Protein 8Q4H (pdb70)

Organism: Desulfitobacterium hafniense (NCBI:txid49338)

Sequence (1184 aa):
TSEFPYKVDAKYQRYNSLKNFFEKTFDPEANKTPIKFHYDDVSKITGKKDTGKDLPTLNAERLGIKGRPATHTETSILFHTQHLGAMLTQRHNETGWTGLDEALNAGAWAVEFDYSGFNATGGGPGSVIPLYPINPMTNEIANEPVMVPGLYNWDNIDVESVRQQGQQWKFESKEEASKIVKKATRLLGADLVGIAPYDERWTYSTWGRKIYKPCKMPNGRTKYLPWDLPKMLSGGGVEVFGHAKFEPDWEKYAGFKPKSVIVFVLEEDYEAIRTSPSVISSATVGKSYSNMAEVAYKIAVFLRKLGYYAAPCGNDTGISVPMAVQAGLGEAGRNGLLITQKFGPRHRIAKVYTDLELAPDKPRKFGVREFCRLCKKCADACPAQAISHEKDPKVLQPEDCEVAENPYTEKWHLDSNRCGSFWAYNGSPCSNCVAVCSWNKVETWNHDVARIATQIPLLQDAARKFDEWFGYNGPVNPDERLESGYVQNMVKDFWNNPESIKQTSEFPYKVDAKYQRYNSLKNFFEKTFDPEANKTPIKFHYDDVSKITGKKDTGKDLPTLNAERLGIKGRPATHTETSILFHTQHLGAMLTQRHNETGWTGLDEALNAGAWAVEFDYSGFNATGGGPGSVIPLYPINPMTNEIANEPVMVPGLYNWDNIDVESVRQQGQQWKFESKEEASKIVKKATRLLGADLVGIAPYDERWTYSTWGRKIYKPCKMPNGRTKYLPWDLPKMLSGGGVEVFGHAKFEPDWEKYAGFKPKSVIVFVLEEDYEAIRTSPSVISSATVGKSYSNMAEVAYKIAVFLRKLGYYAAPCGNDTGISVPMAVQAGLGEAGRNGLLITQKFGPRHRIAKVYTDLELAPDKPRKFGVREFCRLCKKCADACPAQAISHEKDPKVLQPEDCEVAENPYTEKWHLDSNRCGSFWAYNGSPCSNCVAVCSWNKVETWNHDVARIATQIPLLQDAARKFDEWFGYNGPVNPDERLESGYVQNMVKDFWNNPESIKQMNIYDVLIWMALGMTALLIQYGIWRYLKGKGKDTIPLQICGFLANFFFIFALAWGYSSFSEREYQAIGMGFIFFGGTALIPAIITYRLAMNIYDVLIWMALGMTALLIQYGIWRYLKGKGKDTIPLQICGFLANFFFIFALAWGYSSFSEREYQAIGMGFIFFGGTALIPAIITYRLA

B-factor: mean 35.45, std 14.35, range [0.5, 88.61]

Secondary structure (DSSP, 8-state):
--S-SS-B-TT--PPPGGGSTTTGGG-GGGGSSB---S-S--HHHHSS--SSTTHHHHHHHHHT--SSPPBHHHHHHHHHHHHHTSS--TTTTSTTSSHHHHHHHHHHTHHHHHHS-SGGG---SS-EEEE--EETTTTEE-SS-EEEE-TT----SSHHHHHHTT-----S-HHHHHHHHHHHHHHHT-SEEEEEE--GGGB-S-EEEE--EEEE-TTS-EEEESB-HHHHHHTS---B--EEEE---HHHHTSS---EEEEEEEE--HHHHTS-SSHHHHHHHHHHHHHHHHHHHHHHHHHHHTT--EEEESSSSB-HHHHHHHTTS-EE-TTSSEEBTTTBT-EEEEEEEE-S---------SSHHHHHHHH-HHHHT-TT--B---SS-EE--GGGS-TTS--SBEE--B-HHHHHHHHHHHSS---HHHHT-TT----SHHHHHHHHHTSSHHHHHHHHHHHHHTTTTS-SSTTHHHHTSHHHHHHHHHHH-SS----/--S-SS-B-TT--PPPGGGSTTTGGG-GGGGSSB---S-S--HHHHSS--SSTTHHHHHHHHHT--SSPPBHHHHHHHHHHHHHTSS--TTTTSTTSSHHHHHHHHHHTHHHHHHS-SGGG---SS-EEEE--EETTTTEE-SS-EEEE-TT----SSHHHHHHTT-----S-HHHHHHHHHHHHHHHT-SEEEEEE--GGGB-S-EEEE--EEEE-TTS-EEEESB-HHHHHHTS---B--EEEE---HHHHTSS---EEEEEEEE--HHHHSS-SSHHHHHHHHHHHHHHHHHHHHHHHHHHHTTS-EEEESSSSB-HHHHHHHTTS-EE-TTSSEEBTTTBT-EEEEEEEE-S--PPP----SSHHHHHHHH-HHHHT-TT--B---SS-EE--GGGS-TTS--SBEE--B-HHHHHHHHHHHSS---HHHHT-TT---SSHHHHHHHHHTTSHHHHHHHHHHHHHTTTTS-SSTTHHHHTSHHHHHHHHHHH-SS----/-TTHHHHHHHHHHHHHHHHHHHHHHHHHHHT---HHHHHHHHHHHHHHHHHHHHHHHHHHTT--HHHHHHHHHHHHHHHHHHHHHHHT-/-TTHHHHHHHHHHHHHHHHHHHHHHHHHHHT---HHHHHHHHHHHHHHHHHHHHHHHHHHTT--HHHHHHHHHHHHHHHHHHHHHHHT-

Structure (mmCIF, N/CA/C/O backbone):
data_8Q4H
#
_entry.id   8Q4H
#
loop_
_entity.id
_entity.type
_entity.pdbx_description
1 polymer 'Tetrachloroethene reductive dehalogenase'
2 polymer 'Probable tetrachloroethene reductive dehalogenase membrane anchor protein'
3 non-polymer (~{Z})-1,2-bis(chloranyl)ethene
4 non-polymer CO-METHYLCOBALAMIN
5 non-polymer 'IRON/SULFUR CLUSTER'
6 non-polymer MENAQUINONE-7
7 water water
#
loop_
_atom_site.group_PDB
_atom_site.id
_atom_site.type_symbol
_atom_site.label_atom_id
_atom_site.label_alt_id
_atom_site.label_comp_id
_atom_site.label_asym_id
_atom_site.label_entity_id
_atom_site.label_seq_id
_atom_site.pdbx_PDB_ins_code
_atom_site.Cartn_x
_atom_site.Cartn_y
_atom_site.Cartn_z
_atom_site.occupancy
_atom_site.B_iso_or_equiv
_atom_site.auth_seq_id
_atom_site.auth_comp_id
_atom_site.auth_asym_id
_atom_site.auth_atom_id
_atom_site.pdbx_PDB_model_num
ATOM 1 N N . THR A 1 1 ? 82.708 126.376 108.363 1.00 48.54 49 THR A N 1
ATOM 2 C CA . THR A 1 1 ? 81.675 127.356 108.672 1.00 48.54 49 THR A CA 1
ATOM 3 C C . THR A 1 1 ? 80.832 126.881 109.854 1.00 48.54 49 THR A C 1
ATOM 4 O O . THR A 1 1 ? 80.512 125.695 109.953 1.00 48.54 49 THR A O 1
ATOM 8 N N . SER A 1 2 ? 80.511 127.814 110.755 1.00 44.19 50 SER A N 1
ATOM 9 C CA . SER A 1 2 ? 79.669 127.574 111.925 1.00 44.19 50 SER A CA 1
ATOM 10 C C . SER A 1 2 ? 80.373 126.689 112.948 1.00 44.19 50 SER A C 1
ATOM 11 O O . SER A 1 2 ? 81.353 126.010 112.627 1.00 44.19 50 SER A O 1
ATOM 14 N N . GLU A 1 3 ? 79.888 126.707 114.192 1.00 38.49 51 GLU A N 1
ATOM 15 C CA . GLU A 1 3 ? 80.538 125.934 115.245 1.00 38.49 51 GLU A CA 1
ATOM 16 C C . GLU A 1 3 ? 80.228 124.447 115.119 1.00 38.49 51 GLU A C 1
ATOM 17 O O . GLU A 1 3 ? 81.114 123.606 115.314 1.00 38.49 51 GLU A O 1
ATOM 23 N N . PHE A 1 4 ? 78.936 124.132 114.887 1.00 31.04 52 PHE A N 1
ATOM 24 C CA . PHE A 1 4 ? 78.492 122.722 114.778 1.00 31.04 52 PHE A CA 1
ATOM 25 C C . PHE A 1 4 ? 77.692 122.512 113.499 1.00 31.04 52 PHE A C 1
ATOM 26 O O . PHE A 1 4 ? 76.796 123.314 113.243 1.00 31.04 52 PHE A O 1
ATOM 34 N N . PRO A 1 5 ? 77.966 121.484 112.666 1.00 30.86 53 PRO A N 1
ATOM 35 C CA . PRO A 1 5 ? 77.211 121.332 111.412 1.00 30.86 53 PRO A CA 1
ATOM 36 C C . PRO A 1 5 ? 75.779 120.875 111.616 1.00 30.86 53 PRO A C 1
ATOM 37 O O . PRO A 1 5 ? 74.871 121.391 110.951 1.00 30.86 53 PRO A O 1
ATOM 41 N N . TYR A 1 6 ? 75.567 119.892 112.491 1.00 30.53 54 TYR A N 1
ATOM 42 C CA . TYR A 1 6 ? 74.227 119.311 112.720 1.00 30.53 54 TYR A CA 1
ATOM 43 C C . TYR A 1 6 ? 73.388 120.216 113.605 1.00 30.53 54 TYR A C 1
ATOM 44 O O . TYR A 1 6 ? 73.971 121.058 114.273 1.00 30.53 54 TYR A O 1
ATOM 53 N N . LYS A 1 7 ? 72.080 120.026 113.647 1.00 35.15 55 LYS A N 1
ATOM 54 C CA . LYS A 1 7 ? 71.109 120.893 114.301 1.00 35.15 55 LYS A CA 1
ATOM 55 C C . LYS A 1 7 ? 70.932 120.454 115.747 1.00 35.15 55 LYS A C 1
ATOM 56 O O . LYS A 1 7 ? 70.545 119.311 116.010 1.00 35.15 55 LYS A O 1
ATOM 62 N N . VAL A 1 8 ? 71.208 121.365 116.677 1.00 34.37 56 VAL A N 1
ATOM 63 C CA . VAL A 1 8 ? 71.063 121.119 118.106 1.00 34.37 56 VAL A CA 1
ATOM 64 C C . VAL A 1 8 ? 69.890 121.942 118.616 1.00 34.37 56 VAL A C 1
ATOM 65 O O . VAL A 1 8 ? 69.824 123.154 118.377 1.00 34.37 56 VAL A O 1
ATOM 69 N N . ASP A 1 9 ? 68.969 121.286 119.314 1.00 38.21 57 ASP A N 1
ATOM 70 C CA . ASP A 1 9 ? 67.788 121.954 119.833 1.00 38.21 57 ASP A CA 1
ATOM 71 C C . ASP A 1 9 ? 68.170 122.911 120.963 1.00 38.21 57 ASP A C 1
ATOM 72 O O . ASP A 1 9 ? 69.264 122.847 121.531 1.00 38.21 57 ASP A O 1
ATOM 77 N N . ALA A 1 10 ? 67.245 123.815 121.285 1.00 37.75 58 ALA A N 1
ATOM 78 C CA . ALA A 1 10 ? 67.426 124.774 122.366 1.00 37.75 58 ALA A CA 1
ATOM 79 C C . ALA A 1 10 ? 67.125 124.173 123.734 1.00 37.75 58 ALA A C 1
ATOM 80 O O . ALA A 1 10 ? 67.304 124.851 124.753 1.00 37.75 58 ALA A O 1
ATOM 82 N N . LYS A 1 11 ? 66.671 122.923 123.777 1.00 36.38 59 LYS A N 1
ATOM 83 C CA . LYS A 1 11 ? 66.441 122.206 125.022 1.00 36.38 59 LYS A CA 1
ATOM 84 C C . LYS A 1 11 ? 67.582 121.264 125.371 1.00 36.38 59 LYS A C 1
ATOM 85 O O . LYS A 1 11 ? 67.443 120.461 126.300 1.00 36.38 59 LYS A O 1
ATOM 91 N N . TYR A 1 12 ? 68.697 121.336 124.648 1.00 34.23 60 TYR A N 1
ATOM 92 C CA . TYR A 1 12 ? 69.800 120.410 124.859 1.00 34.23 60 TYR A CA 1
ATOM 93 C C . TYR A 1 12 ? 70.389 120.570 126.254 1.00 34.23 60 TYR A C 1
ATOM 94 O O . TYR A 1 12 ? 70.531 121.684 126.766 1.00 34.23 60 TYR A O 1
ATOM 103 N N . GLN A 1 13 ? 70.726 119.441 126.873 1.00 35.36 61 GLN A N 1
ATOM 104 C CA . GLN A 1 13 ? 71.375 119.407 128.174 1.00 35.36 61 GLN A CA 1
ATOM 105 C C . GLN A 1 13 ? 72.568 118.463 128.124 1.00 35.36 61 GLN A C 1
ATOM 106 O O . GLN A 1 13 ? 72.585 117.500 127.353 1.00 35.36 61 GLN A O 1
ATOM 112 N N . ARG A 1 14 ? 73.568 118.752 128.953 1.00 28.42 62 ARG A N 1
ATOM 113 C CA . ARG A 1 14 ? 74.760 117.918 129.010 1.00 28.42 62 ARG A CA 1
ATOM 114 C C . ARG A 1 14 ? 74.422 116.537 129.559 1.00 28.42 62 ARG A C 1
ATOM 115 O O . ARG A 1 14 ? 73.611 116.395 130.477 1.00 28.42 62 ARG A O 1
ATOM 123 N N . TYR A 1 15 ? 75.051 115.511 128.998 1.00 31.50 63 TYR A N 1
ATOM 124 C CA . TYR A 1 15 ? 74.709 114.120 129.369 1.00 31.50 63 TYR A CA 1
ATOM 125 C C . TYR A 1 15 ? 75.402 113.690 130.642 1.00 31.50 63 TYR A C 1
ATOM 126 O O . TYR A 1 15 ? 76.569 113.987 130.845 1.00 31.50 63 TYR A O 1
ATOM 135 N N . ASN A 1 16 ? 74.677 112.964 131.458 1.00 31.67 64 ASN A N 1
ATOM 136 C CA . ASN A 1 16 ? 75.231 112.418 132.692 1.00 31.67 64 ASN A CA 1
ATOM 137 C C . ASN A 1 16 ? 75.971 111.126 132.368 1.00 31.67 64 ASN A C 1
ATOM 138 O O . ASN A 1 16 ? 75.368 110.162 131.887 1.00 31.67 64 ASN A O 1
ATOM 143 N N . SER A 1 17 ? 77.280 111.102 132.628 1.00 32.08 65 SER A N 1
ATOM 144 C CA . SER A 1 17 ? 78.093 109.946 132.262 1.00 32.08 65 SER A CA 1
ATOM 145 C C . SER A 1 17 ? 77.678 108.681 132.999 1.00 32.08 65 SER A C 1
ATOM 146 O O . SER A 1 17 ? 77.876 107.580 132.475 1.00 32.08 65 SER A O 1
ATOM 149 N N . LEU A 1 18 ? 77.102 108.808 134.192 1.00 33.33 66 LEU A N 1
ATOM 150 C CA . LEU A 1 18 ? 76.723 107.644 134.981 1.00 33.33 66 LEU A CA 1
ATOM 151 C C . LEU A 1 18 ? 75.478 106.945 134.455 1.00 33.33 66 LEU A C 1
ATOM 152 O O . LEU A 1 18 ? 75.112 105.891 134.985 1.00 33.33 66 LEU A O 1
ATOM 157 N N . LYS A 1 19 ? 74.816 107.504 133.444 1.00 33.73 67 LYS A N 1
ATOM 158 C CA . LYS A 1 19 ? 73.598 106.919 132.902 1.00 33.73 67 LYS A CA 1
ATOM 159 C C . LYS A 1 19 ? 73.848 105.921 131.780 1.00 33.73 67 LYS A C 1
ATOM 160 O O . LYS A 1 19 ? 72.939 105.153 131.447 1.00 33.73 67 LYS A O 1
ATOM 166 N N . ASN A 1 20 ? 75.090 105.823 131.303 1.00 32.52 68 ASN A N 1
ATOM 167 C CA . ASN A 1 20 ? 75.450 104.970 130.132 1.00 32.52 68 ASN A CA 1
ATOM 168 C C . ASN A 1 20 ? 75.392 103.482 130.472 1.00 32.52 68 ASN A C 1
ATOM 169 O O . ASN A 1 20 ? 75.171 103.177 131.610 1.00 32.52 68 ASN A O 1
ATOM 174 N N . PHE A 1 21 ? 75.531 102.596 129.496 1.00 31.82 69 PHE A N 1
ATOM 175 C CA . PHE A 1 21 ? 75.403 101.143 129.763 1.00 31.82 69 PHE A CA 1
ATOM 176 C C . PHE A 1 21 ? 76.531 100.667 130.667 1.00 31.82 69 PHE A C 1
ATOM 177 O O . PHE A 1 21 ? 76.295 99.802 131.512 1.00 31.82 69 PHE A O 1
ATOM 185 N N . PHE A 1 22 ? 77.736 101.191 130.477 1.00 31.36 70 PHE A N 1
ATOM 186 C CA . PHE A 1 22 ? 78.902 100.660 131.217 1.00 31.36 70 PHE A CA 1
ATOM 187 C C . PHE A 1 22 ? 79.002 101.333 132.573 1.00 31.36 70 PHE A C 1
ATOM 188 O O . PHE A 1 22 ? 79.521 100.703 133.487 1.00 31.36 70 PHE A O 1
ATOM 196 N N . GLU A 1 23 ? 78.555 102.580 132.679 1.00 34.16 71 GLU A N 1
ATOM 197 C CA . GLU A 1 23 ? 78.562 103.239 133.978 1.00 34.16 71 GLU A CA 1
ATOM 198 C C . GLU A 1 23 ? 77.351 102.868 134.824 1.00 34.16 71 GLU A C 1
ATOM 199 O O . GLU A 1 23 ? 77.475 102.720 136.044 1.00 34.16 71 GLU A O 1
ATOM 205 N N . LYS A 1 24 ? 76.178 102.713 134.205 1.00 35.07 72 LYS A N 1
ATOM 206 C CA . LYS A 1 24 ? 74.996 102.308 134.958 1.00 35.07 72 LYS A CA 1
ATOM 207 C C . LYS A 1 24 ? 75.040 100.838 135.345 1.00 35.07 72 LYS A C 1
ATOM 208 O O . LYS A 1 24 ? 74.173 100.385 136.099 1.00 35.07 72 LYS A O 1
ATOM 214 N N . THR A 1 25 ? 76.014 100.084 134.828 1.00 38.53 73 THR A N 1
ATOM 215 C CA . THR A 1 25 ? 76.261 98.739 135.339 1.00 38.53 73 THR A CA 1
ATOM 216 C C . THR A 1 25 ? 76.362 98.716 136.858 1.00 38.53 73 THR A C 1
ATOM 217 O O . THR A 1 25 ? 75.752 97.867 137.518 1.00 38.53 73 THR A O 1
ATOM 221 N N . PHE A 1 26 ? 77.122 99.645 137.430 1.00 39.47 74 PHE A N 1
ATOM 222 C CA . PHE A 1 26 ? 77.523 99.581 138.826 1.00 39.47 74 PHE A CA 1
ATOM 223 C C . PHE A 1 26 ? 76.653 100.433 139.740 1.00 39.47 74 PHE A C 1
ATOM 224 O O . PHE A 1 26 ? 77.004 100.626 140.907 1.00 39.47 74 PHE A O 1
ATOM 232 N N . ASP A 1 27 ? 75.540 100.949 139.237 1.00 43.50 75 ASP A N 1
ATOM 233 C CA . ASP A 1 27 ? 74.517 101.549 140.081 1.00 43.50 75 ASP A CA 1
ATOM 234 C C . ASP A 1 27 ? 73.668 100.421 140.657 1.00 43.50 75 ASP A C 1
ATOM 235 O O . ASP A 1 27 ? 73.102 99.626 139.896 1.00 43.50 75 ASP A O 1
ATOM 240 N N . PRO A 1 28 ? 73.567 100.304 141.983 1.00 46.94 76 PRO A N 1
ATOM 241 C CA . PRO A 1 28 ? 72.785 99.197 142.560 1.00 46.94 76 PRO A CA 1
ATOM 242 C C . PRO A 1 28 ? 71.316 99.210 142.172 1.00 46.94 76 PRO A C 1
ATOM 243 O O . PRO A 1 28 ? 70.660 98.164 142.253 1.00 46.94 76 PRO A O 1
ATOM 247 N N . GLU A 1 29 ? 70.774 100.358 141.758 1.00 47.72 77 GLU A N 1
ATOM 248 C CA . GLU A 1 29 ? 69.377 100.398 141.336 1.00 47.72 77 GLU A CA 1
ATOM 249 C C . GLU A 1 29 ? 69.162 99.666 140.018 1.00 47.72 77 GLU A C 1
ATOM 250 O O . GLU A 1 29 ? 68.042 99.234 139.727 1.00 47.72 77 GLU A O 1
ATOM 256 N N . ALA A 1 30 ? 70.213 99.516 139.212 1.00 46.67 78 ALA A N 1
ATOM 257 C CA . ALA A 1 30 ? 70.107 98.806 137.944 1.00 46.67 78 ALA A CA 1
ATOM 258 C C . ALA A 1 30 ? 69.982 97.299 138.114 1.00 46.67 78 ALA A C 1
ATOM 259 O O . ALA A 1 30 ? 69.707 96.604 137.130 1.00 46.67 78 ALA A O 1
ATOM 261 N N . ASN A 1 31 ? 70.180 96.779 139.324 1.00 46.86 79 ASN A N 1
ATOM 262 C CA . ASN A 1 31 ? 70.075 95.352 139.591 1.00 46.86 79 ASN A CA 1
ATOM 263 C C . ASN A 1 31 ? 68.684 94.936 140.054 1.00 46.86 79 ASN A C 1
ATOM 264 O O . ASN A 1 31 ? 68.472 93.756 140.348 1.00 46.86 79 ASN A O 1
ATOM 269 N N . LYS A 1 32 ? 67.736 95.869 140.126 1.00 49.02 80 LYS A N 1
ATOM 270 C CA . LYS A 1 32 ? 66.413 95.572 140.657 1.00 49.02 80 LYS A CA 1
ATOM 271 C C . LYS A 1 32 ? 65.391 95.224 139.583 1.00 49.02 80 LYS A C 1
ATOM 272 O O . LYS A 1 32 ? 64.407 94.540 139.885 1.00 49.02 80 LYS A O 1
ATOM 278 N N . THR A 1 33 ? 65.596 95.667 138.352 1.00 49.18 81 THR A N 1
ATOM 279 C CA . THR A 1 33 ? 64.637 95.514 137.271 1.00 49.18 81 THR A CA 1
ATOM 280 C C . THR A 1 33 ? 65.317 94.860 136.079 1.00 49.18 81 THR A C 1
ATOM 281 O O . THR A 1 33 ? 66.494 95.121 135.805 1.00 49.18 81 THR A O 1
ATOM 285 N N . PRO A 1 34 ? 64.609 93.987 135.359 1.00 45.11 82 PRO A N 1
ATOM 286 C CA . PRO A 1 34 ? 65.179 93.407 134.138 1.00 45.11 82 PRO A CA 1
ATOM 287 C C . PRO A 1 34 ? 65.495 94.476 133.103 1.00 45.11 82 PRO A C 1
ATOM 288 O O . PRO A 1 34 ? 64.869 95.537 133.061 1.00 45.11 82 PRO A O 1
ATOM 292 N N . ILE A 1 35 ? 66.496 94.181 132.269 1.00 41.25 83 ILE A N 1
ATOM 293 C CA . ILE A 1 35 ? 66.957 95.144 131.277 1.00 41.25 83 ILE A CA 1
ATOM 294 C C . ILE A 1 35 ? 65.818 95.504 130.331 1.00 41.25 83 ILE A C 1
ATOM 295 O O . ILE A 1 35 ? 64.931 94.688 130.047 1.00 41.25 83 ILE A O 1
ATOM 300 N N . LYS A 1 36 ? 65.828 96.746 129.855 1.00 41.93 84 LYS A N 1
ATOM 301 C CA . LYS A 1 36 ? 64.737 97.303 129.072 1.00 41.93 84 LYS A CA 1
ATOM 302 C C . LYS A 1 36 ? 65.192 97.610 127.651 1.00 41.93 84 LYS A C 1
ATOM 303 O O . LYS A 1 36 ? 66.319 98.059 127.423 1.00 41.93 84 LYS A O 1
ATOM 309 N N . PHE A 1 37 ? 64.299 97.361 126.697 1.00 41.25 85 PHE A N 1
ATOM 310 C CA . PHE A 1 37 ? 64.516 97.689 125.297 1.00 41.25 85 PHE A CA 1
ATOM 311 C C . PHE A 1 37 ? 63.484 98.717 124.851 1.00 41.25 85 PHE A C 1
ATOM 312 O O . PHE A 1 37 ? 62.342 98.721 125.317 1.00 41.25 85 PHE A O 1
ATOM 320 N N . HIS A 1 38 ? 63.903 99.602 123.945 1.00 46.30 86 HIS A N 1
ATOM 321 C CA . HIS A 1 38 ? 62.983 100.607 123.419 1.00 46.30 86 HIS A CA 1
ATOM 322 C C . HIS A 1 38 ? 61.852 99.954 122.634 1.00 46.30 86 HIS A C 1
ATOM 323 O O . HIS A 1 38 ? 60.685 100.343 122.765 1.00 46.30 86 HIS A O 1
ATOM 330 N N . TYR A 1 39 ? 62.179 98.960 121.813 1.00 50.25 87 TYR A N 1
ATOM 331 C CA . TYR A 1 39 ? 61.192 98.138 121.125 1.00 50.25 87 TYR A CA 1
ATOM 332 C C . TYR A 1 39 ? 61.367 96.697 121.584 1.00 50.25 87 TYR A C 1
ATOM 333 O O . TYR A 1 39 ? 62.463 96.138 121.474 1.00 50.25 87 TYR A O 1
ATOM 342 N N . ASP A 1 40 ? 60.290 96.102 122.103 1.00 55.16 88 ASP A N 1
ATOM 343 C CA . ASP A 1 40 ? 60.358 94.708 122.526 1.00 55.16 88 ASP A CA 1
ATOM 344 C C . ASP A 1 40 ? 60.624 93.780 121.349 1.00 55.16 88 ASP A C 1
ATOM 345 O O . ASP A 1 40 ? 61.437 92.855 121.459 1.00 55.16 88 ASP A O 1
ATOM 350 N N . ASP A 1 41 ? 59.953 94.007 120.222 1.00 56.42 89 ASP A N 1
ATOM 351 C CA . ASP A 1 41 ? 60.170 93.238 119.003 1.00 56.42 89 ASP A CA 1
ATOM 352 C C . ASP A 1 41 ? 60.398 94.209 117.857 1.00 56.42 89 ASP A C 1
ATOM 353 O O . ASP A 1 41 ? 59.607 95.138 117.663 1.00 56.42 89 ASP A O 1
ATOM 358 N N . VAL A 1 42 ? 61.475 93.999 117.103 1.00 58.29 90 VAL A N 1
ATOM 359 C CA . VAL A 1 42 ? 61.760 94.791 115.914 1.00 58.29 90 VAL A CA 1
ATOM 360 C C . VAL A 1 42 ? 61.515 93.995 114.641 1.00 58.29 90 VAL A C 1
ATOM 361 O O . VAL A 1 42 ? 61.993 94.382 113.570 1.00 58.29 90 VAL A O 1
ATOM 365 N N . SER A 1 43 ? 60.784 92.881 114.733 1.00 63.43 91 SER A N 1
ATOM 366 C CA . SER A 1 43 ? 60.518 92.070 113.551 1.00 63.43 91 SER A CA 1
ATOM 367 C C . SER A 1 43 ? 59.699 92.831 112.518 1.00 63.43 91 SER A C 1
ATOM 368 O O . SER A 1 43 ? 59.980 92.741 111.317 1.00 63.43 91 SER A O 1
ATOM 371 N N . LYS A 1 44 ? 58.684 93.579 112.958 1.00 67.40 92 LYS A N 1
ATOM 372 C CA . LYS A 1 44 ? 57.875 94.349 112.020 1.00 67.40 92 LYS A CA 1
ATOM 373 C C . LYS A 1 44 ? 58.684 95.446 111.338 1.00 67.40 92 LYS A C 1
ATOM 374 O O . LYS A 1 44 ? 58.543 95.655 110.128 1.00 67.40 92 LYS A O 1
ATOM 380 N N . ILE A 1 45 ? 59.528 96.152 112.091 1.00 64.31 93 ILE A N 1
ATOM 381 C CA . ILE A 1 45 ? 60.291 97.260 111.523 1.00 64.31 93 ILE A CA 1
ATOM 382 C C . ILE A 1 45 ? 61.271 96.765 110.466 1.00 64.31 93 ILE A C 1
ATOM 383 O O . ILE A 1 45 ? 61.373 97.346 109.380 1.00 64.31 93 ILE A O 1
ATOM 388 N N . THR A 1 46 ? 61.998 95.687 110.757 1.00 63.11 94 THR A N 1
ATOM 389 C CA . THR A 1 46 ? 62.994 95.164 109.832 1.00 63.11 94 THR A CA 1
ATOM 390 C C . THR A 1 46 ? 62.419 94.205 108.801 1.00 63.11 94 THR A C 1
ATOM 391 O O . THR A 1 46 ? 63.019 94.040 107.733 1.00 63.11 94 THR A O 1
ATOM 395 N N . GLY A 1 47 ? 61.282 93.575 109.088 1.00 65.17 95 GLY A N 1
ATOM 396 C CA . GLY A 1 47 ? 60.778 92.529 108.223 1.00 65.17 95 GLY A CA 1
ATOM 397 C C . GLY A 1 47 ? 61.472 91.199 108.385 1.00 65.17 95 GLY A C 1
ATOM 398 O O . GLY A 1 47 ? 61.176 90.265 107.634 1.00 65.17 95 GLY A O 1
ATOM 399 N N . LYS A 1 48 ? 62.387 91.085 109.344 1.00 64.43 96 LYS A N 1
ATOM 400 C CA . LYS A 1 48 ? 63.133 89.865 109.602 1.00 64.43 96 LYS A CA 1
ATOM 401 C C . LYS A 1 48 ? 62.952 89.460 111.059 1.00 64.43 96 LYS A C 1
ATOM 402 O O . LYS A 1 48 ? 62.545 90.264 111.901 1.00 64.43 96 LYS A O 1
ATOM 408 N N . LYS A 1 49 ? 63.261 88.198 111.347 1.00 61.40 97 LYS A N 1
ATOM 409 C CA . LYS A 1 49 ? 63.085 87.674 112.695 1.00 61.40 97 LYS A CA 1
ATOM 410 C C . LYS A 1 49 ? 63.998 88.397 113.678 1.00 61.40 97 LYS A C 1
ATOM 411 O O . LYS A 1 49 ? 65.175 88.637 113.393 1.00 61.40 97 LYS A O 1
ATOM 417 N N . ASP A 1 50 ? 63.446 88.749 114.837 1.00 55.15 98 ASP A N 1
ATOM 418 C CA . ASP A 1 50 ? 64.187 89.452 115.883 1.00 55.15 98 ASP A CA 1
ATOM 419 C C . ASP A 1 50 ? 64.964 88.425 116.695 1.00 55.15 98 ASP A C 1
ATOM 420 O O . ASP A 1 50 ? 64.381 87.616 117.419 1.00 55.15 98 ASP A O 1
ATOM 425 N N . THR A 1 51 ? 66.291 88.451 116.572 1.00 53.52 99 THR A N 1
ATOM 426 C CA . THR A 1 51 ? 67.135 87.538 117.330 1.00 53.52 99 THR A CA 1
ATOM 427 C C . THR A 1 51 ? 67.540 88.090 118.690 1.00 53.52 99 THR A C 1
ATOM 428 O O . THR A 1 51 ? 67.985 87.316 119.544 1.00 53.52 99 THR A O 1
ATOM 432 N N . GLY A 1 52 ? 67.388 89.392 118.916 1.00 47.19 100 GLY A N 1
ATOM 433 C CA . GLY A 1 52 ? 67.840 90.007 120.148 1.00 47.19 100 GLY A CA 1
ATOM 434 C C . GLY A 1 52 ? 66.797 90.062 121.244 1.00 47.19 100 GLY A C 1
ATOM 435 O O . GLY A 1 52 ? 67.096 90.475 122.368 1.00 47.19 100 GLY A O 1
ATOM 436 N N . LYS A 1 53 ? 65.565 89.654 120.933 1.00 48.45 101 LYS A N 1
ATOM 437 C CA . LYS A 1 53 ? 64.505 89.686 121.935 1.00 48.45 101 LYS A CA 1
ATOM 438 C C . LYS A 1 53 ? 64.722 88.641 123.022 1.00 48.45 101 LYS A C 1
ATOM 439 O O . LYS A 1 53 ? 64.229 88.806 124.144 1.00 48.45 101 LYS A O 1
ATOM 445 N N . ASP A 1 54 ? 65.443 87.566 122.713 1.00 47.71 102 ASP A N 1
ATOM 446 C CA . ASP A 1 54 ? 65.683 86.481 123.654 1.00 47.71 102 ASP A CA 1
ATOM 447 C C . ASP A 1 54 ? 67.006 86.614 124.396 1.00 47.71 102 ASP A C 1
ATOM 448 O O . ASP A 1 54 ? 67.332 85.744 125.208 1.00 47.71 102 ASP A O 1
ATOM 453 N N . LEU A 1 55 ? 67.773 87.671 124.132 1.00 41.50 103 LEU A N 1
ATOM 454 C CA . LEU A 1 55 ? 69.076 87.818 124.775 1.00 41.50 103 LEU A CA 1
ATOM 455 C C . LEU A 1 55 ? 69.007 87.914 126.297 1.00 41.50 103 LEU A C 1
ATOM 456 O O . LEU A 1 55 ? 69.839 87.269 126.958 1.00 41.50 103 LEU A O 1
ATOM 461 N N . PRO A 1 56 ? 68.106 88.695 126.912 1.00 43.16 104 PRO A N 1
ATOM 462 C CA . PRO A 1 56 ? 68.057 88.698 128.385 1.00 43.16 104 PRO A CA 1
ATOM 463 C C . PRO A 1 56 ? 67.804 87.327 128.990 1.00 43.16 104 PRO A C 1
ATOM 464 O O . PRO A 1 56 ? 68.447 86.964 129.983 1.00 43.16 104 PRO A O 1
ATOM 468 N N . THR A 1 57 ? 66.898 86.543 128.403 1.00 42.52 105 THR A N 1
ATOM 469 C CA . THR A 1 57 ? 66.604 85.223 128.948 1.00 42.52 105 THR A CA 1
ATOM 470 C C . THR A 1 57 ? 67.800 84.290 128.809 1.00 42.52 105 THR A C 1
ATOM 471 O O . THR A 1 57 ? 68.119 83.538 129.737 1.00 42.52 105 THR A O 1
ATOM 475 N N . LEU A 1 58 ? 68.480 84.332 127.660 1.00 40.75 106 LEU A N 1
ATOM 476 C CA . LEU A 1 58 ? 69.657 83.492 127.467 1.00 40.75 106 LEU A CA 1
ATOM 477 C C . LEU A 1 58 ? 70.776 83.880 128.426 1.00 40.75 106 LEU A C 1
ATOM 478 O O . LEU A 1 58 ? 71.465 83.012 128.971 1.00 40.75 106 LEU A O 1
ATOM 483 N N . ASN A 1 59 ? 70.972 85.182 128.642 1.00 39.56 107 ASN A N 1
ATOM 484 C CA . ASN A 1 59 ? 71.991 85.626 129.588 1.00 39.56 107 ASN A CA 1
ATOM 485 C C . ASN A 1 59 ? 71.654 85.187 131.008 1.00 39.56 107 ASN A C 1
ATOM 486 O O . ASN A 1 59 ? 72.539 84.764 131.763 1.00 39.56 107 ASN A O 1
ATOM 491 N N . ALA A 1 60 ? 70.378 85.280 131.389 1.00 41.67 108 ALA A N 1
ATOM 492 C CA . ALA A 1 60 ? 69.964 84.827 132.713 1.00 41.67 108 ALA A CA 1
ATOM 493 C C . ALA A 1 60 ? 70.180 83.327 132.871 1.00 41.67 108 ALA A C 1
ATOM 494 O O . ALA A 1 60 ? 70.582 82.855 133.940 1.00 41.67 108 ALA A O 1
ATOM 496 N N . GLU A 1 61 ? 69.904 82.557 131.815 1.00 41.86 109 GLU A N 1
ATOM 497 C CA . GLU A 1 61 ? 70.179 81.124 131.857 1.00 41.86 109 GLU A CA 1
ATOM 498 C C . GLU A 1 61 ? 71.672 80.852 131.995 1.00 41.86 109 GLU A C 1
ATOM 499 O O . GLU A 1 61 ? 72.080 79.945 132.730 1.00 41.86 109 GLU A O 1
ATOM 505 N N . ARG A 1 62 ? 72.502 81.622 131.288 1.00 38.08 110 ARG A N 1
ATOM 506 C CA . ARG A 1 62 ? 73.948 81.470 131.417 1.00 38.08 110 ARG A CA 1
ATOM 507 C C . ARG A 1 62 ? 74.420 81.780 132.829 1.00 38.08 110 ARG A C 1
ATOM 508 O O . ARG A 1 62 ? 75.358 81.143 133.320 1.00 38.08 110 ARG A O 1
ATOM 516 N N . LEU A 1 63 ? 73.793 82.747 133.492 1.00 40.53 111 LEU A N 1
ATOM 517 C CA . LEU A 1 63 ? 74.137 83.084 134.866 1.00 40.53 111 LEU A CA 1
ATOM 518 C C . LEU A 1 63 ? 73.593 82.082 135.876 1.00 40.53 111 LEU A C 1
ATOM 519 O O . LEU A 1 63 ? 73.954 82.158 137.055 1.00 40.53 111 LEU A O 1
ATOM 524 N N . GLY A 1 64 ? 72.747 81.148 135.448 1.00 44.81 112 GLY A N 1
ATOM 525 C CA . GLY A 1 64 ? 72.143 80.197 136.358 1.00 44.81 112 GLY A CA 1
ATOM 526 C C . GLY A 1 64 ? 70.830 80.633 136.967 1.00 44.81 112 GLY A C 1
ATOM 527 O O . GLY A 1 64 ? 70.399 80.038 137.961 1.00 44.81 112 GLY A O 1
ATOM 528 N N . ILE A 1 65 ? 70.179 81.647 136.407 1.00 46.13 113 ILE A N 1
ATOM 529 C CA . ILE A 1 65 ? 68.934 82.177 136.951 1.00 46.13 113 ILE A CA 1
ATOM 530 C C . ILE A 1 65 ? 67.778 81.671 136.099 1.00 46.13 113 ILE A C 1
ATOM 531 O O . ILE A 1 65 ? 67.812 81.771 134.868 1.00 46.13 113 ILE A O 1
ATOM 536 N N . LYS A 1 66 ? 66.753 81.131 136.752 1.00 52.85 114 LYS A N 1
ATOM 537 C CA . LYS A 1 66 ? 65.615 80.531 136.073 1.00 52.85 114 LYS A CA 1
ATOM 538 C C . LYS A 1 66 ? 64.345 81.325 136.348 1.00 52.85 114 LYS A C 1
ATOM 539 O O . LYS A 1 66 ? 64.037 81.644 137.501 1.00 52.85 114 LYS A O 1
ATOM 545 N N . GLY A 1 67 ? 63.612 81.641 135.281 1.00 50.98 115 GLY A N 1
ATOM 546 C CA . GLY A 1 67 ? 62.289 82.215 135.395 1.00 50.98 115 GLY A CA 1
ATOM 547 C C . GLY A 1 67 ? 62.190 83.716 135.237 1.00 50.98 115 GLY A C 1
ATOM 548 O O . GLY A 1 67 ? 61.078 84.252 135.321 1.00 50.98 115 GLY A O 1
ATOM 549 N N . ARG A 1 68 ? 63.297 84.415 135.011 1.00 47.31 116 ARG A N 1
ATOM 550 C CA . ARG A 1 68 ? 63.254 85.862 134.858 1.00 47.31 116 ARG A CA 1
ATOM 551 C C . ARG A 1 68 ? 64.375 86.286 133.922 1.00 47.31 116 ARG A C 1
ATOM 552 O O . ARG A 1 68 ? 65.403 85.606 133.832 1.00 47.31 116 ARG A O 1
ATOM 560 N N . PRO A 1 69 ? 64.203 87.395 133.205 1.00 46.00 117 PRO A N 1
ATOM 561 C CA . PRO A 1 69 ? 65.288 87.908 132.365 1.00 46.00 117 PRO A CA 1
ATOM 562 C C . PRO A 1 69 ? 66.430 88.454 133.207 1.00 46.00 117 PRO A C 1
ATOM 563 O O . PRO A 1 69 ? 66.260 88.853 134.361 1.00 46.00 117 PRO A O 1
ATOM 567 N N . ALA A 1 70 ? 67.615 88.465 132.607 1.00 41.19 118 ALA A N 1
ATOM 568 C CA . ALA A 1 70 ? 68.773 89.045 133.266 1.00 41.19 118 ALA A CA 1
ATOM 569 C C . ALA A 1 70 ? 68.612 90.555 133.393 1.00 41.19 118 ALA A C 1
ATOM 570 O O . ALA A 1 70 ? 68.035 91.216 132.526 1.00 41.19 118 ALA A O 1
ATOM 572 N N . THR A 1 71 ? 69.119 91.099 134.495 1.00 41.33 119 THR A N 1
ATOM 573 C CA . THR A 1 71 ? 69.059 92.535 134.706 1.00 41.33 119 THR A CA 1
ATOM 574 C C . THR A 1 71 ? 70.192 93.231 133.953 1.00 41.33 119 THR A C 1
ATOM 575 O O . THR A 1 71 ? 71.103 92.598 133.415 1.00 41.33 119 THR A O 1
ATOM 579 N N . HIS A 1 72 ? 70.116 94.562 133.914 1.00 38.83 120 HIS A N 1
ATOM 580 C CA . HIS A 1 72 ? 71.176 95.354 133.297 1.00 38.83 120 HIS A CA 1
ATOM 581 C C . HIS A 1 72 ? 72.508 95.111 133.994 1.00 38.83 120 HIS A C 1
ATOM 582 O O . HIS A 1 72 ? 73.529 94.848 133.344 1.00 38.83 120 HIS A O 1
ATOM 589 N N . THR A 1 73 ? 72.508 95.173 135.328 1.00 40.64 121 THR A N 1
ATOM 590 C CA . THR A 1 73 ? 73.724 94.900 136.085 1.00 40.64 121 THR A CA 1
ATOM 591 C C . THR A 1 73 ? 74.198 93.470 135.870 1.00 40.64 121 THR A C 1
ATOM 592 O O . THR A 1 73 ? 75.392 93.231 135.665 1.00 40.64 121 THR A O 1
ATOM 596 N N . GLU A 1 74 ? 73.277 92.506 135.904 1.00 40.63 122 GLU A N 1
ATOM 597 C CA . GLU A 1 74 ? 73.658 91.106 135.738 1.00 40.63 122 GLU A CA 1
ATOM 598 C C . GLU A 1 74 ? 74.212 90.843 134.342 1.00 40.63 122 GLU A C 1
ATOM 599 O O . GLU A 1 74 ? 75.219 90.145 134.185 1.00 40.63 122 GLU A O 1
ATOM 605 N N . THR A 1 75 ? 73.566 91.395 133.313 1.00 37.75 123 THR A N 1
ATOM 606 C CA . THR A 1 75 ? 74.053 91.226 131.946 1.00 37.75 123 THR A CA 1
ATOM 607 C C . THR A 1 75 ? 75.440 91.834 131.777 1.00 37.75 123 THR A C 1
ATOM 608 O O . THR A 1 75 ? 76.355 91.204 131.222 1.00 37.75 123 THR A O 1
ATOM 612 N N . SER A 1 76 ? 75.617 93.061 132.265 1.00 36.41 124 SER A N 1
ATOM 613 C CA . SER A 1 76 ? 76.908 93.722 132.137 1.00 36.41 124 SER A CA 1
ATOM 614 C C . SER A 1 76 ? 77.988 92.977 132.907 1.00 36.41 124 SER A C 1
ATOM 615 O O . SER A 1 76 ? 79.129 92.879 132.446 1.00 36.41 124 SER A O 1
ATOM 618 N N . ILE A 1 77 ? 77.652 92.447 134.085 1.00 35.83 125 ILE A N 1
ATOM 619 C CA . ILE A 1 77 ? 78.630 91.720 134.886 1.00 35.83 125 ILE A CA 1
ATOM 620 C C . ILE A 1 77 ? 78.975 90.385 134.237 1.00 35.83 125 ILE A C 1
ATOM 621 O O . ILE A 1 77 ? 80.116 89.922 134.317 1.00 35.83 125 ILE A O 1
ATOM 626 N N . LEU A 1 78 ? 78.005 89.746 133.581 1.00 33.63 126 LEU A N 1
ATOM 627 C CA . LEU A 1 78 ? 78.303 88.536 132.822 1.00 33.63 126 LEU A CA 1
ATOM 628 C C . LEU A 1 78 ? 79.293 88.831 131.702 1.00 33.63 126 LEU A C 1
ATOM 629 O O . LEU A 1 78 ? 80.267 88.091 131.500 1.00 33.63 126 LEU A O 1
ATOM 634 N N . PHE A 1 79 ? 79.113 89.871 130.898 1.00 30.83 127 PHE A N 1
ATOM 635 C CA . PHE A 1 79 ? 80.143 90.242 129.892 1.00 30.83 127 PHE A CA 1
ATOM 636 C C . PHE A 1 79 ? 81.450 90.553 130.608 1.00 30.83 127 PHE A C 1
ATOM 637 O O . PHE A 1 79 ? 82.481 90.142 130.127 1.00 30.83 127 PHE A O 1
ATOM 645 N N . HIS A 1 80 ? 81.407 91.323 131.692 1.00 32.71 128 HIS A N 1
ATOM 646 C CA . HIS A 1 80 ? 82.663 91.687 132.338 1.00 32.71 128 HIS A CA 1
ATOM 647 C C . HIS A 1 80 ? 83.436 90.451 132.773 1.00 32.71 128 HIS A C 1
ATOM 648 O O . HIS A 1 80 ? 84.662 90.398 132.641 1.00 32.71 128 HIS A O 1
ATOM 655 N N . THR A 1 81 ? 82.733 89.451 133.304 1.00 32.00 129 THR A N 1
ATOM 656 C CA . THR A 1 81 ? 83.393 88.234 133.760 1.00 32.00 129 THR A CA 1
ATOM 657 C C . THR A 1 81 ? 83.916 87.419 132.586 1.00 32.00 129 THR A C 1
ATOM 658 O O . THR A 1 81 ? 85.018 86.864 132.655 1.00 32.00 129 THR A O 1
ATOM 662 N N . GLN A 1 82 ? 83.144 87.330 131.499 1.00 30.95 130 GLN A N 1
ATOM 663 C CA . GLN A 1 82 ? 83.633 86.614 130.324 1.00 30.95 130 GLN A CA 1
ATOM 664 C C . GLN A 1 82 ? 84.840 87.312 129.709 1.00 30.95 130 GLN A C 1
ATOM 665 O O . GLN A 1 82 ? 85.782 86.651 129.259 1.00 30.95 130 GLN A O 1
ATOM 671 N N . HIS A 1 83 ? 84.829 88.646 129.676 1.00 26.68 131 HIS A N 1
ATOM 672 C CA . HIS A 1 83 ? 85.943 89.385 129.092 1.00 26.68 131 HIS A CA 1
ATOM 673 C C . HIS A 1 83 ? 87.181 89.322 129.979 1.00 26.68 131 HIS A C 1
ATOM 674 O O . HIS A 1 83 ? 88.308 89.230 129.480 1.00 26.68 131 HIS A O 1
ATOM 681 N N . LEU A 1 84 ? 86.990 89.375 131.299 1.00 31.20 132 LEU A N 1
ATOM 682 C CA . LEU A 1 84 ? 88.110 89.335 132.230 1.00 31.20 132 LEU A CA 1
ATOM 683 C C . LEU A 1 84 ? 88.836 87.997 132.205 1.00 31.20 132 LEU A C 1
ATOM 684 O O . LEU A 1 84 ? 90.017 87.940 132.563 1.00 31.20 132 LEU A O 1
ATOM 689 N N . GLY A 1 85 ? 88.167 86.929 131.783 1.00 31.04 133 GLY A N 1
ATOM 690 C CA . GLY A 1 85 ? 88.783 85.624 131.709 1.00 31.04 133 GLY A CA 1
ATOM 691 C C . GLY A 1 85 ? 88.470 84.691 132.854 1.00 31.04 133 GLY A C 1
ATOM 692 O O . GLY A 1 85 ? 89.051 83.601 132.917 1.00 31.04 133 GLY A O 1
ATOM 693 N N . ALA A 1 86 ? 87.575 85.076 133.760 1.00 32.89 134 ALA A N 1
ATOM 694 C CA . ALA A 1 86 ? 87.184 84.206 134.861 1.00 32.89 134 ALA A CA 1
ATOM 695 C C . ALA A 1 86 ? 86.155 83.163 134.451 1.00 32.89 134 ALA A C 1
ATOM 696 O O . ALA A 1 86 ? 85.854 82.269 135.249 1.00 32.89 134 ALA A O 1
ATOM 698 N N . MET A 1 87 ? 85.615 83.250 133.239 1.00 36.08 135 MET A N 1
ATOM 699 C CA . MET A 1 87 ? 84.639 82.290 132.744 1.00 36.08 135 MET A CA 1
ATOM 700 C C . MET A 1 87 ? 85.056 81.864 131.341 1.00 36.08 135 MET A C 1
ATOM 701 O O . MET A 1 87 ? 86.075 82.316 130.809 1.00 36.08 135 MET A O 1
ATOM 706 N N . LEU A 1 88 ? 84.256 80.992 130.734 1.00 34.70 136 LEU A N 1
ATOM 707 C CA . LEU A 1 88 ? 84.507 80.499 129.389 1.00 34.70 136 LEU A CA 1
ATOM 708 C C . LEU A 1 88 ? 83.383 80.947 128.471 1.00 34.70 136 LEU A C 1
ATOM 709 O O . LEU A 1 88 ? 82.212 80.937 128.859 1.00 34.70 136 LEU A O 1
ATOM 714 N N . THR A 1 89 ? 83.747 81.344 127.256 1.00 34.44 137 THR A N 1
ATOM 715 C CA . THR A 1 89 ? 82.755 81.771 126.284 1.00 34.44 137 THR A CA 1
ATOM 716 C C . THR A 1 89 ? 81.914 80.587 125.823 1.00 34.44 137 THR A C 1
ATOM 717 O O . THR A 1 89 ? 82.334 79.429 125.896 1.00 34.44 137 THR A O 1
ATOM 721 N N . GLN A 1 90 ? 80.706 80.892 125.346 1.00 36.12 138 GLN A N 1
ATOM 722 C CA . GLN A 1 90 ? 79.786 79.852 124.905 1.00 36.12 138 GLN A CA 1
ATOM 723 C C . GLN A 1 90 ? 80.299 79.092 123.691 1.00 36.12 138 GLN A C 1
ATOM 724 O O . GLN A 1 90 ? 79.853 77.967 123.447 1.00 36.12 138 GLN A O 1
ATOM 730 N N . ARG A 1 91 ? 81.221 79.677 122.929 1.00 32.73 139 ARG A N 1
ATOM 731 C CA . ARG A 1 91 ? 81.723 79.085 121.697 1.00 32.73 139 ARG A CA 1
ATOM 732 C C . ARG A 1 91 ? 83.205 78.736 121.792 1.00 32.73 139 ARG A C 1
ATOM 733 O O . ARG A 1 91 ? 83.914 78.752 120.785 1.00 32.73 139 ARG A O 1
ATOM 741 N N . HIS A 1 92 ? 83.683 78.401 122.994 1.00 33.21 140 HIS A N 1
ATOM 742 C CA . HIS A 1 92 ? 85.120 78.230 123.193 1.00 33.21 140 HIS A CA 1
ATOM 743 C C . HIS A 1 92 ? 85.668 77.061 122.382 1.00 33.21 140 HIS A C 1
ATOM 744 O O . HIS A 1 92 ? 86.846 77.059 122.007 1.00 33.21 140 HIS A O 1
ATOM 751 N N . ASN A 1 93 ? 84.839 76.057 122.101 1.00 33.37 141 ASN A N 1
ATOM 752 C CA . ASN A 1 93 ? 85.259 74.945 121.246 1.00 33.37 141 ASN A CA 1
ATOM 753 C C . ASN A 1 93 ? 84.880 75.217 119.788 1.00 33.37 141 ASN A C 1
ATOM 754 O O . ASN A 1 93 ? 84.305 74.382 119.092 1.00 33.37 141 ASN A O 1
ATOM 759 N N . GLU A 1 94 ? 85.236 76.415 119.330 1.00 32.25 142 GLU A N 1
ATOM 760 C CA . GLU A 1 94 ? 84.982 76.840 117.961 1.00 32.25 142 GLU A CA 1
ATOM 761 C C . GLU A 1 94 ? 86.117 77.746 117.514 1.00 32.25 142 GLU A C 1
ATOM 762 O O . GLU A 1 94 ? 86.685 78.490 118.317 1.00 32.25 142 GLU A O 1
ATOM 768 N N . THR A 1 95 ? 86.434 77.686 116.224 1.00 28.60 143 THR A N 1
ATOM 769 C CA . THR A 1 95 ? 87.485 78.535 115.683 1.00 28.60 143 THR A CA 1
ATOM 770 C C . THR A 1 95 ? 87.078 79.999 115.783 1.00 28.60 143 THR A C 1
ATOM 771 O O . THR A 1 95 ? 86.000 80.391 115.327 1.00 28.60 143 THR A O 1
ATOM 775 N N . GLY A 1 96 ? 87.950 80.807 116.379 1.00 25.26 144 GLY A N 1
ATOM 776 C CA . GLY A 1 96 ? 87.675 82.204 116.658 1.00 25.26 144 GLY A CA 1
ATOM 777 C C . GLY A 1 96 ? 87.382 82.502 118.112 1.00 25.26 144 GLY A C 1
ATOM 778 O O . GLY A 1 96 ? 87.408 83.674 118.510 1.00 25.26 144 GLY A O 1
ATOM 779 N N . TRP A 1 97 ? 87.102 81.480 118.924 1.00 26.98 145 TRP A N 1
ATOM 780 C CA . TRP A 1 97 ? 86.861 81.656 120.350 1.00 26.98 145 TRP A CA 1
ATOM 781 C C . TRP A 1 97 ? 87.701 80.711 121.202 1.00 26.98 145 TRP A C 1
ATOM 782 O O . TRP A 1 97 ? 87.435 80.581 122.402 1.00 26.98 145 TRP A O 1
ATOM 793 N N . THR A 1 98 ? 88.701 80.051 120.623 1.00 27.21 146 THR A N 1
ATOM 794 C CA . THR A 1 98 ? 89.478 79.055 121.346 1.00 27.21 146 THR A CA 1
ATOM 795 C C . THR A 1 98 ? 90.412 79.715 122.360 1.00 27.21 146 THR A C 1
ATOM 796 O O . THR A 1 98 ? 90.476 80.940 122.494 1.00 27.21 146 THR A O 1
ATOM 800 N N . GLY A 1 99 ? 91.148 78.868 123.083 1.00 26.39 147 GLY A N 1
ATOM 801 C CA . GLY A 1 99 ? 92.083 79.369 124.076 1.00 26.39 147 GLY A CA 1
ATOM 802 C C . GLY A 1 99 ? 93.202 80.192 123.471 1.00 26.39 147 GLY A C 1
ATOM 803 O O . GLY A 1 99 ? 93.714 81.119 124.099 1.00 26.39 147 GLY A O 1
ATOM 804 N N . LEU A 1 100 ? 93.608 79.853 122.247 1.00 24.63 148 LEU A N 1
ATOM 805 C CA . LEU A 1 100 ? 94.618 80.644 121.553 1.00 24.63 148 LEU A CA 1
ATOM 806 C C . LEU A 1 100 ? 94.110 82.048 121.248 1.00 24.63 148 LEU A C 1
ATOM 807 O O . LEU A 1 100 ? 94.801 83.044 121.503 1.00 24.63 148 LEU A O 1
ATOM 812 N N . ASP A 1 101 ? 92.899 82.144 120.699 1.00 25.35 149 ASP A N 1
ATOM 813 C CA . ASP A 1 101 ? 92.330 83.445 120.373 1.00 25.35 149 ASP A CA 1
ATOM 814 C C . ASP A 1 101 ? 92.023 84.241 121.635 1.00 25.35 149 ASP A C 1
ATOM 815 O O . ASP A 1 101 ? 92.201 85.464 121.663 1.00 25.35 149 ASP A O 1
ATOM 820 N N . GLU A 1 102 ? 91.572 83.563 122.693 1.00 23.91 150 GLU A N 1
ATOM 821 C CA . GLU A 1 102 ? 91.366 84.239 123.969 1.00 23.91 150 GLU A CA 1
ATOM 822 C C . GLU A 1 102 ? 92.680 84.752 124.543 1.00 23.91 150 GLU A C 1
ATOM 823 O O . GLU A 1 102 ? 92.722 85.837 125.131 1.00 23.91 150 GLU A O 1
ATOM 829 N N . ALA A 1 103 ? 93.759 83.981 124.397 1.00 21.71 151 ALA A N 1
ATOM 830 C CA . ALA A 1 103 ? 95.064 84.438 124.861 1.00 21.71 151 ALA A CA 1
ATOM 831 C C . ALA A 1 103 ? 95.525 85.661 124.083 1.00 21.71 151 ALA A C 1
ATOM 832 O O . ALA A 1 103 ? 96.077 86.603 124.663 1.00 21.71 151 ALA A O 1
ATOM 834 N N . LEU A 1 104 ? 95.308 85.665 122.766 1.00 19.38 152 LEU A N 1
ATOM 835 C CA . LEU A 1 104 ? 95.644 86.845 121.972 1.00 19.38 152 LEU A CA 1
ATOM 836 C C . LEU A 1 104 ? 94.828 88.057 122.409 1.00 19.38 152 LEU A C 1
ATOM 837 O O . LEU A 1 104 ? 95.366 89.166 122.536 1.00 19.38 152 LEU A O 1
ATOM 842 N N . ASN A 1 105 ? 93.531 87.861 122.653 1.00 19.62 153 ASN A N 1
ATOM 843 C CA . ASN A 1 105 ? 92.680 88.956 123.108 1.00 19.62 153 ASN A CA 1
ATOM 844 C C . ASN A 1 105 ? 93.142 89.491 124.458 1.00 19.62 153 ASN A C 1
ATOM 845 O O . ASN A 1 105 ? 93.180 90.707 124.677 1.00 19.62 153 ASN A O 1
ATOM 850 N N . ALA A 1 106 ? 93.489 88.593 125.382 1.00 18.87 154 ALA A N 1
ATOM 851 C CA . ALA A 1 106 ? 93.957 89.018 126.696 1.00 18.87 154 ALA A CA 1
ATOM 852 C C . ALA A 1 106 ? 95.278 89.768 126.597 1.00 18.87 154 ALA A C 1
ATOM 853 O O . ALA A 1 106 ? 95.487 90.767 127.294 1.00 18.87 154 ALA A O 1
ATOM 855 N N . GLY A 1 107 ? 96.187 89.293 125.745 1.00 18.02 155 GLY A N 1
ATOM 856 C CA . GLY A 1 107 ? 97.445 89.993 125.560 1.00 18.02 155 GLY A CA 1
ATOM 857 C C . GLY A 1 107 ? 97.261 91.379 124.974 1.00 18.02 155 GLY A C 1
ATOM 858 O O . GLY A 1 107 ? 97.936 92.328 125.377 1.00 18.02 155 GLY A O 1
ATOM 859 N N . ALA A 1 108 ? 96.346 91.514 124.011 1.00 17.80 156 ALA A N 1
ATOM 860 C CA . ALA A 1 108 ? 96.113 92.817 123.396 1.00 17.80 156 ALA A CA 1
ATOM 861 C C . ALA A 1 108 ? 95.497 93.810 124.375 1.00 17.80 156 ALA A C 1
ATOM 862 O O . ALA A 1 108 ? 95.786 95.009 124.302 1.00 17.80 156 ALA A O 1
ATOM 864 N N . TRP A 1 109 ? 94.633 93.409 125.282 1.00 19.14 157 TRP A N 1
ATOM 865 C CA . TRP A 1 109 ? 93.979 94.363 126.197 1.00 19.14 157 TRP A CA 1
ATOM 866 C C . TRP A 1 109 ? 94.792 94.499 127.473 1.00 19.14 157 TRP A C 1
ATOM 867 O O . TRP A 1 109 ? 94.209 94.949 128.425 1.00 19.14 157 TRP A O 1
ATOM 878 N N . ALA A 1 110 ? 96.066 94.104 127.511 1.00 19.40 158 ALA A N 1
ATOM 879 C CA . ALA A 1 110 ? 96.837 94.101 128.752 1.00 19.40 158 ALA A CA 1
ATOM 880 C C . ALA A 1 110 ? 97.084 95.511 129.275 1.00 19.40 158 ALA A C 1
ATOM 881 O O . ALA A 1 110 ? 96.878 95.785 130.463 1.00 19.40 158 ALA A O 1
ATOM 883 N N . VAL A 1 111 ? 97.544 96.416 128.409 1.00 20.34 159 VAL A N 1
ATOM 884 C CA . VAL A 1 111 ? 97.873 97.770 128.853 1.00 20.34 159 VAL A CA 1
ATOM 885 C C . VAL A 1 111 ? 96.616 98.497 129.313 1.00 20.34 159 VAL A C 1
ATOM 886 O O . VAL A 1 111 ? 96.622 99.211 130.323 1.00 20.34 159 VAL A O 1
ATOM 890 N N . GLU A 1 112 ? 95.516 98.322 128.578 1.00 21.88 160 GLU A N 1
ATOM 891 C CA . GLU A 1 112 ? 94.250 98.928 128.976 1.00 21.88 160 GLU A CA 1
ATOM 892 C C . GLU A 1 112 ? 93.777 98.390 130.320 1.00 21.88 160 GLU A C 1
ATOM 893 O O . GLU A 1 112 ? 93.279 99.148 131.161 1.00 21.88 160 GLU A O 1
ATOM 899 N N . PHE A 1 113 ? 93.918 97.083 130.540 1.00 21.36 161 PHE A N 1
ATOM 900 C CA . PHE A 1 113 ? 93.488 96.481 131.796 1.00 21.36 161 PHE A CA 1
ATOM 901 C C . PHE A 1 113 ? 94.333 96.928 132.982 1.00 21.36 161 PHE A C 1
ATOM 902 O O . PHE A 1 113 ? 93.781 97.243 134.042 1.00 21.36 161 PHE A O 1
ATOM 910 N N . ASP A 1 114 ? 95.656 96.966 132.832 1.00 22.49 162 ASP A N 1
ATOM 911 C CA . ASP A 1 114 ? 96.547 97.089 133.978 1.00 22.49 162 ASP A CA 1
ATOM 912 C C . ASP A 1 114 ? 97.175 98.467 134.138 1.00 22.49 162 ASP A C 1
ATOM 913 O O . ASP A 1 114 ? 97.778 98.730 135.183 1.00 22.49 162 ASP A O 1
ATOM 918 N N . TYR A 1 115 ? 97.059 99.350 133.147 1.00 22.35 163 TYR A N 1
ATOM 919 C CA . TYR A 1 115 ? 97.656 100.674 133.278 1.00 22.35 163 TYR A CA 1
ATOM 920 C C . TYR A 1 115 ? 96.741 101.821 132.883 1.00 22.35 163 TYR A C 1
ATOM 921 O O . TYR A 1 115 ? 97.099 102.973 133.142 1.00 22.35 163 TYR A O 1
ATOM 930 N N . SER A 1 116 ? 95.587 101.563 132.273 1.00 23.24 164 SER A N 1
ATOM 931 C CA . SER A 1 116 ? 94.603 102.601 132.013 1.00 23.24 164 SER A CA 1
ATOM 932 C C . SER A 1 116 ? 93.436 102.571 132.987 1.00 23.24 164 SER A C 1
ATOM 933 O O . SER A 1 116 ? 92.555 103.432 132.895 1.00 23.24 164 SER A O 1
ATOM 936 N N . GLY A 1 117 ? 93.410 101.619 133.915 1.00 24.82 165 GLY A N 1
ATOM 937 C CA . GLY A 1 117 ? 92.288 101.492 134.822 1.00 24.82 165 GLY A CA 1
ATOM 938 C C . GLY A 1 117 ? 91.057 100.903 134.178 1.00 24.82 165 GLY A C 1
ATOM 939 O O . GLY A 1 117 ? 89.948 101.096 134.685 1.00 24.82 165 GLY A O 1
ATOM 940 N N . PHE A 1 118 ? 91.230 100.181 133.070 1.00 24.25 166 PHE A N 1
ATOM 941 C CA . PHE A 1 118 ? 90.128 99.657 132.266 1.00 24.25 166 PHE A CA 1
ATOM 942 C C . PHE A 1 118 ? 89.184 100.798 131.873 1.00 24.25 166 PHE A C 1
ATOM 943 O O . PHE A 1 118 ? 87.984 100.781 132.149 1.00 24.25 166 PHE A O 1
ATOM 951 N N . ASN A 1 119 ? 89.765 101.802 131.211 1.00 24.45 167 ASN A N 1
ATOM 952 C CA . ASN A 1 119 ? 89.018 103.003 130.856 1.00 24.45 167 ASN A CA 1
ATOM 953 C C . ASN A 1 119 ? 88.025 102.754 129.731 1.00 24.45 167 ASN A C 1
ATOM 954 O O . ASN A 1 119 ? 87.307 103.680 129.339 1.00 24.45 167 ASN A O 1
ATOM 959 N N . ALA A 1 120 ? 87.912 101.550 129.226 1.00 23.53 168 ALA A N 1
ATOM 960 C CA . ALA A 1 120 ? 86.957 101.388 128.134 1.00 23.53 168 ALA A CA 1
ATOM 961 C C . ALA A 1 120 ? 85.561 101.579 128.711 1.00 23.53 168 ALA A C 1
ATOM 962 O O . ALA A 1 120 ? 84.728 102.155 128.011 1.00 23.53 168 ALA A O 1
ATOM 964 N N . THR A 1 121 ? 85.333 101.131 129.953 1.00 27.68 169 THR A N 1
ATOM 965 C CA . THR A 1 121 ? 84.029 101.309 130.571 1.00 27.68 169 THR A CA 1
ATOM 966 C C . THR A 1 121 ? 83.914 102.630 131.322 1.00 27.68 169 THR A C 1
ATOM 967 O O . THR A 1 121 ? 83.217 102.696 132.340 1.00 27.68 169 THR A O 1
ATOM 971 N N . GLY A 1 122 ? 84.583 103.674 130.848 1.00 28.37 170 GLY A N 1
ATOM 972 C CA . GLY A 1 122 ? 84.538 104.966 131.498 1.00 28.37 170 GLY A CA 1
ATOM 973 C C . GLY A 1 122 ? 85.557 105.094 132.610 1.00 28.37 170 GLY A C 1
ATOM 974 O O . GLY A 1 122 ? 86.424 104.241 132.821 1.00 28.37 170 GLY A O 1
ATOM 975 N N . GLY A 1 123 ? 85.441 106.190 133.337 1.00 30.47 171 GLY A N 1
ATOM 976 C CA . GLY A 1 123 ? 86.326 106.446 134.457 1.00 30.47 171 GLY A CA 1
ATOM 977 C C . GLY A 1 123 ? 86.153 107.856 134.975 1.00 30.47 171 GLY A C 1
ATOM 978 O O . GLY A 1 123 ? 85.460 108.687 134.393 1.00 30.47 171 GLY A O 1
ATOM 979 N N . GLY A 1 124 ? 86.804 108.113 136.105 1.00 31.70 172 GLY A N 1
ATOM 980 C CA . GLY A 1 124 ? 86.766 109.413 136.726 1.00 31.70 172 GLY A CA 1
ATOM 981 C C . GLY A 1 124 ? 87.801 110.347 136.138 1.00 31.70 172 GLY A C 1
ATOM 982 O O . GLY A 1 124 ? 88.457 110.036 135.141 1.00 31.70 172 GLY A O 1
ATOM 983 N N . PRO A 1 125 ? 87.960 111.521 136.743 1.00 31.14 173 PRO A N 1
ATOM 984 C CA . PRO A 1 125 ? 88.975 112.462 136.256 1.00 31.14 173 PRO A CA 1
ATOM 985 C C . PRO A 1 125 ? 90.365 112.084 136.746 1.00 31.14 173 PRO A C 1
ATOM 986 O O . PRO A 1 125 ? 90.727 112.339 137.897 1.00 31.14 173 PRO A O 1
ATOM 990 N N . GLY A 1 126 ? 91.157 111.487 135.855 1.00 28.37 174 GLY A N 1
ATOM 991 C CA . GLY A 1 126 ? 92.545 111.198 136.130 1.00 28.37 174 GLY A CA 1
ATOM 992 C C . GLY A 1 126 ? 92.946 109.739 136.026 1.00 28.37 174 GLY A C 1
ATOM 993 O O . GLY A 1 126 ? 94.134 109.462 135.828 1.00 28.37 174 GLY A O 1
ATOM 994 N N . SER A 1 127 ? 92.002 108.806 136.171 1.00 28.31 175 SER A N 1
ATOM 995 C CA . SER A 1 127 ? 92.264 107.370 136.066 1.00 28.31 175 SER A CA 1
ATOM 996 C C . SER A 1 127 ? 93.143 106.851 137.203 1.00 28.31 175 SER A C 1
ATOM 997 O O . SER A 1 127 ? 94.212 107.403 137.481 1.00 28.31 175 SER A O 1
ATOM 1000 N N . VAL A 1 128 ? 92.700 105.781 137.859 1.00 29.68 176 VAL A N 1
ATOM 1001 C CA . VAL A 1 128 ? 93.391 105.197 139.003 1.00 29.68 176 VAL A CA 1
ATOM 1002 C C . VAL A 1 128 ? 93.591 103.711 138.745 1.00 29.68 176 VAL A C 1
ATOM 1003 O O . VAL A 1 128 ? 92.654 103.011 138.347 1.00 29.68 176 VAL A O 1
ATOM 1007 N N . ILE A 1 129 ? 94.810 103.227 138.972 1.00 29.97 177 ILE A N 1
ATOM 1008 C CA . ILE A 1 129 ? 95.125 101.818 138.741 1.00 29.97 177 ILE A CA 1
ATOM 1009 C C . ILE A 1 129 ? 95.660 101.183 140.020 1.00 29.97 177 ILE A C 1
ATOM 1010 O O . ILE A 1 129 ? 96.462 101.800 140.734 1.00 29.97 177 ILE A O 1
ATOM 1015 N N . PRO A 1 130 ? 95.225 99.968 140.361 1.00 32.99 178 PRO A N 1
ATOM 1016 C CA . PRO A 1 130 ? 95.825 99.259 141.499 1.00 32.99 178 PRO A CA 1
ATOM 1017 C C . PRO A 1 130 ? 97.059 98.464 141.101 1.00 32.99 178 PRO A C 1
ATOM 1018 O O . PRO A 1 130 ? 96.989 97.599 140.223 1.00 32.99 178 PRO A O 1
ATOM 1022 N N . LEU A 1 131 ? 98.194 98.743 141.734 1.00 33.33 179 LEU A N 1
ATOM 1023 C CA . LEU A 1 131 ? 99.435 98.039 141.452 1.00 33.33 179 LEU A CA 1
ATOM 1024 C C . LEU A 1 131 ? 100.012 97.449 142.733 1.00 33.33 179 LEU A C 1
ATOM 1025 O O . LEU A 1 131 ? 99.979 98.074 143.795 1.00 33.33 179 LEU A O 1
ATOM 1030 N N . TYR A 1 132 ? 100.544 96.233 142.616 1.00 37.86 180 TYR A N 1
ATOM 1031 C CA . TYR A 1 132 ? 101.072 95.508 143.764 1.00 37.86 180 TYR A CA 1
ATOM 1032 C C . TYR A 1 132 ? 102.480 95.999 144.067 1.00 37.86 180 TYR A C 1
ATOM 1033 O O . TYR A 1 132 ? 103.337 95.968 143.174 1.00 37.86 180 TYR A O 1
ATOM 1042 N N . PRO A 1 133 ? 102.766 96.457 145.284 1.00 37.77 181 PRO A N 1
ATOM 1043 C CA . PRO A 1 133 ? 104.132 96.890 145.602 1.00 37.77 181 PRO A CA 1
ATOM 1044 C C . PRO A 1 133 ? 105.125 95.746 145.463 1.00 37.77 181 PRO A C 1
ATOM 1045 O O . PRO A 1 133 ? 104.824 94.593 145.776 1.00 37.77 181 PRO A O 1
ATOM 1049 N N . ILE A 1 134 ? 106.323 96.080 144.990 1.00 39.67 182 ILE A N 1
ATOM 1050 C CA . ILE A 1 134 ? 107.388 95.111 144.786 1.00 39.67 182 ILE A CA 1
ATOM 1051 C C . ILE A 1 134 ? 108.602 95.550 145.599 1.00 39.67 182 ILE A C 1
ATOM 1052 O O . ILE A 1 134 ? 108.798 96.732 145.881 1.00 39.67 182 ILE A O 1
ATOM 1057 N N . ASN A 1 135 ? 109.414 94.570 145.989 1.00 44.35 183 ASN A N 1
ATOM 1058 C CA . ASN A 1 135 ? 110.634 94.827 146.737 1.00 44.35 183 ASN A CA 1
ATOM 1059 C C . ASN A 1 135 ? 111.821 94.728 145.795 1.00 44.35 183 ASN A C 1
ATOM 1060 O O . ASN A 1 135 ? 112.137 93.624 145.327 1.00 44.35 183 ASN A O 1
ATOM 1065 N N . PRO A 1 136 ? 112.497 95.837 145.482 1.00 43.11 184 PRO A N 1
ATOM 1066 C CA . PRO A 1 136 ? 113.604 95.765 144.511 1.00 43.11 184 PRO A CA 1
ATOM 1067 C C . PRO A 1 136 ? 114.733 94.848 144.945 1.00 43.11 184 PRO A C 1
ATOM 1068 O O . PRO A 1 136 ? 115.432 94.287 144.093 1.00 43.11 184 PRO A O 1
ATOM 1072 N N . MET A 1 137 ? 114.934 94.684 146.254 1.00 46.99 185 MET A N 1
ATOM 1073 C CA . MET A 1 137 ? 116.056 93.887 146.737 1.00 46.99 185 MET A CA 1
ATOM 1074 C C . MET A 1 137 ? 115.861 92.404 146.447 1.00 46.99 185 MET A C 1
ATOM 1075 O O . MET A 1 137 ? 116.820 91.701 146.110 1.00 46.99 185 MET A O 1
ATOM 1080 N N . THR A 1 138 ? 114.631 91.907 146.575 1.00 47.21 186 THR A N 1
ATOM 1081 C CA . THR A 1 138 ? 114.357 90.482 146.451 1.00 47.21 186 THR A CA 1
ATOM 1082 C C . THR A 1 138 ? 113.365 90.140 145.348 1.00 47.21 186 THR A C 1
ATOM 1083 O O . THR A 1 138 ? 113.061 88.957 145.161 1.00 47.21 186 THR A O 1
ATOM 1087 N N . ASN A 1 139 ? 112.859 91.133 144.615 1.00 43.87 187 ASN A N 1
ATOM 1088 C CA . ASN A 1 139 ? 111.858 90.920 143.568 1.00 43.87 187 ASN A CA 1
ATOM 1089 C C . ASN A 1 139 ? 110.638 90.183 144.117 1.00 43.87 187 ASN A C 1
ATOM 1090 O O . ASN A 1 139 ? 110.082 89.284 143.482 1.00 43.87 187 ASN A O 1
ATOM 1095 N N . GLU A 1 140 ? 110.218 90.577 145.316 1.00 45.70 188 GLU A N 1
ATOM 1096 C CA . GLU A 1 140 ? 109.110 89.938 146.018 1.00 45.70 188 GLU A CA 1
ATOM 1097 C C . GLU A 1 140 ? 107.886 90.838 145.913 1.00 45.70 188 GLU A C 1
ATOM 1098 O O . GLU A 1 140 ? 107.850 91.918 146.512 1.00 45.70 188 GLU A O 1
ATOM 1104 N N . ILE A 1 141 ? 106.888 90.390 145.160 1.00 39.75 189 ILE A N 1
ATOM 1105 C CA . ILE A 1 141 ? 105.665 91.159 144.969 1.00 39.75 189 ILE A CA 1
ATOM 1106 C C . ILE A 1 141 ? 104.737 90.935 146.154 1.00 39.75 189 ILE A C 1
ATOM 1107 O O . ILE A 1 141 ? 104.495 89.796 146.571 1.00 39.75 189 ILE A O 1
ATOM 1112 N N . ALA A 1 142 ? 104.212 92.027 146.702 1.00 40.53 190 ALA A N 1
ATOM 1113 C CA . ALA A 1 142 ? 103.321 91.962 147.853 1.00 40.53 190 ALA A CA 1
ATOM 1114 C C . ALA A 1 142 ? 101.943 91.471 147.409 1.00 40.53 190 ALA A C 1
ATOM 1115 O O . ALA A 1 142 ? 101.713 91.159 146.238 1.00 40.53 190 ALA A O 1
ATOM 1117 N N . ASN A 1 143 ? 101.001 91.404 148.351 1.00 41.31 191 ASN A N 1
ATOM 1118 C CA . ASN A 1 143 ? 99.664 90.902 148.075 1.00 41.31 191 ASN A CA 1
ATOM 1119 C C . ASN A 1 143 ? 98.588 91.978 148.056 1.00 41.31 191 ASN A C 1
ATOM 1120 O O . ASN A 1 143 ? 97.549 91.771 147.420 1.00 41.31 191 ASN A O 1
ATOM 1125 N N . GLU A 1 144 ? 98.795 93.109 148.726 1.00 41.49 192 GLU A N 1
ATOM 1126 C CA . GLU A 1 144 ? 97.803 94.171 148.778 1.00 41.49 192 GLU A CA 1
ATOM 1127 C C . GLU A 1 144 ? 98.230 95.329 147.893 1.00 41.49 192 GLU A C 1
ATOM 1128 O O . GLU A 1 144 ? 99.261 95.959 148.164 1.00 41.49 192 GLU A O 1
ATOM 1134 N N . PRO A 1 145 ? 97.476 95.642 146.845 1.00 38.66 193 PRO A N 1
ATOM 1135 C CA . PRO A 1 145 ? 97.890 96.697 145.919 1.00 38.66 193 PRO A CA 1
ATOM 1136 C C . PRO A 1 145 ? 97.644 98.091 146.479 1.00 38.66 193 PRO A C 1
ATOM 1137 O O . PRO A 1 145 ? 96.942 98.285 147.472 1.00 38.66 193 PRO A O 1
ATOM 1141 N N . VAL A 1 146 ? 98.248 99.069 145.810 1.00 36.22 194 VAL A N 1
ATOM 1142 C CA . VAL A 1 146 ? 98.077 100.479 146.135 1.00 36.22 194 VAL A CA 1
ATOM 1143 C C . VAL A 1 146 ? 97.505 101.191 144.917 1.00 36.22 194 VAL A C 1
ATOM 1144 O O . VAL A 1 146 ? 97.654 100.735 143.778 1.00 36.22 194 VAL A O 1
ATOM 1148 N N . MET A 1 147 ? 96.843 102.319 145.163 1.00 37.78 195 MET A N 1
ATOM 1149 C CA . MET A 1 147 ? 96.198 103.074 144.096 1.00 37.78 195 MET A CA 1
ATOM 1150 C C . MET A 1 147 ? 97.139 104.164 143.597 1.00 37.78 195 MET A C 1
ATOM 1151 O O . MET A 1 147 ? 97.579 105.017 144.375 1.00 37.78 195 MET A O 1
ATOM 1156 N N . VAL A 1 148 ? 97.445 104.138 142.303 1.00 33.14 196 VAL A N 1
ATOM 1157 C CA . VAL A 1 148 ? 98.350 105.109 141.691 1.00 33.14 196 VAL A CA 1
ATOM 1158 C C . VAL A 1 148 ? 97.720 105.606 140.397 1.00 33.14 196 VAL A C 1
ATOM 1159 O O . VAL A 1 148 ? 96.874 104.923 139.800 1.00 33.14 196 VAL A O 1
ATOM 1163 N N . PRO A 1 149 ? 98.096 106.806 139.946 1.00 30.54 197 PRO A N 1
ATOM 1164 C CA . PRO A 1 149 ? 97.531 107.329 138.696 1.00 30.54 197 PRO A CA 1
ATOM 1165 C C . PRO A 1 149 ? 97.894 106.464 137.498 1.00 30.54 197 PRO A C 1
ATOM 1166 O O . PRO A 1 149 ? 98.976 105.878 137.427 1.00 30.54 197 PRO A O 1
ATOM 1170 N N . GLY A 1 150 ? 96.969 106.398 136.545 1.00 24.65 198 GLY A N 1
ATOM 1171 C CA . GLY A 1 150 ? 97.140 105.625 135.336 1.00 24.65 198 GLY A CA 1
ATOM 1172 C C . GLY A 1 150 ? 97.712 106.443 134.198 1.00 24.65 198 GLY A C 1
ATOM 1173 O O . GLY A 1 150 ? 98.352 107.482 134.396 1.00 24.65 198 GLY A O 1
ATOM 1174 N N . LEU A 1 151 ? 97.478 105.960 132.976 1.00 20.10 199 LEU A N 1
ATOM 1175 C CA . LEU A 1 151 ? 97.990 106.637 131.790 1.00 20.10 199 LEU A CA 1
ATOM 1176 C C . LEU A 1 151 ? 97.227 107.914 131.470 1.00 20.10 199 LEU A C 1
ATOM 1177 O O . LEU A 1 151 ? 97.683 108.701 130.635 1.00 20.10 199 LEU A O 1
ATOM 1182 N N . TYR A 1 152 ? 96.080 108.138 132.112 1.00 21.05 200 TYR A N 1
ATOM 1183 C CA . TYR A 1 152 ? 95.256 109.317 131.879 1.00 21.05 200 TYR A CA 1
ATOM 1184 C C . TYR A 1 152 ? 95.287 110.288 133.053 1.00 21.05 200 TYR A C 1
ATOM 1185 O O . TYR A 1 152 ? 94.270 110.917 133.361 1.00 21.05 200 TYR A O 1
ATOM 1194 N N . ASN A 1 153 ? 96.429 110.418 133.721 1.00 24.06 201 ASN A N 1
ATOM 1195 C CA . ASN A 1 153 ? 96.506 111.267 134.901 1.00 24.06 201 ASN A CA 1
ATOM 1196 C C . ASN A 1 153 ? 96.391 112.742 134.530 1.00 24.06 201 ASN A C 1
ATOM 1197 O O . ASN A 1 153 ? 96.849 113.181 133.472 1.00 24.06 201 ASN A O 1
ATOM 1202 N N . TRP A 1 154 ? 95.762 113.508 135.423 1.00 26.12 202 TRP A N 1
ATOM 1203 C CA . TRP A 1 154 ? 95.593 114.947 135.266 1.00 26.12 202 TRP A CA 1
ATOM 1204 C C . TRP A 1 154 ? 96.558 115.737 136.141 1.00 26.12 202 TRP A C 1
ATOM 1205 O O . TRP A 1 154 ? 96.190 116.786 136.680 1.00 26.12 202 TRP A O 1
ATOM 1216 N N . ASP A 1 155 ? 97.786 115.252 136.298 1.00 30.87 203 ASP A N 1
ATOM 1217 C CA . ASP A 1 155 ? 98.752 115.888 137.188 1.00 30.87 203 ASP A CA 1
ATOM 1218 C C . ASP A 1 155 ? 99.395 117.073 136.477 1.00 30.87 203 ASP A C 1
ATOM 1219 O O . ASP A 1 155 ? 100.192 116.894 135.551 1.00 30.87 203 ASP A O 1
ATOM 1224 N N . ASN A 1 156 ? 99.055 118.287 136.913 1.00 28.87 204 ASN A N 1
ATOM 1225 C CA . ASN A 1 156 ? 99.564 119.515 136.314 1.00 28.87 204 ASN A CA 1
ATOM 1226 C C . ASN A 1 156 ? 100.382 120.342 137.301 1.00 28.87 204 ASN A C 1
ATOM 1227 O O . ASN A 1 156 ? 100.210 121.562 137.374 1.00 28.87 204 ASN A O 1
ATOM 1232 N N . ILE A 1 157 ? 101.268 119.699 138.064 1.00 34.33 205 ILE A N 1
ATOM 1233 C CA . ILE A 1 157 ? 101.968 120.388 139.144 1.00 34.33 205 ILE A CA 1
ATOM 1234 C C . ILE A 1 157 ? 103.086 121.281 138.614 1.00 34.33 205 ILE A C 1
ATOM 1235 O O . ILE A 1 157 ? 103.388 122.324 139.208 1.00 34.33 205 ILE A O 1
ATOM 1240 N N . ASP A 1 158 ? 103.716 120.903 137.501 1.00 35.12 206 ASP A N 1
ATOM 1241 C CA . ASP A 1 158 ? 104.893 121.609 137.009 1.00 35.12 206 ASP A CA 1
ATOM 1242 C C . ASP A 1 158 ? 104.574 122.734 136.031 1.00 35.12 206 ASP A C 1
ATOM 1243 O O . ASP A 1 158 ? 105.493 123.461 135.632 1.00 35.12 206 ASP A O 1
ATOM 1248 N N . VAL A 1 159 ? 103.313 122.893 135.628 1.00 32.23 207 VAL A N 1
ATOM 1249 C CA . VAL A 1 159 ? 102.968 123.927 134.656 1.00 32.23 207 VAL A CA 1
ATOM 1250 C C . VAL A 1 159 ? 103.245 125.312 135.229 1.00 32.23 207 VAL A C 1
ATOM 1251 O O . VAL A 1 159 ? 103.813 126.180 134.554 1.00 32.23 207 VAL A O 1
ATOM 1255 N N . GLU A 1 160 ? 102.852 125.537 136.485 1.00 37.51 208 GLU A N 1
ATOM 1256 C CA . GLU A 1 160 ? 103.106 126.824 137.124 1.00 37.51 208 GLU A CA 1
ATOM 1257 C C . GLU A 1 160 ? 104.599 127.096 137.245 1.00 37.51 208 GLU A C 1
ATOM 1258 O O . GLU A 1 160 ? 105.043 128.235 137.061 1.00 37.51 208 GLU A O 1
ATOM 1264 N N . SER A 1 161 ? 105.388 126.068 137.565 1.00 36.60 209 SER A N 1
ATOM 1265 C CA . SER A 1 161 ? 106.834 126.243 137.636 1.00 36.60 209 SER A CA 1
ATOM 1266 C C . SER A 1 161 ? 107.410 126.635 136.282 1.00 36.60 209 SER A C 1
ATOM 1267 O O . SER A 1 161 ? 108.256 127.533 136.193 1.00 36.60 209 SER A O 1
ATOM 1270 N N . VAL A 1 162 ? 106.952 125.979 135.214 1.00 34.41 210 VAL A N 1
ATOM 1271 C CA . VAL A 1 162 ? 107.443 126.308 133.876 1.00 34.41 210 VAL A CA 1
ATOM 1272 C C . VAL A 1 162 ? 107.092 127.747 133.523 1.00 34.41 210 VAL A C 1
ATOM 1273 O O . VAL A 1 162 ? 107.911 128.487 132.965 1.00 34.41 210 VAL A O 1
ATOM 1277 N N . ARG A 1 163 ? 105.865 128.167 133.842 1.00 34.15 211 ARG A N 1
ATOM 1278 C CA . ARG A 1 163 ? 105.462 129.540 133.552 1.00 34.15 211 ARG A CA 1
ATOM 1279 C C . ARG A 1 163 ? 106.272 130.547 134.362 1.00 34.15 211 ARG A C 1
ATOM 1280 O O . ARG A 1 163 ? 106.652 131.603 133.843 1.00 34.15 211 ARG A O 1
ATOM 1288 N N . GLN A 1 164 ? 106.544 130.245 135.634 1.00 37.67 212 GLN A N 1
ATOM 1289 C CA . GLN A 1 164 ? 107.234 131.209 136.486 1.00 37.67 212 GLN A CA 1
ATOM 1290 C C . GLN A 1 164 ? 108.722 131.283 136.161 1.00 37.67 212 GLN A C 1
ATOM 1291 O O . GLN A 1 164 ? 109.363 132.310 136.411 1.00 37.67 212 GLN A O 1
ATOM 1297 N N . GLN A 1 165 ? 109.293 130.212 135.605 1.00 40.22 213 GLN A N 1
ATOM 1298 C CA . GLN A 1 165 ? 110.700 130.262 135.222 1.00 40.22 213 GLN A CA 1
ATOM 1299 C C . GLN A 1 165 ? 110.928 130.975 133.896 1.00 40.22 213 GLN A C 1
ATOM 1300 O O . GLN A 1 165 ? 112.086 131.168 133.511 1.00 40.22 213 GLN A O 1
ATOM 1306 N N . GLY A 1 166 ? 109.867 131.361 133.190 1.00 38.43 214 GLY A N 1
ATOM 1307 C CA . GLY A 1 166 ? 109.987 132.070 131.936 1.00 38.43 214 GLY A CA 1
ATOM 1308 C C . GLY A 1 166 ? 110.202 131.191 130.723 1.00 38.43 214 GLY A C 1
ATOM 1309 O O . GLY A 1 166 ? 110.378 131.722 129.620 1.00 38.43 214 GLY A O 1
ATOM 1310 N N . GLN A 1 167 ? 110.191 129.871 130.891 1.00 35.85 215 GLN A N 1
ATOM 1311 C CA . GLN A 1 167 ? 110.446 128.949 129.793 1.00 35.85 215 GLN A CA 1
ATOM 1312 C C . GLN A 1 167 ? 109.186 128.558 129.033 1.00 35.85 215 GLN A C 1
ATOM 1313 O O . GLN A 1 167 ? 109.261 127.691 128.155 1.00 35.85 215 GLN A O 1
ATOM 1319 N N . GLN A 1 168 ? 108.040 129.156 129.352 1.00 32.46 216 GLN A N 1
ATOM 1320 C CA . GLN A 1 168 ? 106.814 128.876 128.615 1.00 32.46 216 GLN A CA 1
ATOM 1321 C C . GLN A 1 168 ? 106.976 129.264 127.151 1.00 32.46 216 GLN A C 1
ATOM 1322 O O . GLN A 1 168 ? 107.455 130.356 126.834 1.00 32.46 216 GLN A O 1
ATOM 1328 N N . TRP A 1 169 ? 106.570 128.367 126.258 1.00 29.08 217 TRP A N 1
ATOM 1329 C CA . TRP A 1 169 ? 106.740 128.605 124.832 1.00 29.08 217 TRP A CA 1
ATOM 1330 C C . TRP A 1 169 ? 105.649 129.537 124.320 1.00 29.08 217 TRP A C 1
ATOM 1331 O O . TRP A 1 169 ? 104.461 129.321 124.576 1.00 29.08 217 TRP A O 1
ATOM 1342 N N . LYS A 1 170 ? 106.055 130.571 123.589 1.00 32.41 218 LYS A N 1
ATOM 1343 C CA . LYS A 1 170 ? 105.139 131.574 123.059 1.00 32.41 218 LYS A CA 1
ATOM 1344 C C . LYS A 1 170 ? 105.026 131.381 121.552 1.00 32.41 218 LYS A C 1
ATOM 1345 O O . LYS A 1 170 ? 106.038 131.378 120.843 1.00 32.41 218 LYS A O 1
ATOM 1351 N N . PHE A 1 171 ? 103.799 131.213 121.070 1.00 30.63 219 PHE A N 1
ATOM 1352 C CA . PHE A 1 171 ? 103.549 131.120 119.641 1.00 30.63 219 PHE A CA 1
ATOM 1353 C C . PHE A 1 171 ? 103.211 132.493 119.074 1.00 30.63 219 PHE A C 1
ATOM 1354 O O . PHE A 1 171 ? 102.565 133.317 119.728 1.00 30.63 219 PHE A O 1
ATOM 1362 N N . GLU A 1 172 ? 103.661 132.739 117.841 1.00 37.69 220 GLU A N 1
ATOM 1363 C CA . GLU A 1 172 ? 103.394 134.031 117.216 1.00 37.69 220 GLU A CA 1
ATOM 1364 C C . GLU A 1 172 ? 101.932 134.174 116.814 1.00 37.69 220 GLU A C 1
ATOM 1365 O O . GLU A 1 172 ? 101.426 135.297 116.720 1.00 37.69 220 GLU A O 1
ATOM 1371 N N . SER A 1 173 ? 101.243 133.062 116.572 1.00 34.38 221 SER A N 1
ATOM 1372 C CA . SER A 1 173 ? 99.850 133.102 116.151 1.00 34.38 221 SER A CA 1
ATOM 1373 C C . SER A 1 173 ? 99.191 131.779 116.509 1.00 34.38 221 SER A C 1
ATOM 1374 O O . SER A 1 173 ? 99.859 130.798 116.845 1.00 34.38 221 SER A O 1
ATOM 1377 N N . LYS A 1 174 ? 97.859 131.771 116.440 1.00 31.04 222 LYS A N 1
ATOM 1378 C CA . LYS A 1 174 ? 97.109 130.553 116.728 1.00 31.04 222 LYS A CA 1
ATOM 1379 C C . LYS A 1 174 ? 97.274 129.523 115.618 1.00 31.04 222 LYS A C 1
ATOM 1380 O O . LYS A 1 174 ? 97.241 128.314 115.875 1.00 31.04 222 LYS A O 1
ATOM 1386 N N . GLU A 1 175 ? 97.434 129.982 114.375 1.00 31.56 223 GLU A N 1
ATOM 1387 C CA . GLU A 1 175 ? 97.585 129.057 113.255 1.00 31.56 223 GLU A CA 1
ATOM 1388 C C . GLU A 1 175 ? 98.865 128.240 113.385 1.00 31.56 223 GLU A C 1
ATOM 1389 O O . GLU A 1 175 ? 98.864 127.022 113.166 1.00 31.56 223 GLU A O 1
ATOM 1395 N N . GLU A 1 176 ? 99.969 128.895 113.749 1.00 31.36 224 GLU A N 1
ATOM 1396 C CA . GLU A 1 176 ? 101.209 128.164 113.975 1.00 31.36 224 GLU A CA 1
ATOM 1397 C C . GLU A 1 176 ? 101.070 127.211 115.152 1.00 31.36 224 GLU A C 1
ATOM 1398 O O . GLU A 1 176 ? 101.604 126.098 115.122 1.00 31.36 224 GLU A O 1
ATOM 1404 N N . ALA A 1 177 ? 100.361 127.633 116.200 1.00 26.76 225 ALA A N 1
ATOM 1405 C CA . ALA A 1 177 ? 100.152 126.761 117.351 1.00 26.76 225 ALA A CA 1
ATOM 1406 C C . ALA A 1 177 ? 99.408 125.496 116.944 1.00 26.76 225 ALA A C 1
ATOM 1407 O O . ALA A 1 177 ? 99.788 124.385 117.334 1.00 26.76 225 ALA A O 1
ATOM 1409 N N . SER A 1 178 ? 98.355 125.646 116.140 1.00 24.02 226 SER A N 1
ATOM 1410 C CA . SER A 1 178 ? 97.614 124.484 115.664 1.00 24.02 226 SER A CA 1
ATOM 1411 C C . SER A 1 178 ? 98.480 123.597 114.781 1.00 24.02 226 SER A C 1
ATOM 1412 O O . SER A 1 178 ? 98.435 122.366 114.892 1.00 24.02 226 SER A O 1
ATOM 1415 N N . LYS A 1 179 ? 99.273 124.202 113.894 1.00 23.58 227 LYS A N 1
ATOM 1416 C CA . LYS A 1 179 ? 100.136 123.418 113.014 1.00 23.58 227 LYS A CA 1
ATOM 1417 C C . LYS A 1 179 ? 101.129 122.585 113.818 1.00 23.58 227 LYS A C 1
ATOM 1418 O O . LYS A 1 179 ? 101.300 121.384 113.569 1.00 23.58 227 LYS A O 1
ATOM 1424 N N . ILE A 1 180 ? 101.785 123.210 114.798 1.00 23.14 228 ILE A N 1
ATOM 1425 C CA . ILE A 1 180 ? 102.765 122.499 115.612 1.00 23.14 228 ILE A CA 1
ATOM 1426 C C . ILE A 1 180 ? 102.099 121.414 116.446 1.00 23.14 228 ILE A C 1
ATOM 1427 O O . ILE A 1 180 ? 102.628 120.302 116.569 1.00 23.14 228 ILE A O 1
ATOM 1432 N N . VAL A 1 181 ? 100.945 121.714 117.046 1.00 20.51 229 VAL A N 1
ATOM 1433 C CA . VAL A 1 181 ? 100.259 120.707 117.844 1.00 20.51 229 VAL A CA 1
ATOM 1434 C C . VAL A 1 181 ? 99.846 119.512 116.999 1.00 20.51 229 VAL A C 1
ATOM 1435 O O . VAL A 1 181 ? 100.028 118.367 117.426 1.00 20.51 229 VAL A O 1
ATOM 1439 N N . LYS A 1 182 ? 99.307 119.741 115.802 1.00 19.31 230 LYS A N 1
ATOM 1440 C CA . LYS A 1 182 ? 98.948 118.641 114.919 1.00 19.31 230 LYS A CA 1
ATOM 1441 C C . LYS A 1 182 ? 100.154 117.822 114.475 1.00 19.31 230 LYS A C 1
ATOM 1442 O O . LYS A 1 182 ? 100.081 116.587 114.469 1.00 19.31 230 LYS A O 1
ATOM 1448 N N . LYS A 1 183 ? 101.266 118.473 114.120 1.00 21.02 231 LYS A N 1
ATOM 1449 C CA . LYS A 1 183 ? 102.463 117.724 113.742 1.00 21.02 231 LYS A CA 1
ATOM 1450 C C . LYS A 1 183 ? 102.985 116.883 114.901 1.00 21.02 231 LYS A C 1
ATOM 1451 O O . LYS A 1 183 ? 103.346 115.712 114.716 1.00 21.02 231 LYS A O 1
ATOM 1457 N N . ALA A 1 184 ? 103.029 117.459 116.105 1.00 19.00 232 ALA A N 1
ATOM 1458 C CA . ALA A 1 184 ? 103.491 116.712 117.268 1.00 19.00 232 ALA A CA 1
ATOM 1459 C C . ALA A 1 184 ? 102.575 115.533 117.565 1.00 19.00 232 ALA A C 1
ATOM 1460 O O . ALA A 1 184 ? 103.047 114.431 117.871 1.00 19.00 232 ALA A O 1
ATOM 1462 N N . THR A 1 185 ? 101.261 115.744 117.475 1.00 17.87 233 THR A N 1
ATOM 1463 C CA . THR A 1 185 ? 100.318 114.663 117.728 1.00 17.87 233 THR A CA 1
ATOM 1464 C C . THR A 1 185 ? 100.481 113.540 116.713 1.00 17.87 233 THR A C 1
ATOM 1465 O O . THR A 1 185 ? 100.431 112.359 117.073 1.00 17.87 233 THR A O 1
ATOM 1469 N N . ARG A 1 186 ? 100.681 113.885 115.438 1.00 19.27 234 ARG A N 1
ATOM 1470 C CA . ARG A 1 186 ? 100.895 112.849 114.432 1.00 19.27 234 ARG A CA 1
ATOM 1471 C C . ARG A 1 186 ? 102.189 112.087 114.684 1.00 19.27 234 ARG A C 1
ATOM 1472 O O . ARG A 1 186 ? 102.241 110.867 114.491 1.00 19.27 234 ARG A O 1
ATOM 1480 N N . LEU A 1 187 ? 103.250 112.782 115.102 1.00 19.41 235 LEU A N 1
ATOM 1481 C CA . LEU A 1 187 ? 104.496 112.078 115.399 1.00 19.41 235 LEU A CA 1
ATOM 1482 C C . LEU A 1 187 ? 104.338 111.141 116.591 1.00 19.41 235 LEU A C 1
ATOM 1483 O O . LEU A 1 187 ? 104.859 110.020 116.574 1.00 19.41 235 LEU A O 1
ATOM 1488 N N . LEU A 1 188 ? 103.629 111.577 117.635 1.00 17.63 236 LEU A N 1
ATOM 1489 C CA . LEU A 1 188 ? 103.557 110.786 118.860 1.00 17.63 236 LEU A CA 1
ATOM 1490 C C . LEU A 1 188 ? 102.755 109.500 118.694 1.00 17.63 236 LEU A C 1
ATOM 1491 O O . LEU A 1 188 ? 102.809 108.641 119.580 1.00 17.63 236 LEU A O 1
ATOM 1496 N N . GLY A 1 189 ? 102.017 109.343 117.599 1.00 17.07 237 GLY A N 1
ATOM 1497 C CA . GLY A 1 189 ? 101.374 108.070 117.333 1.00 17.07 237 GLY A CA 1
ATOM 1498 C C . GLY A 1 189 ? 99.977 108.141 116.753 1.00 17.07 237 GLY A C 1
ATOM 1499 O O . GLY A 1 189 ? 99.421 107.115 116.351 1.00 17.07 237 GLY A O 1
ATOM 1500 N N . ALA A 1 190 ? 99.395 109.335 116.705 1.00 18.14 238 ALA A N 1
ATOM 1501 C CA . ALA A 1 190 ? 98.040 109.481 116.194 1.00 18.14 238 ALA A CA 1
ATOM 1502 C C . ALA A 1 190 ? 98.002 109.269 114.686 1.00 18.14 238 ALA A C 1
ATOM 1503 O O . ALA A 1 190 ? 98.983 109.515 113.981 1.00 18.14 238 ALA A O 1
ATOM 1505 N N . ASP A 1 191 ? 96.854 108.799 114.192 1.00 19.32 239 ASP A N 1
ATOM 1506 C CA . ASP A 1 191 ? 96.685 108.614 112.756 1.00 19.32 239 ASP A CA 1
ATOM 1507 C C . ASP A 1 191 ? 96.065 109.845 112.105 1.00 19.32 239 ASP A C 1
ATOM 1508 O O . ASP A 1 191 ? 96.490 110.258 111.020 1.00 19.32 239 ASP A O 1
ATOM 1513 N N . LEU A 1 192 ? 95.063 110.438 112.748 1.00 18.20 240 LEU A N 1
ATOM 1514 C CA . LEU A 1 192 ? 94.505 111.720 112.347 1.00 18.20 240 LEU A CA 1
ATOM 1515 C C . LEU A 1 192 ? 94.385 112.599 113.581 1.00 18.20 240 LEU A C 1
ATOM 1516 O O . LEU A 1 192 ? 94.224 112.101 114.696 1.00 18.20 240 LEU A O 1
ATOM 1521 N N . VAL A 1 193 ? 94.471 113.910 113.379 1.00 18.09 241 VAL A N 1
ATOM 1522 C CA . VAL A 1 193 ? 94.404 114.866 114.479 1.00 18.09 241 VAL A CA 1
ATOM 1523 C C . VAL A 1 193 ? 93.627 116.094 114.027 1.00 18.09 241 VAL A C 1
ATOM 1524 O O . VAL A 1 193 ? 93.799 116.570 112.900 1.00 18.09 241 VAL A O 1
ATOM 1528 N N . GLY A 1 194 ? 92.754 116.590 114.903 1.00 18.55 242 GLY A N 1
ATOM 1529 C CA . GLY A 1 194 ? 92.044 117.822 114.655 1.00 18.55 242 GLY A CA 1
ATOM 1530 C C . GLY A 1 194 ? 91.866 118.584 115.953 1.00 18.55 242 GLY A C 1
ATOM 1531 O O . GLY A 1 194 ? 91.890 118.014 117.043 1.00 18.55 242 GLY A O 1
ATOM 1532 N N . ILE A 1 195 ? 91.684 119.893 115.819 1.00 20.57 243 ILE A N 1
ATOM 1533 C CA . ILE A 1 195 ? 91.579 120.792 116.960 1.00 20.57 243 ILE A CA 1
ATOM 1534 C C . ILE A 1 195 ? 90.213 121.459 116.932 1.00 20.57 243 ILE A C 1
ATOM 1535 O O . ILE A 1 195 ? 89.811 122.020 115.907 1.00 20.57 243 ILE A O 1
ATOM 1540 N N . ALA A 1 196 ? 89.507 121.399 118.058 1.00 22.12 244 ALA A N 1
ATOM 1541 C CA . ALA A 1 196 ? 88.183 121.973 118.197 1.00 22.12 244 ALA A CA 1
ATOM 1542 C C . ALA A 1 196 ? 88.141 122.921 119.389 1.00 22.12 244 ALA A C 1
ATOM 1543 O O . ALA A 1 196 ? 88.866 122.722 120.368 1.00 22.12 244 ALA A O 1
ATOM 1545 N N . PRO A 1 197 ? 87.317 123.964 119.335 1.00 23.51 245 PRO A N 1
ATOM 1546 C CA . PRO A 1 197 ? 87.163 124.830 120.505 1.00 23.51 245 PRO A CA 1
ATOM 1547 C C . PRO A 1 197 ? 86.435 124.102 121.620 1.00 23.51 245 PRO A C 1
ATOM 1548 O O . PRO A 1 197 ? 85.639 123.191 121.383 1.00 23.51 245 PRO A O 1
ATOM 1552 N N . TYR A 1 198 ? 86.721 124.510 122.853 1.00 26.09 246 TYR A N 1
ATOM 1553 C CA . TYR A 1 198 ? 86.064 123.901 124.000 1.00 26.09 246 TYR A CA 1
ATOM 1554 C C . TYR A 1 198 ? 84.571 124.188 123.947 1.00 26.09 246 TYR A C 1
ATOM 1555 O O . TYR A 1 198 ? 84.145 125.338 124.101 1.00 26.09 246 TYR A O 1
ATOM 1564 N N . ASP A 1 199 ? 83.779 123.143 123.726 1.00 27.05 247 ASP A N 1
ATOM 1565 C CA . ASP A 1 199 ? 82.326 123.241 123.663 1.00 27.05 247 ASP A CA 1
ATOM 1566 C C . ASP A 1 199 ? 81.769 122.491 124.864 1.00 27.05 247 ASP A C 1
ATOM 1567 O O . ASP A 1 199 ? 81.905 121.267 124.952 1.00 27.05 247 ASP A O 1
ATOM 1572 N N . GLU A 1 200 ? 81.149 123.225 125.791 1.00 30.15 248 GLU A N 1
ATOM 1573 C CA . GLU A 1 200 ? 80.638 122.610 127.010 1.00 30.15 248 GLU A CA 1
ATOM 1574 C C . GLU A 1 200 ? 79.472 121.670 126.743 1.00 30.15 248 GLU A C 1
ATOM 1575 O O . GLU A 1 200 ? 79.109 120.889 127.627 1.00 30.15 248 GLU A O 1
ATOM 1581 N N . ARG A 1 201 ? 78.876 121.732 125.551 1.00 28.08 249 ARG A N 1
ATOM 1582 C CA . ARG A 1 201 ? 77.767 120.842 125.230 1.00 28.08 249 ARG A CA 1
ATOM 1583 C C . ARG A 1 201 ? 78.201 119.384 125.212 1.00 28.08 249 ARG A C 1
ATOM 1584 O O . ARG A 1 201 ? 77.399 118.493 125.516 1.00 28.08 249 ARG A O 1
ATOM 1592 N N . TRP A 1 202 ? 79.491 119.169 124.929 1.00 24.81 250 TRP A N 1
ATOM 1593 C CA . TRP A 1 202 ? 80.011 117.791 124.735 1.00 24.81 250 TRP A CA 1
ATOM 1594 C C . TRP A 1 202 ? 80.768 117.312 125.960 1.00 24.81 250 TRP A C 1
ATOM 1595 O O . TRP A 1 202 ? 81.455 116.315 125.858 1.00 24.81 250 TRP A O 1
ATOM 1606 N N . THR A 1 203 ? 80.661 118.025 127.066 1.00 26.79 251 THR A N 1
ATOM 1607 C CA . THR A 1 203 ? 81.240 117.596 128.331 1.00 26.79 251 THR A CA 1
ATOM 1608 C C . THR A 1 203 ? 80.147 117.028 129.224 1.00 26.79 251 THR A C 1
ATOM 1609 O O . THR A 1 203 ? 79.036 117.561 129.279 1.00 26.79 251 THR A O 1
ATOM 1613 N N . TYR A 1 204 ? 80.456 115.966 129.933 1.00 26.42 252 TYR A N 1
ATOM 1614 C CA . TYR A 1 204 ? 79.411 115.306 130.730 1.00 26.42 252 TYR A CA 1
ATOM 1615 C C . TYR A 1 204 ? 79.083 116.198 131.907 1.00 26.42 252 TYR A C 1
ATOM 1616 O O . TYR A 1 204 ? 79.947 116.906 132.389 1.00 26.42 252 TYR A O 1
ATOM 1625 N N . SER A 1 205 ? 77.861 116.126 132.365 1.00 29.00 253 SER A N 1
ATOM 1626 C CA . SER A 1 205 ? 77.372 116.960 133.454 1.00 29.00 253 SER A CA 1
ATOM 1627 C C . SER A 1 205 ? 77.733 116.411 134.827 1.00 29.00 253 SER A C 1
ATOM 1628 O O . SER A 1 205 ? 77.466 117.077 135.833 1.00 29.00 253 SER A O 1
ATOM 1631 N N . THR A 1 206 ? 78.315 115.217 134.894 1.00 32.27 254 THR A N 1
ATOM 1632 C CA . THR A 1 206 ? 78.715 114.618 136.160 1.00 32.27 254 THR A CA 1
ATOM 1633 C C . THR A 1 206 ? 79.811 113.596 135.906 1.00 32.27 254 THR A C 1
ATOM 1634 O O . THR A 1 206 ? 79.652 112.711 135.061 1.00 32.27 254 THR A O 1
ATOM 1638 N N . TRP A 1 207 ? 80.915 113.722 136.634 1.00 31.19 255 TRP A N 1
ATOM 1639 C CA . TRP A 1 207 ? 82.018 112.777 136.560 1.00 31.19 255 TRP A CA 1
ATOM 1640 C C . TRP A 1 207 ? 81.942 111.819 137.739 1.00 31.19 255 TRP A C 1
ATOM 1641 O O . TRP A 1 207 ? 81.651 112.229 138.866 1.00 31.19 255 TRP A O 1
ATOM 1652 N N . GLY A 1 208 ? 82.199 110.547 137.480 1.00 32.00 256 GLY A N 1
ATOM 1653 C CA . GLY A 1 208 ? 82.044 109.527 138.499 1.00 32.00 256 GLY A CA 1
ATOM 1654 C C . GLY A 1 208 ? 83.127 108.476 138.408 1.00 32.00 256 GLY A C 1
ATOM 1655 O O . GLY A 1 208 ? 83.705 108.233 137.347 1.00 32.00 256 GLY A O 1
ATOM 1656 N N . ARG A 1 209 ? 83.396 107.850 139.550 1.00 33.73 257 ARG A N 1
ATOM 1657 C CA . ARG A 1 209 ? 84.365 106.770 139.663 1.00 33.73 257 ARG A CA 1
ATOM 1658 C C . ARG A 1 209 ? 83.711 105.602 140.386 1.00 33.73 257 ARG A C 1
ATOM 1659 O O . ARG A 1 209 ? 83.060 105.795 141.418 1.00 33.73 257 ARG A O 1
ATOM 1667 N N . LYS A 1 210 ? 83.876 104.399 139.842 1.00 36.23 258 LYS A N 1
ATOM 1668 C CA . LYS A 1 210 ? 83.286 103.218 140.458 1.00 36.23 258 LYS A CA 1
ATOM 1669 C C . LYS A 1 210 ? 83.952 102.921 141.795 1.00 36.23 258 LYS A C 1
ATOM 1670 O O . LYS A 1 210 ? 85.137 103.200 141.996 1.00 36.23 258 LYS A O 1
ATOM 1676 N N . ILE A 1 211 ? 83.179 102.353 142.714 1.00 38.63 259 ILE A N 1
ATOM 1677 C CA . ILE A 1 211 ? 83.677 101.995 144.036 1.00 38.63 259 ILE A CA 1
ATOM 1678 C C . ILE A 1 211 ? 84.170 100.555 143.987 1.00 38.63 259 ILE A C 1
ATOM 1679 O O . ILE A 1 211 ? 83.416 99.642 143.635 1.00 38.63 259 ILE A O 1
ATOM 1684 N N . TYR A 1 212 ? 85.437 100.353 144.335 1.00 41.38 260 TYR A N 1
ATOM 1685 C CA . TYR A 1 212 ? 86.066 99.041 144.314 1.00 41.38 260 TYR A CA 1
ATOM 1686 C C . TYR A 1 212 ? 86.230 98.522 145.735 1.00 41.38 260 TYR A C 1
ATOM 1687 O O . TYR A 1 212 ? 86.628 99.267 146.636 1.00 41.38 260 TYR A O 1
ATOM 1696 N N . LYS A 1 213 ? 85.916 97.243 145.933 1.00 46.74 261 LYS A N 1
ATOM 1697 C CA . LYS A 1 213 ? 86.114 96.604 147.220 1.00 46.74 261 LYS A CA 1
ATOM 1698 C C . LYS A 1 213 ? 87.038 95.401 147.079 1.00 46.74 261 LYS A C 1
ATOM 1699 O O . LYS A 1 213 ? 86.940 94.654 146.099 1.00 46.74 261 LYS A O 1
ATOM 1705 N N . PRO A 1 214 ? 87.944 95.192 148.031 1.00 48.64 262 PRO A N 1
ATOM 1706 C CA . PRO A 1 214 ? 88.920 94.103 147.899 1.00 48.64 262 PRO A CA 1
ATOM 1707 C C . PRO A 1 214 ? 88.264 92.733 148.007 1.00 48.64 262 PRO A C 1
ATOM 1708 O O . PRO A 1 214 ? 87.399 92.502 148.853 1.00 48.64 262 PRO A O 1
ATOM 1712 N N . CYS A 1 215 ? 88.692 91.821 147.137 1.00 50.44 263 CYS A N 1
ATOM 1713 C CA . CYS A 1 215 ? 88.266 90.428 147.167 1.00 50.44 263 CYS A CA 1
ATOM 1714 C C . CYS A 1 215 ? 89.485 89.548 146.942 1.00 50.44 263 CYS A C 1
ATOM 1715 O O . CYS A 1 215 ? 90.341 89.873 146.115 1.00 50.44 263 CYS A O 1
ATOM 1718 N N . LYS A 1 216 ? 89.562 88.441 147.676 1.00 51.39 264 LYS A N 1
ATOM 1719 C CA . LYS A 1 216 ? 90.752 87.599 147.660 1.00 51.39 264 LYS A CA 1
ATOM 1720 C C . LYS A 1 216 ? 90.638 86.546 146.564 1.00 51.39 264 LYS A C 1
ATOM 1721 O O . LYS A 1 216 ? 89.627 85.842 146.470 1.00 51.39 264 LYS A O 1
ATOM 1727 N N . MET A 1 217 ? 91.673 86.441 145.743 1.00 49.92 265 MET A N 1
ATOM 1728 C CA . MET A 1 217 ? 91.737 85.477 144.654 1.00 49.92 265 MET A CA 1
ATOM 1729 C C . MET A 1 217 ? 92.484 84.230 145.102 1.00 49.92 265 MET A C 1
ATOM 1730 O O . MET A 1 217 ? 93.264 84.264 146.056 1.00 49.92 265 MET A O 1
ATOM 1735 N N . PRO A 1 218 ? 92.264 83.088 144.437 1.00 48.23 266 PRO A N 1
ATOM 1736 C CA . PRO A 1 218 ? 92.887 81.845 144.923 1.00 48.23 266 PRO A CA 1
ATOM 1737 C C . PRO A 1 218 ? 94.394 81.794 144.739 1.00 48.23 266 PRO A C 1
ATOM 1738 O O . PRO A 1 218 ? 95.049 80.945 145.357 1.00 48.23 266 PRO A O 1
ATOM 1742 N N . ASN A 1 219 ? 94.971 82.668 143.911 1.00 46.07 267 ASN A N 1
ATOM 1743 C CA . ASN A 1 219 ? 96.425 82.708 143.797 1.00 46.07 267 ASN A CA 1
ATOM 1744 C C . ASN A 1 219 ? 97.078 83.287 145.045 1.00 46.07 267 ASN A C 1
ATOM 1745 O O . ASN A 1 219 ? 98.306 83.229 145.173 1.00 46.07 267 ASN A O 1
ATOM 1750 N N . GLY A 1 220 ? 96.291 83.846 145.958 1.00 43.74 268 GLY A N 1
ATOM 1751 C CA . GLY A 1 220 ? 96.810 84.442 147.167 1.00 43.74 268 GLY A CA 1
ATOM 1752 C C . GLY A 1 220 ? 96.925 85.947 147.144 1.00 43.74 268 GLY A C 1
ATOM 1753 O O . GLY A 1 220 ? 97.368 86.530 148.139 1.00 43.74 268 GLY A O 1
ATOM 1754 N N . ARG A 1 221 ? 96.537 86.593 146.050 1.00 41.49 269 ARG A N 1
ATOM 1755 C CA . ARG A 1 221 ? 96.627 88.037 145.908 1.00 41.49 269 ARG A CA 1
ATOM 1756 C C . ARG A 1 221 ? 95.237 88.652 145.962 1.00 41.49 269 ARG A C 1
ATOM 1757 O O . ARG A 1 221 ? 94.292 88.128 145.365 1.00 41.49 269 ARG A O 1
ATOM 1765 N N . THR A 1 222 ? 95.118 89.763 146.681 1.00 44.56 270 THR A N 1
ATOM 1766 C CA . THR A 1 222 ? 93.861 90.491 146.749 1.00 44.56 270 THR A CA 1
ATOM 1767 C C . THR A 1 222 ? 93.732 91.410 145.542 1.00 44.56 270 THR A C 1
ATOM 1768 O O . THR A 1 222 ? 94.644 92.186 145.241 1.00 44.56 270 THR A O 1
ATOM 1772 N N . LYS A 1 223 ? 92.601 91.319 144.849 1.00 48.14 271 LYS A N 1
ATOM 1773 C CA . LYS A 1 223 ? 92.343 92.121 143.664 1.00 48.14 271 LYS A CA 1
ATOM 1774 C C . LYS A 1 223 ? 91.123 93.001 143.893 1.00 48.14 271 LYS A C 1
ATOM 1775 O O . LYS A 1 223 ? 90.119 92.563 144.461 1.00 48.14 271 LYS A O 1
ATOM 1781 N N . TYR A 1 224 ? 91.220 94.249 143.445 1.00 47.15 272 TYR A N 1
ATOM 1782 C CA . TYR A 1 224 ? 90.147 95.223 143.588 1.00 47.15 272 TYR A CA 1
ATOM 1783 C C . TYR A 1 224 ? 89.239 95.143 142.368 1.00 47.15 272 TYR A C 1
ATOM 1784 O O . TYR A 1 224 ? 89.696 95.335 141.236 1.00 47.15 272 TYR A O 1
ATOM 1793 N N . LEU A 1 225 ? 87.963 94.858 142.600 1.00 43.97 273 LEU A N 1
ATOM 1794 C CA . LEU A 1 225 ? 86.962 94.776 141.550 1.00 43.97 273 LEU A CA 1
ATOM 1795 C C . LEU A 1 225 ? 85.718 95.546 141.962 1.00 43.97 273 LEU A C 1
ATOM 1796 O O . LEU A 1 225 ? 85.416 95.653 143.154 1.00 43.97 273 LEU A O 1
ATOM 1801 N N . PRO A 1 226 ? 84.978 96.094 140.999 1.00 41.25 274 PRO A N 1
ATOM 1802 C CA . PRO A 1 226 ? 83.730 96.797 141.319 1.00 41.25 274 PRO A CA 1
ATOM 1803 C C . PRO A 1 226 ? 82.552 95.889 141.635 1.00 41.25 274 PRO A C 1
ATOM 1804 O O . PRO A 1 226 ? 81.482 96.400 141.985 1.00 41.25 274 PRO A O 1
ATOM 1808 N N . TRP A 1 227 ? 82.714 94.571 141.525 1.00 41.55 275 TRP A N 1
ATOM 1809 C CA . TRP A 1 227 ? 81.662 93.624 141.859 1.00 41.55 275 TRP A CA 1
ATOM 1810 C C . TRP A 1 227 ? 82.280 92.447 142.600 1.00 41.55 275 TRP A C 1
ATOM 1811 O O . TRP A 1 227 ? 83.497 92.246 142.587 1.00 41.55 275 TRP A O 1
ATOM 1822 N N . ASP A 1 228 ? 81.427 91.666 143.258 1.00 45.28 276 ASP A N 1
ATOM 1823 C CA . ASP A 1 228 ? 81.864 90.547 144.092 1.00 45.28 276 ASP A CA 1
ATOM 1824 C C . ASP A 1 228 ? 82.034 89.319 143.203 1.00 45.28 276 ASP A C 1
ATOM 1825 O O . ASP A 1 228 ? 81.099 88.547 142.991 1.00 45.28 276 ASP A O 1
ATOM 1830 N N . LEU A 1 229 ? 83.245 89.146 142.673 1.00 45.96 277 LEU A N 1
ATOM 1831 C CA . LEU A 1 229 ? 83.540 87.969 141.859 1.00 45.96 277 LEU A CA 1
ATOM 1832 C C . LEU A 1 229 ? 83.463 86.663 142.642 1.00 45.96 277 LEU A C 1
ATOM 1833 O O . LEU A 1 229 ? 82.863 85.701 142.129 1.00 45.96 277 LEU A O 1
ATOM 1838 N N . PRO A 1 230 ? 84.056 86.531 143.839 1.00 47.15 278 PRO A N 1
ATOM 1839 C CA . PRO A 1 230 ? 83.916 85.256 144.567 1.00 47.15 278 PRO A CA 1
ATOM 1840 C C . PRO A 1 230 ? 82.476 84.884 144.876 1.00 47.15 278 PRO A C 1
ATOM 1841 O O . PRO A 1 230 ? 82.129 83.698 144.833 1.00 47.15 278 PRO A O 1
ATOM 1845 N N . LYS A 1 231 ? 81.625 85.862 145.196 1.00 45.61 279 LYS A N 1
ATOM 1846 C CA . LYS A 1 231 ? 80.218 85.554 145.432 1.00 45.61 279 LYS A CA 1
ATOM 1847 C C . LYS A 1 231 ? 79.524 85.139 144.141 1.00 45.61 279 LYS A C 1
ATOM 1848 O O . LYS A 1 231 ? 78.698 84.219 144.138 1.00 45.61 279 LYS A O 1
ATOM 1854 N N . MET A 1 232 ? 79.850 85.808 143.033 1.00 44.93 280 MET A N 1
ATOM 1855 C CA . MET A 1 232 ? 79.247 85.465 141.749 1.00 44.93 280 MET A CA 1
ATOM 1856 C C . MET A 1 232 ? 79.616 84.049 141.325 1.00 44.93 280 MET A C 1
ATOM 1857 O O . MET A 1 232 ? 78.771 83.305 140.814 1.00 44.93 280 MET A O 1
ATOM 1862 N N . LEU A 1 233 ? 80.878 83.662 141.525 1.00 46.51 281 LEU A N 1
ATOM 1863 C CA . LEU A 1 233 ? 81.310 82.322 141.141 1.00 46.51 281 LEU A CA 1
ATOM 1864 C C . LEU A 1 233 ? 80.651 81.258 142.011 1.00 46.51 281 LEU A C 1
ATOM 1865 O O . LEU A 1 233 ? 80.350 80.157 141.536 1.00 46.51 281 LEU A O 1
ATOM 1870 N N . SER A 1 234 ? 80.419 81.567 143.285 1.00 47.47 282 SER A N 1
ATOM 1871 C CA . SER A 1 234 ? 79.781 80.629 144.200 1.00 47.47 282 SER A CA 1
ATOM 1872 C C . SER A 1 234 ? 78.282 80.494 143.966 1.00 47.47 282 SER A C 1
ATOM 1873 O O . SER A 1 234 ? 77.653 79.627 144.581 1.00 47.47 282 SER A O 1
ATOM 1876 N N . GLY A 1 235 ? 77.698 81.321 143.104 1.00 47.18 283 GLY A N 1
ATOM 1877 C CA . GLY A 1 235 ? 76.280 81.255 142.822 1.00 47.18 283 GLY A CA 1
ATOM 1878 C C . GLY A 1 235 ? 75.399 82.097 143.714 1.00 47.18 283 GLY A C 1
ATOM 1879 O O . GLY A 1 235 ? 74.172 81.949 143.661 1.00 47.18 283 GLY A O 1
ATOM 1880 N N . GLY A 1 236 ? 75.976 82.976 144.527 1.00 47.25 284 GLY A N 1
ATOM 1881 C CA . GLY A 1 236 ? 75.222 83.832 145.415 1.00 47.25 284 GLY A CA 1
ATOM 1882 C C . GLY A 1 236 ? 74.657 85.081 144.778 1.00 47.25 284 GLY A C 1
ATOM 1883 O O . GLY A 1 236 ? 74.009 85.874 145.470 1.00 47.25 284 GLY A O 1
ATOM 1884 N N . GLY A 1 237 ? 74.879 85.286 143.483 1.00 47.86 285 GLY A N 1
ATOM 1885 C CA . GLY A 1 237 ? 74.355 86.450 142.800 1.00 47.86 285 GLY A CA 1
ATOM 1886 C C . GLY A 1 237 ? 75.416 87.485 142.488 1.00 47.86 285 GLY A C 1
ATOM 1887 O O . GLY A 1 237 ? 76.600 87.347 142.806 1.00 47.86 285 GLY A O 1
ATOM 1888 N N . VAL A 1 238 ? 74.964 88.557 141.847 1.00 45.80 286 VAL A N 1
ATOM 1889 C CA . VAL A 1 238 ? 75.827 89.654 141.423 1.00 45.80 286 VAL A CA 1
ATOM 1890 C C . VAL A 1 238 ? 75.548 90.853 142.318 1.00 45.80 286 VAL A C 1
ATOM 1891 O O . VAL A 1 238 ? 74.389 91.240 142.507 1.00 45.80 286 VAL A O 1
ATOM 1895 N N . GLU A 1 239 ? 76.607 91.441 142.872 1.00 46.83 287 GLU A N 1
ATOM 1896 C CA . GLU A 1 239 ? 76.491 92.589 143.761 1.00 46.83 287 GLU A CA 1
ATOM 1897 C C . GLU A 1 239 ? 77.434 93.689 143.297 1.00 46.83 287 GLU A C 1
ATOM 1898 O O . GLU A 1 239 ? 78.588 93.417 142.956 1.00 46.83 287 GLU A O 1
ATOM 1904 N N . VAL A 1 240 ? 76.941 94.927 143.289 1.00 43.01 288 VAL A N 1
ATOM 1905 C CA . VAL A 1 240 ? 77.741 96.095 142.951 1.00 43.01 288 VAL A CA 1
ATOM 1906 C C . VAL A 1 240 ? 77.732 97.047 144.143 1.00 43.01 288 VAL A C 1
ATOM 1907 O O . VAL A 1 240 ? 77.002 96.856 145.115 1.00 43.01 288 VAL A O 1
ATOM 1911 N N . PHE A 1 241 ? 78.562 98.088 144.056 1.00 41.85 289 PHE A N 1
ATOM 1912 C CA . PHE A 1 241 ? 78.856 98.926 145.207 1.00 41.85 289 PHE A CA 1
ATOM 1913 C C . PHE A 1 241 ? 78.589 100.411 145.001 1.00 41.85 289 PHE A C 1
ATOM 1914 O O . PHE A 1 241 ? 78.670 101.170 145.973 1.00 41.85 289 PHE A O 1
ATOM 1922 N N . GLY A 1 242 ? 78.273 100.850 143.790 1.00 38.64 290 GLY A N 1
ATOM 1923 C CA . GLY A 1 242 ? 77.936 102.242 143.566 1.00 38.64 290 GLY A CA 1
ATOM 1924 C C . GLY A 1 242 ? 79.032 103.022 142.865 1.00 38.64 290 GLY A C 1
ATOM 1925 O O . GLY A 1 242 ? 79.958 102.470 142.265 1.00 38.64 290 GLY A O 1
ATOM 1926 N N . HIS A 1 243 ? 78.910 104.346 142.949 1.00 37.17 291 HIS A N 1
ATOM 1927 C CA . HIS A 1 243 ? 79.823 105.268 142.289 1.00 37.17 291 HIS A CA 1
ATOM 1928 C C . HIS A 1 243 ? 80.240 106.373 143.248 1.00 37.17 291 HIS A C 1
ATOM 1929 O O . HIS A 1 243 ? 79.501 106.715 144.175 1.00 37.17 291 HIS A O 1
ATOM 1936 N N . ALA A 1 244 ? 81.429 106.924 143.018 1.00 37.37 292 ALA A N 1
ATOM 1937 C CA . ALA A 1 244 ? 81.833 108.164 143.666 1.00 37.37 292 ALA A CA 1
ATOM 1938 C C . ALA A 1 244 ? 81.670 109.313 142.680 1.00 37.37 292 ALA A C 1
ATOM 1939 O O . ALA A 1 244 ? 82.359 109.366 141.658 1.00 37.37 292 ALA A O 1
ATOM 1941 N N . LYS A 1 245 ? 80.765 110.236 142.990 1.00 36.46 293 LYS A N 1
ATOM 1942 C CA . LYS A 1 245 ? 80.321 111.246 142.041 1.00 36.46 293 LYS A CA 1
ATOM 1943 C C . LYS A 1 245 ? 81.079 112.550 142.248 1.00 36.46 293 LYS A C 1
ATOM 1944 O O . LYS A 1 245 ? 81.274 112.994 143.384 1.00 36.46 293 LYS A O 1
ATOM 1950 N N . PHE A 1 246 ? 81.502 113.158 141.141 1.00 35.01 294 PHE A N 1
ATOM 1951 C CA . PHE A 1 246 ? 82.219 114.423 141.156 1.00 35.01 294 PHE A CA 1
ATOM 1952 C C . PHE A 1 246 ? 81.518 115.413 140.239 1.00 35.01 294 PHE A C 1
ATOM 1953 O O . PHE A 1 246 ? 81.043 115.054 139.159 1.00 35.01 294 PHE A O 1
ATOM 1961 N N . GLU A 1 247 ? 81.451 116.661 140.682 1.00 35.87 295 GLU A N 1
ATOM 1962 C CA . GLU A 1 247 ? 80.913 117.689 139.805 1.00 35.87 295 GLU A CA 1
ATOM 1963 C C . GLU A 1 247 ? 81.942 118.049 138.733 1.00 35.87 295 GLU A C 1
ATOM 1964 O O . GLU A 1 247 ? 83.147 118.007 138.990 1.00 35.87 295 GLU A O 1
ATOM 1970 N N . PRO A 1 248 ? 81.500 118.389 137.523 1.00 33.55 296 PRO A N 1
ATOM 1971 C CA . PRO A 1 248 ? 82.458 118.678 136.450 1.00 33.55 296 PRO A CA 1
ATOM 1972 C C . PRO A 1 248 ? 83.079 120.056 136.586 1.00 33.55 296 PRO A C 1
ATOM 1973 O O . PRO A 1 248 ? 82.875 120.923 135.731 1.00 33.55 296 PRO A O 1
ATOM 1977 N N . ASP A 1 249 ? 83.842 120.268 137.654 1.00 35.44 297 ASP A N 1
ATOM 1978 C CA . ASP A 1 249 ? 84.498 121.545 137.918 1.00 35.44 297 ASP A CA 1
ATOM 1979 C C . ASP A 1 249 ? 85.938 121.421 137.432 1.00 35.44 297 ASP A C 1
ATOM 1980 O O . ASP A 1 249 ? 86.756 120.735 138.051 1.00 35.44 297 ASP A O 1
ATOM 1985 N N . TRP A 1 250 ? 86.237 122.083 136.314 1.00 32.30 298 TRP A N 1
ATOM 1986 C CA . TRP A 1 250 ? 87.552 121.950 135.697 1.00 32.30 298 TRP A CA 1
ATOM 1987 C C . TRP A 1 250 ? 88.653 122.495 136.598 1.00 32.30 298 TRP A C 1
ATOM 1988 O O . TRP A 1 250 ? 89.734 121.904 136.695 1.00 32.30 298 TRP A O 1
ATOM 1999 N N . GLU A 1 251 ? 88.402 123.627 137.260 1.00 35.16 299 GLU A N 1
ATOM 2000 C CA . GLU A 1 251 ? 89.439 124.246 138.081 1.00 35.16 299 GLU A CA 1
ATOM 2001 C C . GLU A 1 251 ? 89.779 123.391 139.295 1.00 35.16 299 GLU A C 1
ATOM 2002 O O . GLU A 1 251 ? 90.939 123.345 139.722 1.00 35.16 299 GLU A O 1
ATOM 2008 N N . LYS A 1 252 ? 88.786 122.714 139.872 1.00 35.13 300 LYS A N 1
ATOM 2009 C CA . LYS A 1 252 ? 89.036 121.921 141.072 1.00 35.13 300 LYS A CA 1
ATOM 2010 C C . LYS A 1 252 ? 89.864 120.681 140.759 1.00 35.13 300 LYS A C 1
ATOM 2011 O O . LYS A 1 252 ? 90.826 120.369 141.471 1.00 35.13 300 LYS A O 1
ATOM 2017 N N . TYR A 1 253 ? 89.508 119.961 139.697 1.00 33.85 301 TYR A N 1
ATOM 2018 C CA . TYR A 1 253 ? 90.104 118.657 139.436 1.00 33.85 301 TYR A CA 1
ATOM 2019 C C . TYR A 1 253 ? 91.221 118.700 138.405 1.00 33.85 301 TYR A C 1
ATOM 2020 O O . TYR A 1 253 ? 92.139 117.875 138.470 1.00 33.85 301 TYR A O 1
ATOM 2029 N N . ALA A 1 254 ? 91.170 119.631 137.456 1.00 31.68 302 ALA A N 1
ATOM 2030 C CA . ALA A 1 254 ? 92.242 119.781 136.482 1.00 31.68 302 ALA A CA 1
ATOM 2031 C C . ALA A 1 254 ? 93.148 120.968 136.767 1.00 31.68 302 ALA A C 1
ATOM 2032 O O . ALA A 1 254 ? 94.347 120.900 136.478 1.00 31.68 302 ALA A O 1
ATOM 2034 N N . GLY A 1 255 ? 92.610 122.048 137.332 1.00 31.10 303 GLY A N 1
ATOM 2035 C CA . GLY A 1 255 ? 93.384 123.228 137.650 1.00 31.10 303 GLY A CA 1
ATOM 2036 C C . GLY A 1 255 ? 93.216 124.382 136.686 1.00 31.10 303 GLY A C 1
ATOM 2037 O O . GLY A 1 255 ? 93.690 125.485 136.983 1.00 31.10 303 GLY A O 1
ATOM 2038 N N . PHE A 1 256 ? 92.560 124.168 135.550 1.00 28.14 304 PHE A N 1
ATOM 2039 C CA . PHE A 1 256 ? 92.402 125.193 134.531 1.00 28.14 304 PHE A CA 1
ATOM 2040 C C . PHE A 1 256 ? 91.027 125.075 133.893 1.00 28.14 304 PHE A C 1
ATOM 2041 O O . PHE A 1 256 ? 90.387 124.023 133.941 1.00 28.14 304 PHE A O 1
ATOM 2049 N N . LYS A 1 257 ? 90.580 126.175 133.285 1.00 30.96 305 LYS A N 1
ATOM 2050 C CA . LYS A 1 257 ? 89.390 126.145 132.448 1.00 30.96 305 LYS A CA 1
ATOM 2051 C C . LYS A 1 257 ? 89.806 125.931 131.001 1.00 30.96 305 LYS A C 1
ATOM 2052 O O . LYS A 1 257 ? 90.673 126.663 130.498 1.00 30.96 305 LYS A O 1
ATOM 2058 N N . PRO A 1 258 ? 89.282 124.914 130.321 1.00 27.29 306 PRO A N 1
ATOM 2059 C CA . PRO A 1 258 ? 89.737 124.636 128.956 1.00 27.29 306 PRO A CA 1
ATOM 2060 C C . PRO A 1 258 ? 89.304 125.717 127.978 1.00 27.29 306 PRO A C 1
ATOM 2061 O O . PRO A 1 258 ? 88.288 126.389 128.164 1.00 27.29 306 PRO A O 1
ATOM 2065 N N . LYS A 1 259 ? 90.105 125.882 126.926 1.00 26.42 307 LYS A N 1
ATOM 2066 C CA . LYS A 1 259 ? 89.751 126.751 125.808 1.00 26.42 307 LYS A CA 1
ATOM 2067 C C . LYS A 1 259 ? 89.965 126.117 124.444 1.00 26.42 307 LYS A C 1
ATOM 2068 O O . LYS A 1 259 ? 89.529 126.700 123.445 1.00 26.42 307 LYS A O 1
ATOM 2074 N N . SER A 1 260 ? 90.619 124.961 124.353 1.00 23.27 308 SER A N 1
ATOM 2075 C CA . SER A 1 260 ? 90.751 124.220 123.109 1.00 23.27 308 SER A CA 1
ATOM 2076 C C . SER A 1 260 ? 90.892 122.742 123.438 1.00 23.27 308 SER A C 1
ATOM 2077 O O . SER A 1 260 ? 91.287 122.369 124.545 1.00 23.27 308 SER A O 1
ATOM 2080 N N . VAL A 1 261 ? 90.559 121.898 122.466 1.00 20.18 309 VAL A N 1
ATOM 2081 C CA . VAL A 1 261 ? 90.601 120.449 122.634 1.00 20.18 309 VAL A CA 1
ATOM 2082 C C . VAL A 1 261 ? 91.382 119.849 121.472 1.00 20.18 309 VAL A C 1
ATOM 2083 O O . VAL A 1 261 ? 91.186 120.243 120.316 1.00 20.18 309 VAL A O 1
ATOM 2087 N N . ILE A 1 262 ? 92.264 118.903 121.780 1.00 17.95 310 ILE A N 1
ATOM 2088 C CA . ILE A 1 262 ? 92.977 118.141 120.759 1.00 17.95 310 ILE A CA 1
ATOM 2089 C C . ILE A 1 262 ? 92.310 116.774 120.642 1.00 17.95 310 ILE A C 1
ATOM 2090 O O . ILE A 1 262 ? 92.266 116.010 121.608 1.00 17.95 310 ILE A O 1
ATOM 2095 N N . VAL A 1 263 ? 91.795 116.462 119.457 1.00 17.33 311 VAL A N 1
ATOM 2096 C CA . VAL A 1 263 ? 91.113 115.200 119.196 1.00 17.33 311 VAL A CA 1
ATOM 2097 C C . VAL A 1 263 ? 91.918 114.421 118.167 1.00 17.33 311 VAL A C 1
ATOM 2098 O O . VAL A 1 263 ? 92.290 114.962 117.119 1.00 17.33 311 VAL A O 1
ATOM 2102 N N . PHE A 1 264 ? 92.191 113.152 118.462 1.00 15.72 312 PHE A N 1
ATOM 2103 C CA . PHE A 1 264 ? 92.963 112.304 117.566 1.00 15.72 312 PHE A CA 1
ATOM 2104 C C . PHE A 1 264 ? 92.363 110.906 117.545 1.00 15.72 312 PHE A C 1
ATOM 2105 O O . PHE A 1 264 ? 91.665 110.494 118.473 1.00 15.72 312 PHE A O 1
ATOM 2113 N N . VAL A 1 265 ? 92.638 110.178 116.463 1.00 16.68 313 VAL A N 1
ATOM 2114 C CA . VAL A 1 265 ? 92.092 108.843 116.262 1.00 16.68 313 VAL A CA 1
ATOM 2115 C C . VAL A 1 265 ? 93.225 107.885 115.923 1.00 16.68 313 VAL A C 1
ATOM 2116 O O . VAL A 1 265 ? 94.282 108.289 115.428 1.00 16.68 313 VAL A O 1
ATOM 2120 N N . LEU A 1 266 ? 92.997 106.602 116.197 1.00 17.63 314 LEU A N 1
ATOM 2121 C CA . LEU A 1 266 ? 93.950 105.543 115.890 1.00 17.63 314 LEU A CA 1
ATOM 2122 C C . LEU A 1 266 ? 93.232 104.412 115.169 1.00 17.63 314 LEU A C 1
ATOM 2123 O O . LEU A 1 266 ? 92.209 103.917 115.650 1.00 17.63 314 LEU A O 1
ATOM 2128 N N . GLU A 1 267 ? 93.781 103.996 114.031 1.00 20.52 315 GLU A N 1
ATOM 2129 C CA . GLU A 1 267 ? 93.161 102.999 113.172 1.00 20.52 315 GLU A CA 1
ATOM 2130 C C . GLU A 1 267 ? 93.245 101.604 113.789 1.00 20.52 315 GLU A C 1
ATOM 2131 O O . GLU A 1 267 ? 94.104 101.312 114.625 1.00 20.52 315 GLU A O 1
ATOM 2137 N N . GLU A 1 268 ? 92.334 100.737 113.356 1.00 20.10 316 GLU A N 1
ATOM 2138 C CA . GLU A 1 268 ? 92.285 99.342 113.767 1.00 20.10 316 GLU A CA 1
ATOM 2139 C C . GLU A 1 268 ? 92.629 98.445 112.584 1.00 20.10 316 GLU A C 1
ATOM 2140 O O . GLU A 1 268 ? 92.530 98.844 111.421 1.00 20.10 316 GLU A O 1
ATOM 2146 N N . ASP A 1 269 ? 93.036 97.217 112.896 1.00 23.36 317 ASP A N 1
ATOM 2147 C CA . ASP A 1 269 ? 93.468 96.283 111.865 1.00 23.36 317 ASP A CA 1
ATOM 2148 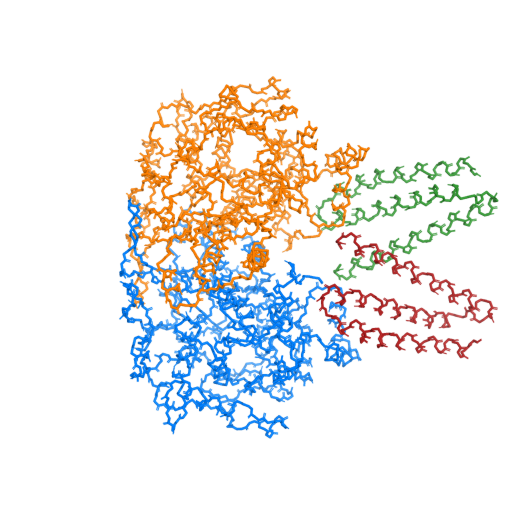C C . ASP A 1 269 ? 92.306 95.889 110.963 1.00 23.36 317 ASP A C 1
ATOM 2149 O O . ASP A 1 269 ? 91.198 95.617 111.431 1.00 23.36 317 ASP A O 1
ATOM 2154 N N . TYR A 1 270 ? 92.570 95.856 109.657 1.00 23.84 318 TYR A N 1
ATOM 2155 C CA . TYR A 1 270 ? 91.543 95.491 108.687 1.00 23.84 318 TYR A CA 1
ATOM 2156 C C . TYR A 1 270 ? 91.257 93.994 108.711 1.00 23.84 318 TYR A C 1
ATOM 2157 O O . TYR A 1 270 ? 90.097 93.575 108.649 1.00 23.84 318 TYR A O 1
ATOM 2166 N N . GLU A 1 271 ? 92.306 93.174 108.798 1.00 26.51 319 GLU A N 1
ATOM 2167 C CA . GLU A 1 271 ? 92.137 91.727 108.744 1.00 26.51 319 GLU A CA 1
ATOM 2168 C C . GLU A 1 271 ? 91.476 91.170 109.997 1.00 26.51 319 GLU A C 1
ATOM 2169 O O . GLU A 1 271 ? 90.841 90.112 109.928 1.00 26.51 319 GLU A O 1
ATOM 2175 N N . ALA A 1 272 ? 91.608 91.850 111.134 1.00 22.96 320 ALA A N 1
ATOM 2176 C CA . ALA A 1 272 ? 90.993 91.405 112.377 1.00 22.96 320 ALA A CA 1
ATOM 2177 C C . ALA A 1 272 ? 89.549 91.857 112.527 1.00 22.96 320 ALA A C 1
ATOM 2178 O O . ALA A 1 272 ? 88.729 91.102 113.058 1.00 22.96 320 ALA A O 1
ATOM 2180 N N . ILE A 1 273 ? 89.218 93.070 112.077 1.00 22.15 321 ILE A N 1
ATOM 2181 C CA . ILE A 1 273 ? 87.835 93.527 112.095 1.00 22.15 321 ILE A CA 1
ATOM 2182 C C . ILE A 1 273 ? 86.970 92.715 111.139 1.00 22.15 321 ILE A C 1
ATOM 2183 O O . ILE A 1 273 ? 85.767 92.556 111.377 1.00 22.15 321 ILE A O 1
ATOM 2188 N N . ARG A 1 274 ? 87.559 92.170 110.071 1.00 25.08 322 ARG A N 1
ATOM 2189 C CA . ARG A 1 274 ? 86.798 91.337 109.145 1.00 25.08 322 ARG A CA 1
ATOM 2190 C C . ARG A 1 274 ? 86.193 90.133 109.855 1.00 25.08 322 ARG A C 1
ATOM 2191 O O . ARG A 1 274 ? 85.083 89.701 109.525 1.00 25.08 322 ARG A O 1
ATOM 2199 N N . THR A 1 275 ? 86.912 89.571 110.823 1.00 24.12 323 THR A N 1
ATOM 2200 C CA . THR A 1 275 ? 86.394 88.498 111.665 1.00 24.12 323 THR A CA 1
ATOM 2201 C C . THR A 1 275 ? 85.686 89.135 112.852 1.00 24.12 323 THR A C 1
ATOM 2202 O O . THR A 1 275 ? 86.077 88.918 114.002 1.00 24.12 323 THR A O 1
ATOM 2206 N N . SER A 1 276 ? 84.642 89.911 112.578 1.00 24.99 324 SER A N 1
ATOM 2207 C CA . SER A 1 276 ? 84.106 90.826 113.579 1.00 24.99 324 SER A CA 1
ATOM 2208 C C . SER A 1 276 ? 83.512 90.145 114.813 1.00 24.99 324 SER A C 1
ATOM 2209 O O . SER A 1 276 ? 83.859 90.544 115.931 1.00 24.99 324 SER A O 1
ATOM 2212 N N . PRO A 1 277 ? 82.632 89.143 114.695 1.00 24.12 325 PRO A N 1
ATOM 2213 C CA . PRO A 1 277 ? 82.049 88.560 115.915 1.00 24.12 325 PRO A CA 1
ATOM 2214 C C . PRO A 1 277 ? 83.074 87.903 116.824 1.00 24.12 325 PRO A C 1
ATOM 2215 O O . PRO A 1 277 ? 82.901 87.942 118.048 1.00 24.12 325 PRO A O 1
ATOM 2219 N N . SER A 1 278 ? 84.136 87.323 116.270 1.00 23.39 326 SER A N 1
ATOM 2220 C CA . SER A 1 278 ? 85.107 86.577 117.051 1.00 23.39 326 SER A CA 1
ATOM 2221 C C . SER A 1 278 ? 85.949 87.516 117.909 1.00 23.39 326 SER A C 1
ATOM 2222 O O . SER A 1 278 ? 85.858 88.743 117.815 1.00 23.39 326 SER A O 1
ATOM 2225 N N . VAL A 1 279 ? 86.784 86.919 118.763 1.00 23.12 327 VAL A N 1
ATOM 2226 C CA . VAL A 1 279 ? 87.600 87.702 119.682 1.00 23.12 327 VAL A CA 1
ATOM 2227 C C . VAL A 1 279 ? 88.870 88.234 119.040 1.00 23.12 327 VAL A C 1
ATOM 2228 O O . VAL A 1 279 ? 89.663 88.891 119.718 1.00 23.12 327 VAL A O 1
ATOM 2232 N N . ILE A 1 280 ? 89.090 87.969 117.752 1.00 22.21 328 ILE A N 1
ATOM 2233 C CA . ILE A 1 280 ? 90.184 88.631 117.049 1.00 22.21 328 ILE A CA 1
ATOM 2234 C C . ILE A 1 280 ? 89.870 90.112 116.850 1.00 22.21 328 ILE A C 1
ATOM 2235 O O . ILE A 1 280 ? 90.743 90.977 117.035 1.00 22.21 328 ILE A O 1
ATOM 2240 N N . SER A 1 281 ? 88.628 90.429 116.477 1.00 20.77 329 SER A N 1
ATOM 2241 C CA . SER A 1 281 ? 88.207 91.822 116.419 1.00 20.77 329 SER A CA 1
ATOM 2242 C C . SER A 1 281 ? 88.188 92.447 117.808 1.00 20.77 329 SER A C 1
ATOM 2243 O O . SER A 1 281 ? 88.304 93.669 117.946 1.00 20.77 329 SER A O 1
ATOM 2246 N N . SER A 1 282 ? 88.017 91.630 118.848 1.00 19.11 330 SER A N 1
ATOM 2247 C CA . SER A 1 282 ? 88.147 92.137 120.210 1.00 19.11 330 SER A CA 1
ATOM 2248 C C . SER A 1 282 ? 89.601 92.453 120.538 1.00 19.11 330 SER A C 1
ATOM 2249 O O . SER A 1 282 ? 89.893 93.433 121.233 1.00 19.11 330 SER A O 1
ATOM 2252 N N . ALA A 1 283 ? 90.525 91.621 120.056 1.00 18.54 331 ALA A N 1
ATOM 2253 C CA . ALA A 1 283 ? 91.944 91.877 120.265 1.00 18.54 331 ALA A CA 1
ATOM 2254 C C . ALA A 1 283 ? 92.378 93.165 119.582 1.00 18.54 331 ALA A C 1
ATOM 2255 O O . ALA A 1 283 ? 93.143 93.954 120.151 1.00 18.54 331 ALA A O 1
ATOM 2257 N N . THR A 1 284 ? 91.905 93.393 118.355 1.00 18.77 332 THR A N 1
ATOM 2258 C CA . THR A 1 284 ? 92.301 94.614 117.656 1.00 18.77 332 THR A CA 1
ATOM 2259 C C . THR A 1 284 ? 91.673 95.855 118.287 1.00 18.77 332 THR A C 1
ATOM 2260 O O . THR A 1 284 ? 92.156 96.970 118.066 1.00 18.77 332 THR A O 1
ATOM 2264 N N . VAL A 1 285 ? 90.601 95.704 119.067 1.00 16.83 333 VAL A N 1
ATOM 2265 C CA . VAL A 1 285 ? 89.928 96.816 119.792 1.00 16.83 333 VAL A CA 1
ATOM 2266 C C . VAL A 1 285 ? 90.640 97.037 121.122 1.00 16.83 333 VAL A C 1
ATOM 2267 O O . VAL A 1 285 ? 90.630 98.169 121.565 1.00 16.83 333 VAL A O 1
ATOM 2271 N N . GLY A 1 286 ? 91.172 95.999 121.778 1.00 17.57 334 GLY A N 1
ATOM 2272 C CA . GLY A 1 286 ? 91.981 96.163 122.974 1.00 17.57 334 GLY A CA 1
ATOM 2273 C C . GLY A 1 286 ? 93.325 96.794 122.679 1.00 17.57 334 GLY A C 1
ATOM 2274 O O . GLY A 1 286 ? 93.811 97.637 123.441 1.00 17.57 334 GLY A O 1
ATOM 2275 N N . LYS A 1 287 ? 93.942 96.403 121.563 1.00 16.74 335 LYS A N 1
ATOM 2276 C CA . LYS A 1 287 ? 95.189 97.037 121.155 1.00 16.74 335 LYS A CA 1
ATOM 2277 C C . LYS A 1 287 ? 94.978 98.519 120.881 1.00 16.74 335 LYS A C 1
ATOM 2278 O O . LYS A 1 287 ? 95.850 99.345 121.168 1.00 16.74 335 LYS A O 1
ATOM 2284 N N . SER A 1 288 ? 93.819 98.878 120.325 1.00 16.25 336 SER A N 1
ATOM 2285 C CA . SER A 1 288 ? 93.543 100.282 120.041 1.00 16.25 336 SER A CA 1
ATOM 2286 C C . SER A 1 288 ? 93.357 101.096 121.315 1.00 16.25 336 SER A C 1
ATOM 2287 O O . SER A 1 288 ? 93.851 102.226 121.400 1.00 16.25 336 SER A O 1
ATOM 2290 N N . TYR A 1 289 ? 92.756 100.506 122.326 1.00 17.84 337 TYR A N 1
ATOM 2291 C CA . TYR A 1 289 ? 92.572 101.168 123.633 1.00 17.84 337 TYR A CA 1
ATOM 2292 C C . TYR A 1 289 ? 93.925 101.293 124.321 1.00 17.84 337 TYR A C 1
ATOM 2293 O O . TYR A 1 289 ? 94.123 102.267 125.022 1.00 17.84 337 TYR A O 1
ATOM 2302 N N . SER A 1 290 ? 94.810 100.319 124.173 1.00 17.05 338 SER A N 1
ATOM 2303 C CA . SER A 1 290 ? 96.170 100.438 124.687 1.00 17.05 338 SER A CA 1
ATOM 2304 C C . SER A 1 290 ? 96.918 101.562 123.984 1.00 17.05 338 SER A C 1
ATOM 2305 O O . SER A 1 290 ? 97.538 102.413 124.636 1.00 17.05 338 SER A O 1
ATOM 2308 N N . ASN A 1 291 ? 96.827 101.607 122.654 1.00 16.22 339 ASN A N 1
ATOM 2309 C CA . ASN A 1 291 ? 97.563 102.597 121.878 1.00 16.22 339 ASN A CA 1
ATOM 2310 C C . ASN A 1 291 ? 97.094 104.014 122.181 1.00 16.22 339 ASN A C 1
ATOM 2311 O O . ASN A 1 291 ? 97.916 104.925 122.321 1.00 16.22 339 ASN A O 1
ATOM 2316 N N . MET A 1 292 ? 95.788 104.189 122.355 1.00 16.31 340 MET A N 1
ATOM 2317 C CA . MET A 1 292 ? 95.186 105.525 122.565 1.00 16.31 340 MET A CA 1
ATOM 2318 C C . MET A 1 292 ? 95.512 106.010 123.952 1.00 16.31 340 MET A C 1
ATOM 2319 O O . MET A 1 292 ? 95.666 107.197 124.104 1.00 16.31 340 MET A O 1
ATOM 2324 N N . ALA A 1 293 ? 95.628 105.106 124.903 1.00 15.94 341 ALA A N 1
ATOM 2325 C CA . ALA A 1 293 ? 96.074 105.443 126.251 1.00 15.94 341 ALA A CA 1
ATOM 2326 C C . ALA A 1 293 ? 97.545 105.833 126.261 1.00 15.94 341 ALA A C 1
ATOM 2327 O O . ALA A 1 293 ? 97.945 106.757 126.977 1.00 15.94 341 ALA A O 1
ATOM 2329 N N . GLU A 1 294 ? 98.369 105.133 125.478 1.00 16.60 342 GLU A N 1
ATOM 2330 C CA . GLU A 1 294 ? 99.789 105.471 125.425 1.00 16.60 342 GLU A CA 1
ATOM 2331 C C . GLU A 1 294 ? 100.026 106.814 124.737 1.00 16.60 342 GLU A C 1
ATOM 2332 O O . GLU A 1 294 ? 100.892 107.587 125.161 1.00 16.60 342 GLU A O 1
ATOM 2338 N N . VAL A 1 295 ? 99.280 107.104 123.672 1.00 16.09 343 VAL A N 1
ATOM 2339 C CA . VAL A 1 295 ? 99.492 108.337 122.911 1.00 16.09 343 VAL A CA 1
ATOM 2340 C C . VAL A 1 295 ? 99.019 109.557 123.697 1.00 16.09 343 VAL A C 1
ATOM 2341 O O . VAL A 1 295 ? 99.647 110.624 123.657 1.00 16.09 343 VAL A O 1
ATOM 2345 N N . ALA A 1 296 ? 97.893 109.428 124.402 1.00 16.35 344 ALA A N 1
ATOM 2346 C CA . ALA A 1 296 ? 97.328 110.552 125.139 1.00 16.35 344 ALA A CA 1
ATOM 2347 C C . ALA A 1 296 ? 98.288 111.043 126.214 1.00 16.35 344 ALA A C 1
ATOM 2348 O O . ALA A 1 296 ? 98.426 112.252 126.426 1.00 16.35 344 ALA A O 1
ATOM 2350 N N . TYR A 1 297 ? 98.951 110.110 126.898 1.00 17.27 345 TYR A N 1
ATOM 2351 C CA . TYR A 1 297 ? 99.911 110.482 127.932 1.00 17.27 345 TYR A CA 1
ATOM 2352 C C . TYR A 1 297 ? 101.076 111.268 127.342 1.00 17.27 345 TYR A C 1
ATOM 2353 O O . TYR A 1 297 ? 101.521 112.268 127.918 1.00 17.27 345 TYR A O 1
ATOM 2362 N N . LYS A 1 298 ? 101.580 110.830 126.186 1.00 16.70 346 LYS A N 1
ATOM 2363 C CA . LYS A 1 298 ? 102.672 111.546 125.532 1.00 16.70 346 LYS A CA 1
ATOM 2364 C C . LYS A 1 298 ? 102.246 112.951 125.126 1.00 16.70 346 LYS A C 1
ATOM 2365 O O . LYS A 1 298 ? 103.003 113.914 125.302 1.00 16.70 346 LYS A O 1
ATOM 2371 N N . ILE A 1 299 ? 101.037 113.088 124.578 1.00 16.72 347 ILE A N 1
ATOM 2372 C CA . ILE A 1 299 ? 100.551 114.408 124.177 1.00 16.72 347 ILE A CA 1
ATOM 2373 C C . ILE A 1 299 ? 100.413 115.316 125.394 1.00 16.72 347 ILE A C 1
ATOM 2374 O O . ILE A 1 299 ? 100.770 116.501 125.355 1.00 16.72 347 ILE A O 1
ATOM 2379 N N . ALA A 1 300 ? 99.883 114.773 126.493 1.00 17.98 348 ALA A N 1
ATOM 2380 C CA . ALA A 1 300 ? 99.724 115.560 127.711 1.00 17.98 348 ALA A CA 1
ATOM 2381 C C . ALA A 1 300 ? 101.072 116.018 128.251 1.00 17.98 348 ALA A C 1
ATOM 2382 O O . ALA A 1 300 ? 101.223 117.167 128.682 1.00 17.98 348 ALA A O 1
ATOM 2384 N N . VAL A 1 301 ? 102.066 115.128 128.240 1.00 17.95 349 VAL A N 1
ATOM 2385 C CA . VAL A 1 301 ? 103.393 115.497 128.729 1.00 17.95 349 VAL A CA 1
ATOM 2386 C C . VAL A 1 301 ? 104.013 116.566 127.837 1.00 17.95 349 VAL A C 1
ATOM 2387 O O . VAL A 1 301 ? 104.653 117.505 128.323 1.00 17.95 349 VAL A O 1
ATOM 2391 N N . PHE A 1 302 ? 103.832 116.443 126.520 1.00 18.44 350 PHE A N 1
ATOM 2392 C CA . PHE A 1 302 ? 104.320 117.459 125.590 1.00 18.44 350 PHE A CA 1
ATOM 2393 C C . PHE A 1 302 ? 103.703 118.823 125.886 1.00 18.44 350 PHE A C 1
ATOM 2394 O O . PHE A 1 302 ? 104.407 119.840 125.969 1.00 18.44 350 PHE A O 1
ATOM 2402 N N . LEU A 1 303 ? 102.382 118.856 126.073 1.00 20.17 351 LEU A N 1
ATOM 2403 C CA . LEU A 1 303 ? 101.710 120.116 126.377 1.00 20.17 351 LEU A CA 1
ATOM 2404 C C . LEU A 1 303 ? 102.185 120.698 127.702 1.00 20.17 351 LEU A C 1
ATOM 2405 O O . LEU A 1 303 ? 102.398 121.911 127.811 1.00 20.17 351 LEU A O 1
ATOM 2410 N N . ARG A 1 304 ? 102.349 119.853 128.722 1.00 21.59 352 ARG A N 1
ATOM 2411 C CA . ARG A 1 304 ? 102.765 120.350 130.030 1.00 21.59 352 ARG A CA 1
ATOM 2412 C C . ARG A 1 304 ? 104.202 120.856 130.003 1.00 21.59 352 ARG A C 1
ATOM 2413 O O . ARG A 1 304 ? 104.542 121.811 130.710 1.00 21.59 352 ARG A O 1
ATOM 2421 N N . LYS A 1 305 ? 105.065 120.225 129.204 1.00 21.22 353 LYS A N 1
ATOM 2422 C CA . LYS A 1 305 ? 106.426 120.722 129.050 1.00 21.22 353 LYS A CA 1
ATOM 2423 C C . LYS A 1 305 ? 106.488 122.001 128.229 1.00 21.22 353 LYS A C 1
ATOM 2424 O O . LYS A 1 305 ? 107.425 122.785 128.411 1.00 21.22 353 LYS A O 1
ATOM 2430 N N . LEU A 1 306 ? 105.523 122.235 127.338 1.00 23.26 354 LEU A N 1
ATOM 2431 C CA . LEU A 1 306 ? 105.412 123.533 126.685 1.00 23.26 354 LEU A CA 1
ATOM 2432 C C . LEU A 1 306 ? 105.020 124.649 127.644 1.00 23.26 354 LEU A C 1
ATOM 2433 O O . LEU A 1 306 ? 105.135 125.824 127.280 1.00 23.26 354 LEU A O 1
ATOM 2438 N N . GLY A 1 307 ? 104.566 124.317 128.846 1.00 26.59 355 GLY A N 1
ATOM 2439 C CA . GLY A 1 307 ? 104.118 125.306 129.800 1.00 26.59 355 GLY A CA 1
ATOM 2440 C C . GLY A 1 307 ? 102.627 125.552 129.836 1.00 26.59 355 GLY A C 1
ATOM 2441 O O . GLY A 1 307 ? 102.198 126.529 130.460 1.00 26.59 355 GLY A O 1
ATOM 2442 N N . TYR A 1 308 ? 101.826 124.706 129.194 1.00 26.81 356 TYR A N 1
ATOM 2443 C CA . TYR A 1 308 ? 100.381 124.865 129.146 1.00 26.81 356 TYR A CA 1
ATOM 2444 C C . TYR A 1 308 ? 99.709 123.671 129.807 1.00 26.81 356 TYR A C 1
ATOM 2445 O O . TYR A 1 308 ? 100.235 122.555 129.779 1.00 26.81 356 TYR A O 1
ATOM 2454 N N . TYR A 1 309 ? 98.546 123.915 130.406 1.00 26.74 357 TYR A N 1
ATOM 2455 C CA . TYR A 1 309 ? 97.809 122.858 131.082 1.00 26.74 357 TYR A CA 1
ATOM 2456 C C . TYR A 1 309 ? 97.283 121.836 130.082 1.00 26.74 357 TYR A C 1
ATOM 2457 O O . TYR A 1 309 ? 97.034 122.154 128.916 1.00 26.74 357 TYR A O 1
ATOM 2466 N N . ALA A 1 310 ? 97.116 120.599 130.545 1.00 24.05 358 ALA A N 1
ATOM 2467 C CA . ALA A 1 310 ? 96.635 119.519 129.697 1.00 24.05 358 ALA A CA 1
ATOM 2468 C C . ALA A 1 310 ? 95.883 118.504 130.544 1.00 24.05 358 ALA A C 1
ATOM 2469 O O . ALA A 1 310 ? 96.224 118.282 131.708 1.00 24.05 358 ALA A O 1
ATOM 2471 N N . ALA A 1 311 ? 94.857 117.897 129.954 1.00 21.28 359 ALA A N 1
ATOM 2472 C CA . ALA A 1 311 ? 94.077 116.853 130.608 1.00 21.28 359 ALA A CA 1
ATOM 2473 C C . ALA A 1 311 ? 93.805 115.729 129.619 1.00 21.28 359 ALA A C 1
ATOM 2474 O O . ALA A 1 311 ? 92.850 115.829 128.829 1.00 21.28 359 ALA A O 1
ATOM 2476 N N . PRO A 1 312 ? 94.592 114.652 129.614 1.00 21.84 360 PRO A N 1
ATOM 2477 C CA . PRO A 1 312 ? 94.339 113.553 128.673 1.00 21.84 360 PRO A CA 1
ATOM 2478 C C . PRO A 1 312 ? 93.096 112.773 129.076 1.00 21.84 360 PRO A C 1
ATOM 2479 O O . PRO A 1 312 ? 92.859 112.524 130.260 1.00 21.84 360 PRO A O 1
ATOM 2483 N N . CYS A 1 313 ? 92.299 112.388 128.083 1.00 22.51 361 CYS A N 1
ATOM 2484 C CA . CYS A 1 313 ? 91.023 111.737 128.328 1.00 22.51 361 CYS A CA 1
ATOM 2485 C C . CYS A 1 313 ? 90.830 110.578 127.363 1.00 22.51 361 CYS A C 1
ATOM 2486 O O . CYS A 1 313 ? 91.310 110.603 126.227 1.00 22.51 361 CYS A O 1
ATOM 2489 N N . GLY A 1 314 ? 90.066 109.552 127.699 1.00 22.97 362 GLY A N 1
ATOM 2490 C CA . GLY A 1 314 ? 89.854 108.491 126.702 1.00 22.97 362 GLY A CA 1
ATOM 2491 C C . GLY A 1 314 ? 88.400 108.286 126.441 1.00 22.97 362 GLY A C 1
ATOM 2492 O O . GLY A 1 314 ? 87.917 108.859 125.485 1.00 22.97 362 GLY A O 1
ATOM 2493 N N . ASN A 1 315 ? 87.717 107.513 127.268 1.00 22.98 363 ASN A N 1
ATOM 2494 C CA . ASN A 1 315 ? 86.255 107.302 127.145 1.00 22.98 363 ASN A CA 1
ATOM 2495 C C . ASN A 1 315 ? 85.592 107.829 128.413 1.00 22.98 363 ASN A C 1
ATOM 2496 O O . ASN A 1 315 ? 84.595 107.240 128.795 1.00 22.98 363 ASN A O 1
ATOM 2501 N N . ASP A 1 316 ? 86.058 108.932 129.007 1.00 26.06 364 ASP A N 1
ATOM 2502 C CA . ASP A 1 316 ? 85.609 109.290 130.377 1.00 26.06 364 ASP A CA 1
ATOM 2503 C C . ASP A 1 316 ? 85.046 110.675 130.672 1.00 26.06 364 ASP A C 1
ATOM 2504 O O . ASP A 1 316 ? 84.225 110.761 131.599 1.00 26.06 364 ASP A O 1
ATOM 2509 N N . THR A 1 317 ? 85.512 111.719 130.035 1.00 25.52 365 THR A N 1
ATOM 2510 C CA . THR A 1 317 ? 85.181 113.106 130.343 1.00 25.52 365 THR A CA 1
ATOM 2511 C C . THR A 1 317 ? 84.183 113.740 129.386 1.00 25.52 365 THR A C 1
ATOM 2512 O O . THR A 1 317 ? 83.275 114.438 129.840 1.00 25.52 365 THR A O 1
ATOM 2516 N N . GLY A 1 318 ? 84.340 113.601 128.079 1.00 24.51 366 GLY A N 1
ATOM 2517 C CA . GLY A 1 318 ? 83.323 114.196 127.204 1.00 24.51 366 GLY A CA 1
ATOM 2518 C C . GLY A 1 318 ? 82.792 113.210 126.202 1.00 24.51 366 GLY A C 1
ATOM 2519 O O . GLY A 1 318 ? 83.151 112.055 126.290 1.00 24.51 366 GLY A O 1
ATOM 2520 N N . ILE A 1 319 ? 81.921 113.640 125.306 1.00 20.64 367 ILE A N 1
ATOM 2521 C CA . ILE A 1 319 ? 81.459 112.745 124.212 1.00 20.64 367 ILE A CA 1
ATOM 2522 C C . ILE A 1 319 ? 82.387 112.983 123.021 1.00 20.64 367 ILE A C 1
ATOM 2523 O O . ILE A 1 319 ? 82.404 114.090 122.522 1.00 20.64 367 ILE A O 1
ATOM 2528 N N . SER A 1 320 ? 83.166 111.983 122.628 1.00 18.93 368 SER A N 1
ATOM 2529 C CA . SER A 1 320 ? 84.185 112.050 121.559 1.00 18.93 368 SER A CA 1
ATOM 2530 C C . SER A 1 320 ? 83.638 112.205 120.143 1.00 18.93 368 SER A C 1
ATOM 2531 O O . SER A 1 320 ? 84.283 112.890 119.375 1.00 18.93 368 SER A O 1
ATOM 2534 N N . VAL A 1 321 ? 82.558 111.519 119.777 1.00 19.66 369 VAL A N 1
ATOM 2535 C CA . VAL A 1 321 ? 81.996 111.582 118.390 1.00 19.66 369 VAL A CA 1
ATOM 2536 C C . VAL A 1 321 ? 81.520 112.996 118.043 1.00 19.66 369 VAL A C 1
ATOM 2537 O O . VAL A 1 321 ? 81.896 113.451 116.972 1.00 19.66 369 VAL A O 1
ATOM 2541 N N . PRO A 1 322 ? 80.775 113.759 118.868 1.00 19.98 370 PRO A N 1
ATOM 2542 C CA . PRO A 1 322 ? 80.413 115.099 118.469 1.00 19.98 370 PRO A CA 1
ATOM 2543 C C . PRO A 1 322 ? 81.629 116.028 118.414 1.00 19.98 370 PRO A C 1
ATOM 2544 O O . PRO A 1 322 ? 81.609 116.882 117.576 1.00 19.98 370 PRO A O 1
ATOM 2548 N N . MET A 1 323 ? 82.623 115.877 119.287 1.00 20.74 371 MET A N 1
ATOM 2549 C CA . MET A 1 323 ? 83.846 116.666 119.375 1.00 20.74 371 MET A CA 1
ATOM 2550 C C . MET A 1 323 ? 84.744 116.430 118.169 1.00 20.74 371 MET A C 1
ATOM 2551 O O . MET A 1 323 ? 85.324 117.376 117.626 1.00 20.74 371 MET A O 1
ATOM 2556 N N . ALA A 1 324 ? 84.871 115.175 117.737 1.00 20.43 372 ALA A N 1
ATOM 2557 C CA . ALA A 1 324 ? 85.660 114.877 116.548 1.00 20.43 372 ALA A CA 1
ATOM 2558 C C . ALA A 1 324 ? 85.007 115.454 115.302 1.00 20.43 372 ALA A C 1
ATOM 2559 O O . ALA A 1 324 ? 85.697 115.848 114.355 1.00 20.43 372 ALA A O 1
ATOM 2561 N N . VAL A 1 325 ? 83.674 115.498 115.277 1.00 21.84 373 VAL A N 1
ATOM 2562 C CA . VAL A 1 325 ? 82.976 116.162 114.178 1.00 21.84 373 VAL A CA 1
ATOM 2563 C C . VAL A 1 325 ? 83.308 117.650 114.166 1.00 21.84 373 VAL A C 1
ATOM 2564 O O . VAL A 1 325 ? 83.553 118.242 113.109 1.00 21.84 373 VAL A O 1
ATOM 2568 N N . GLN A 1 326 ? 83.326 118.275 115.347 1.00 24.55 374 GLN A N 1
ATOM 2569 C CA . GLN A 1 326 ? 83.667 119.692 115.438 1.00 24.55 374 GLN A CA 1
ATOM 2570 C C . GLN A 1 326 ? 85.097 119.964 114.991 1.00 24.55 374 GLN A C 1
ATOM 2571 O O . GLN A 1 326 ? 85.395 121.059 114.502 1.00 24.55 374 GLN A O 1
ATOM 2577 N N . ALA A 1 327 ? 85.991 118.996 115.159 1.00 21.65 375 ALA A N 1
ATOM 2578 C CA . ALA A 1 327 ? 87.384 119.148 114.765 1.00 21.65 375 ALA A CA 1
ATOM 2579 C C . ALA A 1 327 ? 87.615 118.840 113.293 1.00 21.65 375 ALA A C 1
ATOM 2580 O O . ALA A 1 327 ? 88.757 118.921 112.831 1.00 21.65 375 ALA A O 1
ATOM 2582 N N . GLY A 1 328 ? 86.569 118.485 112.553 1.00 22.59 376 GLY A N 1
ATOM 2583 C CA . GLY A 1 328 ? 86.707 118.219 111.137 1.00 22.59 376 GLY A CA 1
ATOM 2584 C C . GLY A 1 328 ? 87.334 116.892 110.792 1.00 22.59 376 GLY A C 1
ATOM 2585 O O . GLY A 1 328 ? 88.002 116.788 109.760 1.00 22.59 376 GLY A O 1
ATOM 2586 N N . LEU A 1 329 ? 87.144 115.870 111.624 1.00 19.29 377 LEU A N 1
ATOM 2587 C CA . LEU A 1 329 ? 87.736 114.564 111.370 1.00 19.29 377 LEU A CA 1
ATOM 2588 C C . LEU A 1 329 ? 86.832 113.639 110.569 1.00 19.29 377 LEU A C 1
ATOM 2589 O O . LEU A 1 329 ? 87.318 112.644 110.023 1.00 19.29 377 LEU A O 1
ATOM 2594 N N . GLY A 1 330 ? 85.544 113.938 110.479 1.00 22.22 378 GLY A N 1
ATOM 2595 C CA . GLY A 1 330 ? 84.640 113.080 109.743 1.00 22.22 378 GLY A CA 1
ATOM 2596 C C . GLY A 1 330 ? 83.202 113.466 110.000 1.00 22.22 378 GLY A C 1
ATOM 2597 O O . GLY A 1 330 ? 82.897 114.573 110.453 1.00 22.22 378 GLY A O 1
ATOM 2598 N N . GLU A 1 331 ? 82.318 112.523 109.691 1.00 24.22 379 GLU A N 1
ATOM 2599 C CA . GLU A 1 331 ? 80.886 112.692 109.863 1.00 24.22 379 GLU A CA 1
ATOM 2600 C C . GLU A 1 331 ? 80.311 111.527 110.657 1.00 24.22 379 GLU A C 1
ATOM 2601 O O . GLU A 1 331 ? 80.820 110.405 110.601 1.00 24.22 379 GLU A O 1
ATOM 2607 N N . ALA A 1 332 ? 79.226 111.792 111.370 1.00 24.63 380 ALA A N 1
ATOM 2608 C CA . ALA A 1 332 ? 78.549 110.754 112.160 1.00 24.63 380 ALA A CA 1
ATOM 2609 C C . ALA A 1 332 ? 77.642 109.938 111.248 1.00 24.63 380 ALA A C 1
ATOM 2610 O O . ALA A 1 332 ? 76.786 110.527 110.605 1.00 24.63 380 ALA A O 1
ATOM 2612 N N . GLY A 1 333 ? 77.832 108.628 111.211 1.00 23.69 381 GLY A N 1
ATOM 2613 C CA . GLY A 1 333 ? 77.091 107.747 110.340 1.00 23.69 381 GLY A CA 1
ATOM 2614 C C . GLY A 1 333 ? 75.778 107.282 110.954 1.00 23.69 381 GLY A C 1
ATOM 2615 O O . GLY A 1 333 ? 75.308 107.790 111.968 1.00 23.69 381 GLY A O 1
ATOM 2616 N N . ARG A 1 334 ? 75.180 106.287 110.295 1.00 26.93 382 ARG A N 1
ATOM 2617 C CA . ARG A 1 334 ? 73.927 105.722 110.784 1.00 26.93 382 ARG A CA 1
ATOM 2618 C C . ARG A 1 334 ? 74.122 104.989 112.102 1.00 26.93 382 ARG A C 1
ATOM 2619 O O . ARG A 1 334 ? 73.252 105.045 112.979 1.00 26.93 382 ARG A O 1
ATOM 2627 N N . ASN A 1 335 ? 75.325 104.472 112.309 1.00 22.90 383 ASN A N 1
ATOM 2628 C CA . ASN A 1 335 ? 75.677 103.689 113.512 1.00 22.90 383 ASN A CA 1
ATOM 2629 C C . ASN A 1 335 ? 75.976 104.591 114.700 1.00 22.90 383 ASN A C 1
ATOM 2630 O O . ASN A 1 335 ? 76.054 104.060 115.794 1.00 22.90 383 ASN A O 1
ATOM 2635 N N . GLY A 1 336 ? 76.067 105.899 114.503 1.00 19.95 384 GLY A N 1
ATOM 2636 C CA . GLY A 1 336 ? 76.438 106.843 115.566 1.00 19.95 384 GLY A CA 1
ATOM 2637 C C . GLY A 1 336 ? 77.931 106.969 115.732 1.00 19.95 384 GLY A C 1
ATOM 2638 O O . GLY A 1 336 ? 78.364 107.500 116.739 1.00 19.95 384 GLY A O 1
ATOM 2639 N N . LEU A 1 337 ? 78.696 106.528 114.763 1.00 18.38 385 LEU A N 1
ATOM 2640 C CA . LEU A 1 337 ? 80.146 106.501 114.949 1.00 18.38 385 LEU A CA 1
ATOM 2641 C C . LEU A 1 337 ? 80.760 107.480 113.969 1.00 18.38 385 LEU A C 1
ATOM 2642 O O . LEU A 1 337 ? 80.104 107.770 112.997 1.00 18.38 385 LEU A O 1
ATOM 2647 N N . LEU A 1 338 ? 81.946 108.000 114.262 1.00 18.89 386 LEU A N 1
ATOM 2648 C CA . LEU A 1 338 ? 82.622 108.949 113.359 1.00 18.89 386 LEU A CA 1
ATOM 2649 C C . LEU A 1 338 ? 83.102 108.168 112.168 1.00 18.89 386 LEU A C 1
ATOM 2650 O O . LEU A 1 338 ? 83.715 107.152 112.349 1.00 18.89 386 LEU A O 1
ATOM 2655 N N . ILE A 1 339 ? 82.784 108.645 110.998 1.00 20.73 387 ILE A N 1
ATOM 2656 C CA . ILE A 1 339 ? 83.162 108.013 109.735 1.00 20.73 387 ILE A CA 1
ATOM 2657 C C . ILE A 1 339 ? 84.247 108.891 109.119 1.00 20.73 387 ILE A C 1
ATOM 2658 O O . ILE A 1 339 ? 83.957 109.876 108.434 1.00 20.73 387 ILE A O 1
ATOM 2663 N N . THR A 1 340 ? 85.505 108.545 109.369 1.00 20.41 388 THR A N 1
ATOM 2664 C CA . THR A 1 340 ? 86.605 109.245 108.730 1.00 20.41 388 THR A CA 1
ATOM 2665 C C . THR A 1 340 ? 86.694 108.855 107.259 1.00 20.41 388 THR A C 1
ATOM 2666 O O . THR A 1 340 ? 86.201 107.808 106.832 1.00 20.41 388 THR A O 1
ATOM 2670 N N . GLN A 1 341 ? 87.324 109.725 106.472 1.00 23.19 389 GLN A N 1
ATOM 2671 C CA . GLN A 1 341 ? 87.454 109.460 105.044 1.00 23.19 389 GLN A CA 1
ATOM 2672 C C . GLN A 1 341 ? 88.431 108.321 104.780 1.00 23.19 389 GLN A C 1
ATOM 2673 O O . GLN A 1 341 ? 88.157 107.431 103.967 1.00 23.19 389 GLN A O 1
ATOM 2679 N N . LYS A 1 342 ? 89.579 108.329 105.461 1.00 22.89 390 LYS A N 1
ATOM 2680 C CA . LYS A 1 342 ? 90.607 107.326 105.200 1.00 22.89 390 LYS A CA 1
ATOM 2681 C C . LYS A 1 342 ? 90.218 105.959 105.754 1.00 22.89 390 LYS A C 1
ATOM 2682 O O . LYS A 1 342 ? 90.332 104.943 105.061 1.00 22.89 390 LYS A O 1
ATOM 2688 N N . PHE A 1 343 ? 89.755 105.913 107.002 1.00 20.26 391 PHE A N 1
ATOM 2689 C CA . PHE A 1 343 ? 89.551 104.657 107.709 1.00 20.26 391 PHE A CA 1
ATOM 2690 C C . PHE A 1 343 ? 88.095 104.227 107.787 1.00 20.26 391 PHE A C 1
ATOM 2691 O O . PHE A 1 343 ? 87.828 103.059 108.083 1.00 20.26 391 PHE A O 1
ATOM 2699 N N . GLY A 1 344 ? 87.150 105.124 107.533 1.00 19.80 392 GLY A N 1
ATOM 2700 C CA . GLY A 1 344 ? 85.769 104.854 107.842 1.00 19.80 392 GLY A CA 1
ATOM 2701 C C . GLY A 1 344 ? 85.577 104.792 109.341 1.00 19.80 392 GLY A C 1
ATOM 2702 O O . GLY A 1 344 ? 86.125 105.606 110.089 1.00 19.80 392 GLY A O 1
ATOM 2703 N N . PRO A 1 345 ? 84.782 103.823 109.849 1.00 18.69 393 PRO A N 1
ATOM 2704 C CA . PRO A 1 345 ? 84.619 103.689 111.268 1.00 18.69 393 PRO A CA 1
ATOM 2705 C C . PRO A 1 345 ? 85.705 102.866 111.963 1.00 18.69 393 PRO A C 1
ATOM 2706 O O . PRO A 1 345 ? 85.571 102.698 113.132 1.00 18.69 393 PRO A O 1
ATOM 2710 N N . ARG A 1 346 ? 86.742 102.399 111.252 1.00 19.17 394 ARG A N 1
ATOM 2711 C CA . ARG A 1 346 ? 87.849 101.662 111.866 1.00 19.17 394 ARG A CA 1
ATOM 2712 C C . ARG A 1 346 ? 88.812 102.639 112.530 1.00 19.17 394 ARG A C 1
ATOM 2713 O O . ARG A 1 346 ? 89.891 102.946 112.017 1.00 19.17 394 ARG A O 1
ATOM 2721 N N . HIS A 1 347 ? 88.467 102.905 113.777 1.00 17.15 395 HIS A N 1
ATOM 2722 C CA . HIS A 1 347 ? 89.288 103.830 114.551 1.00 17.15 395 HIS A CA 1
ATOM 2723 C C . HIS A 1 347 ? 88.744 103.887 115.957 1.00 17.15 395 HIS A C 1
ATOM 2724 O O . HIS A 1 347 ? 87.710 103.295 116.192 1.00 17.15 395 HIS A O 1
ATOM 2731 N N . ARG A 1 348 ? 89.475 104.517 116.854 1.00 15.41 396 ARG A N 1
ATOM 2732 C CA . ARG A 1 348 ? 89.018 104.760 118.219 1.00 15.41 396 ARG A CA 1
ATOM 2733 C C . ARG A 1 348 ? 89.383 106.217 118.437 1.00 15.41 396 ARG A C 1
ATOM 2734 O O . ARG A 1 348 ? 90.414 106.603 117.931 1.00 15.41 396 ARG A O 1
ATOM 2742 N N . ILE A 1 349 ? 88.574 106.980 119.162 1.00 14.76 397 ILE A N 1
ATOM 2743 C CA . ILE A 1 349 ? 88.803 108.433 119.366 1.00 14.76 397 ILE A CA 1
ATOM 2744 C C . ILE A 1 349 ? 89.265 108.725 120.791 1.00 14.76 397 ILE A C 1
ATOM 2745 O O . ILE A 1 349 ? 88.678 108.191 121.713 1.00 14.76 397 ILE A O 1
ATOM 2750 N N . ALA A 1 350 ? 90.311 109.518 120.960 1.00 16.24 398 ALA A N 1
ATOM 2751 C CA . ALA A 1 350 ? 90.765 110.009 122.251 1.00 16.24 398 ALA A CA 1
ATOM 2752 C C . ALA A 1 350 ? 90.896 111.524 122.174 1.00 16.24 398 ALA A C 1
ATOM 2753 O O . ALA A 1 350 ? 91.035 112.102 121.095 1.00 16.24 398 ALA A O 1
ATOM 2755 N N . LYS A 1 351 ? 90.826 112.159 123.324 1.00 18.45 399 LYS A N 1
ATOM 2756 C CA . LYS A 1 351 ? 90.837 113.624 123.349 1.00 18.45 399 LYS A CA 1
ATOM 2757 C C . LYS A 1 351 ? 91.791 114.110 124.415 1.00 18.45 399 LYS A C 1
ATOM 2758 O O . LYS A 1 351 ? 92.082 113.349 125.299 1.00 18.45 399 LYS A O 1
ATOM 2764 N N . VAL A 1 352 ? 92.291 115.314 124.286 1.00 18.88 400 VAL A N 1
ATOM 2765 C CA . VAL A 1 352 ? 93.127 115.993 125.271 1.00 18.88 400 VAL A CA 1
ATOM 2766 C C . VAL A 1 352 ? 92.653 117.437 125.373 1.00 18.88 400 VAL A C 1
ATOM 2767 O O . VAL A 1 352 ? 92.655 118.168 124.374 1.00 18.88 400 VAL A O 1
ATOM 2771 N N . TYR A 1 353 ? 92.255 117.848 126.573 1.00 22.26 401 TYR A N 1
ATOM 2772 C CA . TYR A 1 353 ? 91.845 119.222 126.827 1.00 22.26 401 TYR A CA 1
ATOM 2773 C C . TYR A 1 353 ? 93.052 120.059 127.224 1.00 22.26 401 TYR A C 1
ATOM 2774 O O . TYR A 1 353 ? 93.966 119.571 127.893 1.00 22.26 401 TYR A O 1
ATOM 2783 N N . THR A 1 354 ? 93.050 121.325 126.812 1.00 24.50 402 THR A N 1
ATOM 2784 C CA . THR A 1 354 ? 94.150 122.222 127.134 1.00 24.50 402 THR A CA 1
ATOM 2785 C C . THR A 1 354 ? 93.645 123.657 127.158 1.00 24.50 402 THR A C 1
ATOM 2786 O O . THR A 1 354 ? 92.606 123.980 126.580 1.00 24.50 402 THR A O 1
ATOM 2790 N N . ASP A 1 355 ? 94.394 124.515 127.846 1.00 26.43 403 ASP A N 1
ATOM 2791 C CA . ASP A 1 355 ? 94.084 125.937 127.910 1.00 26.43 403 ASP A CA 1
ATOM 2792 C C . ASP A 1 355 ? 94.813 126.752 126.850 1.00 26.43 403 ASP A C 1
ATOM 2793 O O . ASP A 1 355 ? 94.580 127.960 126.749 1.00 26.43 403 ASP A O 1
ATOM 2798 N N . LEU A 1 356 ? 95.691 126.126 126.072 1.00 26.96 404 LEU A N 1
ATOM 2799 C CA . LEU A 1 356 ? 96.394 126.827 125.007 1.00 26.96 404 LEU A CA 1
ATOM 2800 C C . LEU A 1 356 ? 95.403 127.240 123.927 1.00 26.96 404 LEU A C 1
ATOM 2801 O O . LEU A 1 356 ? 94.545 126.447 123.526 1.00 26.96 404 LEU A O 1
ATOM 2806 N N . GLU A 1 357 ? 95.516 128.482 123.462 1.00 29.06 405 GLU A N 1
ATOM 2807 C CA . GLU A 1 357 ? 94.626 128.978 122.422 1.00 29.06 405 GLU A CA 1
ATOM 2808 C C . GLU A 1 357 ? 95.122 128.515 121.059 1.00 29.06 405 GLU A C 1
ATOM 2809 O O . GLU A 1 357 ? 96.180 128.949 120.594 1.00 29.06 405 GLU A O 1
ATOM 2815 N N . LEU A 1 358 ? 94.356 127.637 120.421 1.00 24.87 406 LEU A N 1
ATOM 2816 C CA . LEU A 1 358 ? 94.703 127.066 119.129 1.00 24.87 406 LEU A CA 1
ATOM 2817 C C . LEU A 1 358 ? 93.664 127.483 118.101 1.00 24.87 406 LEU A C 1
ATOM 2818 O O . LEU A 1 358 ? 92.503 127.722 118.443 1.00 24.87 406 LEU A O 1
ATOM 2823 N N . ALA A 1 359 ? 94.081 127.575 116.848 1.00 26.44 407 ALA A N 1
ATOM 2824 C CA . ALA A 1 359 ? 93.137 127.864 115.777 1.00 26.44 407 ALA A CA 1
ATOM 2825 C C . ALA A 1 359 ? 92.268 126.639 115.533 1.00 26.44 407 ALA A C 1
ATOM 2826 O O . ALA A 1 359 ? 92.797 125.576 115.184 1.00 26.44 407 ALA A O 1
ATOM 2828 N N . PRO A 1 360 ? 90.954 126.729 115.701 1.00 24.38 408 PRO A N 1
ATOM 2829 C CA . PRO A 1 360 ? 90.100 125.554 115.522 1.00 24.38 408 PRO A CA 1
ATOM 2830 C C . PRO A 1 360 ? 89.913 125.199 114.055 1.00 24.38 408 PRO A C 1
ATOM 2831 O O . PRO A 1 360 ? 90.004 126.041 113.160 1.00 24.38 408 PRO A O 1
ATOM 2835 N N . ASP A 1 361 ? 89.643 123.920 113.824 1.00 23.20 409 ASP A N 1
ATOM 2836 C CA . ASP A 1 361 ? 89.338 123.431 112.491 1.00 23.20 409 ASP A CA 1
ATOM 2837 C C . ASP A 1 361 ? 87.845 123.568 112.207 1.00 23.20 409 ASP A C 1
ATOM 2838 O O . ASP A 1 361 ? 87.052 123.956 113.067 1.00 23.20 409 ASP A O 1
ATOM 2843 N N . LYS A 1 362 ? 87.464 123.237 110.978 1.00 26.49 410 LYS A N 1
ATOM 2844 C CA . LYS A 1 362 ? 86.080 123.366 110.567 1.00 26.49 410 LYS A CA 1
ATOM 2845 C C . LYS A 1 362 ? 85.500 122.000 110.224 1.00 26.49 410 LYS A C 1
ATOM 2846 O O . LYS A 1 362 ? 86.227 121.106 109.781 1.00 26.49 410 LYS A O 1
ATOM 2852 N N . PRO A 1 363 ? 84.199 121.804 110.434 1.00 25.63 411 PRO A N 1
ATOM 2853 C CA . PRO A 1 363 ? 83.581 120.525 110.069 1.00 25.63 411 PRO A CA 1
ATOM 2854 C C . PRO A 1 363 ? 83.671 120.271 108.572 1.00 25.63 411 PRO A C 1
ATOM 2855 O O . PRO A 1 363 ? 83.618 121.197 107.760 1.00 25.63 411 PRO A O 1
ATOM 2859 N N . ARG A 1 364 ? 83.806 118.999 108.213 1.00 26.81 412 ARG A N 1
ATOM 2860 C CA . ARG A 1 364 ? 83.962 118.578 106.831 1.00 26.81 412 ARG A CA 1
ATOM 2861 C C . ARG A 1 364 ? 82.755 117.762 106.389 1.00 26.81 412 ARG A C 1
ATOM 2862 O O . ARG A 1 364 ? 82.142 117.038 107.177 1.00 26.81 412 ARG A O 1
ATOM 2870 N N . LYS A 1 365 ? 82.415 117.896 105.109 1.00 26.76 413 LYS A N 1
ATOM 2871 C CA . LYS A 1 365 ? 81.328 117.135 104.503 1.00 26.76 413 LYS A CA 1
ATOM 2872 C C . LYS A 1 365 ? 81.862 116.456 103.255 1.00 26.76 413 LYS A C 1
ATOM 2873 O O . LYS A 1 365 ? 82.349 117.130 102.344 1.00 26.76 413 LYS A O 1
ATOM 2879 N N . PHE A 1 366 ? 81.781 115.125 103.214 1.00 23.78 414 PHE A N 1
ATOM 2880 C CA . PHE A 1 366 ? 82.198 114.364 102.042 1.00 23.78 414 PHE A CA 1
ATOM 2881 C C . PHE A 1 366 ? 81.266 113.196 101.728 1.00 23.78 414 PHE A C 1
ATOM 2882 O O . PHE A 1 366 ? 81.707 112.186 101.175 1.00 23.78 414 PHE A O 1
ATOM 2890 N N . GLY A 1 367 ? 79.981 113.320 102.061 1.00 25.43 415 GLY A N 1
ATOM 2891 C CA . GLY A 1 367 ? 78.959 112.436 101.541 1.00 25.43 415 GLY A CA 1
ATOM 2892 C C . GLY A 1 367 ? 78.575 111.251 102.400 1.00 25.43 415 GLY A C 1
ATOM 2893 O O . GLY A 1 367 ? 77.907 110.342 101.894 1.00 25.43 415 GLY A O 1
ATOM 2894 N N . VAL A 1 368 ? 78.968 111.222 103.674 1.00 26.32 416 VAL A N 1
ATOM 2895 C CA . VAL A 1 368 ? 78.621 110.085 104.522 1.00 26.32 416 VAL A CA 1
ATOM 2896 C C . VAL A 1 368 ? 77.122 110.036 104.786 1.00 26.32 416 VAL A C 1
ATOM 2897 O O . VAL A 1 368 ? 76.489 108.983 104.639 1.00 26.32 416 VAL A O 1
ATOM 2901 N N . ARG A 1 369 ? 76.570 111.187 105.192 1.00 29.78 417 ARG A N 1
ATOM 2902 C CA . ARG A 1 369 ? 75.162 111.213 105.657 1.00 29.78 417 ARG A CA 1
ATOM 2903 C C . ARG A 1 369 ? 74.164 110.992 104.534 1.00 29.78 417 ARG A C 1
ATOM 2904 O O . ARG A 1 369 ? 73.069 110.509 104.818 1.00 29.78 417 ARG A O 1
ATOM 2912 N N . GLU A 1 370 ? 74.515 111.335 103.311 1.00 30.71 418 GLU A N 1
ATOM 2913 C CA . GLU A 1 370 ? 73.635 111.046 102.187 1.00 30.71 418 GLU A CA 1
ATOM 2914 C C . GLU A 1 370 ? 73.735 109.599 101.735 1.00 30.71 418 GLU A C 1
ATOM 2915 O O . GLU A 1 370 ? 72.744 109.035 101.262 1.00 30.71 418 GLU A O 1
ATOM 2921 N N . PHE A 1 371 ? 74.917 108.997 101.870 1.00 29.06 419 PHE A N 1
ATOM 2922 C CA . PHE A 1 371 ? 75.075 107.565 101.641 1.00 29.06 419 PHE A CA 1
ATOM 2923 C C . PHE A 1 371 ? 74.284 106.758 102.663 1.00 29.06 419 PHE A C 1
ATOM 2924 O O . PHE A 1 371 ? 73.655 105.746 102.322 1.00 29.06 419 PHE A O 1
ATOM 2932 N N . CYS A 1 372 ? 74.314 107.193 103.926 1.00 28.00 420 CYS A N 1
ATOM 2933 C CA . CYS A 1 372 ? 73.668 106.467 105.010 1.00 28.00 420 CYS A CA 1
ATOM 2934 C C . CYS A 1 372 ? 72.151 106.494 104.905 1.00 28.00 420 CYS A C 1
ATOM 2935 O O . CYS A 1 372 ? 71.494 105.575 105.403 1.00 28.00 420 CYS A O 1
ATOM 2938 N N . ARG A 1 373 ? 71.582 107.526 104.278 1.00 31.90 421 ARG A N 1
ATOM 2939 C CA . ARG A 1 373 ? 70.132 107.587 104.127 1.00 31.90 421 ARG A CA 1
ATOM 2940 C C . ARG A 1 373 ? 69.612 106.468 103.236 1.00 31.90 421 ARG A C 1
ATOM 2941 O O . ARG A 1 373 ? 68.427 106.127 103.300 1.00 31.90 421 ARG A O 1
ATOM 2949 N N . LEU A 1 374 ? 70.477 105.886 102.406 1.00 30.75 422 LEU A N 1
ATOM 2950 C CA . LEU A 1 374 ? 70.066 104.868 101.454 1.00 30.75 422 LEU A CA 1
ATOM 2951 C C . LEU A 1 374 ? 70.659 103.492 101.708 1.00 30.75 422 LEU A C 1
ATOM 2952 O O . LEU A 1 374 ? 70.008 102.498 101.371 1.00 30.75 422 LEU A O 1
ATOM 2957 N N . CYS A 1 375 ? 71.861 103.395 102.282 1.00 30.86 423 CYS A N 1
ATOM 2958 C CA . CYS A 1 375 ? 72.508 102.089 102.382 1.00 30.86 423 CYS A CA 1
ATOM 2959 C C . CYS A 1 375 ? 71.795 101.190 103.387 1.00 30.86 423 CYS A C 1
ATOM 2960 O O . CYS A 1 375 ? 71.352 100.088 103.042 1.00 30.86 423 CYS A O 1
ATOM 2963 N N . LYS A 1 376 ? 71.666 101.650 104.635 1.00 29.62 424 LYS A N 1
ATOM 2964 C CA . LYS A 1 376 ? 71.100 100.853 105.721 1.00 29.62 424 LYS A CA 1
ATOM 2965 C C . LYS A 1 376 ? 71.764 99.485 105.812 1.00 29.62 424 LYS A C 1
ATOM 2966 O O . LYS A 1 376 ? 71.079 98.463 105.912 1.00 29.62 424 LYS A O 1
ATOM 2972 N N . LYS A 1 377 ? 73.094 99.456 105.778 1.00 26.81 425 LYS A N 1
ATOM 2973 C CA . LYS A 1 377 ? 73.857 98.214 105.772 1.00 26.81 425 LYS A CA 1
ATOM 2974 C C . LYS A 1 377 ? 74.284 97.782 107.169 1.00 26.81 425 LYS A C 1
ATOM 2975 O O . LYS A 1 377 ? 74.296 96.587 107.473 1.00 26.81 425 LYS A O 1
ATOM 2981 N N . CYS A 1 378 ? 74.643 98.739 108.027 1.00 26.42 426 CYS A N 1
ATOM 2982 C CA . CYS A 1 378 ? 75.020 98.405 109.396 1.00 26.42 426 CYS A CA 1
ATOM 2983 C C . CYS A 1 378 ? 73.820 97.920 110.198 1.00 26.42 426 CYS A C 1
ATOM 2984 O O . CYS A 1 378 ? 73.960 97.079 111.092 1.00 26.42 426 CYS A O 1
ATOM 2987 N N . ALA A 1 379 ? 72.631 98.448 109.898 1.00 29.12 427 ALA A N 1
ATOM 2988 C CA . ALA A 1 379 ? 71.424 98.003 110.588 1.00 29.12 427 ALA A CA 1
ATOM 2989 C C . ALA A 1 379 ? 71.128 96.536 110.303 1.00 29.12 427 ALA A C 1
ATOM 2990 O O . ALA A 1 379 ? 70.720 95.793 111.203 1.00 29.12 427 ALA A O 1
ATOM 2992 N N . ASP A 1 380 ? 71.319 96.103 109.054 1.00 31.74 428 ASP A N 1
ATOM 2993 C CA . ASP A 1 380 ? 71.053 94.714 108.695 1.00 31.74 428 ASP A CA 1
ATOM 2994 C C . ASP A 1 380 ? 72.018 93.755 109.377 1.00 31.74 428 ASP A C 1
ATOM 2995 O O . ASP A 1 380 ? 71.651 92.611 109.667 1.00 31.74 428 ASP A O 1
ATOM 3000 N N . ALA A 1 381 ? 73.247 94.196 109.636 1.00 27.89 429 ALA A N 1
ATOM 3001 C CA . ALA A 1 381 ? 74.290 93.325 110.155 1.00 27.89 429 ALA A CA 1
ATOM 3002 C C . ALA A 1 381 ? 74.369 93.301 111.673 1.00 27.89 429 ALA A C 1
ATOM 3003 O O . ALA A 1 381 ? 75.275 92.660 112.214 1.00 27.89 429 ALA A O 1
ATOM 3005 N N . CYS A 1 382 ? 73.472 93.981 112.368 1.00 30.27 430 CYS A N 1
ATOM 3006 C CA . CYS A 1 382 ? 73.520 93.981 113.824 1.00 30.27 430 CYS A CA 1
ATOM 3007 C C . CYS A 1 382 ? 72.899 92.697 114.356 1.00 30.27 430 CYS A C 1
ATOM 3008 O O . CYS A 1 382 ? 71.704 92.463 114.141 1.00 30.27 430 CYS A O 1
ATOM 3011 N N . PRO A 1 383 ? 73.659 91.841 115.042 1.00 29.61 431 PRO A N 1
ATOM 3012 C CA . PRO A 1 383 ? 73.058 90.625 115.608 1.00 29.61 431 PRO A CA 1
ATOM 3013 C C . PRO A 1 383 ? 72.051 90.906 116.705 1.00 29.61 431 PRO A C 1
ATOM 3014 O O . PRO A 1 383 ? 71.224 90.039 117.013 1.00 29.61 431 PRO A O 1
ATOM 3018 N N . ALA A 1 384 ? 72.100 92.090 117.314 1.00 32.06 432 ALA A N 1
ATOM 3019 C CA . ALA A 1 384 ? 71.130 92.493 118.320 1.00 32.06 432 ALA A CA 1
ATOM 3020 C C . ALA A 1 384 ? 70.062 93.427 117.772 1.00 32.06 432 ALA A C 1
ATOM 3021 O O . ALA A 1 384 ? 69.143 93.791 118.512 1.00 32.06 432 ALA A O 1
ATOM 3023 N N . GLN A 1 385 ? 70.155 93.817 116.499 1.00 33.75 433 GLN A N 1
ATOM 3024 C CA . GLN A 1 385 ? 69.180 94.702 115.859 1.00 33.75 433 GLN A CA 1
ATOM 3025 C C . GLN A 1 385 ? 69.019 96.016 116.617 1.00 33.75 433 GLN A C 1
ATOM 3026 O O . GLN A 1 385 ? 67.902 96.496 116.822 1.00 33.75 433 GLN A O 1
ATOM 3032 N N . ALA A 1 386 ? 70.140 96.602 117.043 1.00 32.76 434 ALA A N 1
ATOM 3033 C CA . ALA A 1 386 ? 70.088 97.829 117.830 1.00 32.76 434 ALA A CA 1
ATOM 3034 C C . ALA A 1 386 ? 69.967 99.064 116.945 1.00 32.76 434 ALA A C 1
ATOM 3035 O O . ALA A 1 386 ? 69.283 100.028 117.308 1.00 32.76 434 ALA A O 1
ATOM 3037 N N . ILE A 1 387 ? 70.624 99.057 115.783 1.00 30.01 435 ILE A N 1
ATOM 3038 C CA . ILE A 1 387 ? 70.694 100.260 114.959 1.00 30.01 435 ILE A CA 1
ATOM 3039 C C . ILE A 1 387 ? 69.348 100.519 114.282 1.00 30.01 435 ILE A C 1
ATOM 3040 O O . ILE A 1 387 ? 68.620 99.599 113.893 1.00 30.01 435 ILE A O 1
ATOM 3045 N N . SER A 1 388 ? 69.016 101.803 114.150 1.00 30.79 436 SER A N 1
ATOM 3046 C CA . SER A 1 388 ? 67.734 102.220 113.597 1.00 30.79 436 SER A CA 1
ATOM 3047 C C . SER A 1 388 ? 67.652 101.941 112.102 1.00 30.79 436 SER A C 1
ATOM 3048 O O . SER A 1 388 ? 68.652 102.015 111.382 1.00 30.79 436 SER A O 1
ATOM 3051 N N . HIS A 1 389 ? 66.444 101.623 111.638 1.00 34.67 437 HIS A N 1
ATOM 3052 C CA . HIS A 1 389 ? 66.177 101.361 110.231 1.00 34.67 437 HIS A CA 1
ATOM 3053 C C . HIS A 1 389 ? 65.508 102.535 109.526 1.00 34.67 437 HIS A C 1
ATOM 3054 O O . HIS A 1 389 ? 65.111 102.400 108.365 1.00 34.67 437 HIS A O 1
ATOM 3061 N N . GLU A 1 390 ? 65.370 103.674 110.197 1.00 35.29 438 GLU A N 1
ATOM 3062 C CA . GLU A 1 390 ? 64.731 104.836 109.596 1.00 35.29 438 GLU A CA 1
ATOM 3063 C C . GLU A 1 390 ? 65.600 105.413 108.487 1.00 35.29 438 GLU A C 1
ATOM 3064 O O . GLU A 1 390 ? 66.831 105.386 108.561 1.00 35.29 438 GLU A O 1
ATOM 3070 N N . LYS A 1 391 ? 64.944 105.938 107.450 1.00 33.22 439 LYS A N 1
ATOM 3071 C CA . LYS A 1 391 ? 65.672 106.456 106.297 1.00 33.22 439 LYS A CA 1
ATOM 3072 C C . LYS A 1 391 ? 66.431 107.733 106.636 1.00 33.22 439 LYS A C 1
ATOM 3073 O O . LYS A 1 391 ? 67.613 107.865 106.296 1.00 33.22 439 LYS A O 1
ATOM 3079 N N . ASP A 1 392 ? 65.778 108.681 107.309 1.00 35.63 440 ASP A N 1
ATOM 3080 C CA . ASP A 1 392 ? 66.379 109.988 107.518 1.00 35.63 440 ASP A CA 1
ATOM 3081 C C . ASP A 1 392 ? 66.747 110.207 108.982 1.00 35.63 440 ASP A C 1
ATOM 3082 O O . ASP A 1 392 ? 66.064 109.710 109.884 1.00 35.63 440 ASP A O 1
ATOM 3087 N N . PRO A 1 393 ? 67.823 110.942 109.251 1.00 34.69 441 PRO A N 1
ATOM 3088 C CA . PRO A 1 393 ? 68.084 111.384 110.622 1.00 34.69 441 PRO A CA 1
ATOM 3089 C C . PRO A 1 393 ? 67.063 112.423 111.059 1.00 34.69 441 PRO A C 1
ATOM 3090 O O . PRO A 1 393 ? 66.466 113.126 110.241 1.00 34.69 441 PRO A O 1
ATOM 3094 N N . LYS A 1 394 ? 66.865 112.510 112.371 1.00 36.86 442 LYS A N 1
ATOM 3095 C CA . LYS A 1 394 ? 65.847 113.388 112.925 1.00 36.86 442 LYS A CA 1
ATOM 3096 C C . LYS A 1 394 ? 66.347 113.966 114.238 1.00 36.86 442 LYS A C 1
ATOM 3097 O O . LYS A 1 394 ? 67.262 113.428 114.867 1.00 36.86 442 LYS A O 1
ATOM 3103 N N . VAL A 1 395 ? 65.735 115.074 114.644 1.00 39.50 443 VAL A N 1
ATOM 3104 C CA . VAL A 1 395 ? 66.012 115.671 115.946 1.00 39.50 443 VAL A CA 1
ATOM 3105 C C . VAL A 1 395 ? 65.373 114.777 117.003 1.00 39.50 443 VAL A C 1
ATOM 3106 O O . VAL A 1 395 ? 64.150 114.757 117.156 1.00 39.50 443 VAL A O 1
ATOM 3110 N N . LEU A 1 396 ? 66.201 114.033 117.728 1.00 41.58 444 LEU A N 1
ATOM 3111 C CA . LEU A 1 396 ? 65.714 113.039 118.668 1.00 41.58 444 LEU A CA 1
ATOM 3112 C C . LEU A 1 396 ? 64.969 113.701 119.824 1.00 41.58 444 LEU A C 1
ATOM 3113 O O . LEU A 1 396 ? 65.351 114.761 120.323 1.00 41.58 444 LEU A O 1
ATOM 3118 N N . GLN A 1 397 ? 63.889 113.054 120.243 1.00 46.49 445 GLN A N 1
ATOM 3119 C CA . GLN A 1 397 ? 63.024 113.559 121.301 1.00 46.49 445 GLN A CA 1
ATOM 3120 C C . GLN A 1 397 ? 63.094 112.620 122.499 1.00 46.49 445 GLN A C 1
ATOM 3121 O O . GLN A 1 397 ? 63.613 111.503 122.374 1.00 46.49 445 GLN A O 1
ATOM 3127 N N . PRO A 1 398 ? 62.608 113.031 123.673 1.00 47.76 446 PRO A N 1
ATOM 3128 C CA . PRO A 1 398 ? 62.569 112.093 124.807 1.00 47.76 446 PRO A CA 1
ATOM 3129 C C . PRO A 1 398 ? 61.777 110.832 124.517 1.00 47.76 446 PRO A C 1
ATOM 3130 O O . PRO A 1 398 ? 62.079 109.776 125.086 1.00 47.76 446 PRO A O 1
ATOM 3134 N N . GLU A 1 399 ? 60.769 110.909 123.647 1.00 50.95 447 GLU A N 1
ATOM 3135 C CA . GLU A 1 399 ? 60.007 109.718 123.288 1.00 50.95 447 GLU A CA 1
ATOM 3136 C C . GLU A 1 399 ? 60.808 108.806 122.367 1.00 50.95 447 GLU A C 1
ATOM 3137 O O . GLU A 1 399 ? 60.538 107.601 122.290 1.00 50.95 447 GLU A O 1
ATOM 3143 N N . ASP A 1 400 ? 61.791 109.359 121.658 1.00 47.39 448 ASP A N 1
ATOM 3144 C CA . ASP A 1 400 ? 62.592 108.609 120.700 1.00 47.39 448 ASP A CA 1
ATOM 3145 C C . ASP A 1 400 ? 63.862 108.034 121.310 1.00 47.39 448 ASP A C 1
ATOM 3146 O O . ASP A 1 400 ? 64.674 107.451 120.586 1.00 47.39 448 ASP A O 1
ATOM 3151 N N . CYS A 1 401 ? 64.058 108.188 122.617 1.00 46.09 449 CYS A N 1
ATOM 3152 C CA . CYS A 1 401 ? 65.277 107.724 123.262 1.00 46.09 449 CYS A CA 1
ATOM 3153 C C . CYS A 1 401 ? 64.947 107.178 124.641 1.00 46.09 449 CYS A C 1
ATOM 3154 O O . CYS A 1 401 ? 63.918 107.524 125.225 1.00 46.09 449 CYS A O 1
ATOM 3157 N N . GLU A 1 402 ? 65.829 106.323 125.150 1.00 43.65 450 GLU A N 1
ATOM 3158 C CA . GLU A 1 402 ? 65.732 105.858 126.522 1.00 43.65 450 GLU A CA 1
ATOM 3159 C C . GLU A 1 402 ? 66.502 106.804 127.441 1.00 43.65 450 GLU A C 1
ATOM 3160 O O . GLU A 1 402 ? 66.946 107.883 127.040 1.00 43.65 450 GLU A O 1
ATOM 3166 N N . VAL A 1 403 ? 66.661 106.394 128.701 1.00 40.37 451 VAL A N 1
ATOM 3167 C CA . VAL A 1 403 ? 67.403 107.198 129.663 1.00 40.37 451 VAL A CA 1
ATOM 3168 C C . VAL A 1 403 ? 68.877 107.287 129.290 1.00 40.37 451 VAL A C 1
ATOM 3169 O O . VAL A 1 403 ? 69.527 108.301 129.563 1.00 40.37 451 VAL A O 1
ATOM 3173 N N . ALA A 1 404 ? 69.380 106.293 128.566 1.00 38.41 452 ALA A N 1
ATOM 3174 C CA . ALA A 1 404 ? 70.821 106.189 128.255 1.00 38.41 452 ALA A CA 1
ATOM 3175 C C . ALA A 1 404 ? 71.220 106.927 126.982 1.00 38.41 452 ALA A C 1
ATOM 3176 O O . ALA A 1 404 ? 72.406 106.852 126.638 1.00 38.41 452 ALA A O 1
ATOM 3178 N N . GLU A 1 405 ? 70.286 107.619 126.325 1.00 39.81 453 GLU A N 1
ATOM 3179 C CA . GLU A 1 405 ? 70.596 108.394 125.101 1.00 39.81 453 GLU A CA 1
ATOM 3180 C C . GLU A 1 405 ? 70.352 109.890 125.297 1.00 39.81 453 GLU A C 1
ATOM 3181 O O . GLU A 1 405 ? 69.355 110.233 125.940 1.00 39.81 453 GLU A O 1
ATOM 3187 N N . ASN A 1 406 ? 71.250 110.740 124.779 1.00 37.84 454 ASN A N 1
ATOM 3188 C CA . ASN A 1 406 ? 71.112 112.219 124.860 1.00 37.84 454 ASN A CA 1
ATOM 3189 C C . ASN A 1 406 ? 70.228 112.727 123.710 1.00 37.84 454 ASN A C 1
ATOM 3190 O O . ASN A 1 406 ? 70.741 112.805 122.588 1.00 37.84 454 ASN A O 1
ATOM 3195 N N . PRO A 1 407 ? 68.954 113.123 123.933 1.00 37.67 455 PRO A N 1
ATOM 3196 C CA . PRO A 1 407 ? 68.071 113.580 122.859 1.00 37.67 455 PRO A CA 1
ATOM 3197 C C . PRO A 1 407 ? 68.453 114.970 122.363 1.00 37.67 455 PRO A C 1
ATOM 3198 O O . PRO A 1 407 ? 69.491 115.528 122.721 1.00 37.67 455 PRO A O 1
ATOM 3202 N N . TYR A 1 408 ? 67.593 115.500 121.489 1.00 37.42 456 TYR A N 1
ATOM 3203 C CA . TYR A 1 408 ? 67.651 116.875 120.997 1.00 37.42 456 TYR A CA 1
ATOM 3204 C C . TYR A 1 408 ? 68.809 117.105 120.034 1.00 37.42 456 TYR A C 1
ATOM 3205 O O . TYR A 1 408 ? 69.234 118.246 119.833 1.00 37.42 456 TYR A O 1
ATOM 3214 N N . THR A 1 409 ? 69.316 116.074 119.384 1.00 36.93 457 THR A N 1
ATOM 3215 C CA . THR A 1 409 ? 70.345 116.300 118.333 1.00 36.93 457 THR A CA 1
ATOM 3216 C C . THR A 1 409 ? 69.886 115.580 117.059 1.00 36.93 457 THR A C 1
ATOM 3217 O O . THR A 1 409 ? 69.237 114.536 117.191 1.00 36.93 457 THR A O 1
ATOM 3221 N N . GLU A 1 410 ? 70.211 116.109 115.882 1.00 35.94 458 GLU A N 1
ATOM 3222 C CA . GLU A 1 410 ? 69.731 115.516 114.624 1.00 35.94 458 GLU A CA 1
ATOM 3223 C C . GLU A 1 410 ? 70.567 114.280 114.343 1.00 35.94 458 GLU A C 1
ATOM 3224 O O . GLU A 1 410 ? 71.725 114.445 113.951 1.00 35.94 458 GLU A O 1
ATOM 3230 N N . LYS A 1 411 ? 69.978 113.095 114.529 1.00 33.20 459 LYS A N 1
ATOM 3231 C CA . LYS A 1 411 ? 70.712 111.822 114.322 1.00 33.20 459 LYS A CA 1
ATOM 3232 C C . LYS A 1 411 ? 69.809 110.598 114.326 1.00 33.20 459 LYS A C 1
ATOM 3233 O O . LYS A 1 411 ? 68.617 110.738 114.546 1.00 33.20 459 LYS A O 1
ATOM 3239 N N . TRP A 1 412 ? 70.388 109.437 114.064 1.00 32.20 460 TRP A N 1
ATOM 3240 C CA . TRP A 1 412 ? 69.681 108.143 114.134 1.00 32.20 460 TRP A CA 1
ATOM 3241 C C . TRP A 1 412 ? 69.864 107.592 115.545 1.00 32.20 460 TRP A C 1
ATOM 3242 O O . TRP A 1 412 ? 70.967 107.744 116.052 1.00 32.20 460 TRP A O 1
ATOM 3253 N N . HIS A 1 413 ? 68.874 106.939 116.123 1.00 37.52 461 HIS A N 1
ATOM 3254 C CA . HIS A 1 413 ? 68.801 106.384 117.468 1.00 37.52 461 HIS A CA 1
ATOM 3255 C C . HIS A 1 413 ? 69.360 104.967 117.486 1.00 37.52 461 HIS A C 1
ATOM 3256 O O . HIS A 1 413 ? 69.068 104.164 116.595 1.00 37.52 461 HIS A O 1
ATOM 3263 N N . LEU A 1 414 ? 70.225 104.708 118.476 1.00 33.20 462 LEU A N 1
ATOM 3264 C CA . LEU A 1 414 ? 70.762 103.337 118.670 1.00 33.20 462 LEU A CA 1
ATOM 3265 C C . LEU A 1 414 ? 70.329 102.810 120.032 1.00 33.20 462 LEU A C 1
ATOM 3266 O O . LEU A 1 414 ? 70.330 103.579 120.976 1.00 33.20 462 LEU A O 1
ATOM 3271 N N . ASP A 1 415 ? 69.953 101.547 120.118 1.00 35.48 463 ASP A N 1
ATOM 3272 C CA . ASP A 1 415 ? 69.625 100.926 121.393 1.00 35.48 463 ASP A CA 1
ATOM 3273 C C . ASP A 1 415 ? 70.885 100.365 122.038 1.00 35.48 463 ASP A C 1
ATOM 3274 O O . ASP A 1 415 ? 71.535 99.475 121.484 1.00 35.48 463 ASP A O 1
ATOM 3279 N N . SER A 1 416 ? 71.219 100.856 123.220 1.00 34.39 464 SER A N 1
ATOM 3280 C CA . SER A 1 416 ? 72.472 100.454 123.890 1.00 34.39 464 SER A CA 1
ATOM 3281 C C . SER A 1 416 ? 72.273 99.164 124.682 1.00 34.39 464 SER A C 1
ATOM 3282 O O . SER A 1 416 ? 73.257 98.448 124.879 1.00 34.39 464 SER A O 1
ATOM 3285 N N . ASN A 1 417 ? 71.048 98.894 125.139 1.00 35.52 465 ASN A N 1
ATOM 3286 C CA . ASN A 1 417 ? 70.827 97.699 125.947 1.00 35.52 465 ASN A CA 1
ATOM 3287 C C . ASN A 1 417 ? 70.898 96.434 125.101 1.00 35.52 465 ASN A C 1
ATOM 3288 O O . ASN A 1 417 ? 71.243 95.361 125.609 1.00 35.52 465 ASN A O 1
ATOM 3293 N N . ARG A 1 418 ? 70.560 96.533 123.815 1.00 34.43 466 ARG A N 1
ATOM 3294 C CA . ARG A 1 418 ? 70.709 95.386 122.925 1.00 34.43 466 ARG A CA 1
ATOM 3295 C C . ARG A 1 418 ? 72.177 95.112 122.622 1.00 34.43 466 ARG A C 1
ATOM 3296 O O . ARG A 1 418 ? 72.610 93.952 122.597 1.00 34.43 466 ARG A O 1
ATOM 3304 N N . CYS A 1 419 ? 72.969 96.157 122.405 1.00 27.26 467 CYS A N 1
ATOM 3305 C CA . CYS A 1 419 ? 74.402 95.996 122.089 1.00 27.26 467 CYS A CA 1
ATOM 3306 C C . CYS A 1 419 ? 75.159 95.483 123.306 1.00 27.26 467 CYS A C 1
ATOM 3307 O O . CYS A 1 419 ? 76.239 94.988 123.111 1.00 27.26 467 CYS A O 1
ATOM 3310 N N . GLY A 1 420 ? 74.654 95.637 124.518 1.00 28.17 468 GLY A N 1
ATOM 3311 C CA . GLY A 1 420 ? 75.326 95.065 125.666 1.00 28.17 468 GLY A CA 1
ATOM 3312 C C . GLY A 1 420 ? 74.842 93.658 125.936 1.00 28.17 468 GLY A C 1
ATOM 3313 O O . GLY A 1 420 ? 75.598 92.803 126.409 1.00 28.17 468 GLY A O 1
ATOM 3314 N N . SER A 1 421 ? 73.571 93.406 125.623 1.00 30.39 469 SER A N 1
ATOM 3315 C CA . SER A 1 421 ? 73.037 92.055 125.728 1.00 30.39 469 SER A CA 1
ATOM 3316 C C . SER A 1 421 ? 73.755 91.102 124.782 1.00 30.39 469 SER A C 1
ATOM 3317 O O . SER A 1 421 ? 74.095 89.977 125.169 1.00 30.39 469 SER A O 1
ATOM 3320 N N . PHE A 1 422 ? 74.017 91.533 123.545 1.00 28.81 470 PHE A N 1
ATOM 3321 C CA . PHE A 1 422 ? 74.752 90.658 122.639 1.00 28.81 470 PHE A CA 1
ATOM 3322 C C . PHE A 1 422 ? 76.209 90.516 123.059 1.00 28.81 470 PHE A C 1
ATOM 3323 O O . PHE A 1 422 ? 76.829 89.480 122.804 1.00 28.81 470 PHE A O 1
ATOM 3331 N N . TRP A 1 423 ? 76.835 91.519 123.660 1.00 25.63 471 TRP A N 1
ATOM 3332 C CA . TRP A 1 423 ? 78.225 91.328 124.135 1.00 25.63 471 TRP A CA 1
ATOM 3333 C C . TRP A 1 423 ? 78.228 90.358 125.302 1.00 25.63 471 TRP A C 1
ATOM 3334 O O . TRP A 1 423 ? 79.199 89.645 125.439 1.00 25.63 471 TRP A O 1
ATOM 3345 N N . ALA A 1 424 ? 77.224 90.392 126.177 1.00 29.38 472 ALA A N 1
ATOM 3346 C CA . ALA A 1 424 ? 77.161 89.376 127.221 1.00 29.38 472 ALA A CA 1
ATOM 3347 C C . ALA A 1 424 ? 76.962 87.987 126.629 1.00 29.38 472 ALA A C 1
ATOM 3348 O O . ALA A 1 424 ? 77.559 87.012 127.099 1.00 29.38 472 ALA A O 1
ATOM 3350 N N . TYR A 1 425 ? 76.113 87.874 125.604 1.00 29.91 473 TYR A N 1
ATOM 3351 C CA . TYR A 1 425 ? 75.902 86.578 124.963 1.00 29.91 473 TYR A CA 1
ATOM 3352 C C . TYR A 1 425 ? 77.173 86.077 124.286 1.00 29.91 473 TYR A C 1
ATOM 3353 O O . TYR A 1 425 ? 77.506 84.890 124.377 1.00 29.91 473 TYR A O 1
ATOM 3362 N N . ASN A 1 426 ? 77.893 86.969 123.605 1.00 25.57 474 ASN A N 1
ATOM 3363 C CA . ASN A 1 426 ? 79.072 86.574 122.843 1.00 25.57 474 ASN A CA 1
ATOM 3364 C C . ASN A 1 426 ? 80.309 86.461 123.724 1.00 25.57 474 ASN A C 1
ATOM 3365 O O . ASN A 1 426 ? 81.175 85.618 123.467 1.00 25.57 474 ASN A O 1
ATOM 3370 N N . GLY A 1 427 ? 80.409 87.286 124.763 1.00 26.88 475 GLY A N 1
ATOM 3371 C CA . GLY A 1 427 ? 81.588 87.317 125.600 1.00 26.88 475 GLY A CA 1
ATOM 3372 C C . GLY A 1 427 ? 82.694 88.226 125.114 1.00 26.88 475 GLY A C 1
ATOM 3373 O O . GLY A 1 427 ? 83.791 88.197 125.685 1.00 26.88 475 GLY A O 1
ATOM 3374 N N . SER A 1 428 ? 82.447 89.024 124.080 1.00 25.20 476 SER A N 1
ATOM 3375 C CA . SER A 1 428 ? 83.442 89.934 123.534 1.00 25.20 476 SER A CA 1
ATOM 3376 C C . SER A 1 428 ? 82.717 91.019 122.750 1.00 25.20 476 SER A C 1
ATOM 3377 O O . SER A 1 428 ? 81.557 90.836 122.366 1.00 25.20 476 SER A O 1
ATOM 3380 N N . PRO A 1 429 ? 83.303 92.225 122.669 1.00 23.43 477 PRO A N 1
ATOM 3381 C CA . PRO A 1 429 ? 82.750 93.276 121.823 1.00 23.43 477 PRO A CA 1
ATOM 3382 C C . PRO A 1 429 ? 82.376 92.753 120.421 1.00 23.43 477 PRO A C 1
ATOM 3383 O O . PRO A 1 429 ? 83.030 91.848 119.987 1.00 23.43 477 PRO A O 1
ATOM 3387 N N . CYS A 1 430 ? 81.421 93.348 119.697 1.00 25.21 478 CYS A N 1
ATOM 3388 C CA . CYS A 1 430 ? 81.015 92.733 118.413 1.00 25.21 478 CYS A CA 1
ATOM 3389 C C . CYS A 1 430 ? 81.464 93.437 117.132 1.00 25.21 478 CYS A C 1
ATOM 3390 O O . CYS A 1 430 ? 81.552 92.730 116.132 1.00 25.21 478 CYS A O 1
ATOM 3393 N N . SER A 1 431 ? 81.714 94.734 117.102 1.00 23.30 479 SER A N 1
ATOM 3394 C CA . SER A 1 431 ? 82.232 95.365 115.856 1.00 23.30 479 SER A CA 1
ATOM 3395 C C . SER A 1 431 ? 81.532 94.972 114.553 1.00 23.30 479 SER A C 1
ATOM 3396 O O . SER A 1 431 ? 82.132 95.267 113.541 1.00 23.30 479 SER A O 1
ATOM 3399 N N . ASN A 1 432 ? 80.346 94.343 114.525 1.00 23.21 480 ASN A N 1
ATOM 3400 C CA . ASN A 1 432 ? 79.765 94.028 113.222 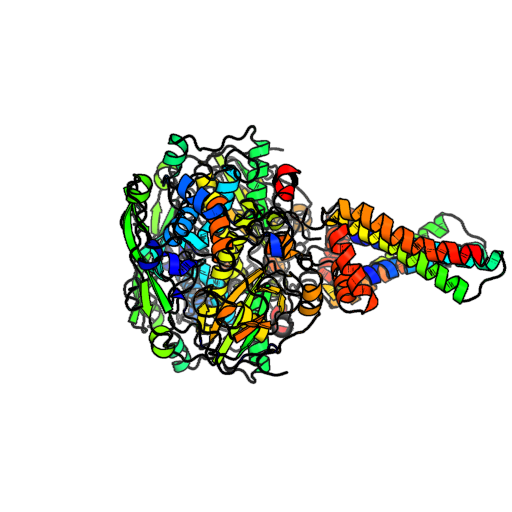1.00 23.21 480 ASN A CA 1
ATOM 3401 C C . ASN A 1 432 ? 79.394 95.293 112.460 1.00 23.21 480 ASN A C 1
ATOM 3402 O O . ASN A 1 432 ? 79.560 95.362 111.238 1.00 23.21 480 ASN A O 1
ATOM 3407 N N . CYS A 1 433 ? 78.860 96.316 113.123 1.00 22.41 481 CYS A N 1
ATOM 3408 C CA . CYS A 1 433 ? 78.457 97.616 112.515 1.00 22.41 481 CYS A CA 1
ATOM 3409 C C . CYS A 1 433 ? 79.648 98.382 111.949 1.00 22.41 481 CYS A C 1
ATOM 3410 O O . CYS A 1 433 ? 79.418 99.292 111.142 1.00 22.41 481 CYS A O 1
ATOM 3413 N N . VAL A 1 434 ? 80.855 98.079 112.414 1.00 21.27 482 VAL A N 1
ATOM 3414 C CA . VAL A 1 434 ? 82.082 98.745 111.932 1.00 21.27 482 VAL A CA 1
ATOM 3415 C C . VAL A 1 434 ? 82.574 97.892 110.787 1.00 21.27 482 VAL A C 1
ATOM 3416 O O . VAL A 1 434 ? 82.973 98.470 109.792 1.00 21.27 482 VAL A O 1
ATOM 3420 N N . ALA A 1 435 ? 82.488 96.569 110.903 1.00 21.28 483 ALA A N 1
ATOM 3421 C CA . ALA A 1 435 ? 83.075 95.721 109.870 1.00 21.28 483 ALA A CA 1
ATOM 3422 C C . ALA A 1 435 ? 82.358 95.852 108.534 1.00 21.28 483 ALA A C 1
ATOM 3423 O O . ALA A 1 435 ? 83.010 95.919 107.488 1.00 21.28 483 ALA A O 1
ATOM 3425 N N . VAL A 1 436 ? 81.024 95.892 108.542 1.00 22.89 484 VAL A N 1
ATOM 3426 C CA . VAL A 1 436 ? 80.256 95.857 107.302 1.00 22.89 484 VAL A CA 1
ATOM 3427 C C . VAL A 1 436 ? 80.054 97.231 106.685 1.00 22.89 484 VAL A C 1
ATOM 3428 O O . VAL A 1 436 ? 79.430 97.327 105.617 1.00 22.89 484 VAL A O 1
ATOM 3432 N N . CYS A 1 437 ? 80.547 98.293 107.315 1.00 22.73 485 CYS A N 1
ATOM 3433 C CA . CYS A 1 437 ? 80.340 99.630 106.778 1.00 22.73 485 CYS A CA 1
ATOM 3434 C C . CYS A 1 437 ? 81.011 99.769 105.418 1.00 22.73 485 CYS A C 1
ATOM 3435 O O . CYS A 1 437 ? 82.124 99.282 105.201 1.00 22.73 485 CYS A O 1
ATOM 3438 N N . SER A 1 438 ? 80.318 100.432 104.492 1.00 23.94 486 SER A N 1
ATOM 3439 C CA . SER A 1 438 ? 80.853 100.638 103.154 1.00 23.94 486 SER A CA 1
ATOM 3440 C C . SER A 1 438 ? 82.108 101.495 103.150 1.00 23.94 486 SER A C 1
ATOM 3441 O O . SER A 1 438 ? 82.939 101.342 102.249 1.00 23.94 486 SER A O 1
ATOM 3444 N N . TRP A 1 439 ? 82.265 102.386 104.126 1.00 22.06 487 TRP A N 1
ATOM 3445 C CA . TRP A 1 439 ? 83.453 103.215 104.241 1.00 22.06 487 TRP A CA 1
ATOM 3446 C C . TRP A 1 439 ? 84.600 102.502 104.940 1.00 22.06 487 TRP A C 1
ATOM 3447 O O . TRP A 1 439 ? 85.708 103.046 104.989 1.00 22.06 487 TRP A O 1
ATOM 3458 N N . ASN A 1 440 ? 84.362 101.303 105.473 1.00 21.79 488 ASN A N 1
ATOM 3459 C CA . ASN A 1 440 ? 85.408 100.490 106.089 1.00 21.79 488 ASN A CA 1
ATOM 3460 C C . ASN A 1 440 ? 86.232 99.856 104.971 1.00 21.79 488 ASN A C 1
ATOM 3461 O O . ASN A 1 440 ? 86.045 98.700 104.585 1.00 21.79 488 ASN A O 1
ATOM 3466 N N . LYS A 1 441 ? 87.159 100.645 104.437 1.00 23.82 489 LYS A N 1
ATOM 3467 C CA . LYS A 1 441 ? 88.025 100.212 103.353 1.00 23.82 489 LYS A CA 1
ATOM 3468 C C . LYS A 1 441 ? 89.454 100.641 103.644 1.00 23.82 489 LYS A C 1
ATOM 3469 O O . LYS A 1 441 ? 89.701 101.590 104.392 1.00 23.82 489 LYS A O 1
ATOM 3475 N N . VAL A 1 442 ? 90.397 99.920 103.049 1.00 26.78 490 VAL A N 1
ATOM 3476 C CA . VAL A 1 442 ? 91.805 100.283 103.138 1.00 26.78 490 VAL A CA 1
ATOM 3477 C C . VAL A 1 442 ? 92.080 101.403 102.145 1.00 26.78 490 VAL A C 1
ATOM 3478 O O . VAL A 1 442 ? 91.389 101.530 101.129 1.00 26.78 490 VAL A O 1
ATOM 3482 N N . GLU A 1 443 ? 93.071 102.236 102.446 1.00 32.02 491 GLU A N 1
ATOM 3483 C CA . GLU A 1 443 ? 93.378 103.364 101.575 1.00 32.02 491 GLU A CA 1
ATOM 3484 C C . GLU A 1 443 ? 94.268 102.920 100.414 1.00 32.02 491 GLU A C 1
ATOM 3485 O O . GLU A 1 443 ? 95.456 102.630 100.593 1.00 32.02 491 GLU A O 1
ATOM 3491 N N . THR A 1 444 ? 93.676 102.834 99.226 1.00 32.03 492 THR A N 1
ATOM 3492 C CA . THR A 1 444 ? 94.387 102.509 97.993 1.00 32.03 492 THR A CA 1
ATOM 3493 C C . THR A 1 444 ? 93.832 103.401 96.888 1.00 32.03 492 THR A C 1
ATOM 3494 O O . THR A 1 444 ? 93.067 104.335 97.149 1.00 32.03 492 THR A O 1
ATOM 3498 N N . TRP A 1 445 ? 94.218 103.114 95.643 1.00 33.46 493 TRP A N 1
ATOM 3499 C CA . TRP A 1 445 ? 93.754 103.929 94.524 1.00 33.46 493 TRP A CA 1
ATOM 3500 C C . TRP A 1 445 ? 92.285 103.671 94.214 1.00 33.46 493 TRP A C 1
ATOM 3501 O O . TRP A 1 445 ? 91.512 104.616 94.010 1.00 33.46 493 TRP A O 1
ATOM 3512 N N . ASN A 1 446 ? 91.879 102.400 94.180 1.00 32.00 494 ASN A N 1
ATOM 3513 C CA . ASN A 1 446 ? 90.516 102.067 93.785 1.00 32.00 494 ASN A CA 1
ATOM 3514 C C . ASN A 1 446 ? 89.503 102.560 94.809 1.00 32.00 494 ASN A C 1
ATOM 3515 O O . ASN A 1 446 ? 88.413 103.020 94.448 1.00 32.00 494 ASN A O 1
ATOM 3520 N N . HIS A 1 447 ? 89.852 102.495 96.091 1.00 28.58 495 HIS A N 1
ATOM 3521 C CA . HIS A 1 447 ? 88.941 102.970 97.123 1.00 28.58 495 HIS A CA 1
ATOM 3522 C C . HIS A 1 447 ? 88.828 104.490 97.117 1.00 28.58 495 HIS A C 1
ATOM 3523 O O . HIS A 1 447 ? 87.750 105.029 97.377 1.00 28.58 495 HIS A O 1
ATOM 3530 N N . ASP A 1 448 ? 89.914 105.200 96.803 1.00 31.51 496 ASP A N 1
ATOM 3531 C CA . ASP A 1 448 ? 89.809 106.645 96.611 1.00 31.51 496 ASP A CA 1
ATOM 3532 C C . ASP A 1 448 ? 88.948 106.991 95.401 1.00 31.51 496 ASP A C 1
ATOM 3533 O O . ASP A 1 448 ? 88.150 107.936 95.458 1.00 31.51 496 ASP A O 1
ATOM 3538 N N . VAL A 1 449 ? 89.095 106.244 94.304 1.00 30.69 497 VAL A N 1
ATOM 3539 C CA . VAL A 1 449 ? 88.242 106.465 93.140 1.00 30.69 497 VAL A CA 1
ATOM 3540 C C . VAL A 1 449 ? 86.779 106.243 93.503 1.00 30.69 497 VAL A C 1
ATOM 3541 O O . VAL A 1 449 ? 85.898 107.004 93.085 1.00 30.69 497 VAL A O 1
ATOM 3545 N N . ALA A 1 450 ? 86.498 105.201 94.287 1.00 27.96 498 ALA A N 1
ATOM 3546 C CA . ALA A 1 450 ? 85.127 104.946 94.717 1.00 27.96 498 ALA A CA 1
ATOM 3547 C C . ALA A 1 450 ? 84.613 106.047 95.639 1.00 27.96 498 ALA A C 1
ATOM 3548 O O . ALA A 1 450 ? 83.449 106.447 95.541 1.00 27.96 498 ALA A O 1
ATOM 3550 N N . ARG A 1 451 ? 85.462 106.544 96.543 1.00 28.21 499 ARG A N 1
ATOM 3551 C CA . ARG A 1 451 ? 85.077 107.663 97.396 1.00 28.21 499 ARG A CA 1
ATOM 3552 C C . ARG A 1 451 ? 84.732 108.900 96.584 1.00 28.21 499 ARG A C 1
ATOM 3553 O O . ARG A 1 451 ? 83.816 109.640 96.959 1.00 28.21 499 ARG A O 1
ATOM 3561 N N . ILE A 1 452 ? 85.456 109.150 95.492 1.00 29.49 500 ILE A N 1
ATOM 3562 C CA . ILE A 1 452 ? 85.068 110.223 94.578 1.00 29.49 500 ILE A CA 1
ATOM 3563 C C . ILE A 1 452 ? 83.688 109.945 93.994 1.00 29.49 500 ILE A C 1
ATOM 3564 O O . ILE A 1 452 ? 82.880 110.860 93.797 1.00 29.49 500 ILE A O 1
ATOM 3569 N N . ALA A 1 453 ? 83.392 108.673 93.719 1.00 30.63 501 ALA A N 1
ATOM 3570 C CA . ALA A 1 453 ? 82.128 108.303 93.095 1.00 30.63 501 ALA A CA 1
ATOM 3571 C C . ALA A 1 453 ? 80.950 108.314 94.061 1.00 30.63 501 ALA A C 1
ATOM 3572 O O . ALA A 1 453 ? 79.806 108.203 93.608 1.00 30.63 501 ALA A O 1
ATOM 3574 N N . THR A 1 454 ? 81.189 108.437 95.368 1.00 31.46 502 THR A N 1
ATOM 3575 C CA . THR A 1 454 ? 80.086 108.508 96.322 1.00 31.46 502 THR A CA 1
ATOM 3576 C C . THR A 1 454 ? 79.433 109.881 96.362 1.00 31.46 502 THR A C 1
ATOM 3577 O O . THR A 1 454 ? 78.469 110.068 97.112 1.00 31.46 502 THR A O 1
ATOM 3581 N N . GLN A 1 455 ? 79.939 110.841 95.593 1.00 35.41 503 GLN A N 1
ATOM 3582 C CA . GLN A 1 455 ? 79.375 112.180 95.551 1.00 35.41 503 GLN A CA 1
ATOM 3583 C C . GLN A 1 455 ? 79.055 112.667 94.145 1.00 35.41 503 GLN A C 1
ATOM 3584 O O . GLN A 1 455 ? 78.497 113.761 94.007 1.00 35.41 503 GLN A O 1
ATOM 3590 N N . ILE A 1 456 ? 79.389 111.906 93.110 1.00 34.97 504 ILE A N 1
ATOM 3591 C CA . ILE A 1 456 ? 78.887 112.189 91.760 1.00 34.97 504 ILE A CA 1
ATOM 3592 C C . ILE A 1 456 ? 77.468 111.649 91.638 1.00 34.97 504 ILE A C 1
ATOM 3593 O O . ILE A 1 456 ? 77.235 110.467 91.947 1.00 34.97 504 ILE A O 1
ATOM 3598 N N . PRO A 1 457 ? 76.492 112.460 91.191 1.00 37.39 505 PRO A N 1
ATOM 3599 C CA . PRO A 1 457 ? 75.075 112.072 91.295 1.00 37.39 505 PRO A CA 1
ATOM 3600 C C . PRO A 1 457 ? 74.720 110.690 90.761 1.00 37.39 505 PRO A C 1
ATOM 3601 O O . PRO A 1 457 ? 74.084 109.901 91.467 1.00 37.39 505 PRO A O 1
ATOM 3605 N N . LEU A 1 458 ? 75.111 110.382 89.524 1.00 37.75 506 LEU A N 1
ATOM 3606 C CA . LEU A 1 458 ? 74.723 109.102 88.938 1.00 37.75 506 LEU A CA 1
ATOM 3607 C C . LEU A 1 458 ? 75.543 107.951 89.509 1.00 37.75 506 LEU A C 1
ATOM 3608 O O . LEU A 1 458 ? 75.051 106.820 89.603 1.00 37.75 506 LEU A O 1
ATOM 3613 N N . LEU A 1 459 ? 76.793 108.213 89.893 1.00 35.64 507 LEU A N 1
ATOM 3614 C CA . LEU A 1 459 ? 77.677 107.135 90.319 1.00 35.64 507 LEU A CA 1
ATOM 3615 C C . LEU A 1 459 ? 77.458 106.729 91.771 1.00 35.64 507 LEU A C 1
ATOM 3616 O O . LEU A 1 459 ? 77.996 105.702 92.198 1.00 35.64 507 LEU A O 1
ATOM 3621 N N . GLN A 1 460 ? 76.684 107.503 92.537 1.00 36.83 508 GLN A N 1
ATOM 3622 C CA . GLN A 1 460 ? 76.477 107.188 93.950 1.00 36.83 508 GLN A CA 1
ATOM 3623 C C . GLN A 1 460 ? 75.811 105.829 94.123 1.00 36.83 508 GLN A C 1
ATOM 3624 O O . GLN A 1 460 ? 76.296 104.972 94.877 1.00 36.83 508 GLN A O 1
ATOM 3630 N N . ASP A 1 461 ? 74.686 105.620 93.438 1.00 39.29 509 ASP A N 1
ATOM 3631 C CA . ASP A 1 461 ? 73.950 104.370 93.581 1.00 39.29 509 ASP A CA 1
ATOM 3632 C C . ASP A 1 461 ? 74.762 103.197 93.054 1.00 39.29 509 ASP A C 1
ATOM 3633 O O . ASP A 1 461 ? 74.743 102.106 93.637 1.00 39.29 509 ASP A O 1
ATOM 3638 N N . ALA A 1 462 ? 75.479 103.401 91.947 1.00 34.83 510 ALA A N 1
ATOM 3639 C CA . ALA A 1 462 ? 76.322 102.342 91.407 1.00 34.83 510 ALA A CA 1
ATOM 3640 C C . ALA A 1 462 ? 77.395 101.939 92.408 1.00 34.83 510 ALA A C 1
ATOM 3641 O O . ALA A 1 462 ? 77.625 100.748 92.639 1.00 34.83 510 ALA A O 1
ATOM 3643 N N . ALA A 1 463 ? 78.051 102.923 93.030 1.00 32.71 511 ALA A N 1
ATOM 3644 C CA . ALA A 1 463 ? 79.079 102.617 94.018 1.00 32.71 511 ALA A CA 1
ATOM 3645 C C . ALA A 1 463 ? 78.493 101.887 95.219 1.00 32.71 511 ALA A C 1
ATOM 3646 O O . ALA A 1 463 ? 79.086 100.923 95.716 1.00 32.71 511 ALA A O 1
ATOM 3648 N N . ARG A 1 464 ? 77.326 102.324 95.695 1.00 35.08 512 ARG A N 1
ATOM 3649 C CA . ARG A 1 464 ? 76.705 101.673 96.847 1.00 35.08 512 ARG A CA 1
ATOM 3650 C C . ARG A 1 464 ? 76.362 100.218 96.543 1.00 35.08 512 ARG A C 1
ATOM 3651 O O . ARG A 1 464 ? 76.715 99.300 97.301 1.00 35.08 512 ARG A O 1
ATOM 3659 N N . LYS A 1 465 ? 75.672 99.987 95.424 1.00 34.09 513 LYS A N 1
ATOM 3660 C CA . LYS A 1 465 ? 75.268 98.630 95.082 1.00 34.09 513 LYS A CA 1
ATOM 3661 C C . LYS A 1 465 ? 76.476 97.751 94.790 1.00 34.09 513 LYS A C 1
ATOM 3662 O O . LYS A 1 465 ? 76.475 96.561 95.120 1.00 34.09 513 LYS A O 1
ATOM 3668 N N . PHE A 1 466 ? 77.524 98.316 94.186 1.00 33.03 514 PHE A N 1
ATOM 3669 C CA . PHE A 1 466 ? 78.719 97.529 93.910 1.00 33.03 514 PHE A CA 1
ATOM 3670 C C . PHE A 1 466 ? 79.456 97.179 95.195 1.00 33.03 514 PHE A C 1
ATOM 3671 O O . PHE A 1 466 ? 80.046 96.100 95.302 1.00 33.03 514 PHE A O 1
ATOM 3679 N N . ASP A 1 467 ? 79.449 98.083 96.176 1.00 31.23 515 ASP A N 1
ATOM 3680 C CA . ASP A 1 467 ? 80.010 97.751 97.481 1.00 31.23 515 ASP A CA 1
ATOM 3681 C C . ASP A 1 467 ? 79.247 96.600 98.117 1.00 31.23 515 ASP A C 1
ATOM 3682 O O . ASP A 1 467 ? 79.843 95.686 98.698 1.00 31.23 515 ASP A O 1
ATOM 3687 N N . GLU A 1 468 ? 77.918 96.633 98.019 1.00 35.11 516 GLU A N 1
ATOM 3688 C CA . GLU A 1 468 ? 77.117 95.547 98.579 1.00 35.11 516 GLU A CA 1
ATOM 3689 C C . GLU A 1 468 ? 77.371 94.232 97.844 1.00 35.11 516 GLU A C 1
ATOM 3690 O O . GLU A 1 468 ? 77.412 93.161 98.460 1.00 35.11 516 GLU A O 1
ATOM 3696 N N . TRP A 1 469 ? 77.545 94.296 96.522 1.00 34.09 517 TRP A N 1
ATOM 3697 C CA . TRP A 1 469 ? 77.601 93.079 95.716 1.00 34.09 517 TRP A CA 1
ATOM 3698 C C . TRP A 1 469 ? 78.989 92.450 95.726 1.00 34.09 517 TRP A C 1
ATOM 3699 O O . TRP A 1 469 ? 79.121 91.223 95.642 1.00 34.09 517 TRP A O 1
ATOM 3710 N N . PHE A 1 470 ? 80.039 93.271 95.811 1.00 32.87 518 PHE A N 1
ATOM 3711 C CA . PHE A 1 470 ? 81.400 92.766 95.640 1.00 32.87 518 PHE A CA 1
ATOM 3712 C C . PHE A 1 470 ? 81.842 91.911 96.823 1.00 32.87 518 PHE A C 1
ATOM 3713 O O . PHE A 1 470 ? 82.879 91.244 96.754 1.00 32.87 518 PHE A O 1
ATOM 3721 N N . GLY A 1 471 ? 81.090 91.930 97.921 1.00 31.34 519 GLY A N 1
ATOM 3722 C CA . GLY A 1 471 ? 81.337 91.038 99.037 1.00 31.34 519 GLY A CA 1
ATOM 3723 C C . GLY A 1 471 ? 82.393 91.513 100.008 1.00 31.34 519 GLY A C 1
ATOM 3724 O O . GLY A 1 471 ? 82.958 90.685 100.734 1.00 31.34 519 GLY A O 1
ATOM 3725 N N . TYR A 1 472 ? 82.694 92.809 100.030 1.00 28.94 520 TYR A N 1
ATOM 3726 C CA . TYR A 1 472 ? 83.690 93.358 100.940 1.00 28.94 520 TYR A CA 1
ATOM 3727 C C . TYR A 1 472 ? 83.329 93.094 102.396 1.00 28.94 520 TYR A C 1
ATOM 3728 O O . TYR A 1 472 ? 82.179 93.292 102.803 1.00 28.94 520 TYR A O 1
ATOM 3737 N N . ASN A 1 473 ? 84.310 92.632 103.175 1.00 26.69 521 ASN A N 1
ATOM 3738 C CA . ASN A 1 473 ? 84.184 92.409 104.612 1.00 26.69 521 ASN A CA 1
ATOM 3739 C C . ASN A 1 473 ? 83.188 91.306 104.951 1.00 26.69 521 ASN A C 1
ATOM 3740 O O . ASN A 1 473 ? 82.720 91.218 106.090 1.00 26.69 521 ASN A O 1
ATOM 3745 N N . GLY A 1 474 ? 82.866 90.456 103.981 1.00 27.88 522 GLY A N 1
ATOM 3746 C CA . GLY A 1 474 ? 82.063 89.284 104.232 1.00 27.88 522 GLY A CA 1
ATOM 3747 C C . GLY A 1 474 ? 80.568 89.524 104.210 1.00 27.88 522 GLY A C 1
ATOM 3748 O O . GLY A 1 474 ? 80.089 90.616 103.892 1.00 27.88 522 GLY A O 1
ATOM 3749 N N . PRO A 1 475 ? 79.802 88.486 104.547 1.00 29.42 523 PRO A N 1
ATOM 3750 C CA . PRO A 1 475 ? 78.339 88.582 104.468 1.00 29.42 523 PRO A CA 1
ATOM 3751 C C . PRO A 1 475 ? 77.781 89.628 105.421 1.00 29.42 523 PRO A C 1
ATOM 3752 O O . PRO A 1 475 ? 78.317 89.861 106.506 1.00 29.42 523 PRO A O 1
ATOM 3756 N N . VAL A 1 476 ? 76.691 90.267 104.995 1.00 29.20 524 VAL A N 1
ATOM 3757 C CA . VAL A 1 476 ? 76.028 91.252 105.844 1.00 29.20 524 VAL A CA 1
ATOM 3758 C C . VAL A 1 476 ? 75.243 90.563 106.953 1.00 29.20 524 VAL A C 1
ATOM 3759 O O . VAL A 1 476 ? 75.261 91.005 108.107 1.00 29.20 524 VAL A O 1
ATOM 3763 N N . ASN A 1 477 ? 74.555 89.472 106.630 1.00 31.88 525 ASN A N 1
ATOM 3764 C CA . ASN A 1 477 ? 73.663 88.832 107.584 1.00 31.88 525 ASN A CA 1
ATOM 3765 C C . ASN A 1 477 ? 74.444 88.364 108.811 1.00 31.88 525 ASN A C 1
ATOM 3766 O O . ASN A 1 477 ? 75.487 87.713 108.663 1.00 31.88 525 ASN A O 1
ATOM 3771 N N . PRO A 1 478 ? 73.983 88.676 110.026 1.00 32.06 526 PRO A N 1
ATOM 3772 C CA . PRO A 1 478 ? 74.744 88.260 111.218 1.00 32.06 526 PRO A CA 1
ATOM 3773 C C . PRO A 1 478 ? 74.802 86.753 111.396 1.00 32.06 526 PRO A C 1
ATOM 3774 O O . PRO A 1 478 ? 75.877 86.204 111.674 1.00 32.06 526 PRO A O 1
ATOM 3778 N N . ASP A 1 479 ? 73.668 86.065 111.251 1.00 35.09 527 ASP A N 1
ATOM 3779 C CA . ASP A 1 479 ? 73.664 84.611 111.372 1.00 35.09 527 ASP A CA 1
ATOM 3780 C C . ASP A 1 479 ? 74.479 83.967 110.257 1.00 35.09 527 ASP A C 1
ATOM 3781 O O . ASP A 1 479 ? 75.329 83.108 110.515 1.00 35.09 527 ASP A O 1
ATOM 3786 N N . GLU A 1 480 ? 74.249 84.391 109.012 1.00 34.01 528 GLU A N 1
ATOM 3787 C CA . GLU A 1 480 ? 74.962 83.815 107.874 1.00 34.01 528 GLU A CA 1
ATOM 3788 C C . GLU A 1 480 ? 76.468 83.993 108.016 1.00 34.01 528 GLU A C 1
ATOM 3789 O O . GLU A 1 480 ? 77.251 83.184 107.511 1.00 34.01 528 GLU A O 1
ATOM 3795 N N . ARG A 1 481 ? 76.890 85.045 108.712 1.00 28.52 529 ARG A N 1
ATOM 3796 C CA . ARG A 1 481 ? 78.306 85.344 108.874 1.00 28.52 529 ARG A CA 1
ATOM 3797 C C . ARG A 1 481 ? 79.030 84.212 109.594 1.00 28.52 529 ARG A C 1
ATOM 3798 O O . ARG A 1 481 ? 80.246 84.057 109.449 1.00 28.52 529 ARG A O 1
ATOM 3806 N N . LEU A 1 482 ? 78.294 83.405 110.360 1.00 32.13 530 LEU A N 1
ATOM 3807 C CA . LEU A 1 482 ? 78.885 82.321 111.138 1.00 32.13 530 LEU A CA 1
ATOM 3808 C C . LEU A 1 482 ? 78.722 80.951 110.486 1.00 32.13 530 LEU A C 1
ATOM 3809 O O . LEU A 1 482 ? 79.721 80.277 110.223 1.00 32.13 530 LEU A O 1
ATOM 3814 N N . GLU A 1 483 ? 77.488 80.517 110.216 1.00 35.39 531 GLU A N 1
ATOM 3815 C CA . GLU A 1 483 ? 77.290 79.165 109.704 1.00 35.39 531 GLU A CA 1
ATOM 3816 C C . GLU A 1 483 ? 77.646 79.015 108.231 1.00 35.39 531 GLU A C 1
ATOM 3817 O O . GLU A 1 483 ? 77.727 77.880 107.750 1.00 35.39 531 GLU A O 1
ATOM 3823 N N . SER A 1 484 ? 77.850 80.112 107.501 1.00 34.30 532 SER A N 1
ATOM 3824 C CA . SER A 1 484 ? 78.400 79.988 106.155 1.00 34.30 532 SER A CA 1
ATOM 3825 C C . SER A 1 484 ? 79.878 79.631 106.194 1.00 34.30 532 SER A C 1
ATOM 3826 O O . SER A 1 484 ? 80.438 79.203 105.179 1.00 34.30 532 SER A O 1
ATOM 3829 N N . GLY A 1 485 ? 80.521 79.803 107.346 1.00 31.48 533 GLY A N 1
ATOM 3830 C CA . GLY A 1 485 ? 81.926 79.506 107.504 1.00 31.48 533 GLY A CA 1
ATOM 3831 C C . GLY A 1 485 ? 82.859 80.660 107.223 1.00 31.48 533 GLY A C 1
ATOM 3832 O O . GLY A 1 485 ? 84.079 80.464 107.258 1.00 31.48 533 GLY A O 1
ATOM 3833 N N . TYR A 1 486 ? 82.331 81.852 106.938 1.00 30.61 534 TYR A N 1
ATOM 3834 C CA . TYR A 1 486 ? 83.195 82.978 106.603 1.00 30.61 534 TYR A CA 1
ATOM 3835 C C . TYR A 1 486 ? 84.090 83.363 107.773 1.00 30.61 534 TYR A C 1
ATOM 3836 O O . TYR A 1 486 ? 85.289 83.598 107.597 1.00 30.61 534 TYR A O 1
ATOM 3845 N N . VAL A 1 487 ? 83.523 83.445 108.979 1.00 30.94 535 VAL A N 1
ATOM 3846 C CA . VAL A 1 487 ? 84.319 83.842 110.138 1.00 30.94 535 VAL A CA 1
ATOM 3847 C C . VAL A 1 487 ? 85.393 82.802 110.429 1.00 30.94 535 VAL A C 1
ATOM 3848 O O . VAL A 1 487 ? 86.555 83.143 110.678 1.00 30.94 535 VAL A O 1
ATOM 3852 N N . GLN A 1 488 ? 85.026 81.520 110.391 1.00 30.33 536 GLN A N 1
ATOM 3853 C CA . GLN A 1 488 ? 85.987 80.454 110.660 1.00 30.33 536 GLN A CA 1
ATOM 3854 C C . GLN A 1 488 ? 87.127 80.463 109.646 1.00 30.33 536 GLN A C 1
ATOM 3855 O O . GLN A 1 488 ? 88.308 80.403 110.015 1.00 30.33 536 GLN A O 1
ATOM 3861 N N . ASN A 1 489 ? 86.788 80.538 108.357 1.00 29.45 537 ASN A N 1
ATOM 3862 C CA . ASN A 1 489 ? 87.814 80.540 107.320 1.00 29.45 537 ASN A CA 1
ATOM 3863 C C . ASN A 1 489 ? 88.684 81.786 107.406 1.00 29.45 537 ASN A C 1
ATOM 3864 O O . ASN A 1 489 ? 89.896 81.717 107.183 1.00 29.45 537 ASN A O 1
ATOM 3869 N N . MET A 1 490 ? 88.084 82.935 107.720 1.00 28.61 538 MET A N 1
ATOM 3870 C CA . MET A 1 490 ? 88.865 84.159 107.848 1.00 28.61 538 MET A CA 1
ATOM 3871 C C . MET A 1 490 ? 89.826 84.084 109.027 1.00 28.61 538 MET A C 1
ATOM 3872 O O . MET A 1 490 ? 90.965 84.549 108.931 1.00 28.61 538 MET A O 1
ATOM 3877 N N . VAL A 1 491 ? 89.394 83.497 110.145 1.00 27.01 539 VAL A N 1
ATOM 3878 C CA . VAL A 1 491 ? 90.295 83.325 111.283 1.00 27.01 539 VAL A CA 1
ATOM 3879 C C . VAL A 1 491 ? 91.431 82.370 110.930 1.00 27.01 539 VAL A C 1
ATOM 3880 O O . VAL A 1 491 ? 92.596 82.608 111.281 1.00 27.01 539 VAL A O 1
ATOM 3884 N N . LYS A 1 492 ? 91.114 81.273 110.235 1.00 27.52 540 LYS A N 1
ATOM 3885 C CA . LYS A 1 492 ? 92.161 80.336 109.836 1.00 27.52 540 LYS A CA 1
ATOM 3886 C C . LYS A 1 492 ? 93.165 80.992 108.895 1.00 27.52 540 LYS A C 1
ATOM 3887 O O . LYS A 1 492 ? 94.378 80.804 109.042 1.00 27.52 540 LYS A O 1
ATOM 3893 N N . ASP A 1 493 ? 92.681 81.769 107.924 1.00 27.27 541 ASP A N 1
ATOM 3894 C CA . ASP A 1 493 ? 93.585 82.481 107.026 1.00 27.27 541 ASP A CA 1
ATOM 3895 C C . ASP A 1 493 ? 94.410 83.514 107.781 1.00 27.27 541 ASP A C 1
ATOM 3896 O O . ASP A 1 493 ? 95.597 83.697 107.495 1.00 27.27 541 ASP A O 1
ATOM 3901 N N . PHE A 1 494 ? 93.797 84.198 108.749 1.00 25.13 542 PHE A N 1
ATOM 3902 C CA . PHE A 1 494 ? 94.528 85.159 109.565 1.00 25.13 542 PHE A CA 1
ATOM 3903 C C . PHE A 1 494 ? 95.678 84.487 110.301 1.00 25.13 542 PHE A C 1
ATOM 3904 O O . PHE A 1 494 ? 96.785 85.031 110.368 1.00 25.13 542 PHE A O 1
ATOM 3912 N N . TRP A 1 495 ? 95.434 83.302 110.859 1.00 24.54 543 TRP A N 1
ATOM 3913 C CA . TRP A 1 495 ? 96.494 82.598 111.574 1.00 24.54 543 TRP A CA 1
ATOM 3914 C C . TRP A 1 495 ? 97.543 82.049 110.610 1.00 24.54 543 TRP A C 1
ATOM 3915 O O . TRP A 1 495 ? 98.726 81.949 110.951 1.00 24.54 543 TRP A O 1
ATOM 3926 N N . ASN A 1 496 ? 97.129 81.689 109.395 1.00 25.87 544 ASN A N 1
ATOM 3927 C CA . ASN A 1 496 ? 98.032 81.088 108.420 1.00 25.87 544 ASN A CA 1
ATOM 3928 C C . ASN A 1 496 ? 98.595 82.084 107.410 1.00 25.87 544 ASN A C 1
ATOM 3929 O O . ASN A 1 496 ? 99.326 81.673 106.504 1.00 25.87 544 ASN A O 1
ATOM 3934 N N . ASN A 1 497 ? 98.277 83.370 107.535 1.00 29.28 545 ASN A N 1
ATOM 3935 C CA . ASN A 1 497 ? 98.882 84.392 106.685 1.00 29.28 545 ASN A CA 1
ATOM 3936 C C . ASN A 1 497 ? 99.957 85.129 107.467 1.00 29.28 545 ASN A C 1
ATOM 3937 O O . ASN A 1 497 ? 99.640 85.791 108.467 1.00 29.28 545 ASN A O 1
ATOM 3942 N N . PRO A 1 498 ? 101.227 85.046 107.065 1.00 28.84 546 PRO A N 1
ATOM 3943 C CA . PRO A 1 498 ? 102.289 85.712 107.835 1.00 28.84 546 PRO A CA 1
ATOM 3944 C C . PRO A 1 498 ? 102.130 87.218 107.936 1.00 28.84 546 PRO A C 1
ATOM 3945 O O . PRO A 1 498 ? 102.550 87.800 108.944 1.00 28.84 546 PRO A O 1
ATOM 3949 N N . GLU A 1 499 ? 101.542 87.869 106.936 1.00 34.62 547 GLU A N 1
ATOM 3950 C CA . GLU A 1 499 ? 101.448 89.320 106.902 1.00 34.62 547 GLU A CA 1
ATOM 3951 C C . GLU A 1 499 ? 99.989 89.749 106.854 1.00 34.62 547 GLU A C 1
ATOM 3952 O O . GLU A 1 499 ? 99.119 89.024 106.365 1.00 34.62 547 GLU A O 1
ATOM 3958 N N . SER A 1 500 ? 99.734 90.947 107.371 1.00 34.78 548 SER A N 1
ATOM 3959 C CA . SER A 1 500 ? 98.391 91.495 107.442 1.00 34.78 548 SER A CA 1
ATOM 3960 C C . SER A 1 500 ? 98.015 92.182 106.131 1.00 34.78 548 SER A C 1
ATOM 3961 O O . SER A 1 500 ? 98.770 92.186 105.155 1.00 34.78 548 SER A O 1
ATOM 3964 N N . ILE A 1 501 ? 96.823 92.771 106.118 1.00 33.88 549 ILE A N 1
ATOM 3965 C CA . ILE A 1 501 ? 96.298 93.449 104.938 1.00 33.88 549 ILE A CA 1
ATOM 3966 C C . ILE A 1 501 ? 96.579 94.939 105.083 1.00 33.88 549 ILE A C 1
ATOM 3967 O O . ILE A 1 501 ? 96.033 95.601 105.969 1.00 33.88 549 ILE A O 1
ATOM 3972 N N . LYS A 1 502 ? 97.431 95.471 104.208 1.00 36.93 550 LYS A N 1
ATOM 3973 C CA . LYS A 1 502 ? 97.730 96.894 104.182 1.00 36.93 550 LYS A CA 1
ATOM 3974 C C . LYS A 1 502 ? 97.561 97.511 102.801 1.00 36.93 550 LYS A C 1
ATOM 3975 O O . LYS A 1 502 ? 97.535 98.742 102.688 1.00 36.93 550 LYS A O 1
ATOM 3981 N N . GLN A 1 503 ? 97.448 96.699 101.755 1.00 42.56 551 GLN A N 1
ATOM 3982 C CA . GLN A 1 503 ? 97.185 97.200 100.413 1.00 42.56 551 GLN A CA 1
ATOM 3983 C C . GLN A 1 503 ? 96.283 96.235 99.658 1.00 42.56 551 GLN A C 1
ATOM 3984 O O . GLN A 1 503 ? 96.284 95.035 99.929 1.00 42.56 551 GLN A O 1
ATOM 3990 N N . THR B 1 1 ? 121.132 77.544 108.528 1.00 51.27 49 THR B N 1
ATOM 3991 C CA . THR B 1 1 ? 122.239 76.622 108.750 1.00 51.27 49 THR B CA 1
ATOM 3992 C C . THR B 1 1 ? 123.109 77.105 109.907 1.00 51.27 49 THR B C 1
ATOM 3993 O O . THR B 1 1 ? 123.411 78.296 110.006 1.00 51.27 49 THR B O 1
ATOM 3997 N N . SER B 1 2 ? 123.477 76.171 110.789 1.00 47.18 50 SER B N 1
ATOM 3998 C CA . SER B 1 2 ? 124.343 76.420 111.940 1.00 47.18 50 SER B CA 1
ATOM 3999 C C . SER B 1 2 ? 123.647 77.286 112.984 1.00 47.18 50 SER B C 1
ATOM 4000 O O . SER B 1 2 ? 122.651 77.954 112.688 1.00 47.18 50 SER B O 1
ATOM 4003 N N . GLU B 1 3 ? 124.156 77.266 114.218 1.00 40.30 51 GLU B N 1
ATOM 4004 C CA . GLU B 1 3 ? 123.518 78.027 115.286 1.00 40.30 51 GLU B CA 1
ATOM 4005 C C . GLU B 1 3 ? 123.810 79.519 115.162 1.00 40.30 51 GLU B C 1
ATOM 4006 O O . GLU B 1 3 ? 122.918 80.350 115.367 1.00 40.30 51 GLU B O 1
ATOM 4012 N N . PHE B 1 4 ? 125.094 79.847 114.915 1.00 32.09 52 PHE B N 1
ATOM 4013 C CA . PHE B 1 4 ? 125.518 81.263 114.801 1.00 32.09 52 PHE B CA 1
ATOM 4014 C C . PHE B 1 4 ? 126.320 81.475 113.524 1.00 32.09 52 PHE B C 1
ATOM 4015 O O . PHE B 1 4 ? 127.212 80.670 113.263 1.00 32.09 52 PHE B O 1
ATOM 4023 N N . PRO B 1 5 ? 126.048 82.507 112.697 1.00 31.81 53 PRO B N 1
ATOM 4024 C CA . PRO B 1 5 ? 126.800 82.662 111.442 1.00 31.81 53 PRO B CA 1
ATOM 4025 C C . PRO B 1 5 ? 128.236 83.111 111.645 1.00 31.81 53 PRO B C 1
ATOM 4026 O O . PRO B 1 5 ? 129.137 82.602 110.966 1.00 31.81 53 PRO B O 1
ATOM 4030 N N . TYR B 1 6 ? 128.456 84.090 112.522 1.00 31.18 54 TYR B N 1
ATOM 4031 C CA . TYR B 1 6 ? 129.800 84.667 112.742 1.00 31.18 54 TYR B CA 1
ATOM 4032 C C . TYR B 1 6 ? 130.645 83.765 113.626 1.00 31.18 54 TYR B C 1
ATOM 4033 O O . TYR B 1 6 ? 130.065 82.939 114.314 1.00 31.18 54 TYR B O 1
ATOM 4042 N N . LYS B 1 7 ? 131.956 83.942 113.641 1.00 36.19 55 LYS B N 1
ATOM 4043 C CA . LYS B 1 7 ? 132.934 83.082 114.297 1.00 36.19 55 LYS B CA 1
ATOM 4044 C C . LYS B 1 7 ? 133.102 83.522 115.744 1.00 36.19 55 LYS B C 1
ATOM 4045 O O . LYS B 1 7 ? 133.502 84.661 116.008 1.00 36.19 55 LYS B O 1
ATOM 4051 N N . VAL B 1 8 ? 132.805 82.618 116.673 1.00 35.24 56 VAL B N 1
ATOM 4052 C CA . VAL B 1 8 ? 132.933 82.868 118.103 1.00 35.24 56 VAL B CA 1
ATOM 4053 C C . VAL B 1 8 ? 134.099 82.045 118.628 1.00 35.24 56 VAL B C 1
ATOM 4054 O O . VAL B 1 8 ? 134.157 80.828 118.411 1.00 35.24 56 VAL B O 1
ATOM 4058 N N . ASP B 1 9 ? 135.026 82.707 119.315 1.00 39.18 57 ASP B N 1
ATOM 4059 C CA . ASP B 1 9 ? 136.208 82.042 119.835 1.00 39.18 57 ASP B CA 1
ATOM 4060 C C . ASP B 1 9 ? 135.830 81.090 120.970 1.00 39.18 57 ASP B C 1
ATOM 4061 O O . ASP B 1 9 ? 134.738 81.157 121.542 1.00 39.18 57 ASP B O 1
ATOM 4066 N N . ALA B 1 10 ? 136.755 80.185 121.291 1.00 39.10 58 ALA B N 1
ATOM 4067 C CA . ALA B 1 10 ? 136.577 79.228 122.374 1.00 39.10 58 ALA B CA 1
ATOM 4068 C C . ALA B 1 10 ? 136.882 79.829 123.741 1.00 39.10 58 ALA B C 1
ATOM 4069 O O . ALA B 1 10 ? 136.707 79.152 124.760 1.00 39.10 58 ALA B O 1
ATOM 4071 N N . LYS B 1 11 ? 137.338 81.080 123.781 1.00 37.06 59 LYS B N 1
ATOM 4072 C CA . LYS B 1 11 ? 137.571 81.797 125.025 1.00 37.06 59 LYS B CA 1
ATOM 4073 C C . LYS B 1 11 ? 136.429 82.739 125.375 1.00 37.06 59 LYS B C 1
ATOM 4074 O O . LYS B 1 11 ? 136.568 83.540 126.305 1.00 37.06 59 LYS B O 1
ATOM 4080 N N . TYR B 1 12 ? 135.315 82.668 124.652 1.00 34.69 60 TYR B N 1
ATOM 4081 C CA . TYR B 1 12 ? 134.210 83.592 124.864 1.00 34.69 60 TYR B CA 1
ATOM 4082 C C . TYR B 1 12 ? 133.618 83.424 126.258 1.00 34.69 60 TYR B C 1
ATOM 4083 O O . TYR B 1 12 ? 133.475 82.308 126.762 1.00 34.69 60 TYR B O 1
ATOM 4092 N N . GLN B 1 13 ? 133.280 84.550 126.882 1.00 35.91 61 GLN B N 1
ATOM 4093 C CA . GLN B 1 13 ? 132.622 84.575 128.178 1.00 35.91 61 GLN B CA 1
ATOM 4094 C C . GLN B 1 13 ? 131.434 85.526 128.129 1.00 35.91 61 GLN B C 1
ATOM 4095 O O . GLN B 1 13 ? 131.424 86.493 127.363 1.00 35.91 61 GLN B O 1
ATOM 4101 N N . ARG B 1 14 ? 130.430 85.239 128.955 1.00 28.02 62 ARG B N 1
ATOM 4102 C CA . ARG B 1 14 ? 129.241 86.076 129.011 1.00 28.02 62 ARG B CA 1
ATOM 4103 C C . ARG B 1 14 ? 129.582 87.457 129.560 1.00 28.02 62 ARG B C 1
ATOM 4104 O O . ARG B 1 14 ? 130.394 87.597 130.478 1.00 28.02 62 ARG B O 1
ATOM 4112 N N . TYR B 1 15 ? 128.953 88.484 129.000 1.00 31.12 63 TYR B N 1
ATOM 4113 C CA . TYR B 1 15 ? 129.297 89.875 129.370 1.00 31.12 63 TYR B CA 1
ATOM 4114 C C . TYR B 1 15 ? 128.601 90.308 130.642 1.00 31.12 63 TYR B C 1
ATOM 4115 O O . TYR B 1 15 ? 127.427 90.030 130.832 1.00 31.12 63 TYR B O 1
ATOM 4124 N N . ASN B 1 16 ? 129.333 91.012 131.471 1.00 31.21 64 ASN B N 1
ATOM 4125 C CA . ASN B 1 16 ? 128.773 91.563 132.700 1.00 31.21 64 ASN B CA 1
ATOM 4126 C C . ASN B 1 16 ? 128.029 92.850 132.366 1.00 31.21 64 ASN B C 1
ATOM 4127 O O . ASN B 1 16 ? 128.626 93.806 131.863 1.00 31.21 64 ASN B O 1
ATOM 4132 N N . SER B 1 17 ? 126.732 92.929 132.663 1.00 31.89 65 SER B N 1
ATOM 4133 C CA . SER B 1 17 ? 125.945 94.120 132.238 1.00 31.89 65 SER B CA 1
ATOM 4134 C C . SER B 1 17 ? 126.392 95.369 132.994 1.00 31.89 65 SER B C 1
ATOM 4135 O O . SER B 1 17 ? 126.230 96.480 132.488 1.00 31.89 65 SER B O 1
ATOM 4138 N N . LEU B 1 18 ? 126.908 95.183 134.192 1.00 32.68 66 LEU B N 1
ATOM 4139 C CA . LEU B 1 18 ? 127.281 96.350 134.978 1.00 32.68 66 LEU B CA 1
ATOM 4140 C C . LEU B 1 18 ? 128.527 97.051 134.454 1.00 32.68 66 LEU B C 1
ATOM 4141 O O . LEU B 1 18 ? 128.891 98.105 134.985 1.00 32.68 66 LEU B O 1
ATOM 4146 N N . LYS B 1 19 ? 129.192 96.493 133.444 1.00 33.37 67 LYS B N 1
ATOM 4147 C CA . LYS B 1 19 ? 130.413 97.077 132.909 1.00 33.37 67 LYS B CA 1
ATOM 4148 C C . LYS B 1 19 ? 130.170 98.080 131.789 1.00 33.37 67 LYS B C 1
ATOM 4149 O O . LYS B 1 19 ? 131.085 98.840 131.456 1.00 33.37 67 LYS B O 1
ATOM 4155 N N . ASN B 1 20 ? 128.930 98.178 131.306 1.00 32.51 68 ASN B N 1
ATOM 4156 C CA . ASN B 1 20 ? 128.571 99.031 130.136 1.00 32.51 68 ASN B CA 1
ATOM 4157 C C . ASN B 1 20 ? 128.634 100.519 130.470 1.00 32.51 68 ASN B C 1
ATOM 4158 O O . ASN B 1 20 ? 128.860 100.829 131.606 1.00 32.51 68 ASN B O 1
ATOM 4163 N N . PHE B 1 21 ? 128.496 101.401 129.490 1.00 31.77 69 PHE B N 1
ATOM 4164 C CA . PHE B 1 21 ? 128.632 102.853 129.753 1.00 31.77 69 PHE B CA 1
ATOM 4165 C C . PHE B 1 21 ? 127.503 103.328 130.650 1.00 31.77 69 PHE B C 1
ATOM 4166 O O . PHE B 1 21 ? 127.726 104.196 131.497 1.00 31.77 69 PHE B O 1
ATOM 4174 N N . PHE B 1 22 ? 126.305 102.798 130.444 1.00 31.01 70 PHE B N 1
ATOM 4175 C CA . PHE B 1 22 ? 125.132 103.329 131.168 1.00 31.01 70 PHE B CA 1
ATOM 4176 C C . PHE B 1 22 ? 125.006 102.667 132.529 1.00 31.01 70 PHE B C 1
ATOM 4177 O O . PHE B 1 22 ? 124.347 103.265 133.372 1.00 31.01 70 PHE B O 1
ATOM 4185 N N . GLU B 1 23 ? 125.586 101.485 132.735 1.00 33.93 71 GLU B N 1
ATOM 4186 C CA . GLU B 1 23 ? 125.434 100.914 134.081 1.00 33.93 71 GLU B CA 1
ATOM 4187 C C . GLU B 1 23 ? 126.689 101.229 134.856 1.00 33.93 71 GLU B C 1
ATOM 4188 O O . GLU B 1 23 ? 126.582 101.435 136.046 1.00 33.93 71 GLU B O 1
ATOM 4194 N N . LYS B 1 24 ? 127.830 101.289 134.195 1.00 35.22 72 LYS B N 1
ATOM 4195 C CA . LYS B 1 24 ? 129.005 101.691 134.960 1.00 35.22 72 LYS B CA 1
ATOM 4196 C C . LYS B 1 24 ? 128.966 103.163 135.336 1.00 35.22 72 LYS B C 1
ATOM 4197 O O . LYS B 1 24 ? 129.841 103.623 136.076 1.00 35.22 72 LYS B O 1
ATOM 4203 N N . THR B 1 25 ? 127.989 103.913 134.821 1.00 38.73 73 THR B N 1
ATOM 4204 C CA . THR B 1 25 ? 127.743 105.262 135.323 1.00 38.73 73 THR B CA 1
ATOM 4205 C C . THR B 1 25 ? 127.665 105.299 136.844 1.00 38.73 73 THR B C 1
ATOM 4206 O O . THR B 1 25 ? 128.298 106.144 137.487 1.00 38.73 73 THR B O 1
ATOM 4210 N N . PHE B 1 26 ? 126.900 104.387 137.435 1.00 39.93 74 PHE B N 1
ATOM 4211 C CA . PHE B 1 26 ? 126.523 104.469 138.838 1.00 39.93 74 PHE B CA 1
ATOM 4212 C C . PHE B 1 26 ? 127.370 103.583 139.741 1.00 39.93 74 PHE B C 1
ATOM 4213 O O . PHE B 1 26 ? 127.009 103.378 140.904 1.00 39.93 74 PHE B O 1
ATOM 4221 N N . ASP B 1 27 ? 128.477 103.055 139.236 1.00 43.35 75 ASP B N 1
ATOM 4222 C CA . ASP B 1 27 ? 129.494 102.442 140.076 1.00 43.35 75 ASP B CA 1
ATOM 4223 C C . ASP B 1 27 ? 130.349 103.565 140.654 1.00 43.35 75 ASP B C 1
ATOM 4224 O O . ASP B 1 27 ? 130.927 104.353 139.895 1.00 43.35 75 ASP B O 1
ATOM 4229 N N . PRO B 1 28 ? 130.444 103.683 141.981 1.00 46.32 76 PRO B N 1
ATOM 4230 C CA . PRO B 1 28 ? 131.221 104.793 142.560 1.00 46.32 76 PRO B CA 1
ATOM 4231 C C . PRO B 1 28 ? 132.693 104.782 142.182 1.00 46.32 76 PRO B C 1
ATOM 4232 O O . PRO B 1 28 ? 133.349 105.826 142.274 1.00 46.32 76 PRO B O 1
ATOM 4236 N N . GLU B 1 29 ? 133.238 103.636 141.767 1.00 47.04 77 GLU B N 1
ATOM 4237 C CA . GLU B 1 29 ? 134.636 103.600 141.350 1.00 47.04 77 GLU B CA 1
ATOM 4238 C C . GLU B 1 29 ? 134.849 104.316 140.022 1.00 47.04 77 GLU B C 1
ATOM 4239 O O . GLU B 1 29 ? 135.967 104.751 139.727 1.00 47.04 77 GLU B O 1
ATOM 4245 N N . ALA B 1 30 ? 133.798 104.449 139.212 1.00 46.60 78 ALA B N 1
ATOM 4246 C CA . ALA B 1 30 ? 133.913 105.139 137.933 1.00 46.60 78 ALA B CA 1
ATOM 4247 C C . ALA B 1 30 ? 134.026 106.649 138.082 1.00 46.60 78 ALA B C 1
ATOM 4248 O O . ALA B 1 30 ? 134.316 107.329 137.092 1.00 46.60 78 ALA B O 1
ATOM 4250 N N . ASN B 1 31 ? 133.798 107.188 139.278 1.00 46.77 79 ASN B N 1
ATOM 4251 C CA . ASN B 1 31 ? 133.878 108.621 139.520 1.00 46.77 79 ASN B CA 1
ATOM 4252 C C . ASN B 1 31 ? 135.274 109.056 139.952 1.00 46.77 79 ASN B C 1
ATOM 4253 O O . ASN B 1 31 ? 135.526 110.257 140.084 1.00 46.77 79 ASN B O 1
ATOM 4258 N N . LYS B 1 32 ? 136.193 108.114 140.156 1.00 47.99 80 LYS B N 1
ATOM 4259 C CA . LYS B 1 32 ? 137.511 108.432 140.689 1.00 47.99 80 LYS B CA 1
ATOM 4260 C C . LYS B 1 32 ? 138.535 108.774 139.616 1.00 47.99 80 LYS B C 1
ATOM 4261 O O . LYS B 1 32 ? 139.523 109.452 139.919 1.00 47.99 80 LYS B O 1
ATOM 4267 N N . THR B 1 33 ? 138.330 108.332 138.384 1.00 48.96 81 THR B N 1
ATOM 4268 C CA . THR B 1 33 ? 139.296 108.477 137.308 1.00 48.96 81 THR B CA 1
ATOM 4269 C C . THR B 1 33 ? 138.629 109.134 136.110 1.00 48.96 81 THR B C 1
ATOM 4270 O O . THR B 1 33 ? 137.454 108.878 135.826 1.00 48.96 81 THR B O 1
ATOM 4274 N N . PRO B 1 34 ? 139.348 110.003 135.395 1.00 45.54 82 PRO B N 1
ATOM 4275 C CA . PRO B 1 34 ? 138.791 110.586 134.170 1.00 45.54 82 PRO B CA 1
ATOM 4276 C C . PRO B 1 34 ? 138.477 109.520 133.132 1.00 45.54 82 PRO B C 1
ATOM 4277 O O . PRO B 1 34 ? 139.102 108.459 133.089 1.00 45.54 82 PRO B O 1
ATOM 4281 N N . ILE B 1 35 ? 137.481 109.818 132.293 1.00 41.61 83 ILE B N 1
ATOM 4282 C CA . ILE B 1 35 ? 137.031 108.861 131.290 1.00 41.61 83 ILE B CA 1
ATOM 4283 C C . ILE B 1 35 ? 138.178 108.516 130.349 1.00 41.61 83 ILE B C 1
ATOM 4284 O O . ILE B 1 35 ? 139.060 109.342 130.075 1.00 41.61 83 ILE B O 1
ATOM 4289 N N . LYS B 1 36 ? 138.183 107.277 129.868 1.00 42.61 84 LYS B N 1
ATOM 4290 C CA . LYS B 1 36 ? 139.285 106.738 129.089 1.00 42.61 84 LYS B CA 1
ATOM 4291 C C . LYS B 1 36 ? 138.835 106.412 127.670 1.00 42.61 84 LYS B C 1
ATOM 4292 O O . LYS B 1 36 ? 137.703 105.974 127.443 1.00 42.61 84 LYS B O 1
ATOM 4298 N N . PHE B 1 37 ? 139.737 106.632 126.717 1.00 41.71 85 PHE B N 1
ATOM 4299 C CA . PHE B 1 37 ? 139.514 106.305 125.318 1.00 41.71 85 PHE B CA 1
ATOM 4300 C C . PHE B 1 37 ? 140.543 105.276 124.866 1.00 41.71 85 PHE B C 1
ATOM 4301 O O . PHE B 1 37 ? 141.686 105.266 125.331 1.00 41.71 85 PHE B O 1
ATOM 4309 N N . HIS B 1 38 ? 140.120 104.397 123.955 1.00 46.32 86 HIS B N 1
ATOM 4310 C CA . HIS B 1 38 ? 141.037 103.395 123.419 1.00 46.32 86 HIS B CA 1
ATOM 4311 C C . HIS B 1 38 ? 142.164 104.053 122.632 1.00 46.32 86 HIS B C 1
ATOM 4312 O O . HIS B 1 38 ? 143.331 103.663 122.753 1.00 46.32 86 HIS B O 1
ATOM 4319 N N . TYR B 1 39 ? 141.832 105.051 121.818 1.00 50.07 87 TYR B N 1
ATOM 4320 C CA . TYR B 1 39 ? 142.815 105.878 121.129 1.00 50.07 87 TYR B CA 1
ATOM 4321 C C . TYR B 1 39 ? 142.632 107.318 121.588 1.00 50.07 87 TYR B C 1
ATOM 4322 O O . TYR B 1 39 ? 141.532 107.870 121.478 1.00 50.07 87 TYR B O 1
ATOM 4331 N N . ASP B 1 40 ? 143.703 107.920 122.107 1.00 53.69 88 ASP B N 1
ATOM 4332 C CA . ASP B 1 40 ? 143.623 109.311 122.539 1.00 53.69 88 ASP B CA 1
ATOM 4333 C C . ASP B 1 40 ? 143.349 110.237 121.361 1.00 53.69 88 ASP B C 1
ATOM 4334 O O . ASP B 1 40 ? 142.512 111.142 121.454 1.00 53.69 88 ASP B O 1
ATOM 4339 N N . ASP B 1 41 ? 144.042 110.023 120.244 1.00 54.86 89 ASP B N 1
ATOM 4340 C CA . ASP B 1 41 ? 143.823 110.778 119.016 1.00 54.86 89 ASP B CA 1
ATOM 4341 C C . ASP B 1 41 ? 143.586 109.793 117.883 1.00 54.86 89 ASP B C 1
ATOM 4342 O O . ASP B 1 41 ? 144.366 108.853 117.704 1.00 54.86 89 ASP B O 1
ATOM 4347 N N . VAL B 1 42 ? 142.514 110.006 117.123 1.00 57.05 90 VAL B N 1
ATOM 4348 C CA . VAL B 1 42 ? 142.233 109.213 115.933 1.00 57.05 90 VAL B CA 1
ATOM 4349 C C . VAL B 1 42 ? 142.485 110.008 114.661 1.00 57.05 90 VAL B C 1
ATOM 4350 O O . VAL B 1 42 ? 142.014 109.620 113.587 1.00 57.05 90 VAL B O 1
ATOM 4354 N N . SER B 1 43 ? 143.214 111.123 114.756 1.00 61.77 91 SER B N 1
ATOM 4355 C CA . SER B 1 43 ? 143.482 111.936 113.576 1.00 61.77 91 SER B CA 1
ATOM 4356 C C . SER B 1 43 ? 144.307 111.180 112.545 1.00 61.77 91 SER B C 1
ATOM 4357 O O . SER B 1 43 ? 144.029 111.270 111.344 1.00 61.77 91 SER B O 1
ATOM 4360 N N . LYS B 1 44 ? 145.323 110.435 112.987 1.00 66.57 92 LYS B N 1
ATOM 4361 C CA . LYS B 1 44 ? 146.138 109.670 112.049 1.00 66.57 92 LYS B CA 1
ATOM 4362 C C . LYS B 1 44 ? 145.336 108.571 111.363 1.00 66.57 92 LYS B C 1
ATOM 4363 O O . LYS B 1 44 ? 145.481 108.364 110.153 1.00 66.57 92 LYS B O 1
ATOM 4369 N N . ILE B 1 45 ? 144.491 107.860 112.112 1.00 62.67 93 ILE B N 1
ATOM 4370 C CA . ILE B 1 45 ? 143.733 106.752 111.540 1.00 62.67 93 ILE B CA 1
ATOM 4371 C C . ILE B 1 45 ? 142.756 107.246 110.481 1.00 62.67 93 ILE B C 1
ATOM 4372 O O . ILE B 1 45 ? 142.659 106.667 109.393 1.00 62.67 93 ILE B O 1
ATOM 4377 N N . THR B 1 46 ? 142.024 108.321 110.771 1.00 61.47 94 THR B N 1
ATOM 4378 C CA . THR B 1 46 ? 141.029 108.844 109.845 1.00 61.47 94 THR B CA 1
ATOM 4379 C C . THR B 1 46 ? 141.604 109.806 108.817 1.00 61.47 94 THR B C 1
ATOM 4380 O O . THR B 1 46 ? 141.005 109.973 107.749 1.00 61.47 94 THR B O 1
ATOM 4384 N N . GLY B 1 47 ? 142.739 110.438 109.108 1.00 63.28 95 GLY B N 1
ATOM 4385 C CA . GLY B 1 47 ? 143.244 111.484 108.245 1.00 63.28 95 GLY B CA 1
ATOM 4386 C C . GLY B 1 47 ? 142.549 112.814 108.405 1.00 63.28 95 GLY B C 1
ATOM 4387 O O . GLY B 1 47 ? 142.845 113.748 107.654 1.00 63.28 95 GLY B O 1
ATOM 4388 N N . LYS B 1 48 ? 141.632 112.928 109.363 1.00 62.31 96 LYS B N 1
ATOM 4389 C CA . LYS B 1 48 ? 140.886 114.147 109.621 1.00 62.31 96 LYS B CA 1
ATOM 4390 C C . LYS B 1 48 ? 141.065 114.552 111.077 1.00 62.31 96 LYS B C 1
ATOM 4391 O O . LYS B 1 48 ? 141.470 113.747 111.920 1.00 62.31 96 LYS B O 1
ATOM 4397 N N . LYS B 1 49 ? 140.760 115.815 111.365 1.00 60.13 97 LYS B N 1
ATOM 4398 C CA . LYS B 1 49 ? 140.934 116.338 112.714 1.00 60.13 97 LYS B CA 1
ATOM 4399 C C . LYS B 1 49 ? 140.018 115.616 113.694 1.00 60.13 97 LYS B C 1
ATOM 4400 O O . LYS B 1 49 ? 138.841 115.378 113.407 1.00 60.13 97 LYS B O 1
ATOM 4406 N N . ASP B 1 50 ? 140.567 115.262 114.854 1.00 54.31 98 ASP B N 1
ATOM 4407 C CA . ASP B 1 50 ? 139.823 114.557 115.896 1.00 54.31 98 ASP B CA 1
ATOM 4408 C C . ASP B 1 50 ? 139.044 115.581 116.710 1.00 54.31 98 ASP B C 1
ATOM 4409 O O . ASP B 1 50 ? 139.627 116.401 117.422 1.00 54.31 98 ASP B O 1
ATOM 4414 N N . THR B 1 51 ? 137.717 115.539 116.604 1.00 52.72 99 THR B N 1
ATOM 4415 C CA . THR B 1 51 ? 136.871 116.451 117.361 1.00 52.72 99 THR B CA 1
ATOM 4416 C C . THR B 1 51 ? 136.461 115.898 118.719 1.00 52.72 99 THR B C 1
ATOM 4417 O O . THR B 1 51 ? 136.019 116.672 119.575 1.00 52.72 99 THR B O 1
ATOM 4421 N N . GLY B 1 52 ? 136.604 114.594 118.940 1.00 46.63 100 GLY B N 1
ATOM 4422 C CA . GLY B 1 52 ? 136.148 113.979 120.170 1.00 46.63 100 GLY B CA 1
ATOM 4423 C C . GLY B 1 52 ? 137.189 113.920 121.269 1.00 46.63 100 GLY B C 1
ATOM 4424 O O . GLY B 1 52 ? 136.884 113.515 122.394 1.00 46.63 100 GLY B O 1
ATOM 4425 N N . LYS B 1 53 ? 138.425 114.315 120.957 1.00 47.84 101 LYS B N 1
ATOM 4426 C CA . LYS B 1 53 ? 139.481 114.281 121.962 1.00 47.84 101 LYS B CA 1
ATOM 4427 C C . LYS B 1 53 ? 139.277 115.343 123.035 1.00 47.84 101 LYS B C 1
ATOM 4428 O O . LYS B 1 53 ? 139.778 115.194 124.155 1.00 47.84 101 LYS B O 1
ATOM 4434 N N . ASP B 1 54 ? 138.558 116.417 122.716 1.00 47.45 102 ASP B N 1
ATOM 4435 C CA . ASP B 1 54 ? 138.317 117.509 123.647 1.00 47.45 102 ASP B CA 1
ATOM 4436 C C . ASP B 1 54 ? 136.996 117.379 124.392 1.00 47.45 102 ASP B C 1
ATOM 4437 O O . ASP B 1 54 ? 136.678 118.246 125.213 1.00 47.45 102 ASP B O 1
ATOM 4442 N N . LEU B 1 55 ? 136.221 116.330 124.124 1.00 41.01 103 LEU B N 1
ATOM 4443 C CA . LEU B 1 55 ? 134.916 116.189 124.765 1.00 41.01 103 LEU B CA 1
ATOM 4444 C C . LEU B 1 55 ? 134.982 116.086 126.287 1.00 41.01 103 LEU B C 1
ATOM 4445 O O . LEU B 1 55 ? 134.155 116.736 126.950 1.00 41.01 103 LEU B O 1
ATOM 4450 N N . PRO B 1 56 ? 135.876 115.295 126.900 1.00 42.74 104 PRO B N 1
ATOM 4451 C CA . PRO B 1 56 ? 135.920 115.282 128.373 1.00 42.74 104 PRO B CA 1
ATOM 4452 C C . PRO B 1 56 ? 136.179 116.647 128.986 1.00 42.74 104 PRO B C 1
ATOM 4453 O O . PRO B 1 56 ? 135.537 117.009 129.981 1.00 42.74 104 PRO B O 1
ATOM 4457 N N . THR B 1 57 ? 137.090 117.429 128.405 1.00 42.22 105 THR B N 1
ATOM 4458 C CA . THR B 1 57 ? 137.400 118.741 128.963 1.00 42.22 105 THR B CA 1
ATOM 4459 C C . THR B 1 57 ? 136.219 119.693 128.824 1.00 42.22 105 THR B C 1
ATOM 4460 O O . THR B 1 57 ? 135.908 120.448 129.754 1.00 42.22 105 THR B O 1
ATOM 4464 N N . LEU B 1 58 ? 135.542 119.665 127.673 1.00 40.54 106 LEU B N 1
ATOM 4465 C CA . LEU B 1 58 ? 134.371 120.516 127.482 1.00 40.54 106 LEU B CA 1
ATOM 4466 C C . LEU B 1 58 ? 133.246 120.129 128.434 1.00 40.54 106 LEU B C 1
ATOM 4467 O O . LEU B 1 58 ? 132.559 120.998 128.981 1.00 40.54 106 LEU B O 1
ATOM 4472 N N . ASN B 1 59 ? 133.039 118.827 128.639 1.00 39.22 107 ASN B N 1
ATOM 4473 C CA . ASN B 1 59 ? 132.022 118.382 129.586 1.00 39.22 107 ASN B CA 1
ATOM 4474 C C . ASN B 1 59 ? 132.363 118.819 131.005 1.00 39.22 107 ASN B C 1
ATOM 4475 O O . ASN B 1 59 ? 131.479 119.231 131.768 1.00 39.22 107 ASN B O 1
ATOM 4480 N N . ALA B 1 60 ? 133.642 118.734 131.379 1.00 41.40 108 ALA B N 1
ATOM 4481 C CA . ALA B 1 60 ? 134.063 119.187 132.700 1.00 41.40 108 ALA B CA 1
ATOM 4482 C C . ALA B 1 60 ? 133.836 120.685 132.864 1.00 41.40 108 ALA B C 1
ATOM 4483 O O . ALA B 1 60 ? 133.435 121.149 133.937 1.00 41.40 108 ALA B O 1
ATOM 4485 N N . GLU B 1 61 ? 134.102 121.461 131.811 1.00 41.53 109 GLU B N 1
ATOM 4486 C CA . GLU B 1 61 ? 133.802 122.890 131.860 1.00 41.53 109 GLU B CA 1
ATOM 4487 C C . GLU B 1 61 ? 132.306 123.136 132.009 1.00 41.53 109 GLU B C 1
ATOM 4488 O O . GLU B 1 61 ? 131.888 124.031 132.753 1.00 41.53 109 GLU B O 1
ATOM 4494 N N . ARG B 1 62 ? 131.485 122.358 131.300 1.00 37.72 110 ARG B N 1
ATOM 4495 C CA . ARG B 1 62 ? 130.037 122.498 131.427 1.00 37.72 110 ARG B CA 1
ATOM 4496 C C . ARG B 1 62 ? 129.568 122.190 132.841 1.00 37.72 110 ARG B C 1
ATOM 4497 O O . ARG B 1 62 ? 128.636 122.833 133.337 1.00 37.72 110 ARG B O 1
ATOM 4505 N N . LEU B 1 63 ? 130.192 121.219 133.500 1.00 40.23 111 LEU B N 1
ATOM 4506 C CA . LEU B 1 63 ? 129.852 120.882 134.875 1.00 40.23 111 LEU B CA 1
ATOM 4507 C C . LEU B 1 63 ? 130.397 121.884 135.885 1.00 40.23 111 LEU B C 1
ATOM 4508 O O . LEU B 1 63 ? 130.039 121.808 137.064 1.00 40.23 111 LEU B O 1
ATOM 4513 N N . GLY B 1 64 ? 131.242 122.819 135.455 1.00 43.97 112 GLY B N 1
ATOM 4514 C CA . GLY B 1 64 ? 131.847 123.770 136.363 1.00 43.97 112 GLY B CA 1
ATOM 4515 C C . GLY B 1 64 ? 133.165 123.338 136.965 1.00 43.97 112 GLY B C 1
ATOM 4516 O O . GLY B 1 64 ? 133.594 123.927 137.963 1.00 43.97 112 GLY B O 1
ATOM 4517 N N . ILE B 1 65 ? 133.820 122.332 136.395 1.00 45.33 113 ILE B N 1
ATOM 4518 C CA . ILE B 1 65 ? 135.066 121.802 136.936 1.00 45.33 113 ILE B CA 1
ATOM 4519 C C . ILE B 1 65 ? 136.223 122.315 136.089 1.00 45.33 113 ILE B C 1
ATOM 4520 O O . ILE B 1 65 ? 136.195 122.215 134.858 1.00 45.33 113 ILE B O 1
ATOM 4525 N N . LYS B 1 66 ? 137.241 122.863 136.746 1.00 51.87 114 LYS B N 1
ATOM 4526 C CA . LYS B 1 66 ? 138.384 123.460 136.072 1.00 51.87 114 LYS B CA 1
ATOM 4527 C C . LYS B 1 66 ? 139.649 122.657 136.348 1.00 51.87 114 LYS B C 1
ATOM 4528 O O . LYS B 1 66 ? 139.941 122.313 137.497 1.00 51.87 114 LYS B O 1
ATOM 4534 N N . GLY B 1 67 ? 140.397 122.364 135.285 1.00 51.01 115 GLY B N 1
ATOM 4535 C CA . GLY B 1 67 ? 141.718 121.786 135.405 1.00 51.01 115 GLY B CA 1
ATOM 4536 C C . GLY B 1 67 ? 141.812 120.283 135.257 1.00 51.01 115 GLY B C 1
ATOM 4537 O O . GLY B 1 67 ? 142.921 119.744 135.348 1.00 51.01 115 GLY B O 1
ATOM 4538 N N . ARG B 1 68 ? 140.702 119.586 135.032 1.00 47.54 116 ARG B N 1
ATOM 4539 C CA . ARG B 1 68 ? 140.742 118.139 134.879 1.00 47.54 116 ARG B CA 1
ATOM 4540 C C . ARG B 1 68 ? 139.622 117.720 133.939 1.00 47.54 116 ARG B C 1
ATOM 4541 O O . ARG B 1 68 ? 138.596 118.403 133.848 1.00 47.54 116 ARG B O 1
ATOM 4549 N N . PRO B 1 69 ? 139.793 116.613 133.221 1.00 46.04 117 PRO B N 1
ATOM 4550 C CA . PRO B 1 69 ? 138.706 116.102 132.381 1.00 46.04 117 PRO B CA 1
ATOM 4551 C C . PRO B 1 69 ? 137.566 115.554 133.223 1.00 46.04 117 PRO B C 1
ATOM 4552 O O . PRO B 1 69 ? 137.739 115.153 134.376 1.00 46.04 117 PRO B O 1
ATOM 4556 N N . ALA B 1 70 ? 136.379 115.545 132.625 1.00 41.45 118 ALA B N 1
ATOM 4557 C CA . ALA B 1 70 ? 135.225 114.956 133.283 1.00 41.45 118 ALA B CA 1
ATOM 4558 C C . ALA B 1 70 ? 135.393 113.447 133.398 1.00 41.45 118 ALA B C 1
ATOM 4559 O O . ALA B 1 70 ? 135.967 112.794 132.523 1.00 41.45 118 ALA B O 1
ATOM 4561 N N . THR B 1 71 ? 134.895 112.892 134.499 1.00 41.67 119 THR B N 1
ATOM 4562 C CA . THR B 1 71 ? 134.962 111.454 134.697 1.00 41.67 119 THR B CA 1
ATOM 4563 C C . THR B 1 71 ? 133.828 110.761 133.944 1.00 41.67 119 THR B C 1
ATOM 4564 O O . THR B 1 71 ? 132.917 111.396 133.407 1.00 41.67 119 THR B O 1
ATOM 4568 N N . HIS B 1 72 ? 133.903 109.430 133.903 1.00 38.78 120 HIS B N 1
ATOM 4569 C CA . HIS B 1 72 ? 132.843 108.641 133.283 1.00 38.78 120 HIS B CA 1
ATOM 4570 C C . HIS B 1 72 ? 131.510 108.881 133.981 1.00 38.78 120 HIS B C 1
ATOM 4571 O O . HIS B 1 72 ? 130.490 109.147 133.331 1.00 38.78 120 HIS B O 1
ATOM 4578 N N . THR B 1 73 ? 131.509 108.811 135.314 1.00 40.41 121 THR B N 1
ATOM 4579 C CA . THR B 1 73 ? 130.292 109.077 136.072 1.00 40.41 121 THR B CA 1
ATOM 4580 C C . THR B 1 73 ? 129.817 110.508 135.865 1.00 40.41 121 THR B C 1
ATOM 4581 O O . THR B 1 73 ? 128.622 110.748 135.666 1.00 40.41 121 THR B O 1
ATOM 4585 N N . GLU B 1 74 ? 130.739 111.472 135.898 1.00 40.54 122 GLU B N 1
ATOM 4586 C CA . GLU B 1 74 ? 130.358 112.872 135.740 1.00 40.54 122 GLU B CA 1
ATOM 4587 C C . GLU B 1 74 ? 129.799 113.141 134.347 1.00 40.54 122 GLU B C 1
ATOM 4588 O O . GLU B 1 74 ? 128.795 113.843 134.196 1.00 40.54 122 GLU B O 1
ATOM 4594 N N . THR B 1 75 ? 130.438 112.585 133.315 1.00 37.62 123 THR B N 1
ATOM 4595 C CA . THR B 1 75 ? 129.949 112.761 131.950 1.00 37.62 123 THR B CA 1
ATOM 4596 C C . THR B 1 75 ? 128.563 112.152 131.780 1.00 37.62 123 THR B C 1
ATOM 4597 O O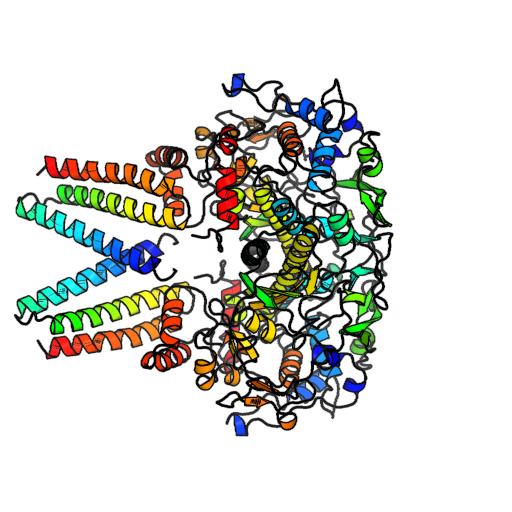 . THR B 1 75 ? 127.649 112.780 131.222 1.00 37.62 123 THR B O 1
ATOM 4601 N N . SER B 1 76 ? 128.385 110.926 132.272 1.00 36.30 124 SER B N 1
ATOM 4602 C CA . SER B 1 76 ? 127.092 110.268 132.143 1.00 36.30 124 SER B CA 1
ATOM 4603 C C . SER B 1 76 ? 126.015 111.013 132.918 1.00 36.30 124 SER B C 1
ATOM 4604 O O . SER B 1 76 ? 124.873 111.110 132.461 1.00 36.30 124 SER B O 1
ATOM 4607 N N . ILE B 1 77 ? 126.358 111.547 134.092 1.00 35.79 125 ILE B N 1
ATOM 4608 C CA . ILE B 1 77 ? 125.382 112.274 134.896 1.00 35.79 125 ILE B CA 1
ATOM 4609 C C . ILE B 1 77 ? 125.034 113.608 134.246 1.00 35.79 125 ILE B C 1
ATOM 4610 O O . ILE B 1 77 ? 123.891 114.068 134.324 1.00 35.79 125 ILE B O 1
ATOM 4615 N N . LEU B 1 78 ? 126.005 114.251 133.594 1.00 33.53 126 LEU B N 1
ATOM 4616 C CA . LEU B 1 78 ? 125.706 115.462 132.835 1.00 33.53 126 LEU B CA 1
ATOM 4617 C C . LEU B 1 78 ? 124.716 115.167 131.716 1.00 33.53 126 LEU B C 1
ATOM 4618 O O . LEU B 1 78 ? 123.743 115.908 131.514 1.00 33.53 126 LEU B O 1
ATOM 4623 N N . PHE B 1 79 ? 124.942 114.072 130.985 1.00 30.77 127 PHE B N 1
ATOM 4624 C CA . PHE B 1 79 ? 123.983 113.676 129.956 1.00 30.77 127 PHE B CA 1
ATOM 4625 C C . PHE B 1 79 ? 122.617 113.379 130.564 1.00 30.77 127 PHE B C 1
ATOM 4626 O O . PHE B 1 79 ? 121.581 113.766 130.013 1.00 30.77 127 PHE B O 1
ATOM 4634 N N . HIS B 1 80 ? 122.601 112.674 131.697 1.00 32.75 128 HIS B N 1
ATOM 4635 C CA . HIS B 1 80 ? 121.344 112.310 132.340 1.00 32.75 128 HIS B CA 1
ATOM 4636 C C . HIS B 1 80 ? 120.571 113.546 132.776 1.00 32.75 128 HIS B C 1
ATOM 4637 O O . HIS B 1 80 ? 119.345 113.599 132.644 1.00 32.75 128 HIS B O 1
ATOM 4644 N N . THR B 1 81 ? 121.274 114.545 133.309 1.00 31.99 129 THR B N 1
ATOM 4645 C CA . THR B 1 81 ? 120.614 115.762 133.765 1.00 31.99 129 THR B CA 1
ATOM 4646 C C . THR B 1 81 ? 120.092 116.577 132.591 1.00 31.99 129 THR B C 1
ATOM 4647 O O . THR B 1 81 ? 118.990 117.133 132.660 1.00 31.99 129 THR B O 1
ATOM 4651 N N . GLN B 1 82 ? 120.865 116.666 131.504 1.00 30.93 130 GLN B N 1
ATOM 4652 C CA . GLN B 1 82 ? 120.377 117.383 130.329 1.00 30.93 130 GLN B CA 1
ATOM 4653 C C . GLN B 1 82 ? 119.169 116.687 129.713 1.00 30.93 130 GLN B C 1
ATOM 4654 O O . GLN B 1 82 ? 118.227 117.349 129.263 1.00 30.93 130 GLN B O 1
ATOM 4660 N N . HIS B 1 83 ? 119.180 115.352 129.677 1.00 26.83 131 HIS B N 1
ATOM 4661 C CA . HIS B 1 83 ? 118.064 114.615 129.093 1.00 26.83 131 HIS B CA 1
ATOM 4662 C C . HIS B 1 83 ? 116.827 114.679 129.981 1.00 26.83 131 HIS B C 1
ATOM 4663 O O . HIS B 1 83 ? 115.700 114.776 129.483 1.00 26.83 131 HIS B O 1
ATOM 4670 N N . LEU B 1 84 ? 117.018 114.623 131.300 1.00 31.62 132 LEU B N 1
ATOM 4671 C CA . LEU B 1 84 ? 115.899 114.661 132.232 1.00 31.62 132 LEU B CA 1
ATOM 4672 C C . LEU B 1 84 ? 115.171 115.998 132.208 1.00 31.62 132 LEU B C 1
ATOM 4673 O O . LEU B 1 84 ? 113.990 116.053 132.568 1.00 31.62 132 LEU B O 1
ATOM 4678 N N . GLY B 1 85 ? 115.839 117.066 131.786 1.00 31.00 133 GLY B N 1
ATOM 4679 C CA . GLY B 1 85 ? 115.221 118.371 131.712 1.00 31.00 133 GLY B CA 1
ATOM 4680 C C . GLY B 1 85 ? 115.535 119.304 132.857 1.00 31.00 133 GLY B C 1
ATOM 4681 O O . GLY B 1 85 ? 114.953 120.393 132.921 1.00 31.00 133 GLY B O 1
ATOM 4682 N N . ALA B 1 86 ? 116.431 118.920 133.762 1.00 32.12 134 ALA B N 1
ATOM 4683 C CA . ALA B 1 86 ? 116.822 119.789 134.862 1.00 32.12 134 ALA B CA 1
ATOM 4684 C C . ALA B 1 86 ? 117.850 120.834 134.452 1.00 32.12 134 ALA B C 1
ATOM 4685 O O . ALA B 1 86 ? 118.149 121.729 135.249 1.00 32.12 134 ALA B O 1
ATOM 4687 N N . MET B 1 87 ? 118.391 120.745 133.240 1.00 35.66 135 MET B N 1
ATOM 4688 C CA . MET B 1 87 ? 119.367 121.706 132.746 1.00 35.66 135 MET B CA 1
ATOM 4689 C C . MET B 1 87 ? 118.951 122.128 131.341 1.00 35.66 135 MET B C 1
ATOM 4690 O O . MET B 1 87 ? 117.943 121.663 130.802 1.00 35.66 135 MET B O 1
ATOM 4695 N N . LEU B 1 88 ? 119.741 123.014 130.740 1.00 34.62 136 LEU B N 1
ATOM 4696 C CA . LEU B 1 88 ? 119.490 123.505 129.394 1.00 34.62 136 LEU B CA 1
ATOM 4697 C C . LEU B 1 88 ? 120.611 123.052 128.475 1.00 34.62 136 LEU B C 1
ATOM 4698 O O . LEU B 1 88 ? 121.783 123.060 128.861 1.00 34.62 136 LEU B O 1
ATOM 4703 N N . THR B 1 89 ? 120.244 122.653 127.262 1.00 33.96 137 THR B N 1
ATOM 4704 C CA . THR B 1 89 ? 121.234 122.227 126.286 1.00 33.96 137 THR B CA 1
ATOM 4705 C C . THR B 1 89 ? 122.074 123.412 125.826 1.00 33.96 137 THR B C 1
ATOM 4706 O O . THR B 1 89 ? 121.649 124.569 125.890 1.00 33.96 137 THR B O 1
ATOM 4710 N N . GLN B 1 90 ? 123.287 123.109 125.360 1.00 35.70 138 GLN B N 1
ATOM 4711 C CA . GLN B 1 90 ? 124.208 124.150 124.922 1.00 35.70 138 GLN B CA 1
ATOM 4712 C C . GLN B 1 90 ? 123.696 124.911 123.708 1.00 35.70 138 GLN B C 1
ATOM 4713 O O . GLN B 1 90 ? 124.141 126.038 123.466 1.00 35.70 138 GLN B O 1
ATOM 4719 N N . ARG B 1 91 ? 122.777 124.325 122.942 1.00 32.43 139 ARG B N 1
ATOM 4720 C CA . ARG B 1 91 ? 122.279 124.919 121.710 1.00 32.43 139 ARG B CA 1
ATOM 4721 C C . ARG B 1 91 ? 120.795 125.265 121.800 1.00 32.43 139 ARG B C 1
ATOM 4722 O O . ARG B 1 91 ? 120.089 125.247 120.791 1.00 32.43 139 ARG B O 1
ATOM 4730 N N . HIS B 1 92 ? 120.313 125.599 123.000 1.00 33.00 140 HIS B N 1
ATOM 4731 C CA . HIS B 1 92 ? 118.876 125.770 123.196 1.00 33.00 140 HIS B CA 1
ATOM 4732 C C . HIS B 1 92 ? 118.330 126.940 122.384 1.00 33.00 140 HIS B C 1
ATOM 4733 O O . HIS B 1 92 ? 117.152 126.942 122.007 1.00 33.00 140 HIS B O 1
ATOM 4740 N N . ASN B 1 93 ? 119.160 127.943 122.105 1.00 33.01 141 ASN B N 1
ATOM 4741 C CA . ASN B 1 93 ? 118.741 129.057 121.252 1.00 33.01 141 ASN B CA 1
ATOM 4742 C C . ASN B 1 93 ? 119.117 128.787 119.794 1.00 33.01 141 ASN B C 1
ATOM 4743 O O . ASN B 1 93 ? 119.691 129.623 119.097 1.00 33.01 141 ASN B O 1
ATOM 4748 N N . GLU B 1 94 ? 118.757 127.590 119.334 1.00 31.75 142 GLU B N 1
ATOM 4749 C CA . GLU B 1 94 ? 119.013 127.164 117.966 1.00 31.75 142 GLU B CA 1
ATOM 4750 C C . GLU B 1 94 ? 117.881 126.254 117.520 1.00 31.75 142 GLU B C 1
ATOM 4751 O O . GLU B 1 94 ? 117.315 125.509 118.323 1.00 31.75 142 GLU B O 1
ATOM 4757 N N . THR B 1 95 ? 117.564 126.311 116.230 1.00 28.46 143 THR B N 1
ATOM 4758 C CA . THR B 1 95 ? 116.515 125.459 115.689 1.00 28.46 143 THR B CA 1
ATOM 4759 C C . THR B 1 95 ? 116.924 123.996 115.795 1.00 28.46 143 THR B C 1
ATOM 4760 O O . THR B 1 95 ? 118.009 123.607 115.354 1.00 28.46 143 THR B O 1
ATOM 4764 N N . GLY B 1 96 ? 116.045 123.185 116.376 1.00 25.25 144 GLY B N 1
ATOM 4765 C CA . GLY B 1 96 ? 116.319 121.789 116.659 1.00 25.25 144 GLY B CA 1
ATOM 4766 C C . GLY B 1 96 ? 116.613 121.495 118.114 1.00 25.25 144 GLY B C 1
ATOM 4767 O O . GLY B 1 96 ? 116.585 120.325 118.515 1.00 25.25 144 GLY B O 1
ATOM 4768 N N . TRP B 1 97 ? 116.895 122.519 118.923 1.00 26.72 145 TRP B N 1
ATOM 4769 C CA . TRP B 1 97 ? 117.136 122.346 120.349 1.00 26.72 145 TRP B CA 1
ATOM 4770 C C . TRP B 1 97 ? 116.297 123.292 121.200 1.00 26.72 145 TRP B C 1
ATOM 4771 O O . TRP B 1 97 ? 116.563 123.422 122.400 1.00 26.72 145 TRP B O 1
ATOM 4782 N N . THR B 1 98 ? 115.296 123.951 120.620 1.00 27.27 146 THR B N 1
ATOM 4783 C CA . THR B 1 98 ? 114.519 124.947 121.343 1.00 27.27 146 THR B CA 1
ATOM 4784 C C . THR B 1 98 ? 113.585 124.287 122.358 1.00 27.27 146 THR B C 1
ATOM 4785 O O . THR B 1 98 ? 113.520 123.062 122.490 1.00 27.27 146 THR B O 1
ATOM 4789 N N . GLY B 1 99 ? 112.852 125.133 123.083 1.00 26.60 147 GLY B N 1
ATOM 4790 C CA . GLY B 1 99 ? 111.916 124.632 124.076 1.00 26.60 147 GLY B CA 1
ATOM 4791 C C . GLY B 1 99 ? 110.797 123.812 123.469 1.00 26.60 147 GLY B C 1
ATOM 4792 O O . GLY B 1 99 ? 110.281 122.887 124.097 1.00 26.60 147 GLY B O 1
ATOM 4793 N N . LEU B 1 100 ? 110.395 124.150 122.243 1.00 24.62 148 LEU B N 1
ATOM 4794 C CA . LEU B 1 100 ? 109.386 123.360 121.547 1.00 24.62 148 LEU B CA 1
ATOM 4795 C C . LEU B 1 100 ? 109.893 121.956 121.244 1.00 24.62 148 LEU B C 1
ATOM 4796 O O . LEU B 1 100 ? 109.201 120.960 121.503 1.00 24.62 148 LEU B O 1
ATOM 4801 N N . ASP B 1 101 ? 111.103 121.858 120.695 1.00 25.57 149 ASP B N 1
ATOM 4802 C CA . ASP B 1 101 ? 111.671 120.556 120.372 1.00 25.57 149 ASP B CA 1
ATOM 4803 C C . ASP B 1 101 ? 111.977 119.762 121.635 1.00 25.57 149 ASP B C 1
ATOM 4804 O O . ASP B 1 101 ? 111.800 118.538 121.665 1.00 25.57 149 ASP B O 1
ATOM 4809 N N . GLU B 1 102 ? 112.426 120.442 122.692 1.00 23.73 150 GLU B N 1
ATOM 4810 C CA . GLU B 1 102 ? 112.633 119.768 123.969 1.00 23.73 150 GLU B CA 1
ATOM 4811 C C . GLU B 1 102 ? 111.319 119.256 124.545 1.00 23.73 150 GLU B C 1
ATOM 4812 O O . GLU B 1 102 ? 111.278 118.172 125.135 1.00 23.73 150 GLU B O 1
ATOM 4818 N N . ALA B 1 103 ? 110.240 120.026 124.397 1.00 21.75 151 ALA B N 1
ATOM 4819 C CA . ALA B 1 103 ? 108.935 119.567 124.859 1.00 21.75 151 ALA B CA 1
ATOM 4820 C C . ALA B 1 103 ? 108.478 118.341 124.083 1.00 21.75 151 ALA B C 1
ATOM 4821 O O . ALA B 1 103 ? 107.929 117.398 124.664 1.00 21.75 151 ALA B O 1
ATOM 4823 N N . LEU B 1 104 ? 108.697 118.335 122.766 1.00 19.66 152 LEU B N 1
ATOM 4824 C CA . LEU B 1 104 ? 108.363 117.154 121.973 1.00 19.66 152 LEU B CA 1
ATOM 4825 C C . LEU B 1 104 ? 109.177 115.943 122.414 1.00 19.66 152 LEU B C 1
ATOM 4826 O O . LEU B 1 104 ? 108.638 114.835 122.544 1.00 19.66 152 LEU B O 1
ATOM 4831 N N . ASN B 1 105 ? 110.475 116.137 122.656 1.00 19.56 153 ASN B N 1
ATOM 4832 C CA . ASN B 1 105 ? 111.325 115.041 123.113 1.00 19.56 153 ASN B CA 1
ATOM 4833 C C . ASN B 1 105 ? 110.868 114.512 124.467 1.00 19.56 153 ASN B C 1
ATOM 4834 O O . ASN B 1 105 ? 110.834 113.298 124.692 1.00 19.56 153 ASN B O 1
ATOM 4839 N N . ALA B 1 106 ? 110.522 115.414 125.387 1.00 19.03 154 ALA B N 1
ATOM 4840 C CA . ALA B 1 106 ? 110.058 114.995 126.704 1.00 19.03 154 ALA B CA 1
ATOM 4841 C C . ALA B 1 106 ? 108.739 114.242 126.611 1.00 19.03 154 ALA B C 1
ATOM 4842 O O . ALA B 1 106 ? 108.530 113.251 127.319 1.00 19.03 154 ALA B O 1
ATOM 4844 N N . GLY B 1 107 ? 107.831 114.706 125.752 1.00 17.89 155 GLY B N 1
ATOM 4845 C CA . GLY B 1 107 ? 106.573 114.003 125.575 1.00 17.89 155 GLY B CA 1
ATOM 4846 C C . GLY B 1 107 ? 106.755 112.618 124.987 1.00 17.89 155 GLY B C 1
ATOM 4847 O O . GLY B 1 107 ? 106.083 111.668 125.393 1.00 17.89 155 GLY B O 1
ATOM 4848 N N . ALA B 1 108 ? 107.666 112.483 124.020 1.00 17.78 156 ALA B N 1
ATOM 4849 C CA . ALA B 1 108 ? 107.889 111.182 123.396 1.00 17.78 156 ALA B CA 1
ATOM 4850 C C . ALA B 1 108 ? 108.504 110.180 124.366 1.00 17.78 156 ALA B C 1
ATOM 4851 O O . ALA B 1 108 ? 108.201 108.984 124.292 1.00 17.78 156 ALA B O 1
ATOM 4853 N N . TRP B 1 109 ? 109.354 110.641 125.278 1.00 19.05 157 TRP B N 1
ATOM 4854 C CA . TRP B 1 109 ? 110.044 109.785 126.234 1.00 19.05 157 TRP B CA 1
ATOM 4855 C C . TRP B 1 109 ? 109.223 109.507 127.485 1.00 19.05 157 TRP B C 1
ATOM 4856 O O . TRP B 1 109 ? 109.754 108.936 128.441 1.00 19.05 157 TRP B O 1
ATOM 4867 N N . ALA B 1 110 ? 107.947 109.897 127.504 1.00 19.39 158 ALA B N 1
ATOM 4868 C CA . ALA B 1 110 ? 107.180 109.906 128.747 1.00 19.39 158 ALA B CA 1
ATOM 4869 C C . ALA B 1 110 ? 106.924 108.497 129.271 1.00 19.39 158 ALA B C 1
ATOM 4870 O O . ALA B 1 110 ? 107.125 108.223 130.460 1.00 19.39 158 ALA B O 1
ATOM 4872 N N . VAL B 1 111 ? 106.459 107.595 128.405 1.00 20.29 159 VAL B N 1
ATOM 4873 C CA . VAL B 1 111 ? 106.125 106.242 128.849 1.00 20.29 159 VAL B CA 1
ATOM 4874 C C . VAL B 1 111 ? 107.381 105.508 129.301 1.00 20.29 159 VAL B C 1
ATOM 4875 O O . VAL B 1 111 ? 107.376 104.790 130.308 1.00 20.29 159 VAL B O 1
ATOM 4879 N N . GLU B 1 112 ? 108.479 105.679 128.561 1.00 21.86 160 GLU B N 1
ATOM 4880 C CA . GLU B 1 112 ? 109.747 105.081 128.963 1.00 21.86 160 GLU B CA 1
ATOM 4881 C C . GLU B 1 112 ? 110.220 105.639 130.299 1.00 21.86 160 GLU B C 1
ATOM 4882 O O . GLU B 1 112 ? 110.735 104.897 131.143 1.00 21.86 160 GLU B O 1
ATOM 4888 N N . PHE B 1 113 ? 110.055 106.945 130.509 1.00 21.20 161 PHE B N 1
ATOM 4889 C CA . PHE B 1 113 ? 110.479 107.565 131.759 1.00 21.20 161 PHE B CA 1
ATOM 4890 C C . PHE B 1 113 ? 109.664 107.090 132.955 1.00 21.20 161 PHE B C 1
ATOM 4891 O O . PHE B 1 113 ? 110.237 106.781 134.004 1.00 21.20 161 PHE B O 1
ATOM 4899 N N . ASP B 1 114 ? 108.339 107.024 132.823 1.00 22.55 162 ASP B N 1
ATOM 4900 C CA . ASP B 1 114 ? 107.464 106.893 133.981 1.00 22.55 162 ASP B CA 1
ATOM 4901 C C . ASP B 1 114 ? 106.840 105.513 134.146 1.00 22.55 162 ASP B C 1
ATOM 4902 O O . ASP B 1 114 ? 106.262 105.243 135.203 1.00 22.55 162 ASP B O 1
ATOM 4907 N N . TYR B 1 115 ? 106.932 104.637 133.147 1.00 22.17 163 TYR B N 1
ATOM 4908 C CA . TYR B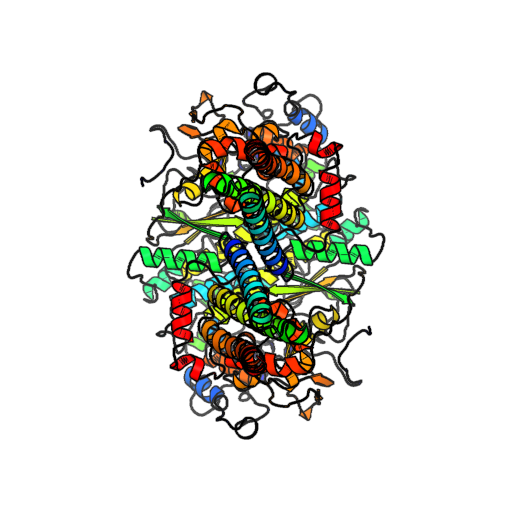 1 115 ? 106.328 103.316 133.277 1.00 22.17 163 TYR B CA 1
ATOM 4909 C C . TYR B 1 115 ? 107.235 102.165 132.877 1.00 22.17 163 TYR B C 1
ATOM 4910 O O . TYR B 1 115 ? 106.865 101.013 133.121 1.00 22.17 163 TYR B O 1
ATOM 4919 N N . SER B 1 116 ? 108.395 102.419 132.279 1.00 23.09 164 SER B N 1
ATOM 4920 C CA . SER B 1 116 ? 109.373 101.375 132.028 1.00 23.09 164 SER B CA 1
ATOM 4921 C C . SER B 1 116 ? 110.533 101.406 133.009 1.00 23.09 164 SER B C 1
ATOM 4922 O O . SER B 1 116 ? 111.411 100.541 132.931 1.00 23.09 164 SER B O 1
ATOM 4925 N N . GLY B 1 117 ? 110.554 102.365 133.930 1.00 24.61 165 GLY B N 1
ATOM 4926 C CA . GLY B 1 117 ? 111.675 102.501 134.836 1.00 24.61 165 GLY B CA 1
ATOM 4927 C C . GLY B 1 117 ? 112.902 103.084 134.183 1.00 24.61 165 GLY B C 1
ATOM 4928 O O . GLY B 1 117 ? 114.012 102.907 134.696 1.00 24.61 165 GLY B O 1
ATOM 4929 N N . PHE B 1 118 ? 112.727 103.782 133.061 1.00 24.27 166 PHE B N 1
ATOM 4930 C CA . PHE B 1 118 ? 113.829 104.336 132.278 1.00 24.27 166 PHE B CA 1
ATOM 4931 C C . PHE B 1 118 ? 114.818 103.224 131.911 1.00 24.27 166 PHE B C 1
ATOM 4932 O O . PHE B 1 118 ? 115.999 103.243 132.255 1.00 24.27 166 PHE B O 1
ATOM 4940 N N . ASN B 1 119 ? 114.279 102.222 131.211 1.00 24.42 167 ASN B N 1
ATOM 4941 C CA . ASN B 1 119 ? 115.034 101.023 130.867 1.00 24.42 167 ASN B CA 1
ATOM 4942 C C . ASN B 1 119 ? 116.045 101.268 129.756 1.00 24.42 167 ASN B C 1
ATOM 4943 O O . ASN B 1 119 ? 116.795 100.351 129.404 1.00 24.42 167 ASN B O 1
ATOM 4948 N N . ALA B 1 120 ? 116.106 102.455 129.197 1.00 23.41 168 ALA B N 1
ATOM 4949 C CA . ALA B 1 120 ? 117.056 102.633 128.101 1.00 23.41 168 ALA B CA 1
ATOM 4950 C C . ALA B 1 120 ? 118.456 102.358 128.637 1.00 23.41 168 ALA B C 1
ATOM 4951 O O . ALA B 1 120 ? 119.228 101.722 127.917 1.00 23.41 168 ALA B O 1
ATOM 4953 N N . THR B 1 121 ? 118.762 102.810 129.860 1.00 27.63 169 THR B N 1
ATOM 4954 C CA . THR B 1 121 ? 120.074 102.566 130.439 1.00 27.63 169 THR B CA 1
ATOM 4955 C C . THR B 1 121 ? 120.132 101.267 131.234 1.00 27.63 169 THR B C 1
ATOM 4956 O O . THR B 1 121 ? 120.863 101.192 132.227 1.00 27.63 169 THR B O 1
ATOM 4960 N N . GLY B 1 122 ? 119.327 100.291 130.853 1.00 27.86 170 GLY B N 1
ATOM 4961 C CA . GLY B 1 122 ? 119.381 98.968 131.496 1.00 27.86 170 GLY B CA 1
ATOM 4962 C C . GLY B 1 122 ? 118.396 98.793 132.618 1.00 27.86 170 GLY B C 1
ATOM 4963 O O . GLY B 1 122 ? 117.725 99.750 132.988 1.00 27.86 170 GLY B O 1
ATOM 4964 N N . GLY B 1 123 ? 118.337 97.590 133.157 1.00 30.63 171 GLY B N 1
ATOM 4965 C CA . GLY B 1 123 ? 117.455 97.362 134.301 1.00 30.63 171 GLY B CA 1
ATOM 4966 C C . GLY B 1 123 ? 117.668 96.018 134.934 1.00 30.63 171 GLY B C 1
ATOM 4967 O O . GLY B 1 123 ? 118.327 95.174 134.335 1.00 30.63 171 GLY B O 1
ATOM 4968 N N . GLY B 1 124 ? 117.203 95.864 136.157 1.00 32.62 172 GLY B N 1
ATOM 4969 C CA . GLY B 1 124 ? 117.231 94.560 136.768 1.00 32.62 172 GLY B CA 1
ATOM 4970 C C . GLY B 1 124 ? 116.179 93.645 136.183 1.00 32.62 172 GLY B C 1
ATOM 4971 O O . GLY B 1 124 ? 115.511 93.973 135.199 1.00 32.62 172 GLY B O 1
ATOM 4972 N N . PRO B 1 125 ? 116.021 92.466 136.775 1.00 32.17 173 PRO B N 1
ATOM 4973 C CA . PRO B 1 125 ? 115.010 91.529 136.275 1.00 32.17 173 PRO B CA 1
ATOM 4974 C C . PRO B 1 125 ? 113.616 91.905 136.757 1.00 32.17 173 PRO B C 1
ATOM 4975 O O . PRO B 1 125 ? 113.250 91.656 137.908 1.00 32.17 173 PRO B O 1
ATOM 4979 N N . GLY B 1 126 ? 112.827 92.495 135.859 1.00 28.41 174 GLY B N 1
ATOM 4980 C CA . GLY B 1 126 ? 111.437 92.782 136.122 1.00 28.41 174 GLY B CA 1
ATOM 4981 C C . GLY B 1 126 ? 111.038 94.241 136.023 1.00 28.41 174 GLY B C 1
ATOM 4982 O O . GLY B 1 126 ? 109.850 94.522 135.831 1.00 28.41 174 GLY B O 1
ATOM 4983 N N . SER B 1 127 ? 111.986 95.171 136.163 1.00 28.48 175 SER B N 1
ATOM 4984 C CA . SER B 1 127 ? 111.730 96.608 136.057 1.00 28.48 175 SER B CA 1
ATOM 4985 C C . SER B 1 127 ? 110.855 97.129 137.195 1.00 28.48 175 SER B C 1
ATOM 4986 O O . SER B 1 127 ? 109.787 96.579 137.478 1.00 28.48 175 SER B O 1
ATOM 4989 N N . VAL B 1 128 ? 111.303 98.198 137.850 1.00 29.88 176 VAL B N 1
ATOM 4990 C CA . VAL B 1 128 ? 110.617 98.783 138.996 1.00 29.88 176 VAL B CA 1
ATOM 4991 C C . VAL B 1 128 ? 110.417 100.270 138.738 1.00 29.88 176 VAL B C 1
ATOM 4992 O O . VAL B 1 128 ? 111.351 100.967 138.328 1.00 29.88 176 VAL B O 1
ATOM 4996 N N . ILE B 1 129 ? 109.202 100.756 138.979 1.00 29.89 177 ILE B N 1
ATOM 4997 C CA . ILE B 1 129 ? 108.886 102.165 138.748 1.00 29.89 177 ILE B CA 1
ATOM 4998 C C . ILE B 1 129 ? 108.352 102.797 140.029 1.00 29.89 177 ILE B C 1
ATOM 4999 O O . ILE B 1 129 ? 107.572 102.166 140.756 1.00 29.89 177 ILE B O 1
ATOM 5004 N N . PRO B 1 130 ? 108.762 104.023 140.359 1.00 32.87 178 PRO B N 1
ATOM 5005 C CA . PRO B 1 130 ? 108.150 104.725 141.493 1.00 32.87 178 PRO B CA 1
ATOM 5006 C C . PRO B 1 130 ? 106.915 105.512 141.085 1.00 32.87 178 PRO B C 1
ATOM 5007 O O . PRO B 1 130 ? 106.977 106.348 140.179 1.00 32.87 178 PRO B O 1
ATOM 5011 N N . LEU B 1 131 ? 105.786 105.256 141.738 1.00 33.61 179 LEU B N 1
ATOM 5012 C CA . LEU B 1 131 ? 104.546 105.961 141.456 1.00 33.61 179 LEU B CA 1
ATOM 5013 C C . LEU B 1 131 ? 103.968 106.547 142.737 1.00 33.61 179 LEU B C 1
ATOM 5014 O O . LEU B 1 131 ? 103.998 105.917 143.798 1.00 33.61 179 LEU B O 1
ATOM 5019 N N . TYR B 1 132 ? 103.438 107.764 142.625 1.00 37.81 180 TYR B N 1
ATOM 5020 C CA . TYR B 1 132 ? 102.916 108.486 143.777 1.00 37.81 180 TYR B CA 1
ATOM 5021 C C . TYR B 1 132 ? 101.503 108.006 144.077 1.00 37.81 180 TYR B C 1
ATOM 5022 O O . TYR B 1 132 ? 100.647 108.048 143.183 1.00 37.81 180 TYR B O 1
ATOM 5031 N N . PRO B 1 133 ? 101.212 107.546 145.292 1.00 37.87 181 PRO B N 1
ATOM 5032 C CA . PRO B 1 133 ? 99.846 107.109 145.604 1.00 37.87 181 PRO B CA 1
ATOM 5033 C C . PRO B 1 133 ? 98.850 108.251 145.468 1.00 37.87 181 PRO B C 1
ATOM 5034 O O . PRO B 1 133 ? 99.156 109.408 145.760 1.00 37.87 181 PRO B O 1
ATOM 5038 N N . ILE B 1 134 ? 97.643 107.910 145.022 1.00 39.71 182 ILE B N 1
ATOM 5039 C CA . ILE B 1 134 ? 96.574 108.876 144.826 1.00 39.71 182 ILE B CA 1
ATOM 5040 C C . ILE B 1 134 ? 95.358 108.419 145.628 1.00 39.71 182 ILE B C 1
ATOM 5041 O O . ILE B 1 134 ? 95.169 107.233 145.895 1.00 39.71 182 ILE B O 1
ATOM 5046 N N . ASN B 1 135 ? 94.539 109.390 146.028 1.00 44.05 183 ASN B N 1
ATOM 5047 C CA . ASN B 1 135 ? 93.324 109.120 146.782 1.00 44.05 183 ASN B CA 1
ATOM 5048 C C . ASN B 1 135 ? 92.127 109.233 145.854 1.00 44.05 183 ASN B C 1
ATOM 5049 O O . ASN B 1 135 ? 91.790 110.347 145.430 1.00 44.05 183 ASN B O 1
ATOM 5054 N N . PRO B 1 136 ? 91.463 108.126 145.509 1.00 42.42 184 PRO B N 1
ATOM 5055 C CA . PRO B 1 136 ? 90.350 108.214 144.548 1.00 42.42 184 PRO B CA 1
ATOM 5056 C C . PRO B 1 136 ? 89.212 109.107 145.012 1.00 42.42 184 PRO B C 1
ATOM 5057 O O . PRO B 1 136 ? 88.536 109.723 144.179 1.00 42.42 184 PRO B O 1
ATOM 5061 N N . MET B 1 137 ? 88.978 109.188 146.323 1.00 46.16 185 MET B N 1
ATOM 5062 C CA . MET B 1 137 ? 87.845 109.958 146.829 1.00 46.16 185 MET B CA 1
ATOM 5063 C C . MET B 1 137 ? 88.024 111.452 146.584 1.00 46.16 185 MET B C 1
ATOM 5064 O O . MET B 1 137 ? 87.064 112.147 146.232 1.00 46.16 185 MET B O 1
ATOM 5069 N N . THR B 1 138 ? 89.239 111.966 146.767 1.00 46.31 186 THR B N 1
ATOM 5070 C CA . THR B 1 138 ? 89.499 113.396 146.664 1.00 46.31 186 THR B CA 1
ATOM 5071 C C . THR B 1 138 ? 90.452 113.760 145.534 1.00 46.31 186 THR B C 1
ATOM 5072 O O . THR B 1 138 ? 90.683 114.952 145.304 1.00 46.31 186 THR B O 1
ATOM 5076 N N . ASN B 1 139 ? 91.001 112.774 144.825 1.00 43.03 187 ASN B N 1
ATOM 5077 C CA . ASN B 1 139 ? 91.934 113.005 143.721 1.00 43.03 187 ASN B CA 1
ATOM 5078 C C . ASN B 1 139 ? 93.120 113.851 144.188 1.00 43.03 187 ASN B C 1
ATOM 5079 O O . ASN B 1 139 ? 93.483 114.859 143.577 1.00 43.03 187 ASN B O 1
ATOM 5084 N N . GLU B 1 140 ? 93.718 113.436 145.302 1.00 44.54 188 GLU B N 1
ATOM 5085 C CA . GLU B 1 140 ? 94.858 114.123 145.900 1.00 44.54 188 GLU B CA 1
ATOM 5086 C C . GLU B 1 140 ? 96.072 113.207 145.817 1.00 44.54 188 GLU B C 1
ATOM 5087 O O . GLU B 1 140 ? 96.069 112.110 146.386 1.00 44.54 188 GLU B O 1
ATOM 5093 N N . ILE B 1 141 ? 97.107 113.659 145.117 1.00 39.67 189 ILE B N 1
ATOM 5094 C CA . ILE B 1 141 ? 98.321 112.872 144.941 1.00 39.67 189 ILE B CA 1
ATOM 5095 C C . ILE B 1 141 ? 99.246 113.095 146.130 1.00 39.67 189 ILE B C 1
ATOM 5096 O O . ILE B 1 141 ? 99.469 114.233 146.561 1.00 39.67 189 ILE B O 1
ATOM 5101 N N . ALA B 1 142 ? 99.788 112.005 146.665 1.00 40.60 190 ALA B N 1
ATOM 5102 C CA . ALA B 1 142 ? 100.671 112.069 147.822 1.00 40.60 190 ALA B CA 1
ATOM 5103 C C . ALA B 1 142 ? 102.054 112.555 147.391 1.00 40.60 190 ALA B C 1
ATOM 5104 O O . ALA B 1 142 ? 102.291 112.881 146.225 1.00 40.60 190 ALA B O 1
ATOM 5106 N N . ASN B 1 143 ? 102.993 112.601 148.337 1.00 41.42 191 ASN B N 1
ATOM 5107 C CA . ASN B 1 143 ? 104.335 113.100 148.076 1.00 41.42 191 ASN B CA 1
ATOM 5108 C C . ASN B 1 143 ? 105.409 112.023 148.059 1.00 41.42 191 ASN B C 1
ATOM 5109 O O . ASN B 1 143 ? 106.453 112.233 147.433 1.00 41.42 191 ASN B O 1
ATOM 5114 N N . GLU B 1 144 ? 105.195 110.889 148.722 1.00 41.66 192 GLU B N 1
ATOM 5115 C CA . GLU B 1 144 ? 106.186 109.825 148.771 1.00 41.66 192 GLU B CA 1
ATOM 5116 C C . GLU B 1 144 ? 105.758 108.669 147.884 1.00 41.66 192 GLU B C 1
ATOM 5117 O O . GLU B 1 144 ? 104.730 108.036 148.157 1.00 41.66 192 GLU B O 1
ATOM 5123 N N . PRO B 1 145 ? 106.508 108.361 146.832 1.00 38.89 193 PRO B N 1
ATOM 5124 C CA . PRO B 1 145 ? 106.095 107.303 145.908 1.00 38.89 193 PRO B CA 1
ATOM 5125 C C . PRO B 1 145 ? 106.354 105.912 146.467 1.00 38.89 193 PRO B C 1
ATOM 5126 O O . PRO B 1 145 ? 107.066 105.722 147.455 1.00 38.89 193 PRO B O 1
ATOM 5130 N N . VAL B 1 146 ? 105.749 104.929 145.805 1.00 36.20 194 VAL B N 1
ATOM 5131 C CA . VAL B 1 146 ? 105.926 103.521 146.134 1.00 36.20 194 VAL B CA 1
ATOM 5132 C C . VAL B 1 146 ? 106.495 102.807 144.916 1.00 36.20 194 VAL B C 1
ATOM 5133 O O . VAL B 1 146 ? 106.339 103.259 143.776 1.00 36.20 194 VAL B O 1
ATOM 5137 N N . MET B 1 147 ? 107.161 101.683 145.163 1.00 37.37 195 MET B N 1
ATOM 5138 C CA . MET B 1 147 ? 107.804 100.926 144.096 1.00 37.37 195 MET B CA 1
ATOM 5139 C C . MET B 1 147 ? 106.860 99.837 143.598 1.00 37.37 195 MET B C 1
ATOM 5140 O O . MET B 1 147 ? 106.418 98.987 144.377 1.00 37.37 195 MET B O 1
ATOM 5145 N N . VAL B 1 148 ? 106.555 99.863 142.304 1.00 32.86 196 VAL B N 1
ATOM 5146 C CA . VAL B 1 148 ? 105.649 98.893 141.692 1.00 32.86 196 VAL B CA 1
ATOM 5147 C C . VAL B 1 148 ? 106.280 98.393 140.400 1.00 32.86 196 VAL B C 1
ATOM 5148 O O . VAL B 1 148 ? 107.131 99.073 139.805 1.00 32.86 196 VAL B O 1
ATOM 5152 N N . PRO B 1 149 ? 105.903 97.195 139.948 1.00 30.37 197 PRO B N 1
ATOM 5153 C CA . PRO B 1 149 ? 106.466 96.670 138.698 1.00 30.37 197 PRO B CA 1
ATOM 5154 C C . PRO B 1 149 ? 106.106 97.537 137.501 1.00 30.37 197 PRO B C 1
ATOM 5155 O O . PRO B 1 149 ? 105.024 98.124 137.429 1.00 30.37 197 PRO B O 1
ATOM 5159 N N . GLY B 1 150 ? 107.031 97.604 136.549 1.00 25.02 198 GLY B N 1
ATOM 5160 C CA . GLY B 1 150 ? 106.862 98.376 135.340 1.00 25.02 198 GLY B CA 1
ATOM 5161 C C . GLY B 1 150 ? 106.287 97.560 134.202 1.00 25.02 198 GLY B C 1
ATOM 5162 O O . GLY B 1 150 ? 105.645 96.523 134.402 1.00 25.02 198 GLY B O 1
ATOM 5163 N N . LEU B 1 151 ? 106.523 98.041 132.980 1.00 20.59 199 LEU B N 1
ATOM 5164 C CA . LEU B 1 151 ? 106.008 97.364 131.795 1.00 20.59 199 LEU B CA 1
ATOM 5165 C C . LEU B 1 151 ? 106.770 96.086 131.474 1.00 20.59 199 LEU B C 1
ATOM 5166 O O . LEU B 1 151 ? 106.312 95.301 130.638 1.00 20.59 199 LEU B O 1
ATOM 5171 N N . TYR B 1 152 ? 107.917 95.860 132.113 1.00 21.21 200 TYR B N 1
ATOM 5172 C CA . TYR B 1 152 ? 108.739 94.680 131.877 1.00 21.21 200 TYR B CA 1
ATOM 5173 C C . TYR B 1 152 ? 108.706 93.706 133.049 1.00 21.21 200 TYR B C 1
ATOM 5174 O O . TYR B 1 152 ? 109.721 93.073 133.354 1.00 21.21 200 TYR B O 1
ATOM 5183 N N . ASN B 1 153 ? 107.564 93.576 133.719 1.00 24.14 201 ASN B N 1
ATOM 5184 C CA . ASN B 1 153 ? 107.489 92.728 134.899 1.00 24.14 201 ASN B CA 1
ATOM 5185 C C . ASN B 1 153 ? 107.601 91.252 134.528 1.00 24.14 201 ASN B C 1
ATOM 5186 O O . ASN B 1 153 ? 107.132 90.812 133.476 1.00 24.14 201 ASN B O 1
ATOM 5191 N N . TRP B 1 154 ? 108.241 90.488 135.415 1.00 25.97 202 TRP B N 1
ATOM 5192 C CA . TRP B 1 154 ? 108.409 89.049 135.258 1.00 25.97 202 TRP B CA 1
ATOM 5193 C C . TRP B 1 154 ? 107.440 88.258 136.129 1.00 25.97 202 TRP B C 1
ATOM 5194 O O . TRP B 1 154 ? 107.798 87.196 136.648 1.00 25.97 202 TRP B O 1
ATOM 5205 N N . ASP B 1 155 ? 106.221 88.758 136.306 1.00 30.79 203 ASP B N 1
ATOM 5206 C CA . ASP B 1 155 ? 105.254 88.120 137.192 1.00 30.79 203 ASP B CA 1
ATOM 5207 C C . ASP B 1 155 ? 104.613 86.936 136.479 1.00 30.79 203 ASP B C 1
ATOM 5208 O O . ASP B 1 155 ? 103.819 87.116 135.551 1.00 30.79 203 ASP B O 1
ATOM 5213 N N . ASN B 1 156 ? 104.950 85.721 136.914 1.00 28.41 204 ASN B N 1
ATOM 5214 C CA . ASN B 1 156 ? 104.443 84.494 136.313 1.00 28.41 204 ASN B CA 1
ATOM 5215 C C . ASN B 1 156 ? 103.622 83.665 137.296 1.00 28.41 204 ASN B C 1
ATOM 5216 O O . ASN B 1 156 ? 103.792 82.445 137.366 1.00 28.41 204 ASN B O 1
ATOM 5221 N N . ILE B 1 157 ? 102.737 84.307 138.061 1.00 33.77 205 ILE B N 1
ATOM 5222 C CA . ILE B 1 157 ? 102.037 83.616 139.140 1.00 33.77 205 ILE B CA 1
ATOM 5223 C C . ILE B 1 157 ? 100.921 82.721 138.610 1.00 33.77 205 ILE B C 1
ATOM 5224 O O . ILE B 1 157 ? 100.622 81.677 139.203 1.00 33.77 205 ILE B O 1
ATOM 5229 N N . ASP B 1 158 ? 100.290 83.099 137.498 1.00 34.74 206 ASP B N 1
ATOM 5230 C CA . ASP B 1 158 ? 99.112 82.392 137.008 1.00 34.74 206 ASP B CA 1
ATOM 5231 C C . ASP B 1 158 ? 99.430 81.266 136.031 1.00 34.74 206 ASP B C 1
ATOM 5232 O O . ASP B 1 158 ? 98.511 80.539 135.632 1.00 34.74 206 ASP B O 1
ATOM 5237 N N . VAL B 1 159 ? 100.691 81.107 135.628 1.00 31.72 207 VAL B N 1
ATOM 5238 C CA . VAL B 1 159 ? 101.035 80.072 134.655 1.00 31.72 207 VAL B CA 1
ATOM 5239 C C . VAL B 1 159 ? 100.758 78.687 135.228 1.00 31.72 207 VAL B C 1
ATOM 5240 O O . VAL B 1 159 ? 100.190 77.819 134.553 1.00 31.72 207 VAL B O 1
ATOM 5244 N N . GLU B 1 160 ? 101.150 78.462 136.484 1.00 36.62 208 GLU B N 1
ATOM 5245 C CA . GLU B 1 160 ? 100.896 77.175 137.122 1.00 36.62 208 GLU B CA 1
ATOM 5246 C C . GLU B 1 160 ? 99.403 76.902 137.243 1.00 36.62 208 GLU B C 1
ATOM 5247 O O . GLU B 1 160 ? 98.960 75.764 137.059 1.00 36.62 208 GLU B O 1
ATOM 5253 N N . SER B 1 161 ? 98.614 77.930 137.563 1.00 35.73 209 SER B N 1
ATOM 5254 C CA . SER B 1 161 ? 97.168 77.755 137.634 1.00 35.73 209 SER B CA 1
ATOM 5255 C C . SER B 1 161 ? 96.593 77.364 136.279 1.00 35.73 209 SER B C 1
ATOM 5256 O O . SER B 1 161 ? 95.747 76.466 136.188 1.00 35.73 209 SER B O 1
ATOM 5259 N N . VAL B 1 162 ? 97.051 78.021 135.211 1.00 33.55 210 VAL B N 1
ATOM 5260 C CA . VAL B 1 162 ? 96.561 77.692 133.873 1.00 33.55 210 VAL B CA 1
ATOM 5261 C C . VAL B 1 162 ? 96.912 76.253 133.520 1.00 33.55 210 VAL B C 1
ATOM 5262 O O . VAL B 1 162 ? 96.093 75.514 132.961 1.00 33.55 210 VAL B O 1
ATOM 5266 N N . ARG B 1 163 ? 98.138 75.833 133.839 1.00 34.11 211 ARG B N 1
ATOM 5267 C CA . ARG B 1 163 ? 98.542 74.459 133.549 1.00 34.11 211 ARG B CA 1
ATOM 5268 C C . ARG B 1 163 ? 97.731 73.452 134.358 1.00 34.11 211 ARG B C 1
ATOM 5269 O O . ARG B 1 163 ? 97.351 72.397 133.839 1.00 34.11 211 ARG B O 1
ATOM 5277 N N . GLN B 1 164 ? 97.459 73.754 135.630 1.00 36.63 212 GLN B N 1
ATOM 5278 C CA . GLN B 1 164 ? 96.769 72.790 136.482 1.00 36.63 212 GLN B CA 1
ATOM 5279 C C . GLN B 1 164 ? 95.281 72.715 136.156 1.00 36.63 212 GLN B C 1
ATOM 5280 O O . GLN B 1 164 ? 94.640 71.688 136.407 1.00 36.63 212 GLN B O 1
ATOM 5286 N N . GLN B 1 165 ? 94.710 73.786 135.600 1.00 39.51 213 GLN B N 1
ATOM 5287 C CA . GLN B 1 165 ? 93.303 73.736 135.217 1.00 39.51 213 GLN B CA 1
ATOM 5288 C C . GLN B 1 165 ? 93.075 73.023 133.891 1.00 39.51 213 GLN B C 1
ATOM 5289 O O . GLN B 1 165 ? 91.918 72.829 133.506 1.00 39.51 213 GLN B O 1
ATOM 5295 N N . GLY B 1 166 ? 94.136 72.637 133.185 1.00 37.72 214 GLY B N 1
ATOM 5296 C CA . GLY B 1 166 ? 94.017 71.926 131.932 1.00 37.72 214 GLY B CA 1
ATOM 5297 C C . GLY B 1 166 ? 93.801 72.805 130.719 1.00 37.72 214 GLY B C 1
ATOM 5298 O O . GLY B 1 166 ? 93.625 72.274 129.616 1.00 37.72 214 GLY B O 1
ATOM 5299 N N . GLN B 1 167 ? 93.814 74.125 130.886 1.00 35.39 215 GLN B N 1
ATOM 5300 C CA . GLN B 1 167 ? 93.558 75.047 129.787 1.00 35.39 215 GLN B CA 1
ATOM 5301 C C . GLN B 1 167 ? 94.818 75.437 129.026 1.00 35.39 215 GLN B C 1
ATOM 5302 O O . GLN B 1 167 ? 94.743 76.303 128.148 1.00 35.39 215 GLN B O 1
ATOM 5308 N N . GLN B 1 168 ? 95.964 74.838 129.345 1.00 32.80 216 GLN B N 1
ATOM 5309 C CA . GLN B 1 168 ? 97.190 75.117 128.607 1.00 32.80 216 GLN B CA 1
ATOM 5310 C C . GLN B 1 168 ? 97.028 74.726 127.144 1.00 32.80 216 GLN B C 1
ATOM 5311 O O . GLN B 1 168 ? 96.548 73.634 126.829 1.00 32.80 216 GLN B O 1
ATOM 5317 N N . TRP B 1 169 ? 97.435 75.622 126.250 1.00 29.52 217 TRP B N 1
ATOM 5318 C CA . TRP B 1 169 ? 97.264 75.382 124.824 1.00 29.52 217 TRP B CA 1
ATOM 5319 C C . TRP B 1 169 ? 98.355 74.452 124.310 1.00 29.52 217 TRP B C 1
ATOM 5320 O O . TRP B 1 169 ? 99.543 74.669 124.565 1.00 29.52 217 TRP B O 1
ATOM 5331 N N . LYS B 1 170 ? 97.950 73.417 123.581 1.00 32.92 218 LYS B N 1
ATOM 5332 C CA . LYS B 1 170 ? 98.866 72.413 123.051 1.00 32.92 218 LYS B CA 1
ATOM 5333 C C . LYS B 1 170 ? 98.977 72.603 121.543 1.00 32.92 218 LYS B C 1
ATOM 5334 O O . LYS B 1 170 ? 97.967 72.574 120.832 1.00 32.92 218 LYS B O 1
ATOM 5340 N N . PHE B 1 171 ? 100.200 72.804 121.063 1.00 31.53 219 PHE B N 1
ATOM 5341 C CA . PHE B 1 171 ? 100.452 72.896 119.635 1.00 31.53 219 PHE B CA 1
ATOM 5342 C C . PHE B 1 171 ? 100.790 71.522 119.069 1.00 31.53 219 PHE B C 1
ATOM 5343 O O . PHE B 1 171 ? 101.436 70.700 119.723 1.00 31.53 219 PHE B O 1
ATOM 5351 N N . GLU B 1 172 ? 100.339 71.274 117.837 1.00 38.78 220 GLU B N 1
ATOM 5352 C CA . GLU B 1 172 ? 100.605 69.981 117.215 1.00 38.78 220 GLU B CA 1
ATOM 5353 C C . GLU B 1 172 ? 102.068 69.836 116.817 1.00 38.78 220 GLU B C 1
ATOM 5354 O O . GLU B 1 172 ? 102.574 68.711 116.729 1.00 38.78 220 GLU B O 1
ATOM 5360 N N . SER B 1 173 ? 102.758 70.946 116.572 1.00 35.70 221 SER B N 1
ATOM 5361 C CA . SER B 1 173 ? 104.152 70.903 116.154 1.00 35.70 221 SER B CA 1
ATOM 5362 C C . SER B 1 173 ? 104.811 72.227 116.509 1.00 35.70 221 SER B C 1
ATOM 5363 O O . SER B 1 173 ? 104.144 73.209 116.842 1.00 35.70 221 SER B O 1
ATOM 5366 N N . LYS B 1 174 ? 106.144 72.233 116.442 1.00 31.97 222 LYS B N 1
ATOM 5367 C CA . LYS B 1 174 ? 106.895 73.450 116.730 1.00 31.97 222 LYS B CA 1
ATOM 5368 C C . LYS B 1 174 ? 106.728 74.480 115.620 1.00 31.97 222 LYS B C 1
ATOM 5369 O O . LYS B 1 174 ? 106.761 75.689 115.876 1.00 31.97 222 LYS B O 1
ATOM 5375 N N . GLU B 1 175 ? 106.565 74.022 114.377 1.00 32.57 223 GLU B N 1
ATOM 5376 C CA . GLU B 1 175 ? 106.412 74.946 113.257 1.00 32.57 223 GLU B CA 1
ATOM 5377 C C . GLU B 1 175 ? 105.132 75.761 113.387 1.00 32.57 223 GLU B C 1
ATOM 5378 O O . GLU B 1 175 ? 105.131 76.979 113.167 1.00 32.57 223 GLU B O 1
ATOM 5384 N N . GLU B 1 176 ? 104.029 75.105 113.754 1.00 32.14 224 GLU B N 1
ATOM 5385 C CA . GLU B 1 176 ? 102.788 75.834 113.982 1.00 32.14 224 GLU B CA 1
ATOM 5386 C C . GLU B 1 176 ? 102.928 76.790 115.156 1.00 32.14 224 GLU B C 1
ATOM 5387 O O . GLU B 1 176 ? 102.393 77.903 115.125 1.00 32.14 224 GLU B O 1
ATOM 5393 N N . ALA B 1 177 ? 103.639 76.370 116.204 1.00 27.48 225 ALA B N 1
ATOM 5394 C CA . ALA B 1 177 ? 103.850 77.243 117.353 1.00 27.48 225 ALA B CA 1
ATOM 5395 C C . ALA B 1 177 ? 104.592 78.508 116.945 1.00 27.48 225 ALA B C 1
ATOM 5396 O O . ALA B 1 177 ? 104.213 79.618 117.334 1.00 27.48 225 ALA B O 1
ATOM 5398 N N . SER B 1 178 ? 105.646 78.357 116.139 1.00 24.54 226 SER B N 1
ATOM 5399 C CA . SER B 1 178 ? 106.386 79.519 115.663 1.00 24.54 226 SER B CA 1
ATOM 5400 C C . SER B 1 178 ? 105.519 80.405 114.779 1.00 24.54 226 SER B C 1
ATOM 5401 O O . SER B 1 178 ? 105.565 81.636 114.889 1.00 24.54 226 SER B O 1
ATOM 5404 N N . LYS B 1 179 ? 104.726 79.799 113.893 1.00 23.91 227 LYS B N 1
ATOM 5405 C CA . LYS B 1 179 ? 103.861 80.582 113.015 1.00 23.91 227 LYS B CA 1
ATOM 5406 C C . LYS B 1 179 ? 102.869 81.416 113.819 1.00 23.91 227 LYS B C 1
ATOM 5407 O O . LYS B 1 179 ? 102.700 82.618 113.571 1.00 23.91 227 LYS B O 1
ATOM 5413 N N . ILE B 1 180 ? 102.212 80.791 114.798 1.00 23.26 228 ILE B N 1
ATOM 5414 C CA . ILE B 1 180 ? 101.235 81.503 115.615 1.00 23.26 228 ILE B CA 1
ATOM 5415 C C . ILE B 1 180 ? 101.904 82.589 116.446 1.00 23.26 228 ILE B C 1
ATOM 5416 O O . ILE B 1 180 ? 101.377 83.701 116.569 1.00 23.26 228 ILE B O 1
ATOM 5421 N N . VAL B 1 181 ? 103.059 82.288 117.046 1.00 20.84 229 VAL B N 1
ATOM 5422 C CA . VAL B 1 181 ? 103.744 83.294 117.844 1.00 20.84 229 VAL B CA 1
ATOM 5423 C C . VAL B 1 181 ? 104.159 84.489 117.000 1.00 20.84 229 VAL B C 1
ATOM 5424 O O . VAL B 1 181 ? 103.978 85.634 117.429 1.00 20.84 229 VAL B O 1
ATOM 5428 N N . LYS B 1 182 ? 104.694 84.261 115.802 1.00 19.30 230 LYS B N 1
ATOM 5429 C CA . LYS B 1 182 ? 105.054 85.362 114.920 1.00 19.30 230 LYS B CA 1
ATOM 5430 C C . LYS B 1 182 ? 103.848 86.180 114.476 1.00 19.30 230 LYS B C 1
ATOM 5431 O O . LYS B 1 182 ? 103.921 87.415 114.469 1.00 19.30 230 LYS B O 1
ATOM 5437 N N . LYS B 1 183 ? 102.736 85.529 114.120 1.00 21.02 231 LYS B N 1
ATOM 5438 C CA . LYS B 1 183 ? 101.538 86.277 113.743 1.00 21.02 231 LYS B CA 1
ATOM 5439 C C . LYS B 1 183 ? 101.017 87.118 114.902 1.00 21.02 231 LYS B C 1
ATOM 5440 O O . LYS B 1 183 ? 100.656 88.289 114.718 1.00 21.02 231 LYS B O 1
ATOM 5446 N N . ALA B 1 184 ? 100.974 86.542 116.106 1.00 18.76 232 ALA B N 1
ATOM 5447 C CA . ALA B 1 184 ? 100.512 87.289 117.270 1.00 18.76 232 ALA B CA 1
ATOM 5448 C C . ALA B 1 184 ? 101.428 88.468 117.567 1.00 18.76 232 ALA B C 1
ATOM 5449 O O . ALA B 1 184 ? 100.956 89.570 117.873 1.00 18.76 232 ALA B O 1
ATOM 5451 N N . THR B 1 185 ? 102.742 88.257 117.477 1.00 17.52 233 THR B N 1
ATOM 5452 C CA . THR B 1 185 ? 103.685 89.338 117.730 1.00 17.52 233 THR B CA 1
ATOM 5453 C C . THR B 1 185 ? 103.521 90.461 116.715 1.00 17.52 233 THR B C 1
ATOM 5454 O O . THR B 1 185 ? 103.570 91.642 117.075 1.00 17.52 233 THR B O 1
ATOM 5458 N N . ARG B 1 186 ? 103.320 90.116 115.440 1.00 18.87 234 ARG B N 1
ATOM 5459 C CA . ARG B 1 186 ? 103.105 91.152 114.434 1.00 18.87 234 ARG B CA 1
ATOM 5460 C C . ARG B 1 186 ? 101.811 91.914 114.686 1.00 18.87 234 ARG B C 1
ATOM 5461 O O . ARG B 1 186 ? 101.760 93.134 114.493 1.00 18.87 234 ARG B O 1
ATOM 5469 N N . LEU B 1 187 ? 100.750 91.219 115.104 1.00 19.09 235 LEU B N 1
ATOM 5470 C CA . LEU B 1 187 ? 99.504 91.923 115.401 1.00 19.09 235 LEU B CA 1
ATOM 5471 C C . LEU B 1 187 ? 99.661 92.859 116.594 1.00 19.09 235 LEU B C 1
ATOM 5472 O O . LEU B 1 187 ? 99.138 93.979 116.579 1.00 19.09 235 LEU B O 1
ATOM 5477 N N . LEU B 1 188 ? 100.372 92.422 117.637 1.00 17.40 236 LEU B N 1
ATOM 5478 C CA . LEU B 1 188 ? 100.444 93.212 118.863 1.00 17.40 236 LEU B CA 1
ATOM 5479 C C . LEU B 1 188 ? 101.245 94.498 118.699 1.00 17.40 236 LEU B C 1
ATOM 5480 O O . LEU B 1 188 ? 101.196 95.354 119.588 1.00 17.40 236 LEU B O 1
ATOM 5485 N N . GLY B 1 189 ? 101.981 94.660 117.601 1.00 16.90 237 GLY B N 1
ATOM 5486 C CA . GLY B 1 189 ? 102.626 95.932 117.340 1.00 16.90 237 GLY B CA 1
ATOM 5487 C C . GLY B 1 189 ? 104.019 95.859 116.750 1.00 16.90 237 GLY B C 1
ATOM 5488 O O . GLY B 1 189 ? 104.566 96.881 116.328 1.00 16.90 237 GLY B O 1
ATOM 5489 N N . ALA B 1 190 ? 104.607 94.668 116.718 1.00 17.93 238 ALA B N 1
ATOM 5490 C CA . ALA B 1 190 ? 105.960 94.519 116.202 1.00 17.93 238 ALA B CA 1
ATOM 5491 C C . ALA B 1 190 ? 105.995 94.739 114.695 1.00 17.93 238 ALA B C 1
ATOM 5492 O O . ALA B 1 190 ? 105.007 94.509 113.993 1.00 17.93 238 ALA B O 1
ATOM 5494 N N . ASP B 1 191 ? 107.146 95.195 114.199 1.00 19.41 239 ASP B N 1
ATOM 5495 C CA . ASP B 1 191 ? 107.314 95.381 112.762 1.00 19.41 239 ASP B CA 1
ATOM 5496 C C . ASP B 1 191 ? 107.939 94.152 112.111 1.00 19.41 239 ASP B C 1
ATOM 5497 O O . ASP B 1 191 ? 107.518 93.741 111.025 1.00 19.41 239 ASP B O 1
ATOM 5502 N N . LEU B 1 192 ? 108.940 93.560 112.757 1.00 17.79 240 LEU B N 1
ATOM 5503 C CA . LEU B 1 192 ? 109.499 92.278 112.359 1.00 17.79 240 LEU B CA 1
ATOM 5504 C C . LEU B 1 192 ? 109.619 91.399 113.592 1.00 17.79 240 LEU B C 1
ATOM 5505 O O . LEU B 1 192 ? 109.782 91.897 114.708 1.00 17.79 240 LEU B O 1
ATOM 5510 N N . VAL B 1 193 ? 109.531 90.088 113.389 1.00 17.26 241 VAL B N 1
ATOM 5511 C CA . VAL B 1 193 ? 109.597 89.131 114.487 1.00 17.26 241 VAL B CA 1
ATOM 5512 C C . VAL B 1 193 ? 110.375 87.904 114.034 1.00 17.26 241 VAL B C 1
ATOM 5513 O O . VAL B 1 193 ? 110.204 87.430 112.906 1.00 17.26 241 VAL B O 1
ATOM 5517 N N . GLY B 1 194 ? 111.249 87.408 114.908 1.00 18.21 242 GLY B N 1
ATOM 5518 C CA . GLY B 1 194 ? 111.960 86.177 114.659 1.00 18.21 242 GLY B CA 1
ATOM 5519 C C . GLY B 1 194 ? 112.140 85.414 115.956 1.00 18.21 242 GLY B C 1
ATOM 5520 O O . GLY B 1 194 ? 112.119 85.983 117.046 1.00 18.21 242 GLY B O 1
ATOM 5521 N N . ILE B 1 195 ? 112.319 84.105 115.821 1.00 20.85 243 ILE B N 1
ATOM 5522 C CA . ILE B 1 195 ? 112.424 83.205 116.962 1.00 20.85 243 ILE B CA 1
ATOM 5523 C C . ILE B 1 195 ? 113.790 82.538 116.934 1.00 20.85 243 ILE B C 1
ATOM 5524 O O . ILE B 1 195 ? 114.192 81.976 115.909 1.00 20.85 243 ILE B O 1
ATOM 5529 N N . ALA B 1 196 ? 114.496 82.599 118.059 1.00 21.95 244 ALA B N 1
ATOM 5530 C CA . ALA B 1 196 ? 115.820 82.024 118.199 1.00 21.95 244 ALA B CA 1
ATOM 5531 C C . ALA B 1 196 ? 115.861 81.078 119.392 1.00 21.95 244 ALA B C 1
ATOM 5532 O O . ALA B 1 196 ? 115.137 81.279 120.371 1.00 21.95 244 ALA B O 1
ATOM 5534 N N . PRO B 1 197 ? 116.683 80.034 119.339 1.00 23.27 245 PRO B N 1
ATOM 5535 C CA . PRO B 1 197 ? 116.836 79.169 120.510 1.00 23.27 245 PRO B CA 1
ATOM 5536 C C . PRO B 1 197 ? 117.565 79.898 121.624 1.00 23.27 245 PRO B C 1
ATOM 5537 O O . PRO B 1 197 ? 118.363 80.807 121.385 1.00 23.27 245 PRO B O 1
ATOM 5541 N N . TYR B 1 198 ? 117.279 79.493 122.857 1.00 25.65 246 TYR B N 1
ATOM 5542 C CA . TYR B 1 198 ? 117.936 80.103 124.004 1.00 25.65 246 TYR B CA 1
ATOM 5543 C C . TYR B 1 198 ? 119.430 79.815 123.951 1.00 25.65 246 TYR B C 1
ATOM 5544 O O . TYR B 1 198 ? 119.856 78.666 124.107 1.00 25.65 246 TYR B O 1
ATOM 5553 N N . ASP B 1 199 ? 120.221 80.859 123.726 1.00 26.96 247 ASP B N 1
ATOM 5554 C CA . ASP B 1 199 ? 121.674 80.760 123.661 1.00 26.96 247 ASP B CA 1
ATOM 5555 C C . ASP B 1 199 ? 122.233 81.512 124.861 1.00 26.96 247 ASP B C 1
ATOM 5556 O O . ASP B 1 199 ? 122.097 82.737 124.948 1.00 26.96 247 ASP B O 1
ATOM 5561 N N . GLU B 1 200 ? 122.853 80.779 125.788 1.00 29.74 248 GLU B N 1
ATOM 5562 C CA . GLU B 1 200 ? 123.367 81.396 127.005 1.00 29.74 248 GLU B CA 1
ATOM 5563 C C . GLU B 1 200 ? 124.534 82.333 126.734 1.00 29.74 248 GLU B C 1
ATOM 5564 O O . GLU B 1 200 ? 124.898 83.117 127.616 1.00 29.74 248 GLU B O 1
ATOM 5570 N N . ARG B 1 201 ? 125.130 82.267 125.542 1.00 27.67 249 ARG B N 1
ATOM 5571 C CA . ARG B 1 201 ? 126.240 83.154 125.219 1.00 27.67 249 ARG B CA 1
ATOM 5572 C C . ARG B 1 201 ? 125.809 84.612 125.196 1.00 27.67 249 ARG B C 1
ATOM 5573 O O . ARG B 1 201 ? 126.620 85.504 125.470 1.00 27.67 249 ARG B O 1
ATOM 5581 N N . TRP B 1 202 ? 124.513 84.828 124.942 1.00 24.50 250 TRP B N 1
ATOM 5582 C CA . TRP B 1 202 ? 123.995 86.207 124.750 1.00 24.50 250 TRP B CA 1
ATOM 5583 C C . TRP B 1 202 ? 123.232 86.682 125.973 1.00 24.50 250 TRP B C 1
ATOM 5584 O O . TRP B 1 202 ? 122.530 87.668 125.866 1.00 24.50 250 TRP B O 1
ATOM 5595 N N . THR B 1 203 ? 123.352 85.976 127.083 1.00 26.46 251 THR B N 1
ATOM 5596 C CA . THR B 1 203 ? 122.771 86.403 128.346 1.00 26.46 251 THR B CA 1
ATOM 5597 C C . THR B 1 203 ? 123.861 86.976 129.240 1.00 26.46 251 THR B C 1
ATOM 5598 O O . THR B 1 203 ? 124.976 86.451 129.291 1.00 26.46 251 THR B O 1
ATOM 5602 N N . TYR B 1 204 ? 123.547 88.035 129.950 1.00 26.09 252 TYR B N 1
ATOM 5603 C CA . TYR B 1 204 ? 124.590 88.696 130.747 1.00 26.09 252 TYR B CA 1
ATOM 5604 C C . TYR B 1 204 ? 124.923 87.801 131.921 1.00 26.09 252 TYR B C 1
ATOM 5605 O O . TYR B 1 204 ? 124.061 87.089 132.400 1.00 26.09 252 TYR B O 1
ATOM 5614 N N . SER B 1 205 ? 126.145 87.873 132.377 1.00 28.35 253 SER B N 1
ATOM 5615 C CA . SER B 1 205 ? 126.640 87.038 133.463 1.00 28.35 253 SER B CA 1
ATOM 5616 C C . SER B 1 205 ? 126.281 87.583 134.838 1.00 28.35 253 SER B C 1
ATOM 5617 O O . SER B 1 205 ? 126.545 86.914 135.841 1.00 28.35 253 SER B O 1
ATOM 5620 N N . THR B 1 206 ? 125.699 88.778 134.909 1.00 31.92 254 THR B N 1
ATOM 5621 C CA . THR B 1 206 ? 125.298 89.373 136.176 1.00 31.92 254 THR B CA 1
ATOM 5622 C C . THR B 1 206 ? 124.202 90.394 135.921 1.00 31.92 254 THR B C 1
ATOM 5623 O O . THR B 1 206 ? 124.361 91.282 135.079 1.00 31.92 254 THR B O 1
ATOM 5627 N N . TRP B 1 207 ? 123.097 90.266 136.647 1.00 31.11 255 TRP B N 1
ATOM 5628 C CA . TRP B 1 207 ? 121.992 91.209 136.570 1.00 31.11 255 TRP B CA 1
ATOM 5629 C C . TRP B 1 207 ? 122.065 92.168 137.749 1.00 31.11 255 TRP B C 1
ATOM 5630 O O . TRP B 1 207 ? 122.355 91.760 138.876 1.00 31.11 255 TRP B O 1
ATOM 5641 N N . GLY B 1 208 ? 121.808 93.440 137.486 1.00 32.44 256 GLY B N 1
ATOM 5642 C CA . GLY B 1 208 ? 121.952 94.461 138.506 1.00 32.44 256 GLY B CA 1
ATOM 5643 C C . GLY B 1 208 ? 120.863 95.505 138.405 1.00 32.44 256 GLY B C 1
ATOM 5644 O O . GLY B 1 208 ? 120.296 95.746 137.338 1.00 32.44 256 GLY B O 1
ATOM 5645 N N . ARG B 1 209 ? 120.576 96.128 139.544 1.00 34.62 257 ARG B N 1
ATOM 5646 C CA . ARG B 1 209 ? 119.591 97.195 139.645 1.00 34.62 257 ARG B CA 1
ATOM 5647 C C . ARG B 1 209 ? 120.231 98.392 140.331 1.00 34.62 257 ARG B C 1
ATOM 5648 O O . ARG B 1 209 ? 120.963 98.230 141.313 1.00 34.62 257 ARG B O 1
ATOM 5656 N N . LYS B 1 210 ? 119.960 99.586 139.811 1.00 36.84 258 LYS B N 1
ATOM 5657 C CA . LYS B 1 210 ? 120.525 100.799 140.384 1.00 36.84 258 LYS B CA 1
ATOM 5658 C C . LYS B 1 210 ? 119.944 101.056 141.768 1.00 36.84 258 LYS B C 1
ATOM 5659 O O . LYS B 1 210 ? 118.787 100.730 142.045 1.00 36.84 258 LYS B O 1
ATOM 5665 N N . ILE B 1 211 ? 120.755 101.643 142.641 1.00 39.06 259 ILE B N 1
ATOM 5666 C CA . ILE B 1 211 ? 120.319 101.999 143.986 1.00 39.06 259 ILE B CA 1
ATOM 5667 C C . ILE B 1 211 ? 119.834 103.442 143.962 1.00 39.06 259 ILE B C 1
ATOM 5668 O O . ILE B 1 211 ? 120.586 104.354 143.603 1.00 39.06 259 ILE B O 1
ATOM 5673 N N . TYR B 1 212 ? 118.577 103.648 144.340 1.00 41.51 260 TYR B N 1
ATOM 5674 C CA . TYR B 1 212 ? 117.948 104.960 144.323 1.00 41.51 260 TYR B CA 1
ATOM 5675 C C . TYR B 1 212 ? 117.788 105.476 145.746 1.00 41.51 260 TYR B C 1
ATOM 5676 O O . TYR B 1 212 ? 117.411 104.725 146.651 1.00 41.51 260 TYR B O 1
ATOM 5685 N N . LYS B 1 213 ? 118.081 106.761 145.940 1.00 47.53 261 LYS B N 1
ATOM 5686 C CA . LYS B 1 213 ? 117.881 107.396 147.229 1.00 47.53 261 LYS B CA 1
ATOM 5687 C C . LYS B 1 213 ? 116.955 108.598 147.089 1.00 47.53 261 LYS B C 1
ATOM 5688 O O . LYS B 1 213 ? 117.043 109.337 146.103 1.00 47.53 261 LYS B O 1
ATOM 5694 N N . PRO B 1 214 ? 116.060 108.815 148.051 1.00 49.40 262 PRO B N 1
ATOM 5695 C CA . PRO B 1 214 ? 115.084 109.905 147.922 1.00 49.40 262 PRO B CA 1
ATOM 5696 C C . PRO B 1 214 ? 115.742 111.274 148.022 1.00 49.40 262 PRO B C 1
ATOM 5697 O O . PRO B 1 214 ? 116.610 111.508 148.865 1.00 49.40 262 PRO B O 1
ATOM 5701 N N . CYS B 1 215 ? 115.312 112.183 147.150 1.00 51.53 263 CYS B N 1
ATOM 5702 C CA . CYS B 1 215 ? 115.737 113.576 147.176 1.00 51.53 263 CYS B CA 1
ATOM 5703 C C . CYS B 1 215 ? 114.517 114.455 146.952 1.00 51.53 263 CYS B C 1
ATOM 5704 O O . CYS B 1 215 ? 113.659 114.128 146.125 1.00 51.53 263 CYS B O 1
ATOM 5707 N N . LYS B 1 216 ? 114.438 115.562 147.685 1.00 52.99 264 LYS B N 1
ATOM 5708 C CA . LYS B 1 216 ? 113.247 116.403 147.669 1.00 52.99 264 LYS B CA 1
ATOM 5709 C C . LYS B 1 216 ? 113.361 117.456 146.573 1.00 52.99 264 LYS B C 1
ATOM 5710 O O . LYS B 1 216 ? 114.371 118.161 146.480 1.00 52.99 264 LYS B O 1
ATOM 5716 N N . MET B 1 217 ? 112.326 117.561 145.752 1.00 51.41 265 MET B N 1
ATOM 5717 C CA . MET B 1 217 ? 112.262 118.525 144.663 1.00 51.41 265 MET B CA 1
ATOM 5718 C C . MET B 1 217 ? 111.515 119.772 145.111 1.00 51.41 265 MET B C 1
ATOM 5719 O O . MET B 1 217 ? 110.735 119.737 146.066 1.00 51.41 265 MET B O 1
ATOM 5724 N N . PRO B 1 218 ? 111.735 120.914 144.448 1.00 49.24 266 PRO B N 1
ATOM 5725 C CA . PRO B 1 218 ? 111.112 122.157 144.934 1.00 49.24 266 PRO B CA 1
ATOM 5726 C C . PRO B 1 218 ? 109.605 122.207 144.749 1.00 49.24 266 PRO B C 1
ATOM 5727 O O . PRO B 1 218 ? 108.949 123.055 145.367 1.00 49.24 266 PRO B O 1
ATOM 5731 N N . ASN B 1 219 ? 109.028 121.333 143.921 1.00 46.94 267 ASN B N 1
ATOM 5732 C CA . ASN B 1 219 ? 107.574 121.292 143.807 1.00 46.94 267 ASN B CA 1
ATOM 5733 C C . ASN B 1 219 ? 106.921 120.711 145.053 1.00 46.94 267 ASN B C 1
ATOM 5734 O O . ASN B 1 219 ? 105.693 120.768 145.181 1.00 46.94 267 ASN B O 1
ATOM 5739 N N . GLY B 1 220 ? 107.709 120.152 145.966 1.00 44.47 268 GLY B N 1
ATOM 5740 C CA . GLY B 1 220 ? 107.190 119.554 147.174 1.00 44.47 268 GLY B CA 1
ATOM 5741 C C . GLY B 1 220 ? 107.075 118.049 147.149 1.00 44.47 268 GLY B C 1
ATOM 5742 O O . GLY B 1 220 ? 106.631 117.465 148.143 1.00 44.47 268 GLY B O 1
ATOM 5743 N N . ARG B 1 221 ? 107.464 117.404 146.055 1.00 42.25 269 ARG B N 1
ATOM 5744 C CA . ARG B 1 221 ? 107.372 115.960 145.911 1.00 42.25 269 ARG B CA 1
ATOM 5745 C C . ARG B 1 221 ? 108.762 115.344 145.966 1.00 42.25 269 ARG B C 1
ATOM 5746 O O . ARG B 1 221 ? 109.709 115.869 145.371 1.00 42.25 269 ARG B O 1
ATOM 5754 N N . THR B 1 222 ? 108.879 114.232 146.683 1.00 45.22 270 THR B N 1
ATOM 5755 C CA . THR B 1 222 ? 110.136 113.502 146.751 1.00 45.22 270 THR B CA 1
ATOM 5756 C C . THR B 1 222 ? 110.264 112.586 145.541 1.00 45.22 270 THR B C 1
ATOM 5757 O O . THR B 1 222 ? 109.351 111.812 145.238 1.00 45.22 270 THR B O 1
ATOM 5761 N N . LYS B 1 223 ? 111.396 112.677 144.849 1.00 48.73 271 LYS B N 1
ATOM 5762 C CA . LYS B 1 223 ? 111.655 111.876 143.665 1.00 48.73 271 LYS B CA 1
ATOM 5763 C C . LYS B 1 223 ? 112.876 110.996 143.893 1.00 48.73 271 LYS B C 1
ATOM 5764 O O . LYS B 1 223 ? 113.880 111.435 144.461 1.00 48.73 271 LYS B O 1
ATOM 5770 N N . TYR B 1 224 ? 112.779 109.748 143.446 1.00 47.82 272 TYR B N 1
ATOM 5771 C CA . TYR B 1 224 ? 113.853 108.775 143.589 1.00 47.82 272 TYR B CA 1
ATOM 5772 C C . TYR B 1 224 ? 114.760 108.854 142.369 1.00 47.82 272 TYR B C 1
ATOM 5773 O O . TYR B 1 224 ? 114.303 108.663 141.237 1.00 47.82 272 TYR B O 1
ATOM 5782 N N . LEU B 1 225 ? 116.037 109.139 142.601 1.00 44.52 273 LEU B N 1
ATOM 5783 C CA . LEU B 1 225 ? 117.037 109.221 141.551 1.00 44.52 273 LEU B CA 1
ATOM 5784 C C . LEU B 1 225 ? 118.280 108.449 141.962 1.00 44.52 273 LEU B C 1
ATOM 5785 O O . LEU B 1 225 ? 118.583 108.341 143.154 1.00 44.52 273 LEU B O 1
ATOM 5790 N N . PRO B 1 226 ? 119.019 107.901 140.998 1.00 41.84 274 PRO B N 1
ATOM 5791 C CA . PRO B 1 226 ? 120.266 107.194 141.317 1.00 41.84 274 PRO B CA 1
ATOM 5792 C C . PRO B 1 226 ? 121.446 108.100 141.635 1.00 41.84 274 PRO B C 1
ATOM 5793 O O . PRO B 1 226 ? 122.515 107.586 141.985 1.00 41.84 274 PRO B O 1
ATOM 5797 N N . TRP B 1 227 ? 121.287 109.418 141.527 1.00 42.11 275 TRP B N 1
ATOM 5798 C CA . TRP B 1 227 ? 122.339 110.363 141.866 1.00 42.11 275 TRP B CA 1
ATOM 5799 C C . TRP B 1 227 ? 121.720 111.536 142.612 1.00 42.11 275 TRP B C 1
ATOM 5800 O O . TRP B 1 227 ? 120.500 111.719 142.625 1.00 42.11 275 TRP B O 1
ATOM 5811 N N . ASP B 1 228 ? 122.576 112.336 143.244 1.00 45.81 276 ASP B N 1
ATOM 5812 C CA . ASP B 1 228 ? 122.140 113.453 144.082 1.00 45.81 276 ASP B CA 1
ATOM 5813 C C . ASP B 1 228 ? 121.968 114.682 143.195 1.00 45.81 276 ASP B C 1
ATOM 5814 O O . ASP B 1 228 ? 122.902 115.456 142.984 1.00 45.81 276 ASP B O 1
ATOM 5819 N N . LEU B 1 229 ? 120.756 114.855 142.668 1.00 46.35 277 LEU B N 1
ATOM 5820 C CA . LEU B 1 229 ? 120.459 116.034 141.856 1.00 46.35 277 LEU B CA 1
ATOM 5821 C C . LEU B 1 229 ? 120.535 117.338 142.642 1.00 46.35 277 LEU B C 1
ATOM 5822 O O . LEU B 1 229 ? 121.134 118.301 142.132 1.00 46.35 277 LEU B O 1
ATOM 5827 N N . PRO B 1 230 ? 119.943 117.467 143.840 1.00 47.98 278 PRO B N 1
ATOM 5828 C CA . PRO B 1 230 ? 120.082 118.740 144.570 1.00 47.98 278 PRO B CA 1
ATOM 5829 C C . PRO B 1 230 ? 121.521 119.112 144.880 1.00 47.98 278 PRO B C 1
ATOM 5830 O O . PRO B 1 230 ? 121.867 120.299 144.840 1.00 47.98 278 PRO B O 1
ATOM 5834 N N . LYS B 1 231 ? 122.373 118.135 145.197 1.00 45.85 279 LYS B N 1
ATOM 5835 C CA . LYS B 1 231 ? 123.780 118.443 145.434 1.00 45.85 279 LYS B CA 1
ATOM 5836 C C . LYS B 1 231 ? 124.473 118.860 144.144 1.00 45.85 279 LYS B C 1
ATOM 5837 O O . LYS B 1 231 ? 125.300 119.780 144.142 1.00 45.85 279 LYS B O 1
ATOM 5843 N N . MET B 1 232 ? 124.147 118.193 143.034 1.00 45.36 280 MET B N 1
ATOM 5844 C CA . MET B 1 232 ? 124.751 118.537 141.751 1.00 45.36 280 MET B CA 1
ATOM 5845 C C . MET B 1 232 ? 124.382 119.953 141.328 1.00 45.36 280 MET B C 1
ATOM 5846 O O . MET B 1 232 ? 125.227 120.697 140.817 1.00 45.36 280 MET B O 1
ATOM 5851 N N . LEU B 1 233 ? 123.120 120.340 141.528 1.00 46.69 281 LEU B N 1
ATOM 5852 C CA . LEU B 1 233 ? 122.689 121.681 141.147 1.00 46.69 281 LEU B CA 1
ATOM 5853 C C . LEU B 1 233 ? 123.348 122.743 142.018 1.00 46.69 281 LEU B C 1
ATOM 5854 O O . LEU B 1 233 ? 123.651 123.845 141.545 1.00 46.69 281 LEU B O 1
ATOM 5859 N N . SER B 1 234 ? 123.579 122.433 143.292 1.00 47.18 282 SER B N 1
ATOM 5860 C CA . SER B 1 234 ? 124.220 123.368 144.207 1.00 47.18 282 SER B CA 1
ATOM 5861 C C . SER B 1 234 ? 125.719 123.500 143.972 1.00 47.18 282 SER B C 1
ATOM 5862 O O . SER B 1 234 ? 126.351 124.364 144.588 1.00 47.18 282 SER B O 1
ATOM 5865 N N . GLY B 1 235 ? 126.300 122.674 143.107 1.00 46.66 283 GLY B N 1
ATOM 5866 C CA . GLY B 1 235 ? 127.717 122.738 142.822 1.00 46.66 283 GLY B CA 1
ATOM 5867 C C . GLY B 1 235 ? 128.598 121.895 143.714 1.00 46.66 283 GLY B C 1
ATOM 5868 O O . GLY B 1 235 ? 129.825 122.043 143.660 1.00 46.66 283 GLY B O 1
ATOM 5869 N N . GLY B 1 236 ? 128.020 121.015 144.527 1.00 47.13 284 GLY B N 1
ATOM 5870 C CA . GLY B 1 236 ? 128.782 120.164 145.413 1.00 47.13 284 GLY B CA 1
ATOM 5871 C C . GLY B 1 236 ? 129.345 118.911 144.788 1.00 47.13 284 GLY B C 1
ATOM 5872 O O . GLY B 1 236 ? 129.981 118.116 145.485 1.00 47.13 284 GLY B O 1
ATOM 5873 N N . GLY B 1 237 ? 129.133 118.704 143.491 1.00 48.28 285 GLY B N 1
ATOM 5874 C CA . GLY B 1 237 ? 129.657 117.535 142.817 1.00 48.28 285 GLY B CA 1
ATOM 5875 C C . GLY B 1 237 ? 128.594 116.503 142.502 1.00 48.28 285 GLY B C 1
ATOM 5876 O O . GLY B 1 237 ? 127.410 116.643 142.819 1.00 48.28 285 GLY B O 1
ATOM 5877 N N . VAL B 1 238 ? 129.044 115.433 141.855 1.00 45.79 286 VAL B N 1
ATOM 5878 C CA . VAL B 1 238 ? 128.180 114.338 141.431 1.00 45.79 286 VAL B CA 1
ATOM 5879 C C . VAL B 1 238 ? 128.456 113.139 142.327 1.00 45.79 286 VAL B C 1
ATOM 5880 O O . VAL B 1 238 ? 129.614 112.749 142.516 1.00 45.79 286 VAL B O 1
ATOM 5884 N N . GLU B 1 239 ? 127.396 112.555 142.882 1.00 46.81 287 GLU B N 1
ATOM 5885 C CA . GLU B 1 239 ? 127.509 111.409 143.774 1.00 46.81 287 GLU B CA 1
ATOM 5886 C C . GLU B 1 239 ? 126.563 110.310 143.317 1.00 46.81 287 GLU B C 1
ATOM 5887 O O . GLU B 1 239 ? 125.396 110.578 143.015 1.00 46.81 287 GLU B O 1
ATOM 5893 N N . VAL B 1 240 ? 127.065 109.077 143.271 1.00 42.88 288 VAL B N 1
ATOM 5894 C CA . VAL B 1 240 ? 126.265 107.907 142.941 1.00 42.88 288 VAL B CA 1
ATOM 5895 C C . VAL B 1 240 ? 126.273 106.963 144.139 1.00 42.88 288 VAL B C 1
ATOM 5896 O O . VAL B 1 240 ? 127.005 107.159 145.109 1.00 42.88 288 VAL B O 1
ATOM 5900 N N . PHE B 1 241 ? 125.440 105.924 144.060 1.00 42.11 289 PHE B N 1
ATOM 5901 C CA . PHE B 1 241 ? 125.158 105.086 145.215 1.00 42.11 289 PHE B CA 1
ATOM 5902 C C . PHE B 1 241 ? 125.435 103.603 145.010 1.00 42.11 289 PHE B C 1
ATOM 5903 O O . PHE B 1 241 ? 125.397 102.850 145.990 1.00 42.11 289 PHE B O 1
ATOM 5911 N N . GLY B 1 242 ? 125.711 103.159 143.791 1.00 39.49 290 GLY B N 1
ATOM 5912 C CA . GLY B 1 242 ? 126.055 101.768 143.566 1.00 39.49 290 GLY B CA 1
ATOM 5913 C C . GLY B 1 242 ? 124.960 100.984 142.868 1.00 39.49 290 GLY B C 1
ATOM 5914 O O . GLY B 1 242 ? 124.030 101.532 142.271 1.00 39.49 290 GLY B O 1
ATOM 5915 N N . HIS B 1 243 ? 125.088 99.661 142.951 1.00 37.37 291 HIS B N 1
ATOM 5916 C CA . HIS B 1 243 ? 124.177 98.734 142.294 1.00 37.37 291 HIS B CA 1
ATOM 5917 C C . HIS B 1 243 ? 123.762 97.632 143.257 1.00 37.37 291 HIS B C 1
ATOM 5918 O O . HIS B 1 243 ? 124.504 97.290 144.182 1.00 37.37 291 HIS B O 1
ATOM 5925 N N . ALA B 1 244 ? 122.572 97.083 143.033 1.00 37.63 292 ALA B N 1
ATOM 5926 C CA . ALA B 1 244 ? 122.172 95.840 143.678 1.00 37.63 292 ALA B CA 1
ATOM 5927 C C . ALA B 1 244 ? 122.330 94.696 142.685 1.00 37.63 292 ALA B C 1
ATOM 5928 O O . ALA B 1 244 ? 121.653 94.662 141.653 1.00 37.63 292 ALA B O 1
ATOM 5930 N N . LYS B 1 245 ? 123.217 93.757 142.998 1.00 36.57 293 LYS B N 1
ATOM 5931 C CA . LYS B 1 245 ? 123.658 92.750 142.044 1.00 36.57 293 LYS B CA 1
ATOM 5932 C C . LYS B 1 245 ? 122.901 91.446 142.250 1.00 36.57 293 LYS B C 1
ATOM 5933 O O . LYS B 1 245 ? 122.686 91.013 143.386 1.00 36.57 293 LYS B O 1
ATOM 5939 N N . PHE B 1 246 ? 122.504 90.824 141.141 1.00 34.98 294 PHE B N 1
ATOM 5940 C CA . PHE B 1 246 ? 121.787 89.559 141.154 1.00 34.98 294 PHE B CA 1
ATOM 5941 C C . PHE B 1 246 ? 122.488 88.570 140.235 1.00 34.98 294 PHE B C 1
ATOM 5942 O O . PHE B 1 246 ? 122.954 88.930 139.151 1.00 34.98 294 PHE B O 1
ATOM 5950 N N . GLU B 1 247 ? 122.564 87.324 140.679 1.00 35.54 295 GLU B N 1
ATOM 5951 C CA . GLU B 1 247 ? 123.096 86.297 139.797 1.00 35.54 295 GLU B CA 1
ATOM 5952 C C . GLU B 1 247 ? 122.064 85.949 138.724 1.00 35.54 295 GLU B C 1
ATOM 5953 O O . GLU B 1 247 ? 120.858 85.998 138.982 1.00 35.54 295 GLU B O 1
ATOM 5959 N N . PRO B 1 248 ? 122.502 85.610 137.512 1.00 33.53 296 PRO B N 1
ATOM 5960 C CA . PRO B 1 248 ? 121.541 85.327 136.440 1.00 33.53 296 PRO B CA 1
ATOM 5961 C C . PRO B 1 248 ? 120.893 83.963 136.594 1.00 33.53 296 PRO B C 1
ATOM 5962 O O . PRO B 1 248 ? 121.094 83.075 135.760 1.00 33.53 296 PRO B O 1
ATOM 5966 N N . ASP B 1 249 ? 120.111 83.788 137.654 1.00 35.09 297 ASP B N 1
ATOM 5967 C CA . ASP B 1 249 ? 119.441 82.525 137.947 1.00 35.09 297 ASP B CA 1
ATOM 5968 C C . ASP B 1 249 ? 118.012 82.636 137.428 1.00 35.09 297 ASP B C 1
ATOM 5969 O O . ASP B 1 249 ? 117.176 83.319 138.024 1.00 35.09 297 ASP B O 1
ATOM 5974 N N . TRP B 1 250 ? 117.743 81.965 136.307 1.00 31.60 298 TRP B N 1
ATOM 5975 C CA . TRP B 1 250 ? 116.432 82.065 135.676 1.00 31.60 298 TRP B CA 1
ATOM 5976 C C . TRP B 1 250 ? 115.337 81.494 136.568 1.00 31.60 298 TRP B C 1
ATOM 5977 O O . TRP B 1 250 ? 114.240 82.057 136.652 1.00 31.60 298 TRP B O 1
ATOM 5988 N N . GLU B 1 251 ? 115.612 80.373 137.236 1.00 34.66 299 GLU B N 1
ATOM 5989 C CA . GLU B 1 251 ? 114.593 79.738 138.066 1.00 34.66 299 GLU B CA 1
ATOM 5990 C C . GLU B 1 251 ? 114.242 80.594 139.277 1.00 34.66 299 GLU B C 1
ATOM 5991 O O . GLU B 1 251 ? 113.081 80.634 139.699 1.00 34.66 299 GLU B O 1
ATOM 5997 N N . LYS B 1 252 ? 115.229 81.279 139.856 1.00 34.36 300 LYS B N 1
ATOM 5998 C CA . LYS B 1 252 ? 114.977 82.059 141.063 1.00 34.36 300 LYS B CA 1
ATOM 5999 C C . LYS B 1 252 ? 114.155 83.306 140.760 1.00 34.36 300 LYS B C 1
ATOM 6000 O O . LYS B 1 252 ? 113.206 83.627 141.485 1.00 34.36 300 LYS B O 1
ATOM 6006 N N . TYR B 1 253 ? 114.502 84.023 139.692 1.00 33.26 301 TYR B N 1
ATOM 6007 C CA . TYR B 1 253 ? 113.907 85.329 139.436 1.00 33.26 301 TYR B CA 1
ATOM 6008 C C . TYR B 1 253 ? 112.788 85.291 138.407 1.00 33.26 301 TYR B C 1
ATOM 6009 O O . TYR B 1 253 ? 111.871 86.117 138.476 1.00 33.26 301 TYR B O 1
ATOM 6018 N N . ALA B 1 254 ? 112.835 84.362 137.455 1.00 30.86 302 ALA B N 1
ATOM 6019 C CA . ALA B 1 254 ? 111.759 84.216 136.484 1.00 30.86 302 ALA B CA 1
ATOM 6020 C C . ALA B 1 254 ? 110.855 83.026 136.768 1.00 30.86 302 ALA B C 1
ATOM 6021 O O . ALA B 1 254 ? 109.656 83.094 136.481 1.00 30.86 302 ALA B O 1
ATOM 6023 N N . GLY B 1 255 ? 111.394 81.947 137.332 1.00 30.20 303 GLY B N 1
ATOM 6024 C CA . GLY B 1 255 ? 110.622 80.767 137.650 1.00 30.20 303 GLY B CA 1
ATOM 6025 C C . GLY B 1 255 ? 110.791 79.612 136.686 1.00 30.20 303 GLY B C 1
ATOM 6026 O O . GLY B 1 255 ? 110.318 78.509 136.982 1.00 30.20 303 GLY B O 1
ATOM 6027 N N . PHE B 1 256 ? 111.447 79.828 135.550 1.00 27.27 304 PHE B N 1
ATOM 6028 C CA . PHE B 1 256 ? 111.606 78.803 134.531 1.00 27.27 304 PHE B CA 1
ATOM 6029 C C . PHE B 1 256 ? 112.980 78.922 133.892 1.00 27.27 304 PHE B C 1
ATOM 6030 O O . PHE B 1 256 ? 113.619 79.975 133.940 1.00 27.27 304 PHE B O 1
ATOM 6038 N N . LYS B 1 257 ? 113.429 77.824 133.283 1.00 30.09 305 LYS B N 1
ATOM 6039 C CA . LYS B 1 257 ? 114.618 77.856 132.446 1.00 30.09 305 LYS B CA 1
ATOM 6040 C C . LYS B 1 257 ? 114.201 78.071 130.999 1.00 30.09 305 LYS B C 1
ATOM 6041 O O . LYS B 1 257 ? 113.340 77.334 130.493 1.00 30.09 305 LYS B O 1
ATOM 6047 N N . PRO B 1 258 ? 114.715 79.095 130.322 1.00 26.79 306 PRO B N 1
ATOM 6048 C CA . PRO B 1 258 ? 114.260 79.372 128.957 1.00 26.79 306 PRO B CA 1
ATOM 6049 C C . PRO B 1 258 ? 114.693 78.290 127.980 1.00 26.79 306 PRO B C 1
ATOM 6050 O O . PRO B 1 258 ? 115.716 77.626 128.160 1.00 26.79 306 PRO B O 1
ATOM 6054 N N . LYS B 1 259 ? 113.884 78.114 126.936 1.00 25.99 307 LYS B N 1
ATOM 6055 C CA . LYS B 1 259 ? 114.243 77.253 125.813 1.00 25.99 307 LYS B CA 1
ATOM 6056 C C . LYS B 1 259 ? 114.027 77.893 124.452 1.00 25.99 307 LYS B C 1
ATOM 6057 O O . LYS B 1 259 ? 114.442 77.304 123.449 1.00 25.99 307 LYS B O 1
ATOM 6063 N N . SER B 1 260 ? 113.394 79.062 124.370 1.00 22.91 308 SER B N 1
ATOM 6064 C CA . SER B 1 260 ? 113.261 79.804 123.126 1.00 22.91 308 SER B CA 1
ATOM 6065 C C . SER B 1 260 ? 113.141 81.284 123.454 1.00 22.91 308 SER B C 1
ATOM 6066 O O . SER B 1 260 ? 112.759 81.665 124.562 1.00 22.91 308 SER B O 1
ATOM 6069 N N . VAL B 1 261 ? 113.476 82.122 122.477 1.00 19.69 309 VAL B N 1
ATOM 6070 C CA . VAL B 1 261 ? 113.446 83.573 122.634 1.00 19.69 309 VAL B CA 1
ATOM 6071 C C . VAL B 1 261 ? 112.658 84.167 121.475 1.00 19.69 309 VAL B C 1
ATOM 6072 O O . VAL B 1 261 ? 112.859 83.779 120.317 1.00 19.69 309 VAL B O 1
ATOM 6076 N N . ILE B 1 262 ? 111.763 85.100 121.785 1.00 17.31 310 ILE B N 1
ATOM 6077 C CA . ILE B 1 262 ? 111.040 85.854 120.766 1.00 17.31 310 ILE B CA 1
ATOM 6078 C C . ILE B 1 262 ? 111.695 87.226 120.643 1.00 17.31 310 ILE B C 1
ATOM 6079 O O . ILE B 1 262 ? 111.736 87.993 121.607 1.00 17.31 310 ILE B O 1
ATOM 6084 N N . VAL B 1 263 ? 112.205 87.539 119.456 1.00 16.47 311 VAL B N 1
ATOM 6085 C CA . VAL B 1 263 ? 112.888 88.800 119.193 1.00 16.47 311 VAL B CA 1
ATOM 6086 C C . VAL B 1 263 ? 112.080 89.584 118.170 1.00 16.47 311 VAL B C 1
ATOM 6087 O O . VAL B 1 263 ? 111.698 89.044 117.125 1.00 16.47 311 VAL B O 1
ATOM 6091 N N . PHE B 1 264 ? 111.815 90.854 118.467 1.00 15.46 312 PHE B N 1
ATOM 6092 C CA . PHE B 1 264 ? 111.048 91.706 117.572 1.00 15.46 312 PHE B CA 1
ATOM 6093 C C . PHE B 1 264 ? 111.649 93.104 117.558 1.00 15.46 312 PHE B C 1
ATOM 6094 O O . PHE B 1 264 ? 112.344 93.513 118.491 1.00 15.46 312 PHE B O 1
ATOM 6102 N N . VAL B 1 265 ? 111.378 93.835 116.478 1.00 16.43 313 VAL B N 1
ATOM 6103 C CA . VAL B 1 265 ? 111.921 95.172 116.280 1.00 16.43 313 VAL B CA 1
ATOM 6104 C C . VAL B 1 265 ? 110.786 96.127 115.939 1.00 16.43 313 VAL B C 1
ATOM 6105 O O . VAL B 1 265 ? 109.730 95.719 115.446 1.00 16.43 313 VAL B O 1
ATOM 6109 N N . LEU B 1 266 ? 111.011 97.411 116.209 1.00 17.62 314 LEU B N 1
ATOM 6110 C CA . LEU B 1 266 ? 110.056 98.466 115.896 1.00 17.62 314 LEU B CA 1
ATOM 6111 C C . LEU B 1 266 ? 110.772 99.596 115.170 1.00 17.62 314 LEU B C 1
ATOM 6112 O O . LEU B 1 266 ? 111.796 100.093 115.647 1.00 17.62 314 LEU B O 1
ATOM 6117 N N . GLU B 1 267 ? 110.221 100.007 114.031 1.00 20.35 315 GLU B N 1
ATOM 6118 C CA . GLU B 1 267 ? 110.840 101.001 113.168 1.00 20.35 315 GLU B CA 1
ATOM 6119 C C . GLU B 1 267 ? 110.756 102.398 113.781 1.00 20.35 315 GLU B C 1
ATOM 6120 O O . GLU B 1 267 ? 109.886 102.697 114.602 1.00 20.35 315 GLU B O 1
ATOM 6126 N N . GLU B 1 268 ? 111.679 103.258 113.360 1.00 19.86 316 GLU B N 1
ATOM 6127 C CA . GLU B 1 268 ? 111.728 104.653 113.768 1.00 19.86 316 GLU B CA 1
ATOM 6128 C C . GLU B 1 268 ? 111.377 105.549 112.586 1.00 19.86 316 GLU B C 1
ATOM 6129 O O . GLU B 1 268 ? 111.477 105.152 111.422 1.00 19.86 316 GLU B O 1
ATOM 6135 N N . ASP B 1 269 ? 110.963 106.774 112.900 1.00 23.08 317 ASP B N 1
ATOM 6136 C CA . ASP B 1 269 ? 110.524 107.708 111.873 1.00 23.08 317 ASP B CA 1
ATOM 6137 C C . ASP B 1 269 ? 111.683 108.113 110.971 1.00 23.08 317 ASP B C 1
ATOM 6138 O O . ASP B 1 269 ? 112.788 108.395 111.439 1.00 23.08 317 ASP B O 1
ATOM 6143 N N . TYR B 1 270 ? 111.419 108.144 109.664 1.00 23.70 318 TYR B N 1
ATOM 6144 C CA . TYR B 1 270 ? 112.446 108.508 108.694 1.00 23.70 318 TYR B CA 1
ATOM 6145 C C . TYR B 1 270 ? 112.731 110.005 108.716 1.00 23.70 318 TYR B C 1
ATOM 6146 O O . TYR B 1 270 ? 113.892 110.424 108.654 1.00 23.70 318 TYR B O 1
ATOM 6155 N N . GLU B 1 271 ? 111.683 110.825 108.800 1.00 26.53 319 GLU B N 1
ATOM 6156 C CA . GLU B 1 271 ? 111.852 112.271 108.747 1.00 26.53 319 GLU B CA 1
ATOM 6157 C C . GLU B 1 271 ? 112.516 112.828 109.999 1.00 26.53 319 GLU B C 1
ATOM 6158 O O . GLU B 1 271 ? 113.151 113.885 109.929 1.00 26.53 319 GLU B O 1
ATOM 6164 N N . ALA B 1 272 ? 112.384 112.149 111.136 1.00 22.91 320 ALA B N 1
ATOM 6165 C CA . ALA B 1 272 ? 113.002 112.593 112.377 1.00 22.91 320 ALA B CA 1
ATOM 6166 C C . ALA B 1 272 ? 114.447 112.143 112.524 1.00 22.91 320 ALA B C 1
ATOM 6167 O O . ALA B 1 272 ? 115.263 112.890 113.072 1.00 22.91 320 ALA B O 1
ATOM 6169 N N . ILE B 1 273 ? 114.782 110.939 112.052 1.00 22.32 321 ILE B N 1
ATOM 6170 C CA . ILE B 1 273 ? 116.167 110.484 112.068 1.00 22.32 321 ILE B CA 1
ATOM 6171 C C . ILE B 1 273 ? 117.033 111.307 111.122 1.00 22.32 321 ILE B C 1
ATOM 6172 O O . ILE B 1 273 ? 118.236 111.459 111.364 1.00 22.32 321 ILE B O 1
ATOM 6177 N N . ARG B 1 274 ? 116.448 111.866 110.059 1.00 25.20 322 ARG B N 1
ATOM 6178 C CA . ARG B 1 274 ? 117.216 112.708 109.146 1.00 25.20 322 ARG B CA 1
ATOM 6179 C C . ARG B 1 274 ? 117.822 113.901 109.873 1.00 25.20 322 ARG B C 1
ATOM 6180 O O . ARG B 1 274 ? 118.939 114.326 109.560 1.00 25.20 322 ARG B O 1
ATOM 6188 N N . THR B 1 275 ? 117.098 114.460 110.839 1.00 24.14 323 THR B N 1
ATOM 6189 C CA . THR B 1 275 ? 117.613 115.526 111.691 1.00 24.14 323 THR B CA 1
ATOM 6190 C C . THR B 1 275 ? 118.319 114.880 112.875 1.00 24.14 323 THR B C 1
ATOM 6191 O O . THR B 1 275 ? 117.924 115.088 114.026 1.00 24.14 323 THR B O 1
ATOM 6195 N N . SER B 1 276 ? 119.363 114.107 112.598 1.00 24.84 324 SER B N 1
ATOM 6196 C CA . SER B 1 276 ? 119.898 113.187 113.595 1.00 24.84 324 SER B CA 1
ATOM 6197 C C . SER B 1 276 ? 120.497 113.862 114.830 1.00 24.84 324 SER B C 1
ATOM 6198 O O . SER B 1 276 ? 120.154 113.457 115.948 1.00 24.84 324 SER B O 1
ATOM 6201 N N . PRO B 1 277 ? 121.375 114.866 114.714 1.00 24.18 325 PRO B N 1
ATOM 6202 C CA . PRO B 1 277 ? 121.954 115.450 115.935 1.00 24.18 325 PRO B CA 1
ATOM 6203 C C . PRO B 1 277 ? 120.926 116.109 116.838 1.00 24.18 325 PRO B C 1
ATOM 6204 O O . PRO B 1 277 ? 121.095 116.073 118.063 1.00 24.18 325 PRO B O 1
ATOM 6208 N N . SER B 1 278 ? 119.866 116.687 116.279 1.00 23.22 326 SER B N 1
ATOM 6209 C CA . SER B 1 278 ? 118.889 117.432 117.054 1.00 23.22 326 SER B CA 1
ATOM 6210 C C . SER B 1 278 ? 118.044 116.490 117.906 1.00 23.22 326 SER B C 1
ATOM 6211 O O . SER B 1 278 ? 118.124 115.264 117.799 1.00 23.22 326 SER B O 1
ATOM 6214 N N . VAL B 1 279 ? 117.218 117.086 118.771 1.00 23.04 327 VAL B N 1
ATOM 6215 C CA . VAL B 1 279 ? 116.404 116.299 119.688 1.00 23.04 327 VAL B CA 1
ATOM 6216 C C . VAL B 1 279 ? 115.134 115.767 119.045 1.00 23.04 327 VAL B C 1
ATOM 6217 O O . VAL B 1 279 ? 114.340 115.112 119.724 1.00 23.04 327 VAL B O 1
ATOM 6221 N N . ILE B 1 280 ? 114.915 116.031 117.757 1.00 22.46 328 ILE B N 1
ATOM 6222 C CA . ILE B 1 280 ? 113.822 115.368 117.053 1.00 22.46 328 ILE B CA 1
ATOM 6223 C C . ILE B 1 280 ? 114.137 113.887 116.854 1.00 22.46 328 ILE B C 1
ATOM 6224 O O . ILE B 1 280 ? 113.265 113.022 117.036 1.00 22.46 328 ILE B O 1
ATOM 6229 N N . SER B 1 281 ? 115.380 113.570 116.483 1.00 20.70 329 SER B N 1
ATOM 6230 C CA . SER B 1 281 ? 115.803 112.178 116.427 1.00 20.70 329 SER B CA 1
ATOM 6231 C C . SER B 1 281 ? 115.818 111.553 117.816 1.00 20.70 329 SER B C 1
ATOM 6232 O O . SER B 1 281 ? 115.703 110.332 117.955 1.00 20.70 329 SER B O 1
ATOM 6235 N N . SER B 1 282 ? 115.986 112.372 118.856 1.00 19.23 330 SER B N 1
ATOM 6236 C CA . SER B 1 282 ? 115.850 111.867 120.218 1.00 19.23 330 SER B CA 1
ATOM 6237 C C . SER B 1 282 ? 114.395 111.552 120.539 1.00 19.23 330 SER B C 1
ATOM 6238 O O . SER B 1 282 ? 114.098 110.568 121.227 1.00 19.23 330 SER B O 1
ATOM 6241 N N . ALA B 1 283 ? 113.473 112.385 120.054 1.00 18.59 331 ALA B N 1
ATOM 6242 C CA . ALA B 1 283 ? 112.053 112.131 120.257 1.00 18.59 331 ALA B CA 1
ATOM 6243 C C . ALA B 1 283 ? 111.622 110.841 119.573 1.00 18.59 331 ALA B C 1
ATOM 6244 O O . ALA B 1 283 ? 110.846 110.058 120.135 1.00 18.59 331 ALA B O 1
ATOM 6246 N N . THR B 1 284 ? 112.109 110.605 118.354 1.00 18.65 332 THR B N 1
ATOM 6247 C CA . THR B 1 284 ? 111.715 109.382 117.659 1.00 18.65 332 THR B CA 1
ATOM 6248 C C . THR B 1 284 ? 112.345 108.144 118.294 1.00 18.65 332 THR B C 1
ATOM 6249 O O . THR B 1 284 ? 111.827 107.035 118.128 1.00 18.65 332 THR B O 1
ATOM 6253 N N . VAL B 1 285 ? 113.434 108.292 119.048 1.00 16.64 333 VAL B N 1
ATOM 6254 C CA . VAL B 1 285 ? 114.105 107.182 119.775 1.00 16.64 333 VAL B CA 1
ATOM 6255 C C . VAL B 1 285 ? 113.373 106.964 121.095 1.00 16.64 333 VAL B C 1
ATOM 6256 O O . VAL B 1 285 ? 113.354 105.830 121.537 1.00 16.64 333 VAL B O 1
ATOM 6260 N N . GLY B 1 286 ? 112.811 108.003 121.722 1.00 17.29 334 GLY B N 1
ATOM 6261 C CA . GLY B 1 286 ? 111.998 107.837 122.915 1.00 17.29 334 GLY B CA 1
ATOM 6262 C C . GLY B 1 286 ? 110.658 107.198 122.617 1.00 17.29 334 GLY B C 1
ATOM 6263 O O . GLY B 1 286 ? 110.172 106.358 123.381 1.00 17.29 334 GLY B O 1
ATOM 6264 N N . LYS B 1 287 ? 110.041 107.586 121.500 1.00 16.71 335 LYS B N 1
ATOM 6265 C CA . LYS B 1 287 ? 108.788 106.956 121.101 1.00 16.71 335 LYS B CA 1
ATOM 6266 C C . LYS B 1 287 ? 108.993 105.472 120.828 1.00 16.71 335 LYS B C 1
ATOM 6267 O O . LYS B 1 287 ? 108.128 104.648 121.140 1.00 16.71 335 LYS B O 1
ATOM 6273 N N . SER B 1 288 ? 110.142 105.110 120.252 1.00 16.10 336 SER B N 1
ATOM 6274 C CA . SER B 1 288 ? 110.414 103.703 119.976 1.00 16.10 336 SER B CA 1
ATOM 6275 C C . SER B 1 288 ? 110.627 102.901 121.254 1.00 16.10 336 SER B C 1
ATOM 6276 O O . SER B 1 288 ? 110.148 101.767 121.354 1.00 16.10 336 SER B O 1
ATOM 6279 N N . TYR B 1 289 ? 111.245 103.497 122.254 1.00 17.01 337 TYR B N 1
ATOM 6280 C CA . TYR B 1 289 ? 111.463 102.843 123.564 1.00 17.01 337 TYR B CA 1
ATOM 6281 C C . TYR B 1 289 ? 110.128 102.702 124.279 1.00 17.01 337 TYR B C 1
ATOM 6282 O O . TYR B 1 289 ? 109.952 101.727 124.982 1.00 17.01 337 TYR B O 1
ATOM 6291 N N . SER B 1 290 ? 109.237 103.670 124.152 1.00 17.10 338 SER B N 1
ATOM 6292 C CA . SER B 1 290 ? 107.889 103.534 124.692 1.00 17.10 338 SER B CA 1
ATOM 6293 C C . SER B 1 290 ? 107.131 102.418 123.986 1.00 17.10 338 SER B C 1
ATOM 6294 O O . SER B 1 290 ? 106.505 101.571 124.636 1.00 17.10 338 SER B O 1
ATOM 6297 N N . ASN B 1 291 ? 107.209 102.383 122.654 1.00 16.14 339 ASN B N 1
ATOM 6298 C CA . ASN B 1 291 ? 106.457 101.402 121.881 1.00 16.14 339 ASN B CA 1
ATOM 6299 C C . ASN B 1 291 ? 106.924 99.981 122.166 1.00 16.14 339 ASN B C 1
ATOM 6300 O O . ASN B 1 291 ? 106.100 99.070 122.300 1.00 16.14 339 ASN B O 1
ATOM 6305 N N . MET B 1 292 ? 108.229 99.806 122.344 1.00 15.80 340 MET B N 1
ATOM 6306 C CA . MET B 1 292 ? 108.831 98.468 122.541 1.00 15.80 340 MET B CA 1
ATOM 6307 C C . MET B 1 292 ? 108.504 97.981 123.924 1.00 15.80 340 MET B C 1
ATOM 6308 O O . MET B 1 292 ? 108.322 96.797 124.072 1.00 15.80 340 MET B O 1
ATOM 6313 N N . ALA B 1 293 ? 108.417 98.882 124.879 1.00 16.15 341 ALA B N 1
ATOM 6314 C CA . ALA B 1 293 ? 107.973 98.546 126.228 1.00 16.15 341 ALA B CA 1
ATOM 6315 C C . ALA B 1 293 ? 106.500 98.163 126.243 1.00 16.15 341 ALA B C 1
ATOM 6316 O O . ALA B 1 293 ? 106.095 97.246 126.966 1.00 16.15 341 ALA B O 1
ATOM 6318 N N . GLU B 1 294 ? 105.681 98.860 125.454 1.00 16.66 342 GLU B N 1
ATOM 6319 C CA . GLU B 1 294 ? 104.256 98.543 125.411 1.00 16.66 342 GLU B CA 1
ATOM 6320 C C . GLU B 1 294 ? 103.995 97.203 124.728 1.00 16.66 342 GLU B C 1
ATOM 6321 O O . GLU B 1 294 ? 103.120 96.443 125.157 1.00 16.66 342 GLU B O 1
ATOM 6327 N N . VAL B 1 295 ? 104.730 96.902 123.658 1.00 16.19 343 VAL B N 1
ATOM 6328 C CA . VAL B 1 295 ? 104.505 95.666 122.905 1.00 16.19 343 VAL B CA 1
ATOM 6329 C C . VAL B 1 295 ? 104.977 94.448 123.694 1.00 16.19 343 VAL B C 1
ATOM 6330 O O . VAL B 1 295 ? 104.348 93.381 123.657 1.00 16.19 343 VAL B O 1
ATOM 6334 N N . ALA B 1 296 ? 106.105 94.577 124.397 1.00 16.23 344 ALA B N 1
ATOM 6335 C CA . ALA B 1 296 ? 106.669 93.455 125.135 1.00 16.23 344 ALA B CA 1
ATOM 6336 C C . ALA B 1 296 ? 105.711 92.962 126.211 1.00 16.23 344 ALA B C 1
ATOM 6337 O O . ALA B 1 296 ? 105.572 91.753 126.422 1.00 16.23 344 ALA B O 1
ATOM 6339 N N . TYR B 1 297 ? 105.049 93.895 126.898 1.00 17.31 345 TYR B N 1
ATOM 6340 C CA . TYR B 1 297 ? 104.091 93.522 127.933 1.00 17.31 345 TYR B CA 1
ATOM 6341 C C . TYR B 1 297 ? 102.925 92.737 127.344 1.00 17.31 345 TYR B C 1
ATOM 6342 O O . TYR B 1 297 ? 102.479 91.737 127.920 1.00 17.31 345 TYR B O 1
ATOM 6351 N N . LYS B 1 298 ? 102.422 93.175 126.188 1.00 16.62 346 LYS B N 1
ATOM 6352 C CA . LYS B 1 298 ? 101.331 92.461 125.533 1.00 16.62 346 LYS B CA 1
ATOM 6353 C C . LYS B 1 298 ? 101.754 91.054 125.130 1.00 16.62 346 LYS B C 1
ATOM 6354 O O . LYS B 1 298 ? 100.996 90.093 125.307 1.00 16.62 346 LYS B O 1
ATOM 6360 N N . ILE B 1 299 ? 102.963 90.916 124.582 1.00 16.47 347 ILE B N 1
ATOM 6361 C CA . ILE B 1 299 ? 103.447 89.595 124.180 1.00 16.47 347 ILE B CA 1
ATOM 6362 C C . ILE B 1 299 ? 103.586 88.688 125.398 1.00 16.47 347 ILE B C 1
ATOM 6363 O O . ILE B 1 299 ? 103.229 87.502 125.359 1.00 16.47 347 ILE B O 1
ATOM 6368 N N . ALA B 1 300 ? 104.116 89.231 126.496 1.00 17.96 348 ALA B N 1
ATOM 6369 C CA . ALA B 1 300 ? 104.275 88.444 127.714 1.00 17.96 348 ALA B CA 1
ATOM 6370 C C . ALA B 1 300 ? 102.927 87.986 128.254 1.00 17.96 348 ALA B C 1
ATOM 6371 O O . ALA B 1 300 ? 102.775 86.837 128.684 1.00 17.96 348 ALA B O 1
ATOM 6373 N N . VAL B 1 301 ? 101.932 88.877 128.243 1.00 17.79 349 VAL B N 1
ATOM 6374 C CA . VAL B 1 301 ? 100.605 88.509 128.731 1.00 17.79 349 VAL B CA 1
ATOM 6375 C C . VAL B 1 301 ? 99.985 87.440 127.838 1.00 17.79 349 VAL B C 1
ATOM 6376 O O . VAL B 1 301 ? 99.344 86.501 128.324 1.00 17.79 349 VAL B O 1
ATOM 6380 N N . PHE B 1 302 ? 100.166 87.565 126.521 1.00 18.32 350 PHE B N 1
ATOM 6381 C CA . PHE B 1 302 ? 99.677 86.549 125.591 1.00 18.32 350 PHE B CA 1
ATOM 6382 C C . PHE B 1 302 ? 100.293 85.185 125.886 1.00 18.32 350 PHE B C 1
ATOM 6383 O O . PHE B 1 302 ? 99.589 84.169 125.964 1.00 18.32 350 PHE B O 1
ATOM 6391 N N . LEU B 1 303 ? 101.613 85.151 126.076 1.00 19.87 351 LEU B N 1
ATOM 6392 C CA . LEU B 1 303 ? 102.283 83.890 126.380 1.00 19.87 351 LEU B CA 1
ATOM 6393 C C . LEU B 1 303 ? 101.807 83.308 127.705 1.00 19.87 351 LEU B C 1
ATOM 6394 O O . LEU B 1 303 ? 101.592 8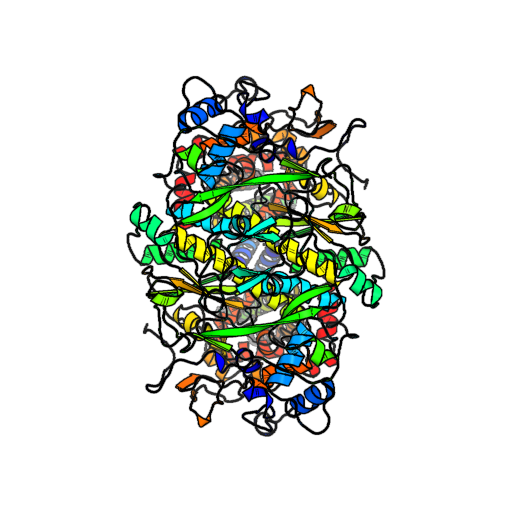2.096 127.814 1.00 19.87 351 LEU B O 1
ATOM 6399 N N . ARG B 1 304 ? 101.643 84.153 128.725 1.00 21.18 352 ARG B N 1
ATOM 6400 C CA . ARG B 1 304 ? 101.231 83.656 130.034 1.00 21.18 352 ARG B CA 1
ATOM 6401 C C . ARG B 1 304 ? 99.795 83.149 130.012 1.00 21.18 352 ARG B C 1
ATOM 6402 O O . ARG B 1 304 ? 99.460 82.187 130.713 1.00 21.18 352 ARG B O 1
ATOM 6410 N N . LYS B 1 305 ? 98.926 83.786 129.224 1.00 20.70 353 LYS B N 1
ATOM 6411 C CA . LYS B 1 305 ? 97.567 83.284 129.069 1.00 20.70 353 LYS B CA 1
ATOM 6412 C C . LYS B 1 305 ? 97.509 82.012 128.238 1.00 20.70 353 LYS B C 1
ATOM 6413 O O . LYS B 1 305 ? 96.576 81.222 128.413 1.00 20.70 353 LYS B O 1
ATOM 6419 N N . LEU B 1 306 ? 98.475 81.791 127.345 1.00 23.06 354 LEU B N 1
ATOM 6420 C CA . LEU B 1 306 ? 98.594 80.508 126.666 1.00 23.06 354 LEU B CA 1
ATOM 6421 C C . LEU B 1 306 ? 98.984 79.373 127.604 1.00 23.06 354 LEU B C 1
ATOM 6422 O O . LEU B 1 306 ? 98.872 78.205 127.218 1.00 23.06 354 LEU B O 1
ATOM 6427 N N . GLY B 1 307 ? 99.434 79.683 128.814 1.00 26.49 355 GLY B N 1
ATOM 6428 C CA . GLY B 1 307 ? 99.873 78.676 129.754 1.00 26.49 355 GLY B CA 1
ATOM 6429 C C . GLY B 1 307 ? 101.365 78.439 129.811 1.00 26.49 355 GLY B C 1
ATOM 6430 O O . GLY B 1 307 ? 101.791 77.466 130.442 1.00 26.49 355 GLY B O 1
ATOM 6431 N N . TYR B 1 308 ? 102.170 79.289 129.180 1.00 26.58 356 TYR B N 1
ATOM 6432 C CA . TYR B 1 308 ? 103.615 79.132 129.140 1.00 26.58 356 TYR B CA 1
ATOM 6433 C C . TYR B 1 308 ? 104.285 80.327 129.803 1.00 26.58 356 TYR B C 1
ATOM 6434 O O . TYR B 1 308 ? 103.756 81.442 129.774 1.00 26.58 356 TYR B O 1
ATOM 6443 N N . TYR B 1 309 ? 105.447 80.084 130.403 1.00 26.07 357 TYR B N 1
ATOM 6444 C CA . TYR B 1 309 ? 106.183 81.143 131.079 1.00 26.07 357 TYR B CA 1
ATOM 6445 C C . TYR B 1 309 ? 106.707 82.165 130.078 1.00 26.07 357 TYR B C 1
ATOM 6446 O O . TYR B 1 309 ? 106.956 81.848 128.912 1.00 26.07 357 TYR B O 1
ATOM 6455 N N . ALA B 1 310 ? 106.874 83.401 130.542 1.00 23.39 358 ALA B N 1
ATOM 6456 C CA . ALA B 1 310 ? 107.355 84.482 129.695 1.00 23.39 358 ALA B CA 1
ATOM 6457 C C . ALA B 1 310 ? 108.110 85.495 130.542 1.00 23.39 358 ALA B C 1
ATOM 6458 O O . ALA B 1 310 ? 107.771 85.716 131.707 1.00 23.39 358 ALA B O 1
ATOM 6460 N N . ALA B 1 311 ? 109.136 86.102 129.950 1.00 20.57 359 ALA B N 1
ATOM 6461 C CA . ALA B 1 311 ? 109.918 87.143 130.604 1.00 20.57 359 ALA B CA 1
ATOM 6462 C C . ALA B 1 311 ? 110.193 88.266 129.615 1.00 20.57 359 ALA B C 1
ATOM 6463 O O . ALA B 1 311 ? 111.142 88.162 128.819 1.00 20.57 359 ALA B O 1
ATOM 6465 N N . PRO B 1 312 ? 109.413 89.349 129.616 1.00 21.41 360 PRO B N 1
ATOM 6466 C CA . PRO B 1 312 ? 109.666 90.446 128.672 1.00 21.41 360 PRO B CA 1
ATOM 6467 C C . PRO B 1 312 ? 110.907 91.231 129.076 1.00 21.41 360 PRO B C 1
ATOM 6468 O O . PRO B 1 312 ? 111.137 91.487 130.260 1.00 21.41 360 PRO B O 1
ATOM 6472 N N . CYS B 1 313 ? 111.706 91.612 128.085 1.00 21.92 361 CYS B N 1
ATOM 6473 C CA . CYS B 1 313 ? 112.980 92.266 128.332 1.00 21.92 361 CYS B CA 1
ATOM 6474 C C . CYS B 1 313 ? 113.173 93.424 127.365 1.00 21.92 361 CYS B C 1
ATOM 6475 O O . CYS B 1 313 ? 112.695 93.397 126.229 1.00 21.92 361 CYS B O 1
ATOM 6478 N N . GLY B 1 314 ? 113.937 94.450 127.700 1.00 22.91 362 GLY B N 1
ATOM 6479 C CA . GLY B 1 314 ? 114.148 95.508 126.699 1.00 22.91 362 GLY B CA 1
ATOM 6480 C C . GLY B 1 314 ? 115.602 95.714 126.441 1.00 22.91 362 GLY B C 1
ATOM 6481 O O . GLY B 1 314 ? 116.087 95.143 125.486 1.00 22.91 362 GLY B O 1
ATOM 6482 N N . ASN B 1 315 ? 116.283 96.485 127.270 1.00 23.08 363 ASN B N 1
ATOM 6483 C CA . ASN B 1 315 ? 117.745 96.697 127.150 1.00 23.08 363 ASN B CA 1
ATOM 6484 C C . ASN B 1 315 ? 118.409 96.164 128.415 1.00 23.08 363 ASN B C 1
ATOM 6485 O O . ASN B 1 315 ? 119.410 96.746 128.797 1.00 23.08 363 ASN B O 1
ATOM 6490 N N . ASP B 1 316 ? 117.941 95.060 129.003 1.00 26.18 364 ASP B N 1
ATOM 6491 C CA . ASP B 1 316 ? 118.390 94.696 130.371 1.00 26.18 364 ASP B CA 1
ATOM 6492 C C . ASP B 1 316 ? 118.966 93.314 130.659 1.00 26.18 364 ASP B C 1
ATOM 6493 O O . ASP B 1 316 ? 119.829 93.239 131.545 1.00 26.18 364 ASP B O 1
ATOM 6498 N N . THR B 1 317 ? 118.458 92.261 130.070 1.00 25.47 365 THR B N 1
ATOM 6499 C CA . THR B 1 317 ? 118.795 90.876 130.381 1.00 25.47 365 THR B CA 1
ATOM 6500 C C . THR B 1 317 ? 119.770 90.235 129.405 1.00 25.47 365 THR B C 1
ATOM 6501 O O . THR B 1 317 ? 120.691 89.543 129.843 1.00 25.47 365 THR B O 1
ATOM 6505 N N . GLY B 1 318 ? 119.627 90.409 128.101 1.00 24.21 366 GLY B N 1
ATOM 6506 C CA . GLY B 1 318 ? 120.635 89.808 127.215 1.00 24.21 366 GLY B CA 1
ATOM 6507 C C . GLY B 1 318 ? 121.183 90.793 126.219 1.00 24.21 366 GLY B C 1
ATOM 6508 O O . GLY B 1 318 ? 120.840 91.951 126.312 1.00 24.21 366 GLY B O 1
ATOM 6509 N N . ILE B 1 319 ? 122.053 90.358 125.322 1.00 20.16 367 ILE B N 1
ATOM 6510 C CA . ILE B 1 319 ? 122.528 91.253 124.232 1.00 20.16 367 ILE B CA 1
ATOM 6511 C C . ILE B 1 319 ? 121.611 91.021 123.031 1.00 20.16 367 ILE B C 1
ATOM 6512 O O . ILE B 1 319 ? 121.618 89.925 122.513 1.00 20.16 367 ILE B O 1
ATOM 6517 N N . SER B 1 320 ? 120.827 92.017 122.638 1.00 18.49 368 SER B N 1
ATOM 6518 C CA . SER B 1 320 ? 119.813 91.950 121.564 1.00 18.49 368 SER B CA 1
ATOM 6519 C C . SER B 1 320 ? 120.362 91.797 120.148 1.00 18.49 368 SER B C 1
ATOM 6520 O O . SER B 1 320 ? 119.722 91.106 119.382 1.00 18.49 368 SER B O 1
ATOM 6523 N N . VAL B 1 321 ? 121.438 92.488 119.782 1.00 19.58 369 VAL B N 1
ATOM 6524 C CA . VAL B 1 321 ? 121.999 92.427 118.394 1.00 19.58 369 VAL B CA 1
ATOM 6525 C C . VAL B 1 321 ? 122.476 91.013 118.053 1.00 19.58 369 VAL B C 1
ATOM 6526 O O . VAL B 1 321 ? 122.107 90.553 116.981 1.00 19.58 369 VAL B O 1
ATOM 6530 N N . PRO B 1 322 ? 123.218 90.255 118.886 1.00 19.84 370 PRO B N 1
ATOM 6531 C CA . PRO B 1 322 ? 123.579 88.914 118.497 1.00 19.84 370 PRO B CA 1
ATOM 6532 C C . PRO B 1 322 ? 122.379 87.966 118.391 1.00 19.84 370 PRO B C 1
ATOM 6533 O O . PRO B 1 322 ? 122.449 87.123 117.546 1.00 19.84 370 PRO B O 1
ATOM 6537 N N . MET B 1 323 ? 121.343 88.088 119.225 1.00 20.78 371 MET B N 1
ATOM 6538 C CA . MET B 1 323 ? 120.135 87.270 119.235 1.00 20.78 371 MET B CA 1
ATOM 6539 C C . MET B 1 323 ? 119.254 87.574 118.032 1.00 20.78 371 MET B C 1
ATOM 6540 O O . MET B 1 323 ? 118.677 86.660 117.432 1.00 20.78 371 MET B O 1
ATOM 6545 N N . ALA B 1 324 ? 119.133 88.851 117.668 1.00 20.24 372 ALA B N 1
ATOM 6546 C CA . ALA B 1 324 ? 118.373 89.211 116.476 1.00 20.24 372 ALA B CA 1
ATOM 6547 C C . ALA B 1 324 ? 119.022 88.641 115.223 1.00 20.24 372 ALA B C 1
ATOM 6548 O O . ALA B 1 324 ? 118.327 88.216 114.293 1.00 20.24 372 ALA B O 1
ATOM 6550 N N . VAL B 1 325 ? 120.356 88.634 115.176 1.00 21.58 373 VAL B N 1
ATOM 6551 C CA . VAL B 1 325 ? 121.058 87.992 114.066 1.00 21.58 373 VAL B CA 1
ATOM 6552 C C . VAL B 1 325 ? 120.760 86.498 114.049 1.00 21.58 373 VAL B C 1
ATOM 6553 O O . VAL B 1 325 ? 120.491 85.910 112.995 1.00 21.58 373 VAL B O 1
ATOM 6557 N N . GLN B 1 326 ? 120.796 85.866 115.223 1.00 24.47 374 GLN B N 1
ATOM 6558 C CA . GLN B 1 326 ? 120.560 84.430 115.319 1.00 24.47 374 GLN B CA 1
ATOM 6559 C C . GLN B 1 326 ? 119.110 84.076 115.015 1.00 24.47 374 GLN B C 1
ATOM 6560 O O . GLN B 1 326 ? 118.817 82.944 114.615 1.00 24.47 374 GLN B O 1
ATOM 6566 N N . ALA B 1 327 ? 118.194 85.023 115.195 1.00 21.50 375 ALA B N 1
ATOM 6567 C CA . ALA B 1 327 ? 116.790 84.824 114.866 1.00 21.50 375 ALA B CA 1
ATOM 6568 C C . ALA B 1 327 ? 116.483 85.114 113.404 1.00 21.50 375 ALA B C 1
ATOM 6569 O O . ALA B 1 327 ? 115.321 85.016 112.999 1.00 21.50 375 ALA B O 1
ATOM 6571 N N . GLY B 1 328 ? 117.487 85.475 112.610 1.00 21.96 376 GLY B N 1
ATOM 6572 C CA . GLY B 1 328 ? 117.283 85.718 111.198 1.00 21.96 376 GLY B CA 1
ATOM 6573 C C . GLY B 1 328 ? 116.640 87.039 110.855 1.00 21.96 376 GLY B C 1
ATOM 6574 O O . GLY B 1 328 ? 115.923 87.121 109.854 1.00 21.96 376 GLY B O 1
ATOM 6575 N N . LEU B 1 329 ? 116.871 88.080 111.653 1.00 18.87 377 LEU B N 1
ATOM 6576 C CA . LEU B 1 329 ? 116.273 89.382 111.394 1.00 18.87 377 LEU B CA 1
ATOM 6577 C C . LEU B 1 329 ? 117.168 90.305 110.581 1.00 18.87 377 LEU B C 1
ATOM 6578 O O . LEU B 1 329 ? 116.668 91.278 110.005 1.00 18.87 377 LEU B O 1
ATOM 6583 N N . GLY B 1 330 ? 118.463 90.031 110.512 1.00 21.93 378 GLY B N 1
ATOM 6584 C CA . GLY B 1 330 ? 119.357 90.891 109.767 1.00 21.93 378 GLY B CA 1
ATOM 6585 C C . GLY B 1 330 ? 120.799 90.513 110.015 1.00 21.93 378 GLY B C 1
ATOM 6586 O O . GLY B 1 330 ? 121.113 89.410 110.470 1.00 21.93 378 GLY B O 1
ATOM 6587 N N . GLU B 1 331 ? 121.675 91.460 109.698 1.00 24.16 379 GLU B N 1
ATOM 6588 C CA . GLU B 1 331 ? 123.110 91.299 109.859 1.00 24.16 379 GLU B CA 1
ATOM 6589 C C . GLU B 1 331 ? 123.685 92.464 110.651 1.00 24.16 379 GLU B C 1
ATOM 6590 O O . GLU B 1 331 ? 123.172 93.585 110.599 1.00 24.16 379 GLU B O 1
ATOM 6596 N N . ALA B 1 332 ? 124.773 92.202 111.361 1.00 24.59 380 ALA B N 1
ATOM 6597 C CA . ALA B 1 332 ? 125.449 93.242 112.150 1.00 24.59 380 ALA B CA 1
ATOM 6598 C C . ALA B 1 332 ? 126.358 94.058 111.240 1.00 24.59 380 ALA B C 1
ATOM 6599 O O . ALA B 1 332 ? 127.221 93.470 110.605 1.00 24.59 380 ALA B O 1
ATOM 6601 N N . GLY B 1 333 ? 126.162 95.367 111.195 1.00 23.17 381 GLY B N 1
ATOM 6602 C CA . GLY B 1 333 ? 126.904 96.250 110.325 1.00 23.17 381 GLY B CA 1
ATOM 6603 C C . GLY B 1 333 ? 128.215 96.715 110.942 1.00 23.17 381 GLY B C 1
ATOM 6604 O O . GLY B 1 333 ? 128.685 96.204 111.955 1.00 23.17 381 GLY B O 1
ATOM 6605 N N . ARG B 1 334 ? 128.812 97.713 110.287 1.00 26.79 382 ARG B N 1
ATOM 6606 C CA . ARG B 1 334 ? 130.066 98.275 110.778 1.00 26.79 382 ARG B CA 1
ATOM 6607 C C . ARG B 1 334 ? 129.871 99.004 112.099 1.00 26.79 382 ARG B C 1
ATOM 6608 O O . ARG B 1 334 ? 130.744 98.950 112.973 1.00 26.79 382 ARG B O 1
ATOM 6616 N N . ASN B 1 335 ? 128.675 99.538 112.304 1.00 22.38 383 ASN B N 1
ATOM 6617 C CA . ASN B 1 335 ? 128.328 100.326 113.506 1.00 22.38 383 ASN B CA 1
ATOM 6618 C C . ASN B 1 335 ? 128.066 99.429 114.706 1.00 22.38 383 ASN B C 1
ATOM 6619 O O . ASN B 1 335 ? 128.058 99.957 115.808 1.00 22.38 383 ASN B O 1
ATOM 6624 N N . GLY B 1 336 ? 127.872 98.135 114.498 1.00 19.08 384 GLY B N 1
ATOM 6625 C CA . GLY B 1 336 ? 127.557 97.184 115.569 1.00 19.08 384 GLY B CA 1
ATOM 6626 C C . GLY B 1 336 ? 126.067 97.050 115.742 1.00 19.08 384 GLY B C 1
ATOM 6627 O O . GLY B 1 336 ? 125.639 96.522 116.754 1.00 19.08 384 GLY B O 1
ATOM 6628 N N . LEU B 1 337 ? 125.304 97.471 114.763 1.00 18.09 385 LEU B N 1
ATOM 6629 C CA . LEU B 1 337 ? 123.854 97.499 114.948 1.00 18.09 385 LEU B CA 1
ATOM 6630 C C . LEU B 1 337 ? 123.239 96.517 113.970 1.00 18.09 385 LEU B C 1
ATOM 6631 O O . LEU B 1 337 ? 123.893 96.227 112.998 1.00 18.09 385 LEU B O 1
ATOM 6636 N N . LEU B 1 338 ? 122.053 95.997 114.266 1.00 18.51 386 LEU B N 1
ATOM 6637 C CA . LEU B 1 338 ? 121.374 95.051 113.362 1.00 18.51 386 LEU B CA 1
ATOM 6638 C C . LEU B 1 338 ? 120.894 95.836 112.174 1.00 18.51 386 LEU B C 1
ATOM 6639 O O . LEU B 1 338 ? 120.286 96.855 112.360 1.00 18.51 386 LEU B O 1
ATOM 6644 N N . ILE B 1 339 ? 121.204 95.359 111.003 1.00 20.58 387 ILE B N 1
ATOM 6645 C CA . ILE B 1 339 ? 120.829 95.996 109.742 1.00 20.58 387 ILE B CA 1
ATOM 6646 C C . ILE B 1 339 ? 119.747 95.119 109.118 1.00 20.58 387 ILE B C 1
ATOM 6647 O O . ILE B 1 339 ? 120.039 94.141 108.424 1.00 20.58 387 ILE B O 1
ATOM 6652 N N . THR B 1 340 ? 118.488 95.460 109.372 1.00 19.98 388 THR B N 1
ATOM 6653 C CA . THR B 1 340 ? 117.386 94.762 108.736 1.00 19.98 388 THR B CA 1
ATOM 6654 C C . THR B 1 340 ? 117.309 95.137 107.260 1.00 19.98 388 THR B C 1
ATOM 6655 O O . THR B 1 340 ? 117.829 96.165 106.823 1.00 19.98 388 THR B O 1
ATOM 6659 N N . GLN B 1 341 ? 116.656 94.275 106.482 1.00 23.05 389 GLN B N 1
ATOM 6660 C CA . GLN B 1 341 ? 116.522 94.539 105.053 1.00 23.05 389 GLN B CA 1
ATOM 6661 C C . GLN B 1 341 ? 115.537 95.673 104.793 1.00 23.05 389 GLN B C 1
ATOM 6662 O O . GLN B 1 341 ? 115.801 96.561 103.975 1.00 23.05 389 GLN B O 1
ATOM 6668 N N . LYS B 1 342 ? 114.395 95.660 105.482 1.00 22.95 390 LYS B N 1
ATOM 6669 C CA . LYS B 1 342 ? 113.361 96.659 105.230 1.00 22.95 390 LYS B CA 1
ATOM 6670 C C . LYS B 1 342 ? 113.754 98.029 105.771 1.00 22.95 390 LYS B C 1
ATOM 6671 O O . LYS B 1 342 ? 113.628 99.042 105.073 1.00 22.95 390 LYS B O 1
ATOM 6677 N N . PHE B 1 343 ? 114.236 98.084 107.011 1.00 19.91 391 PHE B N 1
ATOM 6678 C CA . PHE B 1 343 ? 114.446 99.345 107.708 1.00 19.91 391 PHE B CA 1
ATOM 6679 C C . PHE B 1 343 ? 115.903 99.772 107.778 1.00 19.91 391 PHE B C 1
ATOM 6680 O O . PHE B 1 343 ? 116.175 100.940 108.071 1.00 19.91 391 PHE B O 1
ATOM 6688 N N . GLY B 1 344 ? 116.845 98.872 107.521 1.00 19.45 392 GLY B N 1
ATOM 6689 C CA . GLY B 1 344 ? 118.226 99.134 107.836 1.00 19.45 392 GLY B CA 1
ATOM 6690 C C . GLY B 1 344 ? 118.411 99.207 109.337 1.00 19.45 392 GLY B C 1
ATOM 6691 O O . GLY B 1 344 ? 117.865 98.394 110.087 1.00 19.45 392 GLY B O 1
ATOM 6692 N N . PRO B 1 345 ? 119.206 100.175 109.845 1.00 18.12 393 PRO B N 1
ATOM 6693 C CA . PRO B 1 345 ? 119.363 100.311 111.263 1.00 18.12 393 PRO B CA 1
ATOM 6694 C C . PRO B 1 345 ? 118.284 101.144 111.959 1.00 18.12 393 PRO B C 1
ATOM 6695 O O . PRO B 1 345 ? 118.428 101.322 113.124 1.00 18.12 393 PRO B O 1
ATOM 6699 N N . ARG B 1 346 ? 117.238 101.601 111.253 1.00 18.97 394 ARG B N 1
ATOM 6700 C CA . ARG B 1 346 ? 116.143 102.357 111.867 1.00 18.97 394 ARG B CA 1
ATOM 6701 C C . ARG B 1 346 ? 115.177 101.397 112.552 1.00 18.97 394 ARG B C 1
ATOM 6702 O O . ARG B 1 346 ? 114.076 101.123 112.071 1.00 18.97 394 ARG B O 1
ATOM 6710 N N . HIS B 1 347 ? 115.551 101.101 113.783 1.00 16.62 395 HIS B N 1
ATOM 6711 C CA . HIS B 1 347 ? 114.724 100.186 114.563 1.00 16.62 395 HIS B CA 1
ATOM 6712 C C . HIS B 1 347 ? 115.267 100.125 115.968 1.00 16.62 395 HIS B C 1
ATOM 6713 O O . HIS B 1 347 ? 116.310 100.699 116.201 1.00 16.62 395 HIS B O 1
ATOM 6720 N N . ARG B 1 348 ? 114.519 99.520 116.868 1.00 15.17 396 ARG B N 1
ATOM 6721 C CA . ARG B 1 348 ? 114.980 99.267 118.231 1.00 15.17 396 ARG B CA 1
ATOM 6722 C C . ARG B 1 348 ? 114.611 97.809 118.445 1.00 15.17 396 ARG B C 1
ATOM 6723 O O . ARG B 1 348 ? 113.577 97.432 117.944 1.00 15.17 396 ARG B O 1
ATOM 6731 N N . ILE B 1 349 ? 115.417 97.040 119.169 1.00 14.07 397 ILE B N 1
ATOM 6732 C CA . ILE B 1 349 ? 115.181 95.587 119.378 1.00 14.07 397 ILE B CA 1
ATOM 6733 C C . ILE B 1 349 ? 114.724 95.294 120.806 1.00 14.07 397 ILE B C 1
ATOM 6734 O O . ILE B 1 349 ? 115.300 95.846 121.723 1.00 14.07 397 ILE B O 1
ATOM 6739 N N . ALA B 1 350 ? 113.699 94.475 120.983 1.00 15.42 398 ALA B N 1
ATOM 6740 C CA . ALA B 1 350 ? 113.242 93.983 122.272 1.00 15.42 398 ALA B CA 1
ATOM 6741 C C . ALA B 1 350 ? 113.112 92.469 122.191 1.00 15.42 398 ALA B C 1
ATOM 6742 O O . ALA B 1 350 ? 112.993 91.892 121.108 1.00 15.42 398 ALA B O 1
ATOM 6744 N N . LYS B 1 351 ? 113.161 91.829 123.339 1.00 17.70 399 LYS B N 1
ATOM 6745 C CA . LYS B 1 351 ? 113.149 90.364 123.359 1.00 17.70 399 LYS B CA 1
ATOM 6746 C C . LYS B 1 351 ? 112.194 89.876 124.423 1.00 17.70 399 LYS B C 1
ATOM 6747 O O . LYS B 1 351 ? 111.902 90.637 125.306 1.00 17.70 399 LYS B O 1
ATOM 6753 N N . VAL B 1 352 ? 111.692 88.671 124.292 1.00 18.45 400 VAL B N 1
ATOM 6754 C CA . VAL B 1 352 ? 110.856 87.993 125.277 1.00 18.45 400 VAL B CA 1
ATOM 6755 C C . VAL B 1 352 ? 111.334 86.551 125.385 1.00 18.45 400 VAL B C 1
ATOM 6756 O O . VAL B 1 352 ? 111.335 85.817 124.390 1.00 18.45 400 VAL B O 1
ATOM 6760 N N . TYR B 1 353 ? 111.733 86.147 126.587 1.00 21.45 401 TYR B N 1
ATOM 6761 C CA . TYR B 1 353 ? 112.154 84.777 126.845 1.00 21.45 401 TYR B CA 1
ATOM 6762 C C . TYR B 1 353 ? 110.954 83.933 127.246 1.00 21.45 401 TYR B C 1
ATOM 6763 O O . TYR B 1 353 ? 110.054 84.407 127.943 1.00 21.45 401 TYR B O 1
ATOM 6772 N N . THR B 1 354 ? 110.945 82.677 126.805 1.00 23.99 402 THR B N 1
ATOM 6773 C CA . THR B 1 354 ? 109.845 81.779 127.125 1.00 23.99 402 THR B CA 1
ATOM 6774 C C . THR B 1 354 ? 110.351 80.344 127.147 1.00 23.99 402 THR B C 1
ATOM 6775 O O . THR B 1 354 ? 111.380 80.018 126.552 1.00 23.99 402 THR B O 1
ATOM 6779 N N . ASP B 1 355 ? 109.615 79.488 127.853 1.00 25.87 403 ASP B N 1
ATOM 6780 C CA . ASP B 1 355 ? 109.925 78.067 127.916 1.00 25.87 403 ASP B CA 1
ATOM 6781 C C . ASP B 1 355 ? 109.200 77.254 126.852 1.00 25.87 403 ASP B C 1
ATOM 6782 O O . ASP B 1 355 ? 109.438 76.046 126.747 1.00 25.87 403 ASP B O 1
ATOM 6787 N N . LEU B 1 356 ? 108.320 77.878 126.075 1.00 26.48 404 LEU B N 1
ATOM 6788 C CA . LEU B 1 356 ? 107.619 77.178 125.009 1.00 26.48 404 LEU B CA 1
ATOM 6789 C C . LEU B 1 356 ? 108.610 76.768 123.929 1.00 26.48 404 LEU B C 1
ATOM 6790 O O . LEU B 1 356 ? 109.469 77.562 123.530 1.00 26.48 404 LEU B O 1
ATOM 6795 N N . GLU B 1 357 ? 108.499 75.528 123.461 1.00 29.16 405 GLU B N 1
ATOM 6796 C CA . GLU B 1 357 ? 109.385 75.022 122.422 1.00 29.16 405 GLU B CA 1
ATOM 6797 C C . GLU B 1 357 ? 108.885 75.488 121.061 1.00 29.16 405 GLU B C 1
ATOM 6798 O O . GLU B 1 357 ? 107.821 75.061 120.602 1.00 29.16 405 GLU B O 1
ATOM 6804 N N . LEU B 1 358 ? 109.653 76.362 120.419 1.00 25.00 406 LEU B N 1
ATOM 6805 C CA . LEU B 1 358 ? 109.304 76.933 119.128 1.00 25.00 406 LEU B CA 1
ATOM 6806 C C . LEU B 1 358 ? 110.340 76.515 118.097 1.00 25.00 406 LEU B C 1
ATOM 6807 O O . LEU B 1 358 ? 111.502 76.275 118.437 1.00 25.00 406 LEU B O 1
ATOM 6812 N N . ALA B 1 359 ? 109.920 76.424 116.846 1.00 26.58 407 ALA B N 1
ATOM 6813 C CA . ALA B 1 359 ? 110.861 76.139 115.772 1.00 26.58 407 ALA B CA 1
ATOM 6814 C C . ALA B 1 359 ? 111.727 77.367 115.527 1.00 26.58 407 ALA B C 1
ATOM 6815 O O . ALA B 1 359 ? 111.194 78.430 115.184 1.00 26.58 407 ALA B O 1
ATOM 6817 N N . PRO B 1 360 ? 113.042 77.278 115.688 1.00 24.79 408 PRO B N 1
ATOM 6818 C CA . PRO B 1 360 ? 113.891 78.458 115.517 1.00 24.79 408 PRO B CA 1
ATOM 6819 C C . PRO B 1 360 ? 114.092 78.813 114.051 1.00 24.79 408 PRO B C 1
ATOM 6820 O O . PRO B 1 360 ? 114.005 77.972 113.155 1.00 24.79 408 PRO B O 1
ATOM 6824 N N . ASP B 1 361 ? 114.369 80.091 113.824 1.00 23.84 409 ASP B N 1
ATOM 6825 C CA . ASP B 1 361 ? 114.683 80.580 112.492 1.00 23.84 409 ASP B CA 1
ATOM 6826 C C . ASP B 1 361 ? 116.182 80.472 112.232 1.00 23.84 409 ASP B C 1
ATOM 6827 O O . ASP B 1 361 ? 116.977 80.161 113.121 1.00 23.84 409 ASP B O 1
ATOM 6832 N N . LYS B 1 362 ? 116.567 80.739 110.988 1.00 27.06 410 LYS B N 1
ATOM 6833 C CA . LYS B 1 362 ? 117.959 80.625 110.596 1.00 27.06 410 LYS B CA 1
ATOM 6834 C C . LYS B 1 362 ? 118.523 81.993 110.234 1.00 27.06 410 LYS B C 1
ATOM 6835 O O . LYS B 1 362 ? 117.785 82.873 109.782 1.00 27.06 410 LYS B O 1
ATOM 6841 N N . PRO B 1 363 ? 119.823 82.205 110.437 1.00 26.12 411 PRO B N 1
ATOM 6842 C CA . PRO B 1 363 ? 120.424 83.490 110.066 1.00 26.12 411 PRO B CA 1
ATOM 6843 C C . PRO B 1 363 ? 120.329 83.737 108.568 1.00 26.12 411 PRO B C 1
ATOM 6844 O O . PRO B 1 363 ? 120.385 82.808 107.759 1.00 26.12 411 PRO B O 1
ATOM 6848 N N . ARG B 1 364 ? 120.186 85.007 108.204 1.00 26.37 412 ARG B N 1
ATOM 6849 C CA . ARG B 1 364 ? 120.031 85.423 106.821 1.00 26.37 412 ARG B CA 1
ATOM 6850 C C . ARG B 1 364 ? 121.237 86.242 106.378 1.00 26.37 412 ARG B C 1
ATOM 6851 O O . ARG B 1 364 ? 121.848 86.968 107.167 1.00 26.37 412 ARG B O 1
ATOM 6859 N N . LYS B 1 365 ? 121.578 86.108 105.099 1.00 25.86 413 LYS B N 1
ATOM 6860 C CA . LYS B 1 365 ? 122.667 86.869 104.497 1.00 25.86 413 LYS B CA 1
ATOM 6861 C C . LYS B 1 365 ? 122.137 87.554 103.249 1.00 25.86 413 LYS B C 1
ATOM 6862 O O . LYS B 1 365 ? 121.648 86.883 102.336 1.00 25.86 413 LYS B O 1
ATOM 6868 N N . PHE B 1 366 ? 122.225 88.884 103.211 1.00 23.49 414 PHE B N 1
ATOM 6869 C CA . PHE B 1 366 ? 121.816 89.649 102.039 1.00 23.49 414 PHE B CA 1
ATOM 6870 C C . PHE B 1 366 ? 122.754 90.814 101.731 1.00 23.49 414 PHE B C 1
ATOM 6871 O O . PHE B 1 366 ? 122.324 91.817 101.155 1.00 23.49 414 PHE B O 1
ATOM 6879 N N . GLY B 1 367 ? 124.032 90.698 102.095 1.00 25.09 415 GLY B N 1
ATOM 6880 C CA . GLY B 1 367 ? 125.063 91.575 101.580 1.00 25.09 415 GLY B CA 1
ATOM 6881 C C . GLY B 1 367 ? 125.444 92.763 102.437 1.00 25.09 415 GLY B C 1
ATOM 6882 O O . GLY B 1 367 ? 126.102 93.676 101.926 1.00 25.09 415 GLY B O 1
ATOM 6883 N N . VAL B 1 368 ? 125.060 92.789 103.714 1.00 26.13 416 VAL B N 1
ATOM 6884 C CA . VAL B 1 368 ? 125.413 93.927 104.559 1.00 26.13 416 VAL B CA 1
ATOM 6885 C C . VAL B 1 368 ? 126.913 93.974 104.817 1.00 26.13 416 VAL B C 1
ATOM 6886 O O . VAL B 1 368 ? 127.546 95.026 104.669 1.00 26.13 416 VAL B O 1
ATOM 6890 N N . ARG B 1 369 ? 127.466 92.818 105.207 1.00 29.78 417 ARG B N 1
ATOM 6891 C CA . ARG B 1 369 ? 128.876 92.788 105.665 1.00 29.78 417 ARG B CA 1
ATOM 6892 C C . ARG B 1 369 ? 129.869 93.022 104.539 1.00 29.78 417 ARG B C 1
ATOM 6893 O O . ARG B 1 369 ? 130.958 93.520 104.819 1.00 29.78 417 ARG B O 1
ATOM 6901 N N . GLU B 1 370 ? 129.518 92.676 103.317 1.00 30.93 418 GLU B N 1
ATOM 6902 C CA . GLU B 1 370 ? 130.384 92.970 102.183 1.00 30.93 418 GLU B CA 1
ATOM 6903 C C . GLU B 1 370 ? 130.283 94.419 101.739 1.00 30.93 418 GLU B C 1
ATOM 6904 O O . GLU B 1 370 ? 131.276 94.988 101.276 1.00 30.93 418 GLU B O 1
ATOM 6910 N N . PHE B 1 371 ? 129.099 95.018 101.870 1.00 28.90 419 PHE B N 1
ATOM 6911 C CA . PHE B 1 371 ? 128.939 96.449 101.639 1.00 28.90 419 PHE B CA 1
ATOM 6912 C C . PHE B 1 371 ? 129.727 97.258 102.662 1.00 28.90 419 PHE B C 1
ATOM 6913 O O . PHE B 1 371 ? 130.353 98.272 102.322 1.00 28.90 419 PHE B O 1
ATOM 6921 N N . CYS B 1 372 ? 129.699 96.821 103.924 1.00 27.45 420 CYS B N 1
ATOM 6922 C CA . CYS B 1 372 ? 130.345 97.548 105.009 1.00 27.45 420 CYS B CA 1
ATOM 6923 C C . CYS B 1 372 ? 131.861 97.530 104.898 1.00 27.45 420 CYS B C 1
ATOM 6924 O O . CYS B 1 372 ? 132.515 98.456 105.389 1.00 27.45 420 CYS B O 1
ATOM 6927 N N . ARG B 1 373 ? 132.435 96.500 104.273 1.00 31.81 421 ARG B N 1
ATOM 6928 C CA . ARG B 1 373 ? 133.882 96.445 104.105 1.00 31.81 421 ARG B CA 1
ATOM 6929 C C . ARG B 1 373 ? 134.401 97.559 103.210 1.00 31.81 421 ARG B C 1
ATOM 6930 O O . ARG B 1 373 ? 135.589 97.890 103.279 1.00 31.81 421 ARG B O 1
ATOM 6938 N N . LEU B 1 374 ? 133.542 98.145 102.376 1.00 30.40 422 LEU B N 1
ATOM 6939 C CA . LEU B 1 374 ? 133.957 99.175 101.440 1.00 30.40 422 LEU B CA 1
ATOM 6940 C C . LEU B 1 374 ? 133.341 100.541 101.691 1.00 30.40 422 LEU B C 1
ATOM 6941 O O . LEU B 1 374 ? 133.960 101.544 101.323 1.00 30.40 422 LEU B O 1
ATOM 6946 N N . CYS B 1 375 ? 132.154 100.619 102.298 1.00 30.53 423 CYS B N 1
ATOM 6947 C CA . CYS B 1 375 ? 131.488 101.914 102.411 1.00 30.53 423 CYS B CA 1
ATOM 6948 C C . CYS B 1 375 ? 132.202 102.821 103.410 1.00 30.53 423 CYS B C 1
ATOM 6949 O O . CYS B 1 375 ? 132.644 103.921 103.057 1.00 30.53 423 CYS B O 1
ATOM 6952 N N . LYS B 1 376 ? 132.331 102.370 104.660 1.00 29.64 424 LYS B N 1
ATOM 6953 C CA . LYS B 1 376 ? 132.900 103.173 105.739 1.00 29.64 424 LYS B CA 1
ATOM 6954 C C . LYS B 1 376 ? 132.233 104.539 105.825 1.00 29.64 424 LYS B C 1
ATOM 6955 O O . LYS B 1 376 ? 132.915 105.565 105.907 1.00 29.64 424 LYS B O 1
ATOM 6961 N N . LYS B 1 377 ? 130.902 104.564 105.805 1.00 26.82 425 LYS B N 1
ATOM 6962 C CA . LYS B 1 377 ? 130.134 105.802 105.800 1.00 26.82 425 LYS B CA 1
ATOM 6963 C C . LYS B 1 377 ? 129.691 106.220 107.197 1.00 26.82 425 LYS B C 1
ATOM 6964 O O . LYS B 1 377 ? 129.680 107.413 107.513 1.00 26.82 425 LYS B O 1
ATOM 6970 N N . CYS B 1 378 ? 129.317 105.256 108.039 1.00 26.40 426 CYS B N 1
ATOM 6971 C CA . CYS B 1 378 ? 128.940 105.573 109.413 1.00 26.40 426 CYS B CA 1
ATOM 6972 C C . CYS B 1 378 ? 130.137 106.065 110.214 1.00 26.40 426 CYS B C 1
ATOM 6973 O O . CYS B 1 378 ? 129.999 106.940 111.076 1.00 26.40 426 CYS B O 1
ATOM 6976 N N . ALA B 1 379 ? 131.321 105.506 109.952 1.00 29.13 427 ALA B N 1
ATOM 6977 C CA . ALA B 1 379 ? 132.525 105.948 110.649 1.00 29.13 427 ALA B CA 1
ATOM 6978 C C . ALA B 1 379 ? 132.848 107.402 110.334 1.00 29.13 427 ALA B C 1
ATOM 6979 O O . ALA B 1 379 ? 133.259 108.159 111.221 1.00 29.13 427 ALA B O 1
ATOM 6981 N N . ASP B 1 380 ? 132.676 107.809 109.074 1.00 31.91 428 ASP B N 1
ATOM 6982 C CA . ASP B 1 380 ? 132.969 109.183 108.684 1.00 31.91 428 ASP B CA 1
ATOM 6983 C C . ASP B 1 380 ? 132.013 110.175 109.333 1.00 31.91 428 ASP B C 1
ATOM 6984 O O . ASP B 1 380 ? 132.385 111.330 109.568 1.00 31.91 428 ASP B O 1
ATOM 6989 N N . ALA B 1 381 ? 130.786 109.749 109.626 1.00 27.80 429 ALA B N 1
ATOM 6990 C CA . ALA B 1 381 ? 129.753 110.642 110.128 1.00 27.80 429 ALA B CA 1
ATOM 6991 C C . ALA B 1 381 ? 129.666 110.686 111.645 1.00 27.80 429 ALA B C 1
ATOM 6992 O O . ALA B 1 381 ? 128.763 111.342 112.173 1.00 27.80 429 ALA B O 1
ATOM 6994 N N . CYS B 1 382 ? 130.553 110.007 112.354 1.00 30.43 430 CYS B N 1
ATOM 6995 C CA . CYS B 1 382 ? 130.490 110.013 113.809 1.00 30.43 430 CYS B CA 1
ATOM 6996 C C . CYS B 1 382 ? 131.103 111.299 114.346 1.00 30.43 430 CYS B C 1
ATOM 6997 O O . CYS B 1 382 ? 132.299 111.538 114.137 1.00 30.43 430 CYS B O 1
ATOM 7000 N N . PRO B 1 383 ? 130.337 112.152 115.029 1.00 29.99 431 PRO B N 1
ATOM 7001 C CA . PRO B 1 383 ? 130.931 113.370 115.598 1.00 29.99 431 PRO B CA 1
ATOM 7002 C C . PRO B 1 383 ? 131.930 113.093 116.703 1.00 29.99 431 PRO B C 1
ATOM 7003 O O . PRO B 1 383 ? 132.744 113.968 117.024 1.00 29.99 431 PRO B O 1
ATOM 7007 N N . ALA B 1 384 ? 131.889 111.905 117.305 1.00 32.18 432 ALA B N 1
ATOM 7008 C CA . ALA B 1 384 ? 132.855 111.506 118.316 1.00 32.18 432 ALA B CA 1
ATOM 7009 C C . ALA B 1 384 ? 133.927 110.572 117.774 1.00 32.18 432 ALA B C 1
ATOM 7010 O O . ALA B 1 384 ? 134.842 110.210 118.518 1.00 32.18 432 ALA B O 1
ATOM 7012 N N . GLN B 1 385 ? 133.840 110.180 116.501 1.00 33.48 433 GLN B N 1
ATOM 7013 C CA . GLN B 1 385 ? 134.817 109.293 115.867 1.00 33.48 433 GLN B CA 1
ATOM 7014 C C . GLN B 1 385 ? 134.971 107.979 116.629 1.00 33.48 433 GLN B C 1
ATOM 7015 O O . GLN B 1 385 ? 136.085 107.496 116.838 1.00 33.48 433 GLN B O 1
ATOM 7021 N N . ALA B 1 386 ? 133.847 107.398 117.051 1.00 32.78 434 ALA B N 1
ATOM 7022 C CA . ALA B 1 386 ? 133.891 106.172 117.840 1.00 32.78 434 ALA B CA 1
ATOM 7023 C C . ALA B 1 386 ? 134.020 104.935 116.959 1.00 32.78 434 ALA B C 1
ATOM 7024 O O . ALA B 1 386 ? 134.696 103.969 117.331 1.00 32.78 434 ALA B O 1
ATOM 7026 N N . ILE B 1 387 ? 133.378 104.943 115.788 1.00 29.80 435 ILE B N 1
ATOM 7027 C CA . ILE B 1 387 ? 133.311 103.738 114.968 1.00 29.80 435 ILE B CA 1
ATOM 7028 C C . ILE B 1 387 ? 134.656 103.479 114.290 1.00 29.80 435 ILE B C 1
ATOM 7029 O O . ILE B 1 387 ? 135.393 104.399 113.918 1.00 29.80 435 ILE B O 1
ATOM 7034 N N . SER B 1 388 ? 134.975 102.195 114.135 1.00 30.72 436 SER B N 1
ATOM 7035 C CA . SER B 1 388 ? 136.254 101.773 113.580 1.00 30.72 436 SER B CA 1
ATOM 7036 C C . SER B 1 388 ? 136.340 102.066 112.088 1.00 30.72 436 SER B C 1
ATOM 7037 O O . SER B 1 388 ? 135.344 101.989 111.364 1.00 30.72 436 SER B O 1
ATOM 7040 N N . HIS B 1 389 ? 137.546 102.399 111.632 1.00 34.06 437 HIS B N 1
ATOM 7041 C CA . HIS B 1 389 ? 137.816 102.674 110.228 1.00 34.06 437 HIS B CA 1
ATOM 7042 C C . HIS B 1 389 ? 138.492 101.510 109.514 1.00 34.06 437 HIS B C 1
ATOM 7043 O O . HIS B 1 389 ? 138.877 101.652 108.349 1.00 34.06 437 HIS B O 1
ATOM 7050 N N . GLU B 1 390 ? 138.650 100.370 110.180 1.00 35.07 438 GLU B N 1
ATOM 7051 C CA . GLU B 1 390 ? 139.303 99.221 109.572 1.00 35.07 438 GLU B CA 1
ATOM 7052 C C . GLU B 1 390 ? 138.430 98.624 108.477 1.00 35.07 438 GLU B C 1
ATOM 7053 O O . GLU B 1 390 ? 137.198 98.651 108.558 1.00 35.07 438 GLU B O 1
ATOM 7059 N N . LYS B 1 391 ? 139.080 98.082 107.446 1.00 33.24 439 LYS B N 1
ATOM 7060 C CA . LYS B 1 391 ? 138.347 97.559 106.298 1.00 33.24 439 LYS B CA 1
ATOM 7061 C C . LYS B 1 391 ? 137.588 96.284 106.645 1.00 33.24 439 LYS B C 1
ATOM 7062 O O . LYS B 1 391 ? 136.406 96.150 106.307 1.00 33.24 439 LYS B O 1
ATOM 7068 N N . ASP B 1 392 ? 138.242 95.339 107.321 1.00 35.31 440 ASP B N 1
ATOM 7069 C CA . ASP B 1 392 ? 137.636 94.034 107.531 1.00 35.31 440 ASP B CA 1
ATOM 7070 C C . ASP B 1 392 ? 137.269 93.817 108.996 1.00 35.31 440 ASP B C 1
ATOM 7071 O O . ASP B 1 392 ? 137.941 94.328 109.897 1.00 35.31 440 ASP B O 1
ATOM 7076 N N . PRO B 1 393 ? 136.202 93.068 109.265 1.00 34.25 441 PRO B N 1
ATOM 7077 C CA . PRO B 1 393 ? 135.945 92.627 110.637 1.00 34.25 441 PRO B CA 1
ATOM 7078 C C . PRO B 1 393 ? 136.962 91.583 111.069 1.00 34.25 441 PRO B C 1
ATOM 7079 O O . PRO B 1 393 ? 137.560 90.884 110.248 1.00 34.25 441 PRO B O 1
ATOM 7083 N N . LYS B 1 394 ? 137.156 91.486 112.381 1.00 37.12 442 LYS B N 1
ATOM 7084 C CA . LYS B 1 394 ? 138.166 90.597 112.932 1.00 37.12 442 LYS B CA 1
ATOM 7085 C C . LYS B 1 394 ? 137.662 90.025 114.246 1.00 37.12 442 LYS B C 1
ATOM 7086 O O . LYS B 1 394 ? 136.753 90.570 114.875 1.00 37.12 442 LYS B O 1
ATOM 7092 N N . VAL B 1 395 ? 138.265 88.912 114.653 1.00 39.94 443 VAL B N 1
ATOM 7093 C CA . VAL B 1 395 ? 137.983 88.318 115.956 1.00 39.94 443 VAL B CA 1
ATOM 7094 C C . VAL B 1 395 ? 138.624 89.209 117.013 1.00 39.94 443 VAL B C 1
ATOM 7095 O O . VAL B 1 395 ? 139.847 89.225 117.167 1.00 39.94 443 VAL B O 1
ATOM 7099 N N . LEU B 1 396 ? 137.797 89.957 117.737 1.00 41.31 444 LEU B N 1
ATOM 7100 C CA . LEU B 1 396 ? 138.287 90.953 118.673 1.00 41.31 444 LEU B CA 1
ATOM 7101 C C . LEU B 1 396 ? 139.034 90.294 119.828 1.00 41.31 444 LEU B C 1
ATOM 7102 O O . LEU B 1 396 ? 138.654 89.236 120.332 1.00 41.31 444 LEU B O 1
ATOM 7107 N N . GLN B 1 397 ? 140.115 90.944 120.244 1.00 46.89 445 GLN B N 1
ATOM 7108 C CA . GLN B 1 397 ? 140.985 90.444 121.299 1.00 46.89 445 GLN B CA 1
ATOM 7109 C C . GLN B 1 397 ? 140.917 91.386 122.495 1.00 46.89 445 GLN B C 1
ATOM 7110 O O . GLN B 1 397 ? 140.411 92.508 122.365 1.00 46.89 445 GLN B O 1
ATOM 7116 N N . PRO B 1 398 ? 141.391 90.972 123.673 1.00 48.46 446 PRO B N 1
ATOM 7117 C CA . PRO B 1 398 ? 141.424 91.908 124.808 1.00 48.46 446 PRO B CA 1
ATOM 7118 C C . PRO B 1 398 ? 142.221 93.168 124.525 1.00 48.46 446 PRO B C 1
ATOM 7119 O O . PRO B 1 398 ? 141.918 94.224 125.094 1.00 48.46 446 PRO B O 1
ATOM 7123 N N . GLU B 1 399 ? 143.235 93.089 123.661 1.00 51.32 447 GLU B N 1
ATOM 7124 C CA . GLU B 1 399 ? 143.997 94.281 123.304 1.00 51.32 447 GLU B CA 1
ATOM 7125 C C . GLU B 1 399 ? 143.200 95.191 122.378 1.00 51.32 447 GLU B C 1
ATOM 7126 O O . GLU B 1 399 ? 143.470 96.395 122.299 1.00 51.32 447 GLU B O 1
ATOM 7132 N N . ASP B 1 400 ? 142.218 94.637 121.668 1.00 48.06 448 ASP B N 1
ATOM 7133 C CA . ASP B 1 400 ? 141.419 95.385 120.707 1.00 48.06 448 ASP B CA 1
ATOM 7134 C C . ASP B 1 400 ? 140.147 95.960 121.314 1.00 48.06 448 ASP B C 1
ATOM 7135 O O . ASP B 1 400 ? 139.337 96.543 120.588 1.00 48.06 448 ASP B O 1
ATOM 7140 N N . CYS B 1 401 ? 139.948 95.807 122.620 1.00 46.51 449 CYS B N 1
ATOM 7141 C CA . CYS B 1 401 ? 138.727 96.271 123.261 1.00 46.51 449 CYS B CA 1
ATOM 7142 C C . CYS B 1 401 ? 139.052 96.818 124.641 1.00 46.51 449 CYS B C 1
ATOM 7143 O O . CYS B 1 401 ? 140.080 96.473 125.228 1.00 46.51 449 CYS B O 1
ATOM 7146 N N . GLU B 1 402 ? 138.169 97.672 125.147 1.00 43.85 450 GLU B N 1
ATOM 7147 C CA . GLU B 1 402 ? 138.264 98.142 126.518 1.00 43.85 450 GLU B CA 1
ATOM 7148 C C . GLU B 1 402 ? 137.491 97.201 127.439 1.00 43.85 450 GLU B C 1
ATOM 7149 O O . GLU B 1 402 ? 137.028 96.131 127.035 1.00 43.85 450 GLU B O 1
ATOM 7155 N N . VAL B 1 403 ? 137.353 97.604 128.704 1.00 40.00 451 VAL B N 1
ATOM 7156 C CA . VAL B 1 403 ? 136.614 96.803 129.670 1.00 40.00 451 VAL B CA 1
ATOM 7157 C C . VAL B 1 403 ? 135.136 96.726 129.310 1.00 40.00 451 VAL B C 1
ATOM 7158 O O . VAL B 1 403 ? 134.475 95.725 129.607 1.00 40.00 451 VAL B O 1
ATOM 7162 N N . ALA B 1 404 ? 134.639 97.706 128.563 1.00 38.27 452 ALA B N 1
ATOM 7163 C CA . ALA B 1 404 ? 133.197 97.818 128.261 1.00 38.27 452 ALA B CA 1
ATOM 7164 C C . ALA B 1 404 ? 132.789 97.079 126.991 1.00 38.27 452 ALA B C 1
ATOM 7165 O O . ALA B 1 404 ? 131.601 97.157 126.654 1.00 38.27 452 ALA B O 1
ATOM 7167 N N . GLU B 1 405 ? 133.718 96.382 126.331 1.00 39.45 453 GLU B N 1
ATOM 7168 C CA . GLU B 1 405 ? 133.403 95.608 125.107 1.00 39.45 453 GLU B CA 1
ATOM 7169 C C . GLU B 1 405 ? 133.650 94.112 125.302 1.00 39.45 453 GLU B C 1
ATOM 7170 O O . GLU B 1 405 ? 134.647 93.770 125.946 1.00 39.45 453 GLU B O 1
ATOM 7176 N N . ASN B 1 406 ? 132.756 93.260 124.780 1.00 37.66 454 ASN B N 1
ATOM 7177 C CA . ASN B 1 406 ? 132.896 91.781 124.862 1.00 37.66 454 ASN B CA 1
ATOM 7178 C C . ASN B 1 406 ? 133.778 91.271 123.710 1.00 37.66 454 ASN B C 1
ATOM 7179 O O . ASN B 1 406 ? 133.263 91.192 122.590 1.00 37.66 454 ASN B O 1
ATOM 7184 N N . PRO B 1 407 ? 135.053 90.876 123.930 1.00 37.88 455 PRO B N 1
ATOM 7185 C CA . PRO B 1 407 ? 135.932 90.419 122.852 1.00 37.88 455 PRO B CA 1
ATOM 7186 C C . PRO B 1 407 ? 135.549 89.028 122.361 1.00 37.88 455 PRO B C 1
ATOM 7187 O O . PRO B 1 407 ? 134.515 88.468 122.726 1.00 37.88 455 PRO B O 1
ATOM 7191 N N . TYR B 1 408 ? 136.404 88.500 121.480 1.00 37.66 456 TYR B N 1
ATOM 7192 C CA . TYR B 1 408 ? 136.348 87.124 120.992 1.00 37.66 456 TYR B CA 1
ATOM 7193 C C . TYR B 1 408 ? 135.192 86.892 120.027 1.00 37.66 456 TYR B C 1
ATOM 7194 O O . TYR B 1 408 ? 134.770 85.750 119.823 1.00 37.66 456 TYR B O 1
ATOM 7203 N N . THR B 1 409 ? 134.679 87.924 119.381 1.00 36.98 457 THR B N 1
ATOM 7204 C CA . THR B 1 409 ? 133.653 87.699 118.326 1.00 36.98 457 THR B CA 1
ATOM 7205 C C . THR B 1 409 ? 134.114 88.420 117.053 1.00 36.98 457 THR B C 1
ATOM 7206 O O . THR B 1 409 ? 134.763 89.465 117.186 1.00 36.98 457 THR B O 1
ATOM 7210 N N . GLU B 1 410 ? 133.790 87.891 115.876 1.00 36.10 458 GLU B N 1
ATOM 7211 C CA . GLU B 1 410 ? 134.267 88.486 114.619 1.00 36.10 458 GLU B CA 1
ATOM 7212 C C . GLU B 1 410 ? 133.430 89.720 114.338 1.00 36.10 458 GLU B C 1
ATOM 7213 O O . GLU B 1 410 ? 132.267 89.553 113.960 1.00 36.10 458 GLU B O 1
ATOM 7219 N N . LYS B 1 411 ? 134.022 90.906 114.506 1.00 33.11 459 LYS B N 1
ATOM 7220 C CA . LYS B 1 411 ? 133.284 92.177 114.303 1.00 33.11 459 LYS B CA 1
ATOM 7221 C C . LYS B 1 411 ? 134.190 93.399 114.310 1.00 33.11 459 LYS B C 1
ATOM 7222 O O . LYS B 1 411 ? 135.384 93.253 114.511 1.00 33.11 459 LYS B O 1
ATOM 7228 N N . TRP B 1 412 ? 133.612 94.566 114.073 1.00 32.16 460 TRP B N 1
ATOM 7229 C CA . TRP B 1 412 ? 134.323 95.857 114.147 1.00 32.16 460 TRP B CA 1
ATOM 7230 C C . TRP B 1 412 ? 134.145 96.403 115.561 1.00 32.16 460 TRP B C 1
ATOM 7231 O O . TRP B 1 412 ? 133.057 96.213 116.087 1.00 32.16 460 TRP B O 1
ATOM 7242 N N . HIS B 1 413 ? 135.116 97.100 116.120 1.00 37.30 461 HIS B N 1
ATOM 7243 C CA . HIS B 1 413 ? 135.193 97.650 117.467 1.00 37.30 461 HIS B CA 1
ATOM 7244 C C . HIS B 1 413 ? 134.624 99.063 117.497 1.00 37.30 461 HIS B C 1
ATOM 7245 O O . HIS B 1 413 ? 134.904 99.872 116.608 1.00 37.30 461 HIS B O 1
ATOM 7252 N N . LEU B 1 414 ? 133.762 99.312 118.492 1.00 33.61 462 LEU B N 1
ATOM 7253 C CA . LEU B 1 414 ? 133.221 100.679 118.696 1.00 33.61 462 LEU B CA 1
ATOM 7254 C C . LEU B 1 414 ? 133.660 101.201 120.058 1.00 33.61 462 LEU B C 1
ATOM 7255 O O . LEU B 1 414 ? 133.645 100.433 121.003 1.00 33.61 462 LEU B O 1
ATOM 7260 N N . ASP B 1 415 ? 134.058 102.457 120.142 1.00 35.62 463 ASP B N 1
ATOM 7261 C CA . ASP B 1 415 ? 134.395 103.079 121.415 1.00 35.62 463 ASP B CA 1
ATOM 7262 C C . ASP B 1 415 ? 133.142 103.654 122.061 1.00 35.62 463 ASP B C 1
ATOM 7263 O O . ASP B 1 415 ? 132.523 104.579 121.528 1.00 35.62 463 ASP B O 1
ATOM 7268 N N . SER B 1 416 ? 132.775 103.131 123.219 1.00 35.04 464 SER B N 1
ATOM 7269 C CA . SER B 1 416 ? 131.526 103.545 123.889 1.00 35.04 464 SER B CA 1
ATOM 7270 C C . SER B 1 416 ? 131.732 104.835 124.679 1.00 35.04 464 SER B C 1
ATOM 7271 O O . SER B 1 416 ? 130.751 105.556 124.875 1.00 35.04 464 SER B O 1
ATOM 7274 N N . ASN B 1 417 ? 132.958 105.102 125.135 1.00 36.12 465 ASN B N 1
ATOM 7275 C CA . ASN B 1 417 ? 133.183 106.297 125.943 1.00 36.12 465 ASN B CA 1
ATOM 7276 C C . ASN B 1 417 ? 133.115 107.562 125.098 1.00 36.12 465 ASN B C 1
ATOM 7277 O O . ASN B 1 417 ? 132.796 108.640 125.611 1.00 36.12 465 ASN B O 1
ATOM 7282 N N . ARG B 1 418 ? 133.425 107.457 123.805 1.00 34.62 466 ARG B N 1
ATOM 7283 C CA . ARG B 1 418 ? 133.280 108.606 122.918 1.00 34.62 466 ARG B CA 1
ATOM 7284 C C . ARG B 1 418 ? 131.812 108.882 122.613 1.00 34.62 466 ARG B C 1
ATOM 7285 O O . ARG B 1 418 ? 131.381 110.043 122.587 1.00 34.62 466 ARG B O 1
ATOM 7293 N N . CYS B 1 419 ? 131.019 107.838 122.400 1.00 27.82 467 CYS B N 1
ATOM 7294 C CA . CYS B 1 419 ? 129.586 108.001 122.086 1.00 27.82 467 CYS B CA 1
ATOM 7295 C C . CYS B 1 419 ? 128.833 108.508 123.309 1.00 27.82 467 CYS B C 1
ATOM 7296 O O . CYS B 1 419 ? 127.745 108.987 123.122 1.00 27.82 467 CYS B O 1
ATOM 7299 N N . GLY B 1 420 ? 129.353 108.367 124.516 1.00 28.34 468 GLY B N 1
ATOM 7300 C CA . GLY B 1 420 ? 128.680 108.930 125.668 1.00 28.34 468 GLY B CA 1
ATOM 7301 C C . GLY B 1 420 ? 129.158 110.338 125.939 1.00 28.34 468 GLY B C 1
ATOM 7302 O O . GLY B 1 420 ? 128.398 111.191 126.409 1.00 28.34 468 GLY B O 1
ATOM 7303 N N . SER B 1 421 ? 130.429 110.594 125.628 1.00 30.48 469 SER B N 1
ATOM 7304 C CA . SER B 1 421 ? 130.959 111.946 125.732 1.00 30.48 469 SER B CA 1
ATOM 7305 C C . SER B 1 421 ? 130.240 112.895 124.783 1.00 30.48 469 SER B C 1
ATOM 7306 O O . SER B 1 421 ? 129.893 114.019 125.170 1.00 30.48 469 SER B O 1
ATOM 7309 N N . PHE B 1 422 ? 129.985 112.463 123.545 1.00 28.98 470 PHE B N 1
ATOM 7310 C CA . PHE B 1 422 ? 129.250 113.336 122.636 1.00 28.98 470 PHE B CA 1
ATOM 7311 C C . PHE B 1 422 ? 127.792 113.479 123.056 1.00 28.98 470 PHE B C 1
ATOM 7312 O O . PHE B 1 422 ? 127.172 114.513 122.797 1.00 28.98 470 PHE B O 1
ATOM 7320 N N . TRP B 1 423 ? 127.168 112.482 123.667 1.00 25.55 471 TRP B N 1
ATOM 7321 C CA . TRP B 1 423 ? 125.776 112.684 124.131 1.00 25.55 471 TRP B CA 1
ATOM 7322 C C . TRP B 1 423 ? 125.774 113.654 125.296 1.00 25.55 471 TRP B C 1
ATOM 7323 O O . TRP B 1 423 ? 124.816 114.391 125.417 1.00 25.55 471 TRP B O 1
ATOM 7334 N N . ALA B 1 424 ? 126.772 113.606 126.177 1.00 29.38 472 ALA B N 1
ATOM 7335 C CA . ALA B 1 424 ? 126.833 114.625 127.219 1.00 29.38 472 ALA B CA 1
ATOM 7336 C C . ALA B 1 424 ? 127.029 116.012 126.622 1.00 29.38 472 ALA B C 1
ATOM 7337 O O . ALA B 1 424 ? 126.431 116.988 127.091 1.00 29.38 472 ALA B O 1
ATOM 7339 N N . TYR B 1 425 ? 127.875 116.123 125.596 1.00 29.85 473 TYR B N 1
ATOM 7340 C CA . TYR B 1 425 ? 128.088 117.418 124.954 1.00 29.85 473 TYR B CA 1
ATOM 7341 C C . TYR B 1 425 ? 126.819 117.919 124.274 1.00 29.85 473 TYR B C 1
ATOM 7342 O O . TYR B 1 425 ? 126.484 119.105 124.366 1.00 29.85 473 TYR B O 1
ATOM 7351 N N . ASN B 1 426 ? 126.103 117.029 123.585 1.00 25.49 474 ASN B N 1
ATOM 7352 C CA . ASN B 1 426 ? 124.922 117.424 122.827 1.00 25.49 474 ASN B CA 1
ATOM 7353 C C . ASN B 1 426 ? 123.688 117.539 123.713 1.00 25.49 474 ASN B C 1
ATOM 7354 O O . ASN B 1 426 ? 122.820 118.379 123.455 1.00 25.49 474 ASN B O 1
ATOM 7359 N N . GLY B 1 427 ? 123.593 116.717 124.754 1.00 26.70 475 GLY B N 1
ATOM 7360 C CA . GLY B 1 427 ? 122.417 116.686 125.595 1.00 26.70 475 GLY B CA 1
ATOM 7361 C C . GLY B 1 427 ? 121.310 115.776 125.113 1.00 26.70 475 GLY B C 1
ATOM 7362 O O . GLY B 1 427 ? 120.215 115.805 125.687 1.00 26.70 475 GLY B O 1
ATOM 7363 N N . SER B 1 428 ? 121.555 114.977 124.079 1.00 25.01 476 SER B N 1
ATOM 7364 C CA . SER B 1 428 ? 120.558 114.067 123.535 1.00 25.01 476 SER B CA 1
ATOM 7365 C C . SER B 1 428 ? 121.282 112.983 122.751 1.00 25.01 476 SER B C 1
ATOM 7366 O O . SER B 1 428 ? 122.443 113.163 122.367 1.00 25.01 476 SER B O 1
ATOM 7369 N N . PRO B 1 429 ? 120.700 111.761 122.669 1.00 23.33 477 PRO B N 1
ATOM 7370 C CA . PRO B 1 429 ? 121.242 110.719 121.805 1.00 23.33 477 PRO B CA 1
ATOM 7371 C C . PRO B 1 429 ? 121.609 111.237 120.403 1.00 23.33 477 PRO B C 1
ATOM 7372 O O . PRO B 1 429 ? 120.941 112.123 119.949 1.00 23.33 477 PRO B O 1
ATOM 7376 N N . CYS B 1 430 ? 122.582 110.652 119.703 1.00 25.01 478 CYS B N 1
ATOM 7377 C CA . CYS B 1 430 ? 122.989 111.264 118.418 1.00 25.01 478 CYS B CA 1
ATOM 7378 C C . CYS B 1 430 ? 122.538 110.561 117.138 1.00 25.01 478 CYS B C 1
ATOM 7379 O O . CYS B 1 430 ? 122.446 111.270 116.139 1.00 25.01 478 CYS B O 1
ATOM 7382 N N . SER B 1 431 ? 122.269 109.268 117.110 1.00 23.11 479 SER B N 1
ATOM 7383 C CA . SER B 1 431 ? 121.761 108.643 115.857 1.00 23.11 479 SER B CA 1
ATOM 7384 C C . SER B 1 431 ? 122.467 109.035 114.556 1.00 23.11 479 SER B C 1
ATOM 7385 O O . SER B 1 431 ? 121.867 108.742 113.543 1.00 23.11 479 SER B O 1
ATOM 7388 N N . ASN B 1 432 ? 123.658 109.657 114.527 1.00 23.22 480 ASN B N 1
ATOM 7389 C CA . ASN B 1 432 ? 124.236 109.977 113.223 1.00 23.22 480 ASN B CA 1
ATOM 7390 C C . ASN B 1 432 ? 124.605 108.714 112.456 1.00 23.22 480 ASN B C 1
ATOM 7391 O O . ASN B 1 432 ? 124.437 108.651 111.234 1.00 23.22 480 ASN B O 1
ATOM 7396 N N . CYS B 1 433 ? 125.138 107.688 113.116 1.00 22.55 481 CYS B N 1
ATOM 7397 C CA . CYS B 1 433 ? 125.541 106.389 112.506 1.00 22.55 481 CYS B CA 1
ATOM 7398 C C . CYS B 1 433 ? 124.350 105.622 111.943 1.00 22.55 481 CYS B C 1
ATOM 7399 O O . CYS B 1 433 ? 124.580 104.706 111.142 1.00 22.55 481 CYS B O 1
ATOM 7402 N N . VAL B 1 434 ? 123.143 105.929 112.405 1.00 20.92 482 VAL B N 1
ATOM 7403 C CA . VAL B 1 434 ? 121.916 105.266 111.922 1.00 20.92 482 VAL B CA 1
ATOM 7404 C C . VAL B 1 434 ? 121.423 106.124 110.779 1.00 20.92 482 VAL B C 1
ATOM 7405 O O . VAL B 1 434 ? 121.017 105.548 109.786 1.00 20.92 482 VAL B O 1
ATOM 7409 N N . ALA B 1 435 ? 121.517 107.447 110.894 1.00 20.94 483 ALA B N 1
ATOM 7410 C CA . ALA B 1 435 ? 120.929 108.301 109.866 1.00 20.94 483 ALA B CA 1
ATOM 7411 C C . ALA B 1 435 ? 121.641 108.155 108.528 1.00 20.94 483 ALA B C 1
ATOM 7412 O O . ALA B 1 435 ? 120.992 108.079 107.479 1.00 20.94 483 ALA B O 1
ATOM 7414 N N . VAL B 1 436 ? 122.974 108.115 108.539 1.00 22.34 484 VAL B N 1
ATOM 7415 C CA . VAL B 1 436 ? 123.746 108.146 107.300 1.00 22.34 484 VAL B CA 1
ATOM 7416 C C . VAL B 1 436 ? 123.948 106.769 106.687 1.00 22.34 484 VAL B C 1
ATOM 7417 O O . VAL B 1 436 ? 124.578 106.670 105.622 1.00 22.34 484 VAL B O 1
ATOM 7421 N N . CYS B 1 437 ? 123.451 105.710 107.317 1.00 22.47 485 CYS B N 1
ATOM 7422 C CA . CYS B 1 437 ? 123.660 104.372 106.784 1.00 22.47 485 CYS B CA 1
ATOM 7423 C C . CYS B 1 437 ? 122.995 104.228 105.421 1.00 22.47 485 CYS B C 1
ATOM 7424 O O . CYS B 1 437 ? 121.884 104.715 105.197 1.00 22.47 485 CYS B O 1
ATOM 7427 N N . SER B 1 438 ? 123.693 103.563 104.500 1.00 23.39 486 SER B N 1
ATOM 7428 C CA . SER B 1 438 ? 123.163 103.348 103.161 1.00 23.39 486 SER B CA 1
ATOM 7429 C C . SER B 1 438 ? 121.901 102.501 103.158 1.00 23.39 486 SER B C 1
ATOM 7430 O O . SER B 1 438 ? 121.071 102.662 102.259 1.00 23.39 486 SER B O 1
ATOM 7433 N N . TRP B 1 439 ? 121.738 101.612 104.134 1.00 21.70 487 TRP B N 1
ATOM 7434 C CA . TRP B 1 439 ? 120.544 100.790 104.246 1.00 21.70 487 TRP B CA 1
ATOM 7435 C C . TRP B 1 439 ? 119.402 101.508 104.947 1.00 21.70 487 TRP B C 1
ATOM 7436 O O . TRP B 1 439 ? 118.295 100.965 105.011 1.00 21.70 487 TRP B O 1
ATOM 7447 N N . ASN B 1 440 ? 119.643 102.713 105.465 1.00 21.70 488 ASN B N 1
ATOM 7448 C CA . ASN B 1 440 ? 118.598 103.538 106.068 1.00 21.70 488 ASN B CA 1
ATOM 7449 C C . ASN B 1 440 ? 117.774 104.181 104.952 1.00 21.70 488 ASN B C 1
ATOM 7450 O O . ASN B 1 440 ? 117.937 105.348 104.591 1.00 21.70 488 ASN B O 1
ATOM 7455 N N . LYS B 1 441 ? 116.869 103.381 104.397 1.00 23.92 489 LYS B N 1
ATOM 7456 C CA . LYS B 1 441 ? 116.008 103.800 103.305 1.00 23.92 489 LYS B CA 1
ATOM 7457 C C . LYS B 1 441 ? 114.573 103.386 103.592 1.00 23.92 489 LYS B C 1
ATOM 7458 O O . LYS B 1 441 ? 114.312 102.456 104.359 1.00 23.92 489 LYS B O 1
ATOM 7464 N N . VAL B 1 442 ? 113.638 104.101 102.973 1.00 27.34 490 VAL B N 1
ATOM 7465 C CA . VAL B 1 442 ? 112.232 103.737 103.076 1.00 27.34 490 VAL B CA 1
ATOM 7466 C C . VAL B 1 442 ? 111.946 102.545 102.169 1.00 27.34 490 VAL B C 1
ATOM 7467 O O . VAL B 1 442 ? 112.754 102.165 101.318 1.00 27.34 490 VAL B O 1
ATOM 7471 N N . GLU B 1 443 ? 110.778 101.940 102.363 1.00 33.05 491 GLU B N 1
ATOM 7472 C CA . GLU B 1 443 ? 110.392 100.747 101.617 1.00 33.05 491 GLU B CA 1
ATOM 7473 C C . GLU B 1 443 ? 109.558 101.159 100.410 1.00 33.05 491 GLU B C 1
ATOM 7474 O O . GLU B 1 443 ? 108.339 101.326 100.515 1.00 33.05 491 GLU B O 1
ATOM 7480 N N . THR B 1 444 ? 110.214 101.319 99.265 1.00 32.36 492 THR B N 1
ATOM 7481 C CA . THR B 1 444 ? 109.535 101.627 98.013 1.00 32.36 492 THR B CA 1
ATOM 7482 C C . THR B 1 444 ? 110.136 100.749 96.922 1.00 32.36 492 THR B C 1
ATOM 7483 O O . THR B 1 444 ? 110.959 99.870 97.189 1.00 32.36 492 THR B O 1
ATOM 7487 N N . TRP B 1 445 ? 109.712 100.995 95.681 1.00 33.26 493 TRP B N 1
ATOM 7488 C CA . TRP B 1 445 ? 110.178 100.175 94.567 1.00 33.26 493 TRP B CA 1
ATOM 7489 C C . TRP B 1 445 ? 111.650 100.423 94.263 1.00 33.26 493 TRP B C 1
ATOM 7490 O O . TRP B 1 445 ? 112.409 99.477 94.021 1.00 33.26 493 TRP B O 1
ATOM 7501 N N . ASN B 1 446 ? 112.074 101.689 94.269 1.00 31.77 494 ASN B N 1
ATOM 7502 C CA . ASN B 1 446 ? 113.438 102.013 93.869 1.00 31.77 494 ASN B CA 1
ATOM 7503 C C . ASN B 1 446 ? 114.460 101.484 94.869 1.00 31.77 494 ASN B C 1
ATOM 7504 O O . ASN B 1 446 ? 115.523 100.990 94.478 1.00 31.77 494 ASN B O 1
ATOM 7509 N N . HIS B 1 447 ? 114.150 101.559 96.163 1.00 28.51 495 HIS B N 1
ATOM 7510 C CA . HIS B 1 447 ? 115.075 101.036 97.162 1.00 28.51 495 HIS B CA 1
ATOM 7511 C C . HIS B 1 447 ? 115.121 99.513 97.133 1.00 28.51 495 HIS B C 1
ATOM 7512 O O . HIS B 1 447 ? 116.183 98.918 97.341 1.00 28.51 495 HIS B O 1
ATOM 7519 N N . ASP B 1 448 ? 113.988 98.864 96.860 1.00 31.80 496 ASP B N 1
ATOM 7520 C CA . ASP B 1 448 ? 114.001 97.420 96.658 1.00 31.80 496 ASP B CA 1
ATOM 7521 C C . ASP B 1 448 ? 114.815 97.010 95.440 1.00 31.80 496 ASP B C 1
ATOM 7522 O O . ASP B 1 448 ? 115.500 95.983 95.492 1.00 31.80 496 ASP B O 1
ATOM 7527 N N . VAL B 1 449 ? 114.755 97.775 94.353 1.00 30.62 497 VAL B N 1
ATOM 7528 C CA . VAL B 1 449 ? 115.607 97.521 93.195 1.00 30.62 497 VAL B CA 1
ATOM 7529 C C . VAL B 1 449 ? 117.078 97.722 93.537 1.00 30.62 497 VAL B C 1
ATOM 7530 O O . VAL B 1 449 ? 117.931 96.934 93.122 1.00 30.62 497 VAL B O 1
ATOM 7534 N N . ALA B 1 450 ? 117.391 98.773 94.297 1.00 27.82 498 ALA B N 1
ATOM 7535 C CA . ALA B 1 450 ? 118.779 99.039 94.663 1.00 27.82 498 ALA B CA 1
ATOM 7536 C C . ALA B 1 450 ? 119.333 97.961 95.588 1.00 27.82 498 ALA B C 1
ATOM 7537 O O . ALA B 1 450 ? 120.523 97.634 95.521 1.00 27.82 498 ALA B O 1
ATOM 7539 N N . ARG B 1 451 ? 118.493 97.407 96.465 1.00 28.21 499 ARG B N 1
ATOM 7540 C CA . ARG B 1 451 ? 118.936 96.323 97.334 1.00 28.21 499 ARG B CA 1
ATOM 7541 C C . ARG B 1 451 ? 119.386 95.101 96.545 1.00 28.21 499 ARG B C 1
ATOM 7542 O O . ARG B 1 451 ? 120.275 94.375 97.002 1.00 28.21 499 ARG B O 1
ATOM 7550 N N . ILE B 1 452 ? 118.784 94.851 95.381 1.00 29.70 500 ILE B N 1
ATOM 7551 C CA . ILE B 1 452 ? 119.254 93.771 94.517 1.00 29.70 500 ILE B CA 1
ATOM 7552 C C . ILE B 1 452 ? 120.629 94.108 93.954 1.00 29.70 500 ILE B C 1
ATOM 7553 O O . ILE B 1 452 ? 121.490 93.234 93.799 1.00 29.70 500 ILE B O 1
ATOM 7558 N N . ALA B 1 453 ? 120.856 95.384 93.638 1.00 30.49 501 ALA B N 1
ATOM 7559 C CA . ALA B 1 453 ? 122.129 95.811 93.072 1.00 30.49 501 ALA B CA 1
ATOM 7560 C C . ALA B 1 453 ? 123.271 95.775 94.078 1.00 30.49 501 ALA B C 1
ATOM 7561 O O . ALA B 1 453 ? 124.432 95.882 93.669 1.00 30.49 501 ALA B O 1
ATOM 7563 N N . THR B 1 454 ? 122.981 95.632 95.373 1.00 31.30 502 THR B N 1
ATOM 7564 C CA . THR B 1 454 ? 124.038 95.526 96.372 1.00 31.30 502 THR B CA 1
ATOM 7565 C C . THR B 1 454 ? 124.662 94.141 96.417 1.00 31.30 502 THR B C 1
ATOM 7566 O O . THR B 1 454 ? 125.611 93.931 97.181 1.00 31.30 502 THR B O 1
ATOM 7570 N N . GLN B 1 455 ? 124.147 93.193 95.637 1.00 34.77 503 GLN B N 1
ATOM 7571 C CA . GLN B 1 455 ? 124.688 91.845 95.592 1.00 34.77 503 GLN B CA 1
ATOM 7572 C C . GLN B 1 455 ? 124.976 91.347 94.182 1.00 34.77 503 GLN B C 1
ATOM 7573 O O . GLN B 1 455 ? 125.513 90.243 94.039 1.00 34.77 503 GLN B O 1
ATOM 7579 N N . ILE B 1 456 ? 124.637 92.110 93.150 1.00 34.68 504 ILE B N 1
ATOM 7580 C CA . ILE B 1 456 ? 125.126 91.824 91.796 1.00 34.68 504 ILE B CA 1
ATOM 7581 C C . ILE B 1 456 ? 126.546 92.361 91.661 1.00 34.68 504 ILE B C 1
ATOM 7582 O O . ILE B 1 456 ? 126.784 93.542 91.971 1.00 34.68 504 ILE B O 1
ATOM 7587 N N . PRO B 1 457 ? 127.516 91.549 91.203 1.00 37.00 505 PRO B N 1
ATOM 7588 C CA . PRO B 1 457 ? 128.935 91.933 91.297 1.00 37.00 505 PRO B CA 1
ATOM 7589 C C . PRO B 1 457 ? 129.289 93.315 90.764 1.00 37.00 505 PRO B C 1
ATOM 7590 O O . PRO B 1 457 ? 129.932 94.100 91.468 1.00 37.00 505 PRO B O 1
ATOM 7594 N N . LEU B 1 458 ? 128.891 93.629 89.531 1.00 37.27 506 LEU B N 1
ATOM 7595 C CA . LEU B 1 458 ? 129.279 94.908 88.946 1.00 37.27 506 LEU B CA 1
ATOM 7596 C C . LEU B 1 458 ? 128.465 96.061 89.520 1.00 37.27 506 LEU B C 1
ATOM 7597 O O . LEU B 1 458 ? 128.961 97.190 89.615 1.00 37.27 506 LEU B O 1
ATOM 7602 N N . LEU B 1 459 ? 127.215 95.802 89.906 1.00 35.04 507 LEU B N 1
ATOM 7603 C CA . LEU B 1 459 ? 126.334 96.882 90.334 1.00 35.04 507 LEU B CA 1
ATOM 7604 C C . LEU B 1 459 ? 126.559 97.290 91.785 1.00 35.04 507 LEU B C 1
ATOM 7605 O O . LEU B 1 459 ? 126.022 98.316 92.214 1.00 35.04 507 LEU B O 1
ATOM 7610 N N . GLN B 1 460 ? 127.337 96.516 92.547 1.00 36.65 508 GLN B N 1
ATOM 7611 C CA . GLN B 1 460 ? 127.554 96.832 93.958 1.00 36.65 508 GLN B CA 1
ATOM 7612 C C . GLN B 1 460 ? 128.220 98.191 94.126 1.00 36.65 508 GLN B C 1
ATOM 7613 O O . GLN B 1 460 ? 127.741 99.048 94.883 1.00 36.65 508 GLN B O 1
ATOM 7619 N N . ASP B 1 461 ? 129.340 98.400 93.432 1.00 39.00 509 ASP B N 1
ATOM 7620 C CA . ASP B 1 461 ? 130.074 99.651 93.564 1.00 39.00 509 ASP B CA 1
ATOM 7621 C C . ASP B 1 461 ? 129.255 100.821 93.042 1.00 39.00 509 ASP B C 1
ATOM 7622 O O . ASP B 1 461 ? 129.279 101.913 93.622 1.00 39.00 509 ASP B O 1
ATOM 7627 N N . ALA B 1 462 ? 128.526 100.613 91.945 1.00 34.42 510 ALA B N 1
ATOM 7628 C CA . ALA B 1 462 ? 127.677 101.670 91.410 1.00 34.42 510 ALA B CA 1
ATOM 7629 C C . ALA B 1 462 ? 126.613 102.076 92.419 1.00 34.42 510 ALA B C 1
ATOM 7630 O O . ALA B 1 462 ? 126.384 103.268 92.648 1.00 34.42 510 ALA B O 1
ATOM 7632 N N . ALA B 1 463 ? 125.964 101.094 93.050 1.00 32.19 511 ALA B N 1
ATOM 7633 C CA . ALA B 1 463 ? 124.944 101.403 94.047 1.00 32.19 511 ALA B CA 1
ATOM 7634 C C . ALA B 1 463 ? 125.541 102.135 95.242 1.00 32.19 511 ALA B C 1
ATOM 7635 O O . ALA B 1 463 ? 124.955 103.103 95.741 1.00 32.19 511 ALA B O 1
ATOM 7637 N N . ARG B 1 464 ? 126.710 101.694 95.712 1.00 34.66 512 ARG B N 1
ATOM 7638 C CA . ARG B 1 464 ? 127.339 102.349 96.858 1.00 34.66 512 ARG B CA 1
ATOM 7639 C C . ARG B 1 464 ? 127.688 103.800 96.542 1.00 34.66 512 ARG B C 1
ATOM 7640 O O . ARG B 1 464 ? 127.352 104.721 97.304 1.00 34.66 512 ARG B O 1
ATOM 7648 N N . LYS B 1 465 ? 128.364 104.025 95.413 1.00 33.51 513 LYS B N 1
ATOM 7649 C CA . LYS B 1 465 ? 128.766 105.378 95.056 1.00 33.51 513 LYS B CA 1
ATOM 7650 C C . LYS B 1 465 ? 127.556 106.260 94.783 1.00 33.51 513 LYS B C 1
ATOM 7651 O O . LYS B 1 465 ? 127.570 107.453 95.101 1.00 33.51 513 LYS B O 1
ATOM 7657 N N . PHE B 1 466 ? 126.495 105.695 94.202 1.00 32.32 514 PHE B N 1
ATOM 7658 C CA . PHE B 1 466 ? 125.297 106.486 93.947 1.00 32.32 514 PHE B CA 1
ATOM 7659 C C . PHE B 1 466 ? 124.588 106.846 95.244 1.00 32.32 514 PHE B C 1
ATOM 7660 O O . PHE B 1 466 ? 124.015 107.933 95.360 1.00 32.32 514 PHE B O 1
ATOM 7668 N N . ASP B 1 467 ? 124.602 105.945 96.228 1.00 30.65 515 ASP B N 1
ATOM 7669 C CA . ASP B 1 467 ? 124.068 106.286 97.542 1.00 30.65 515 ASP B CA 1
ATOM 7670 C C . ASP B 1 467 ? 124.851 107.435 98.158 1.00 30.65 515 ASP B C 1
ATOM 7671 O O . ASP B 1 467 ? 124.276 108.354 98.753 1.00 30.65 515 ASP B O 1
ATOM 7676 N N . GLU B 1 468 ? 126.178 107.392 98.032 1.00 35.15 516 GLU B N 1
ATOM 7677 C CA . GLU B 1 468 ? 126.995 108.478 98.566 1.00 35.15 516 GLU B CA 1
ATOM 7678 C C . GLU B 1 468 ? 126.732 109.794 97.838 1.00 35.15 516 GLU B C 1
ATOM 7679 O O . GLU B 1 468 ? 126.679 110.859 98.462 1.00 35.15 516 GLU B O 1
ATOM 7685 N N . TRP B 1 469 ? 126.565 109.738 96.515 1.00 33.67 517 TRP B N 1
ATOM 7686 C CA . TRP B 1 469 ? 126.493 110.950 95.702 1.00 33.67 517 TRP B CA 1
ATOM 7687 C C . TRP B 1 469 ? 125.106 111.584 95.712 1.00 33.67 517 TRP B C 1
ATOM 7688 O O . TRP B 1 469 ? 124.985 112.809 95.603 1.00 33.67 517 TRP B O 1
ATOM 7699 N N . PHE B 1 470 ? 124.051 110.775 95.825 1.00 32.35 518 PHE B N 1
ATOM 7700 C CA . PHE B 1 470 ? 122.697 111.302 95.684 1.00 32.35 518 PHE B CA 1
ATOM 7701 C C . PHE B 1 470 ? 122.282 112.141 96.886 1.00 32.35 518 PHE B C 1
ATOM 7702 O O . PHE B 1 470 ? 121.259 112.830 96.832 1.00 32.35 518 PHE B O 1
ATOM 7710 N N . GLY B 1 471 ? 123.043 112.090 97.972 1.00 31.52 519 GLY B N 1
ATOM 7711 C CA . GLY B 1 471 ? 122.784 112.925 99.124 1.00 31.52 519 GLY B CA 1
ATOM 7712 C C . GLY B 1 471 ? 121.653 112.481 100.019 1.00 31.52 519 GLY B C 1
ATOM 7713 O O . GLY B 1 471 ? 121.023 113.335 100.652 1.00 31.52 519 GLY B O 1
ATOM 7714 N N . TYR B 1 472 ? 121.367 111.184 100.086 1.00 29.11 520 TYR B N 1
ATOM 7715 C CA . TYR B 1 472 ? 120.323 110.680 100.964 1.00 29.11 520 TYR B CA 1
ATOM 7716 C C . TYR B 1 472 ? 120.681 110.963 102.417 1.00 29.11 520 TYR B C 1
ATOM 7717 O O . TYR B 1 472 ? 121.834 110.792 102.824 1.00 29.11 520 TYR B O 1
ATOM 7726 N N . ASN B 1 473 ? 119.689 111.414 103.187 1.00 26.62 521 ASN B N 1
ATOM 7727 C CA . ASN B 1 473 ? 119.809 111.617 104.627 1.00 26.62 521 ASN B CA 1
ATOM 7728 C C . ASN B 1 473 ? 120.801 112.719 104.984 1.00 26.62 521 ASN B C 1
ATOM 7729 O O . ASN B 1 473 ? 121.257 112.800 106.128 1.00 26.62 521 ASN B O 1
ATOM 7734 N N . GLY B 1 474 ? 121.133 113.575 104.022 1.00 27.99 522 GLY B N 1
ATOM 7735 C CA . GLY B 1 474 ? 121.943 114.740 104.289 1.00 27.99 522 GLY B CA 1
ATOM 7736 C C . GLY B 1 474 ? 123.437 114.500 104.232 1.00 27.99 522 GLY B C 1
ATOM 7737 O O . GLY B 1 474 ? 123.908 113.413 103.886 1.00 27.99 522 GLY B O 1
ATOM 7738 N N . PRO B 1 475 ? 124.211 115.531 104.567 1.00 29.38 523 PRO B N 1
ATOM 7739 C CA . PRO B 1 475 ? 125.674 115.430 104.474 1.00 29.38 523 PRO B CA 1
ATOM 7740 C C . PRO B 1 475 ? 126.233 114.375 105.418 1.00 29.38 523 PRO B C 1
ATOM 7741 O O . PRO B 1 475 ? 125.700 114.142 106.505 1.00 29.38 523 PRO B O 1
ATOM 7745 N N . VAL B 1 476 ? 127.318 113.732 104.986 1.00 29.14 524 VAL B N 1
ATOM 7746 C CA . VAL B 1 476 ? 127.980 112.744 105.831 1.00 29.14 524 VAL B CA 1
ATOM 7747 C C . VAL B 1 476 ? 128.769 113.427 106.941 1.00 29.14 524 VAL B C 1
ATOM 7748 O O . VAL B 1 476 ? 128.756 112.980 108.092 1.00 29.14 524 VAL B O 1
ATOM 7752 N N . ASN B 1 477 ? 129.454 114.520 106.620 1.00 32.15 525 ASN B N 1
ATOM 7753 C CA . ASN B 1 477 ? 130.353 115.155 107.572 1.00 32.15 525 ASN B CA 1
ATOM 7754 C C . ASN B 1 477 ? 129.581 115.612 108.809 1.00 32.15 525 ASN B C 1
ATOM 7755 O O . ASN B 1 477 ? 128.538 116.268 108.675 1.00 32.15 525 ASN B O 1
ATOM 7760 N N . PRO B 1 478 ? 130.049 115.286 110.017 1.00 32.35 526 PRO B N 1
ATOM 7761 C CA . PRO B 1 478 ? 129.299 115.693 111.219 1.00 32.35 526 PRO B CA 1
ATOM 7762 C C . PRO B 1 478 ? 129.234 117.199 111.402 1.00 32.35 526 PRO B C 1
ATOM 7763 O O . PRO B 1 478 ? 128.160 117.741 111.693 1.00 32.35 526 PRO B O 1
ATOM 7767 N N . ASP B 1 479 ? 130.363 117.894 111.247 1.00 35.36 527 ASP B N 1
ATOM 7768 C CA . ASP B 1 479 ? 130.359 119.347 111.370 1.00 35.36 527 ASP B CA 1
ATOM 7769 C C . ASP B 1 479 ? 129.534 119.988 110.261 1.00 35.36 527 ASP B C 1
ATOM 7770 O O . ASP B 1 479 ? 128.665 120.824 110.527 1.00 35.36 527 ASP B O 1
ATOM 7775 N N . GLU B 1 480 ? 129.772 119.582 109.010 1.00 34.71 528 GLU B N 1
ATOM 7776 C CA . GLU B 1 480 ? 129.059 120.169 107.878 1.00 34.71 528 GLU B CA 1
ATOM 7777 C C . GLU B 1 480 ? 127.553 119.999 108.022 1.00 34.71 528 GLU B C 1
ATOM 7778 O O . GLU B 1 480 ? 126.773 120.807 107.509 1.00 34.71 528 GLU B O 1
ATOM 7784 N N . ARG B 1 481 ? 127.125 118.959 108.730 1.00 28.65 529 ARG B N 1
ATOM 7785 C CA . ARG B 1 481 ? 125.708 118.665 108.888 1.00 28.65 529 ARG B CA 1
ATOM 7786 C C . ARG B 1 481 ? 124.984 119.801 109.603 1.00 28.65 529 ARG B C 1
ATOM 7787 O O . ARG B 1 481 ? 123.767 119.949 109.462 1.00 28.65 529 ARG B O 1
ATOM 7795 N N . LEU B 1 482 ? 125.719 120.618 110.359 1.00 32.55 530 LEU B N 1
ATOM 7796 C CA . LEU B 1 482 ? 125.120 121.690 111.148 1.00 32.55 530 LEU B CA 1
ATOM 7797 C C . LEU B 1 482 ? 125.246 123.065 110.499 1.00 32.55 530 LEU B C 1
ATOM 7798 O O . LEU B 1 482 ? 124.228 123.707 110.225 1.00 32.55 530 LEU B O 1
ATOM 7803 N N . GLU B 1 483 ? 126.467 123.541 110.239 1.00 36.69 531 GLU B N 1
ATOM 7804 C CA . GLU B 1 483 ? 126.619 124.896 109.720 1.00 36.69 531 GLU B CA 1
ATOM 7805 C C . GLU B 1 483 ? 126.337 125.013 108.227 1.00 36.69 531 GLU B C 1
ATOM 7806 O O . GLU B 1 483 ? 126.325 126.134 107.708 1.00 36.69 531 GLU B O 1
ATOM 7812 N N . SER B 1 484 ? 126.119 123.902 107.521 1.00 35.47 532 SER B N 1
ATOM 7813 C CA . SER B 1 484 ? 125.586 124.010 106.167 1.00 35.47 532 SER B CA 1
ATOM 7814 C C . SER B 1 484 ? 124.105 124.354 106.187 1.00 35.47 532 SER B C 1
ATOM 7815 O O . SER B 1 484 ? 123.546 124.746 105.157 1.00 35.47 532 SER B O 1
ATOM 7818 N N . GLY B 1 485 ? 123.458 124.212 107.341 1.00 32.46 533 GLY B N 1
ATOM 7819 C CA . GLY B 1 485 ? 122.051 124.509 107.487 1.00 32.46 533 GLY B CA 1
ATOM 7820 C C . GLY B 1 485 ? 121.119 123.350 107.223 1.00 32.46 533 GLY B C 1
ATOM 7821 O O . GLY B 1 485 ? 119.900 123.539 107.285 1.00 32.46 533 GLY B O 1
ATOM 7822 N N . TYR B 1 486 ? 121.648 122.162 106.924 1.00 31.22 534 TYR B N 1
ATOM 7823 C CA . TYR B 1 486 ? 120.784 121.036 106.587 1.00 31.22 534 TYR B CA 1
ATOM 7824 C C . TYR B 1 486 ? 119.902 120.637 107.764 1.00 31.22 534 TYR B C 1
ATOM 7825 O O . TYR B 1 486 ? 118.704 120.392 107.595 1.00 31.22 534 TYR B O 1
ATOM 7834 N N . VAL B 1 487 ? 120.478 120.555 108.965 1.00 31.45 535 VAL B N 1
ATOM 7835 C CA . VAL B 1 487 ? 119.689 120.157 110.128 1.00 31.45 535 VAL B CA 1
ATOM 7836 C C . VAL B 1 487 ? 118.614 121.194 110.424 1.00 31.45 535 VAL B C 1
ATOM 7837 O O . VAL B 1 487 ? 117.453 120.850 110.676 1.00 31.45 535 VAL B O 1
ATOM 7841 N N . GLN B 1 488 ? 118.977 122.477 110.384 1.00 31.06 536 GLN B N 1
ATOM 7842 C CA . GLN B 1 488 ? 118.015 123.541 110.658 1.00 31.06 536 GLN B CA 1
ATOM 7843 C C . GLN B 1 488 ? 116.875 123.536 109.645 1.00 31.06 536 GLN B C 1
ATOM 7844 O O . GLN B 1 488 ? 115.695 123.597 110.015 1.00 31.06 536 GLN B O 1
ATOM 7850 N N . ASN B 1 489 ? 117.213 123.462 108.355 1.00 30.47 537 ASN B N 1
ATOM 7851 C CA . ASN B 1 489 ? 116.186 123.461 107.320 1.00 30.47 537 ASN B CA 1
ATOM 7852 C C . ASN B 1 489 ? 115.315 122.217 107.407 1.00 30.47 537 ASN B C 1
ATOM 7853 O O . ASN B 1 489 ? 114.103 122.288 107.185 1.00 30.47 537 ASN B O 1
ATOM 7858 N N . MET B 1 490 ? 115.912 121.067 107.721 1.00 29.57 538 MET B N 1
ATOM 7859 C CA . MET B 1 490 ? 115.129 119.844 107.850 1.00 29.57 538 MET B CA 1
ATOM 7860 C C . MET B 1 490 ? 114.172 119.918 109.032 1.00 29.57 538 MET B C 1
ATOM 7861 O O . MET B 1 490 ? 113.034 119.452 108.941 1.00 29.57 538 MET B O 1
ATOM 7866 N N . VAL B 1 491 ? 114.609 120.506 110.149 1.00 27.57 539 VAL B N 1
ATOM 7867 C CA . VAL B 1 491 ? 113.709 120.680 111.289 1.00 27.57 539 VAL B CA 1
ATOM 7868 C C . VAL B 1 491 ? 112.572 121.632 110.934 1.00 27.57 539 VAL B C 1
ATOM 7869 O O . VAL B 1 491 ? 111.406 121.393 111.284 1.00 27.57 539 VAL B O 1
ATOM 7873 N N . LYS B 1 492 ? 112.888 122.729 110.238 1.00 28.07 540 LYS B N 1
ATOM 7874 C CA . LYS B 1 492 ? 111.841 123.666 109.839 1.00 28.07 540 LYS B CA 1
ATOM 7875 C C . LYS B 1 492 ? 110.835 123.011 108.899 1.00 28.07 540 LYS B C 1
ATOM 7876 O O . LYS B 1 492 ? 109.623 123.200 109.047 1.00 28.07 540 LYS B O 1
ATOM 7882 N N . ASP B 1 493 ? 111.319 122.233 107.928 1.00 28.02 541 ASP B N 1
ATOM 7883 C CA . ASP B 1 493 ? 110.414 121.521 107.030 1.00 28.02 541 ASP B CA 1
ATOM 7884 C C . ASP B 1 493 ? 109.590 120.488 107.784 1.00 28.02 541 ASP B C 1
ATOM 7885 O O . ASP B 1 493 ? 108.402 120.307 107.500 1.00 28.02 541 ASP B O 1
ATOM 7890 N N . PHE B 1 494 ? 110.204 119.800 108.749 1.00 25.57 542 PHE B N 1
ATOM 7891 C CA . PHE B 1 494 ? 109.474 118.839 109.565 1.00 25.57 542 PHE B CA 1
ATOM 7892 C C . PHE B 1 494 ? 108.325 119.511 110.301 1.00 25.57 542 PHE B C 1
ATOM 7893 O O . PHE B 1 494 ? 107.216 118.967 110.368 1.00 25.57 542 PHE B O 1
ATOM 7901 N N . TRP B 1 495 ? 108.569 120.695 110.860 1.00 25.01 543 TRP B N 1
ATOM 7902 C CA . TRP B 1 495 ? 107.510 121.399 111.577 1.00 25.01 543 TRP B CA 1
ATOM 7903 C C . TRP B 1 495 ? 106.459 121.947 110.615 1.00 25.01 543 TRP B C 1
ATOM 7904 O O . TRP B 1 495 ? 105.275 122.037 110.955 1.00 25.01 543 TRP B O 1
ATOM 7915 N N . ASN B 1 496 ? 106.873 122.318 109.404 1.00 26.33 544 ASN B N 1
ATOM 7916 C CA . ASN B 1 496 ? 105.968 122.922 108.431 1.00 26.33 544 ASN B CA 1
ATOM 7917 C C . ASN B 1 496 ? 105.404 121.927 107.419 1.00 26.33 544 ASN B C 1
ATOM 7918 O O . ASN B 1 496 ? 104.672 122.340 106.515 1.00 26.33 544 ASN B O 1
ATOM 7923 N N . ASN B 1 497 ? 105.722 120.641 107.541 1.00 29.60 545 ASN B N 1
ATOM 7924 C CA . ASN B 1 497 ? 105.116 119.621 106.690 1.00 29.60 545 ASN B CA 1
ATOM 7925 C C . ASN B 1 497 ? 104.038 118.886 107.471 1.00 29.60 545 ASN B C 1
ATOM 7926 O O . ASN B 1 497 ? 104.352 118.231 108.478 1.00 29.60 545 ASN B O 1
ATOM 7931 N N . PRO B 1 498 ? 102.770 118.963 107.062 1.00 28.78 546 PRO B N 1
ATOM 7932 C CA . PRO B 1 498 ? 101.705 118.301 107.831 1.00 28.78 546 PRO B CA 1
ATOM 7933 C C . PRO B 1 498 ? 101.870 116.797 107.951 1.00 28.78 546 PRO B C 1
ATOM 7934 O O . PRO B 1 498 ? 101.463 116.227 108.971 1.00 28.78 546 PRO B O 1
ATOM 7938 N N . GLU B 1 499 ? 102.450 116.134 106.953 1.00 33.75 547 GLU B N 1
ATOM 7939 C CA . GLU B 1 499 ? 102.559 114.684 106.938 1.00 33.75 547 GLU B CA 1
ATOM 7940 C C . GLU B 1 499 ? 104.024 114.275 106.882 1.00 33.75 547 GLU B C 1
ATOM 7941 O O . GLU B 1 499 ? 104.898 115.050 106.484 1.00 33.75 547 GLU B O 1
ATOM 7947 N N . SER B 1 500 ? 104.283 113.036 107.286 1.00 34.59 548 SER B N 1
ATOM 7948 C CA . SER B 1 500 ? 105.622 112.480 107.348 1.00 34.59 548 SER B CA 1
ATOM 7949 C C . SER B 1 500 ? 105.980 111.829 106.012 1.00 34.59 548 SER B C 1
ATOM 7950 O O . SER B 1 500 ? 105.276 111.983 105.010 1.00 34.59 548 SER B O 1
ATOM 7953 N N . ILE B 1 501 ? 107.084 111.092 105.993 1.00 34.00 549 ILE B N 1
ATOM 7954 C CA . ILE B 1 501 ? 107.584 110.450 104.783 1.00 34.00 549 ILE B CA 1
ATOM 7955 C C . ILE B 1 501 ? 107.319 108.955 104.895 1.00 34.00 549 ILE B C 1
ATOM 7956 O O . ILE B 1 501 ? 107.882 108.275 105.759 1.00 34.00 549 ILE B O 1
ATOM 7961 N N . LYS B 1 502 ? 106.459 108.440 104.016 1.00 37.46 550 LYS B N 1
ATOM 7962 C CA . LYS B 1 502 ? 106.191 107.014 103.927 1.00 37.46 550 LYS B CA 1
ATOM 7963 C C . LYS B 1 502 ? 106.429 106.442 102.538 1.00 37.46 550 LYS B C 1
ATOM 7964 O O . LYS B 1 502 ? 106.637 105.229 102.417 1.00 37.46 550 LYS B O 1
ATOM 7970 N N . GLN B 1 503 ? 106.404 107.267 101.497 1.00 42.44 551 GLN B N 1
ATOM 7971 C CA . GLN B 1 503 ? 106.707 106.820 100.144 1.00 42.44 551 GLN B CA 1
ATOM 7972 C C . GLN B 1 503 ? 107.685 107.776 99.480 1.00 42.44 551 GLN B C 1
ATOM 7973 O O . GLN B 1 503 ? 107.890 108.891 99.956 1.00 42.44 551 GLN B O 1
ATOM 7979 N N . MET C 2 1 ? 99.808 103.118 94.833 1.00 46.11 1 MET C N 1
ATOM 7980 C CA . MET C 2 1 ? 98.637 103.608 95.550 1.00 46.11 1 MET C CA 1
ATOM 7981 C C . MET C 2 1 ? 98.325 105.053 95.171 1.00 46.11 1 MET C C 1
ATOM 7982 O O . MET C 2 1 ? 98.483 105.440 94.014 1.00 46.11 1 MET C O 1
ATOM 7987 N N . ASN C 2 2 ? 97.883 105.841 96.153 1.00 42.54 2 ASN C N 1
ATOM 7988 C CA . ASN C 2 2 ? 97.457 107.236 95.958 1.00 42.54 2 ASN C CA 1
ATOM 7989 C C . ASN C 2 2 ? 96.427 107.245 94.827 1.00 42.54 2 ASN C C 1
ATOM 7990 O O . ASN C 2 2 ? 95.664 106.281 94.698 1.00 42.54 2 ASN C O 1
ATOM 7995 N N . ILE C 2 3 ? 96.359 108.287 94.003 1.00 41.79 3 ILE C N 1
ATOM 7996 C CA . ILE C 2 3 ? 95.514 108.268 92.814 1.00 41.79 3 ILE C CA 1
ATOM 7997 C C . ILE C 2 3 ? 96.373 108.769 91.665 1.00 41.79 3 ILE C C 1
ATOM 7998 O O . ILE C 2 3 ? 96.066 108.546 90.488 1.00 41.79 3 ILE C O 1
ATOM 8003 N N . TYR C 2 4 ? 97.471 109.432 92.010 1.00 42.69 4 TYR C N 1
ATOM 8004 C CA . TYR C 2 4 ? 98.399 110.001 91.045 1.00 42.69 4 TYR C CA 1
ATOM 8005 C C . TYR C 2 4 ? 99.527 109.042 90.714 1.00 42.69 4 TYR C C 1
ATOM 8006 O O . TYR C 2 4 ? 100.070 109.089 89.605 1.00 42.69 4 TYR C O 1
ATOM 8015 N N . ASP C 2 5 ? 99.894 108.170 91.655 1.00 41.00 5 ASP C N 1
ATOM 8016 C CA . ASP C 2 5 ? 100.972 107.215 91.430 1.00 41.00 5 ASP C CA 1
ATOM 8017 C C . ASP C 2 5 ? 100.650 106.274 90.276 1.00 41.00 5 ASP C C 1
ATOM 8018 O O . ASP C 2 5 ? 101.458 106.098 89.358 1.00 41.00 5 ASP C O 1
ATOM 8023 N N . VAL C 2 6 ? 99.460 105.668 90.304 1.00 40.00 6 VAL C N 1
ATOM 8024 C CA . VAL C 2 6 ? 99.089 104.709 89.272 1.00 40.00 6 VAL C CA 1
ATOM 8025 C C . VAL C 2 6 ? 98.967 105.371 87.905 1.00 40.00 6 VAL C C 1
ATOM 8026 O O . VAL C 2 6 ? 99.384 104.785 86.898 1.00 40.00 6 VAL C O 1
ATOM 8030 N N . LEU C 2 7 ? 98.424 106.589 87.840 1.00 39.72 7 LEU C N 1
ATOM 8031 C CA . LEU C 2 7 ? 98.334 107.299 86.570 1.00 39.72 7 LEU C CA 1
ATOM 8032 C C . LEU C 2 7 ? 99.715 107.615 86.012 1.00 39.72 7 LEU C C 1
ATOM 8033 O O . LEU C 2 7 ? 99.946 107.477 84.807 1.00 39.72 7 LEU C O 1
ATOM 8038 N N . ILE C 2 8 ? 100.645 108.030 86.874 1.00 38.17 8 ILE C N 1
ATOM 8039 C CA . ILE C 2 8 ? 101.996 108.341 86.417 1.00 38.17 8 ILE C CA 1
ATOM 8040 C C . ILE C 2 8 ? 102.709 107.078 85.952 1.00 38.17 8 ILE C C 1
ATOM 8041 O O . ILE C 2 8 ? 103.461 107.101 84.972 1.00 38.17 8 ILE C O 1
ATOM 8046 N N . TRP C 2 9 ? 102.481 105.954 86.634 1.00 39.53 9 TRP C N 1
ATOM 8047 C CA . TRP C 2 9 ? 103.089 104.698 86.199 1.00 39.53 9 TRP C CA 1
ATOM 8048 C C . TRP C 2 9 ? 102.534 104.253 84.850 1.00 39.53 9 TRP C C 1
ATOM 8049 O O . TRP C 2 9 ? 103.282 103.789 83.978 1.00 39.53 9 TRP C O 1
ATOM 8060 N N . MET C 2 10 ? 101.222 104.393 84.656 1.00 41.54 10 MET C N 1
ATOM 8061 C CA . MET C 2 10 ? 100.623 104.070 83.366 1.00 41.54 10 MET C CA 1
ATOM 8062 C C . MET C 2 10 ? 101.172 104.976 82.269 1.00 41.54 10 MET C C 1
ATOM 8063 O O . MET C 2 10 ? 101.459 104.528 81.154 1.00 41.54 10 MET C O 1
ATOM 8068 N N . ALA C 2 11 ? 101.329 106.265 82.578 1.00 42.48 11 ALA C N 1
ATOM 8069 C CA . ALA C 2 11 ? 101.888 107.205 81.613 1.00 42.48 11 ALA C CA 1
ATOM 8070 C C . ALA C 2 11 ? 103.330 106.851 81.268 1.00 42.48 11 ALA C C 1
ATOM 8071 O O . ALA C 2 11 ? 103.748 106.963 80.112 1.00 42.48 11 ALA C O 1
ATOM 8073 N N . LEU C 2 12 ? 104.111 106.435 82.268 1.00 41.41 12 LEU C N 1
ATOM 8074 C CA . LEU C 2 12 ? 105.495 106.046 82.015 1.00 41.41 12 LEU C CA 1
ATOM 8075 C C . LEU C 2 12 ? 105.567 104.806 81.134 1.00 41.41 12 LEU C C 1
ATOM 8076 O O . LEU C 2 12 ? 106.399 104.730 80.222 1.00 41.41 12 LEU C O 1
ATOM 8081 N N . GLY C 2 13 ? 104.704 103.821 81.392 1.00 45.17 13 GLY C N 1
ATOM 8082 C CA . GLY C 2 13 ? 104.658 102.654 80.523 1.00 45.17 13 GLY C CA 1
ATOM 8083 C C . GLY C 2 13 ? 104.255 103.004 79.102 1.00 45.17 13 GLY C C 1
ATOM 8084 O O . GLY C 2 13 ? 104.832 102.495 78.135 1.00 45.17 13 GLY C O 1
ATOM 8085 N N . MET C 2 14 ? 103.266 103.890 78.958 1.00 48.79 14 MET C N 1
ATOM 8086 C CA . MET C 2 14 ? 102.847 104.332 77.632 1.00 48.79 14 MET C CA 1
ATOM 8087 C C . MET C 2 14 ? 103.975 105.058 76.911 1.00 48.79 14 MET C C 1
ATOM 8088 O O . MET C 2 14 ? 104.183 104.862 75.708 1.00 48.79 14 MET C O 1
ATOM 8093 N N . THR C 2 15 ? 104.714 105.904 77.632 1.00 48.68 15 THR C N 1
ATOM 8094 C CA . THR C 2 15 ? 105.842 106.612 77.037 1.00 48.68 15 THR C CA 1
ATOM 8095 C C . THR C 2 15 ? 106.937 105.644 76.611 1.00 48.68 15 THR C C 1
ATOM 8096 O O . THR C 2 15 ? 107.551 105.819 75.553 1.00 48.68 15 THR C O 1
ATOM 8100 N N . ALA C 2 16 ? 107.204 104.622 77.427 1.00 51.02 16 ALA C N 1
ATOM 8101 C CA . ALA C 2 16 ? 108.194 103.619 77.051 1.00 51.02 16 ALA C CA 1
ATOM 8102 C C . ALA C 2 16 ? 107.776 102.884 75.785 1.00 51.02 16 ALA C C 1
ATOM 8103 O O . ALA C 2 16 ? 108.598 102.659 74.886 1.00 51.02 16 ALA C O 1
ATOM 8105 N N . LEU C 2 17 ? 106.497 102.511 75.692 1.00 54.13 17 LEU C N 1
ATOM 8106 C CA . LEU C 2 17 ? 106.008 101.859 74.480 1.00 54.13 17 LEU C CA 1
ATOM 8107 C C . LEU C 2 17 ? 106.134 102.776 73.270 1.00 54.13 17 LEU C C 1
ATOM 8108 O O . LEU C 2 17 ? 106.523 102.332 72.182 1.00 54.13 17 LEU C O 1
ATOM 8113 N N . LEU C 2 18 ? 105.805 104.059 73.439 1.00 56.49 18 LEU C N 1
ATOM 8114 C CA . LEU C 2 18 ? 105.914 105.005 72.334 1.00 56.49 18 LEU C CA 1
ATOM 8115 C C . LEU C 2 18 ? 107.356 105.154 71.871 1.00 56.49 18 LEU C C 1
ATOM 8116 O O . LEU C 2 18 ? 107.628 105.191 70.666 1.00 56.49 18 LEU C O 1
ATOM 8121 N N . ILE C 2 19 ? 108.295 105.247 72.814 1.00 58.39 19 ILE C N 1
ATOM 8122 C CA . ILE C 2 19 ? 109.702 105.394 72.451 1.00 58.39 19 ILE C CA 1
ATOM 8123 C C . ILE C 2 19 ? 110.202 104.145 71.736 1.00 58.39 19 ILE C C 1
ATOM 8124 O O . ILE C 2 19 ? 110.946 104.233 70.752 1.00 58.39 19 ILE C O 1
ATOM 8129 N N . GLN C 2 20 ? 109.804 102.962 72.215 1.00 65.72 20 GLN C N 1
ATOM 8130 C CA . GLN C 2 20 ? 110.201 101.732 71.534 1.00 65.72 20 GLN C CA 1
ATOM 8131 C C . GLN C 2 20 ? 109.639 101.661 70.119 1.00 65.72 20 GLN C C 1
ATOM 8132 O O . GLN C 2 20 ? 110.357 101.277 69.184 1.00 65.72 20 GLN C O 1
ATOM 8138 N N . TYR C 2 21 ? 108.367 102.026 69.942 1.00 70.30 21 TYR C N 1
ATOM 8139 C CA . TYR C 2 21 ? 107.780 102.024 68.607 1.00 70.30 21 TYR C CA 1
ATOM 8140 C C . TYR C 2 21 ? 108.481 103.024 67.697 1.00 70.30 21 TYR C C 1
ATOM 8141 O O . TYR C 2 21 ? 108.721 102.735 66.519 1.00 70.30 21 TYR C O 1
ATOM 8150 N N . GLY C 2 22 ? 108.813 104.204 68.223 1.00 71.21 22 GLY C N 1
ATOM 8151 C CA . GLY C 2 22 ? 109.538 105.181 67.427 1.00 71.21 22 GLY C CA 1
ATOM 8152 C C . GLY C 2 22 ? 110.916 104.696 67.021 1.00 71.21 22 GLY C C 1
ATOM 8153 O O . GLY C 2 22 ? 111.354 104.919 65.891 1.00 71.21 22 GLY C O 1
ATOM 8154 N N . ILE C 2 23 ? 111.616 104.025 67.937 1.00 72.50 23 ILE C N 1
ATOM 8155 C CA . ILE C 2 23 ? 112.933 103.479 67.617 1.00 72.50 23 ILE C CA 1
ATOM 8156 C C . ILE C 2 23 ? 112.816 102.433 66.515 1.00 72.50 23 ILE C C 1
ATOM 8157 O O . ILE C 2 23 ? 113.600 102.421 65.556 1.00 72.50 23 ILE C O 1
ATOM 8162 N N . TRP C 2 24 ? 111.831 101.538 66.634 1.00 79.61 24 TRP C N 1
ATOM 8163 C CA . TRP C 2 24 ? 111.650 100.512 65.610 1.00 79.61 24 TRP C CA 1
ATOM 8164 C C . TRP C 2 24 ? 111.293 101.132 64.264 1.00 79.61 24 TRP C C 1
ATOM 8165 O O . TRP C 2 24 ? 111.782 100.690 63.217 1.00 79.61 24 TRP C O 1
ATOM 8176 N N . ARG C 2 25 ? 110.436 102.156 64.270 1.00 79.47 25 ARG C N 1
ATOM 8177 C CA . ARG C 2 25 ? 110.061 102.821 63.027 1.00 79.47 25 ARG C CA 1
ATOM 8178 C C . ARG C 2 25 ? 111.262 103.509 62.390 1.00 79.47 25 ARG C C 1
ATOM 8179 O O . ARG C 2 25 ? 111.433 103.476 61.168 1.00 79.47 25 ARG C O 1
ATOM 8187 N N . TYR C 2 26 ? 112.104 104.146 63.207 1.00 81.74 26 TYR C N 1
ATOM 8188 C CA . TYR C 2 26 ? 113.318 104.777 62.701 1.00 81.74 26 TYR C CA 1
ATOM 8189 C C . TYR C 2 26 ? 114.250 103.751 62.067 1.00 81.74 26 TYR C C 1
ATOM 8190 O O . TYR C 2 26 ? 114.789 103.966 60.974 1.00 81.74 26 TYR C O 1
ATOM 8199 N N . LEU C 2 27 ? 114.439 102.616 62.746 1.00 83.52 27 LEU C N 1
ATOM 8200 C CA . LEU C 2 27 ? 115.300 101.568 62.208 1.00 83.52 27 LEU C CA 1
ATOM 8201 C C . LEU C 2 27 ? 114.754 101.021 60.895 1.00 83.52 27 LEU C C 1
ATOM 8202 O O . LEU C 2 27 ? 115.513 100.793 59.945 1.00 83.52 27 LEU C O 1
ATOM 8207 N N . LYS C 2 28 ? 113.439 100.799 60.822 1.00 85.29 28 LYS C N 1
ATOM 8208 C CA . LYS C 2 28 ? 112.843 100.317 59.580 1.00 85.29 28 LYS C CA 1
ATOM 8209 C C . LYS C 2 28 ? 112.960 101.348 58.464 1.00 85.29 28 LYS C C 1
ATOM 8210 O O . LYS C 2 28 ? 113.196 100.985 57.306 1.00 85.29 28 LYS C O 1
ATOM 8216 N N . GLY C 2 29 ? 112.796 102.632 58.789 1.00 85.29 29 GLY C N 1
ATOM 8217 C CA . GLY C 2 29 ? 112.939 103.666 57.779 1.00 85.29 29 GLY C CA 1
ATOM 8218 C C . GLY C 2 29 ? 114.346 103.746 57.221 1.00 85.29 29 GLY C C 1
ATOM 8219 O O . GLY C 2 29 ? 114.536 103.895 56.011 1.00 85.29 29 GLY C O 1
ATOM 8220 N N . LYS C 2 30 ? 115.352 103.649 58.091 1.00 86.03 30 LYS C N 1
ATOM 8221 C CA . LYS C 2 30 ? 116.727 103.599 57.612 1.00 86.03 30 LYS C CA 1
ATOM 8222 C C . LYS C 2 30 ? 117.112 102.235 57.055 1.00 86.03 30 LYS C C 1
ATOM 8223 O O . LYS C 2 30 ? 118.189 102.108 56.464 1.00 86.03 30 LYS C O 1
ATOM 8229 N N . GLY C 2 31 ? 116.267 101.219 57.227 1.00 87.12 31 GLY C N 1
ATOM 8230 C CA . GLY C 2 31 ? 116.510 99.905 56.681 1.00 87.12 31 GLY C CA 1
ATOM 8231 C C . GLY C 2 31 ? 117.271 98.963 57.588 1.00 87.12 31 GLY C C 1
ATOM 8232 O O . GLY C 2 31 ? 117.262 97.751 57.346 1.00 87.12 31 GLY C O 1
ATOM 8233 N N . LYS C 2 32 ? 117.926 99.481 58.627 1.00 87.68 32 LYS C N 1
ATOM 8234 C CA . LYS C 2 32 ? 118.714 98.657 59.544 1.00 87.68 32 LYS C CA 1
ATOM 8235 C C . LYS C 2 32 ? 117.893 98.385 60.806 1.00 87.68 32 LYS C C 1
ATOM 8236 O O . LYS C 2 32 ? 118.066 99.002 61.858 1.00 87.68 32 LYS C O 1
ATOM 8242 N N . ASP C 2 33 ? 116.973 97.427 60.678 1.00 87.91 33 ASP C N 1
ATOM 8243 C CA . ASP C 2 33 ? 116.050 97.071 61.748 1.00 87.91 33 ASP C CA 1
ATOM 8244 C C . ASP C 2 33 ? 116.419 95.754 62.426 1.00 87.91 33 ASP C C 1
ATOM 8245 O O . ASP C 2 33 ? 115.530 94.994 62.821 1.00 87.91 33 ASP C O 1
ATOM 8250 N N . THR C 2 34 ? 117.711 95.474 62.576 1.00 86.51 34 THR C N 1
ATOM 8251 C CA . THR C 2 34 ? 118.135 94.227 63.194 1.00 86.51 34 THR C CA 1
ATOM 8252 C C . THR C 2 34 ? 117.793 94.219 64.682 1.00 86.51 34 THR C C 1
ATOM 8253 O O . THR C 2 34 ? 117.548 95.259 65.300 1.00 86.51 34 THR C O 1
ATOM 8257 N N . ILE C 2 35 ? 117.765 93.011 65.253 1.00 84.49 35 ILE C N 1
ATOM 8258 C CA . ILE C 2 35 ? 117.437 92.871 66.675 1.00 84.49 35 ILE C CA 1
ATOM 8259 C C . ILE C 2 35 ? 118.436 93.589 67.572 1.00 84.49 35 ILE C C 1
ATOM 8260 O O . ILE C 2 35 ? 118.003 94.313 68.481 1.00 84.49 35 ILE C O 1
ATOM 8265 N N . PRO C 2 36 ? 119.760 93.440 67.407 1.00 83.34 36 PRO C N 1
ATOM 8266 C CA . PRO C 2 36 ? 120.677 94.180 68.295 1.00 83.34 36 PRO C CA 1
ATOM 8267 C C . PRO C 2 36 ? 120.492 95.687 68.243 1.00 83.34 36 PRO C C 1
ATOM 8268 O O . PRO C 2 36 ? 120.558 96.352 69.286 1.00 83.34 36 PRO C O 1
ATOM 8272 N N . LEU C 2 37 ? 120.244 96.243 67.058 1.00 82.41 37 LEU C N 1
ATOM 8273 C CA . LEU C 2 37 ? 119.973 97.673 66.929 1.00 82.41 37 LEU C CA 1
ATOM 8274 C C . LEU C 2 37 ? 118.695 98.083 67.610 1.00 82.41 37 LEU C C 1
ATOM 8275 O O . LEU C 2 37 ? 118.522 99.267 67.925 1.00 82.41 37 LEU C O 1
ATOM 8280 N N . GLN C 2 38 ? 117.797 97.132 67.844 1.00 79.13 38 GLN C N 1
ATOM 8281 C CA . GLN C 2 38 ? 116.572 97.368 68.594 1.00 79.13 38 GLN C CA 1
ATOM 8282 C C . GLN C 2 38 ? 116.729 97.094 70.080 1.00 79.13 38 GLN C C 1
ATOM 8283 O O . GLN C 2 38 ? 116.120 97.785 70.896 1.00 79.13 38 GLN C O 1
ATOM 8289 N N . ILE C 2 39 ? 117.556 96.115 70.457 1.00 75.80 39 ILE C N 1
ATOM 8290 C CA . ILE C 2 39 ? 117.828 95.883 71.872 1.00 75.80 39 ILE C CA 1
ATOM 8291 C C . ILE C 2 39 ? 118.603 97.052 72.471 1.00 75.80 39 ILE C C 1
ATOM 8292 O O . ILE C 2 39 ? 118.380 97.427 73.629 1.00 75.80 39 ILE C O 1
ATOM 8297 N N . CYS C 2 40 ? 119.518 97.650 71.703 1.00 71.88 40 CYS C N 1
ATOM 8298 C CA . CYS C 2 40 ? 120.225 98.832 72.187 1.00 71.88 40 CYS C CA 1
ATOM 8299 C C . CYS C 2 40 ? 119.259 99.989 72.438 1.00 71.88 40 CYS C C 1
ATOM 8300 O O . CYS C 2 40 ? 119.342 100.671 73.471 1.00 71.88 40 CYS C O 1
ATOM 8303 N N . GLY C 2 41 ? 118.329 100.214 71.509 1.00 67.77 41 GLY C N 1
ATOM 8304 C CA . GLY C 2 41 ? 117.322 101.240 71.720 1.00 67.77 41 GLY C CA 1
ATOM 8305 C C . GLY C 2 41 ? 116.413 100.926 72.891 1.00 67.77 41 GLY C C 1
ATOM 8306 O O . GLY C 2 41 ? 115.989 101.829 73.618 1.00 67.77 41 GLY C O 1
ATOM 8307 N N . PHE C 2 42 ? 116.101 99.644 73.093 1.00 64.76 42 PHE C N 1
ATOM 8308 C CA . PHE C 2 42 ? 115.313 99.248 74.254 1.00 64.76 42 PHE C CA 1
ATOM 8309 C C . PHE C 2 42 ? 116.048 99.567 75.547 1.00 64.76 42 PHE C C 1
ATOM 8310 O O . PHE C 2 42 ? 115.444 100.028 76.517 1.00 64.76 42 PHE C O 1
ATOM 8318 N N . LEU C 2 43 ? 117.354 99.302 75.584 1.00 61.73 43 LEU C N 1
ATOM 8319 C CA . LEU C 2 43 ? 118.135 99.636 76.770 1.00 61.73 43 LEU C CA 1
ATOM 8320 C C . LEU C 2 43 ? 118.140 101.137 77.026 1.00 61.73 43 LEU C C 1
ATOM 8321 O O . LEU C 2 43 ? 117.983 101.574 78.175 1.00 61.73 43 LEU C O 1
ATOM 8326 N N . ALA C 2 44 ? 118.304 101.939 75.971 1.00 58.02 44 ALA C N 1
ATOM 8327 C CA . ALA C 2 44 ? 118.267 103.390 76.136 1.00 58.02 44 ALA C CA 1
ATOM 8328 C C . ALA C 2 44 ? 116.915 103.852 76.673 1.00 58.02 44 ALA C C 1
ATOM 8329 O O . ALA C 2 44 ? 116.847 104.661 77.609 1.00 58.02 44 ALA C O 1
ATOM 8331 N N . ASN C 2 45 ? 115.827 103.341 76.093 1.00 53.79 45 ASN C N 1
ATOM 8332 C CA . ASN C 2 45 ? 114.489 103.721 76.534 1.00 53.79 45 ASN C CA 1
ATOM 8333 C C . ASN C 2 45 ? 114.242 103.285 77.973 1.00 53.79 45 ASN C C 1
ATOM 8334 O O . ASN C 2 45 ? 113.636 104.019 78.764 1.00 53.79 45 ASN C O 1
ATOM 8339 N N . PHE C 2 46 ? 114.701 102.084 78.326 1.00 50.66 46 PHE C N 1
ATOM 8340 C CA . PHE C 2 46 ? 114.549 101.581 79.684 1.00 50.66 46 PHE C CA 1
ATOM 8341 C C . PHE C 2 46 ? 115.262 102.481 80.679 1.00 50.66 46 PHE C C 1
ATOM 8342 O O . PHE C 2 46 ? 114.722 102.805 81.739 1.00 50.66 46 PHE C O 1
ATOM 8350 N N . PHE C 2 47 ? 116.486 102.898 80.351 1.00 49.83 47 PHE C N 1
ATOM 8351 C CA . PHE C 2 47 ? 117.230 103.741 81.282 1.00 49.83 47 PHE C CA 1
ATOM 8352 C C . PHE C 2 47 ? 116.616 105.133 81.385 1.00 49.83 47 PHE C C 1
ATOM 8353 O O . PHE C 2 47 ? 116.620 105.740 82.461 1.00 49.83 47 PHE C O 1
ATOM 8361 N N . PHE C 2 48 ? 116.065 105.653 80.285 1.00 46.52 48 PHE C N 1
ATOM 8362 C CA . PHE C 2 48 ? 115.381 106.944 80.351 1.00 46.52 48 PHE C CA 1
ATOM 8363 C C . PHE C 2 48 ? 114.132 106.869 81.230 1.00 46.52 48 PHE C C 1
ATOM 8364 O O . PHE C 2 48 ? 113.888 107.753 82.069 1.00 46.52 48 PHE C O 1
ATOM 8372 N N . ILE C 2 49 ? 113.333 105.812 81.062 1.00 44.32 49 ILE C N 1
ATOM 8373 C CA . ILE C 2 49 ? 112.144 105.637 81.891 1.00 44.32 49 ILE C CA 1
ATOM 8374 C C . ILE C 2 49 ? 112.539 105.417 83.346 1.00 44.32 49 ILE C C 1
ATOM 8375 O O . ILE C 2 49 ? 111.858 105.883 84.267 1.00 44.32 49 ILE C O 1
ATOM 8380 N N . PHE C 2 50 ? 113.647 104.710 83.575 1.00 39.46 50 PHE C N 1
ATOM 8381 C CA . PHE C 2 50 ? 114.157 104.531 84.929 1.00 39.46 50 PHE C CA 1
ATOM 8382 C C . PHE C 2 50 ? 114.552 105.865 85.544 1.00 39.46 50 PHE C C 1
ATOM 8383 O O . PHE C 2 50 ? 114.299 106.109 86.728 1.00 39.46 50 PHE C O 1
ATOM 8391 N N . ALA C 2 51 ? 115.180 106.740 84.755 1.00 38.81 51 ALA C N 1
ATOM 8392 C CA . ALA C 2 51 ? 115.517 108.075 85.238 1.00 38.81 51 ALA C CA 1
ATOM 8393 C C . ALA C 2 51 ? 114.270 108.829 85.672 1.00 38.81 51 ALA C C 1
ATOM 8394 O O . ALA C 2 51 ? 114.223 109.400 86.769 1.00 38.81 51 ALA C O 1
ATOM 8396 N N . LEU C 2 52 ? 113.244 108.839 84.817 1.00 36.73 52 LEU C N 1
ATOM 8397 C CA . LEU C 2 52 ? 112.021 109.568 85.156 1.00 36.73 52 LEU C CA 1
ATOM 8398 C C . LEU C 2 52 ? 111.352 108.986 86.398 1.00 36.73 52 LEU C C 1
ATOM 8399 O O . LEU C 2 52 ? 110.908 109.729 87.286 1.00 36.73 52 LEU C O 1
ATOM 8404 N N . ALA C 2 53 ? 111.278 107.656 86.480 1.00 36.07 53 ALA C N 1
ATOM 8405 C CA . ALA C 2 53 ? 110.633 107.010 87.617 1.00 36.07 53 ALA C CA 1
ATOM 8406 C C . ALA C 2 53 ? 111.391 107.272 88.911 1.00 36.07 53 ALA C C 1
ATOM 8407 O O . ALA C 2 53 ? 110.781 107.520 89.958 1.00 36.07 53 ALA C O 1
ATOM 8409 N N . TRP C 2 54 ? 112.725 107.214 88.863 1.00 33.81 54 TRP C N 1
ATOM 8410 C CA . TRP C 2 54 ? 113.520 107.498 90.051 1.00 33.81 54 TRP C CA 1
ATOM 8411 C C . TRP C 2 54 ? 113.368 108.948 90.480 1.00 33.81 54 TRP C C 1
ATOM 8412 O O . TRP C 2 54 ? 113.312 109.239 91.678 1.00 33.81 54 TRP C O 1
ATOM 8423 N N . GLY C 2 55 ? 113.308 109.874 89.520 1.00 34.54 55 GLY C N 1
ATOM 8424 C CA . GLY C 2 55 ? 113.065 111.263 89.872 1.00 34.54 55 GLY C CA 1
ATOM 8425 C C . GLY C 2 55 ? 111.734 111.457 90.571 1.00 34.54 55 GLY C C 1
ATOM 8426 O O . GLY C 2 55 ? 111.649 112.150 91.590 1.00 34.54 55 GLY C O 1
ATOM 8427 N N . TYR C 2 56 ? 110.678 110.829 90.047 1.00 35.67 56 TYR C N 1
ATOM 8428 C CA . TYR C 2 56 ? 109.371 110.931 90.691 1.00 35.67 56 TYR C CA 1
ATOM 8429 C C . TYR C 2 56 ? 109.396 110.334 92.095 1.00 35.67 56 TYR C C 1
ATOM 8430 O O . TYR C 2 56 ? 108.869 110.929 93.046 1.00 35.67 56 TYR C O 1
ATOM 8439 N N . SER C 2 57 ? 110.012 109.159 92.247 1.00 33.54 57 SER C N 1
ATOM 8440 C CA . SER C 2 57 ? 110.054 108.510 93.553 1.00 33.54 57 SER C CA 1
ATOM 8441 C C . SER C 2 57 ? 110.849 109.336 94.556 1.00 33.54 57 SER C C 1
ATOM 8442 O O . SER C 2 57 ? 110.471 109.432 95.729 1.00 33.54 57 SER C O 1
ATOM 8445 N N . SER C 2 58 ? 111.957 109.936 94.116 1.00 33.02 58 SER C N 1
ATOM 8446 C CA . SER C 2 58 ? 112.743 110.783 95.004 1.00 33.02 58 SER C CA 1
ATOM 8447 C C . SER C 2 58 ? 111.974 112.038 95.389 1.00 33.02 58 SER C C 1
ATOM 8448 O O . SER C 2 58 ? 112.106 112.534 96.513 1.00 33.02 58 SER C O 1
ATOM 8451 N N . PHE C 2 59 ? 111.172 112.574 94.466 1.00 34.45 59 PHE C N 1
ATOM 8452 C CA . PHE C 2 59 ? 110.307 113.694 94.825 1.00 34.45 59 PHE C CA 1
ATOM 8453 C C . PHE C 2 59 ? 109.291 113.283 95.882 1.00 34.45 59 PHE C C 1
ATOM 8454 O O . PHE C 2 59 ? 108.984 114.059 96.794 1.00 34.45 59 PHE C O 1
ATOM 8462 N N . SER C 2 60 ? 108.753 112.066 95.772 1.00 35.78 60 SER C N 1
ATOM 8463 C CA . SER C 2 60 ? 107.794 111.592 96.767 1.00 35.78 60 SER C CA 1
ATOM 8464 C C . SER C 2 60 ? 108.440 111.443 98.141 1.00 35.78 60 SER C C 1
ATOM 8465 O O . SER C 2 60 ? 107.778 111.631 99.168 1.00 35.78 60 SER C O 1
ATOM 8468 N N . GLU C 2 61 ? 109.730 111.112 98.182 1.00 35.37 61 GLU C N 1
ATOM 8469 C CA . GLU C 2 61 ? 110.431 110.864 99.438 1.00 35.37 61 GLU C CA 1
ATOM 8470 C C . GLU C 2 61 ? 111.031 112.121 100.050 1.00 35.37 61 GLU C C 1
ATOM 8471 O O . GLU C 2 61 ? 111.741 112.014 101.056 1.00 35.37 61 GLU C O 1
ATOM 8477 N N . ARG C 2 62 ? 110.784 113.292 99.465 1.00 34.72 62 ARG C N 1
ATOM 8478 C CA . ARG C 2 62 ? 111.334 114.565 99.918 1.00 34.72 62 ARG C CA 1
ATOM 8479 C C . ARG C 2 62 ? 112.855 114.601 99.844 1.00 34.72 62 ARG C C 1
ATOM 8480 O O . ARG C 2 62 ? 113.493 115.388 100.550 1.00 34.72 62 ARG C O 1
ATOM 8488 N N . GLU C 2 63 ? 113.448 113.764 98.998 1.00 34.39 63 GLU C N 1
ATOM 8489 C CA . GLU C 2 63 ? 114.881 113.778 98.721 1.00 34.39 63 GLU C CA 1
ATOM 8490 C C . GLU C 2 63 ? 115.048 114.462 97.369 1.00 34.39 63 GLU C C 1
ATOM 8491 O O . GLU C 2 63 ? 114.958 113.816 96.323 1.00 34.39 63 GLU C O 1
ATOM 8497 N N . TYR C 2 64 ? 115.290 115.772 97.394 1.00 35.16 64 TYR C N 1
ATOM 8498 C CA . TYR C 2 64 ? 115.241 116.583 96.186 1.00 35.16 64 TYR C CA 1
ATOM 8499 C C . TYR C 2 64 ? 116.548 116.607 95.407 1.00 35.16 64 TYR C C 1
ATOM 8500 O O . TYR C 2 64 ? 116.517 116.845 94.195 1.00 35.16 64 TYR C O 1
ATOM 8509 N N . GLN C 2 65 ? 117.690 116.380 96.056 1.00 34.38 65 GLN C N 1
ATOM 8510 C CA . GLN C 2 65 ? 118.942 116.358 95.308 1.00 34.38 65 GLN C CA 1
ATOM 8511 C C . GLN C 2 65 ? 119.063 115.075 94.497 1.00 34.38 65 GLN C C 1
ATOM 8512 O O . GLN C 2 65 ? 119.725 115.050 93.453 1.00 34.38 65 GLN C O 1
ATOM 8518 N N . ALA C 2 66 ? 118.413 114.003 94.953 1.00 34.51 66 ALA C N 1
ATOM 8519 C CA . ALA C 2 66 ? 118.444 112.744 94.217 1.00 34.51 66 ALA C CA 1
ATOM 8520 C C . ALA C 2 66 ? 117.729 112.871 92.878 1.00 34.51 66 ALA C C 1
ATOM 8521 O O . ALA C 2 66 ? 118.049 112.156 91.923 1.00 34.51 66 ALA C O 1
ATOM 8523 N N . ILE C 2 67 ? 116.759 113.786 92.787 1.00 35.34 67 ILE C N 1
ATOM 8524 C CA . ILE C 2 67 ? 115.987 113.946 91.556 1.00 35.34 67 ILE C CA 1
ATOM 8525 C C . ILE C 2 67 ? 116.878 114.347 90.393 1.00 35.34 67 ILE C C 1
ATOM 8526 O O . ILE C 2 67 ? 116.789 113.771 89.303 1.00 35.34 67 ILE C O 1
ATOM 8531 N N . GLY C 2 68 ? 117.748 115.332 90.597 1.00 37.18 68 GLY C N 1
ATOM 8532 C CA . GLY C 2 68 ? 118.619 115.793 89.535 1.00 37.18 68 GLY C CA 1
ATOM 8533 C C . GLY C 2 68 ? 119.825 114.905 89.320 1.00 37.18 68 GLY C C 1
ATOM 8534 O O . GLY C 2 68 ? 120.256 114.693 88.184 1.00 37.18 68 GLY C O 1
ATOM 8535 N N . MET C 2 69 ? 120.377 114.370 90.410 1.00 38.53 69 MET C N 1
ATOM 8536 C CA . MET C 2 69 ? 121.554 113.518 90.294 1.00 38.53 69 MET C CA 1
ATOM 8537 C C . MET C 2 69 ? 121.210 112.219 89.574 1.00 38.53 69 MET C C 1
ATOM 8538 O O . MET C 2 69 ? 121.948 111.770 88.683 1.00 38.53 69 MET C O 1
ATOM 8543 N N . GLY C 2 70 ? 120.085 111.602 89.947 1.00 38.32 70 GLY C N 1
ATOM 8544 C CA . GLY C 2 70 ? 119.630 110.417 89.240 1.00 38.32 70 GLY C CA 1
ATOM 8545 C C . GLY C 2 70 ? 119.267 110.717 87.802 1.00 38.32 70 GLY C C 1
ATOM 8546 O O . GLY C 2 70 ? 119.539 109.920 86.902 1.00 38.32 70 GLY C O 1
ATOM 8547 N N . PHE C 2 71 ? 118.642 111.874 87.569 1.00 39.38 71 PHE C N 1
ATOM 8548 C CA . PHE C 2 71 ? 118.389 112.315 86.203 1.00 39.38 71 PHE C CA 1
ATOM 8549 C C . PHE C 2 71 ? 119.676 112.321 85.393 1.00 39.38 71 PHE C C 1
ATOM 8550 O O . PHE C 2 71 ? 119.740 111.732 84.314 1.00 39.38 71 PHE C O 1
ATOM 8558 N N . ILE C 2 72 ? 120.728 112.942 85.928 1.00 40.04 72 ILE C N 1
ATOM 8559 C CA . ILE C 2 72 ? 121.987 113.055 85.194 1.00 40.04 72 ILE C CA 1
ATOM 8560 C C . ILE C 2 72 ? 122.574 111.674 84.916 1.00 40.04 72 ILE C C 1
ATOM 8561 O O . ILE C 2 72 ? 122.911 111.342 83.771 1.00 40.04 72 ILE C O 1
ATOM 8566 N N . PHE C 2 73 ? 122.684 110.840 85.954 1.00 40.66 73 PHE C N 1
ATOM 8567 C CA . PHE C 2 73 ? 123.354 109.552 85.780 1.00 40.66 73 PHE C CA 1
ATOM 8568 C C . PHE C 2 73 ? 122.573 108.627 84.854 1.00 40.66 73 PHE C C 1
ATOM 8569 O O . PHE C 2 73 ? 123.137 108.064 83.906 1.00 40.66 73 PHE C O 1
ATOM 8577 N N . PHE C 2 74 ? 121.276 108.450 85.107 1.00 42.22 74 PHE C N 1
ATOM 8578 C CA . PHE C 2 74 ? 120.498 107.537 84.281 1.00 42.22 74 PHE C CA 1
ATOM 8579 C C . PHE C 2 74 ? 120.291 108.104 82.880 1.00 42.22 74 PHE C C 1
ATOM 8580 O O . PHE C 2 74 ? 120.183 107.350 81.909 1.00 42.22 74 PHE C O 1
ATOM 8588 N N . GLY C 2 75 ? 120.281 109.434 82.741 1.00 46.67 75 GLY C N 1
ATOM 8589 C CA . GLY C 2 75 ? 120.218 110.028 81.421 1.00 46.67 75 GLY C CA 1
ATOM 8590 C C . GLY C 2 75 ? 121.465 109.783 80.601 1.00 46.67 75 GLY C C 1
ATOM 8591 O O . GLY C 2 75 ? 121.375 109.517 79.404 1.00 46.67 75 GLY C O 1
ATOM 8592 N N . GLY C 2 76 ? 122.642 109.868 81.223 1.00 50.32 76 GLY C N 1
ATOM 8593 C CA . GLY C 2 76 ? 123.855 109.481 80.517 1.00 50.32 76 GLY C CA 1
ATOM 8594 C C . GLY C 2 76 ? 123.880 108.000 80.182 1.00 50.32 76 GLY C C 1
ATOM 8595 O O . GLY C 2 76 ? 124.295 107.601 79.084 1.00 50.32 76 GLY C O 1
ATOM 8596 N N . THR C 2 77 ? 123.433 107.166 81.124 1.00 51.66 77 THR C N 1
ATOM 8597 C CA . THR C 2 77 ? 123.392 105.726 80.894 1.00 51.66 77 THR C CA 1
ATOM 8598 C C . THR C 2 77 ? 122.399 105.377 79.788 1.00 51.66 77 THR C C 1
ATOM 8599 O O . THR C 2 77 ? 122.499 104.319 79.159 1.00 51.66 77 THR C O 1
ATOM 8603 N N . ALA C 2 78 ? 121.418 106.251 79.553 1.00 54.65 78 ALA C N 1
ATOM 8604 C CA . ALA C 2 78 ? 120.494 106.056 78.441 1.00 54.65 78 ALA C CA 1
ATOM 8605 C C . ALA C 2 78 ? 121.055 106.635 77.147 1.00 54.65 78 ALA C C 1
ATOM 8606 O O . ALA C 2 78 ? 120.808 106.111 76.056 1.00 54.65 78 ALA C O 1
ATOM 8608 N N . LEU C 2 79 ? 121.805 107.733 77.255 1.00 58.97 79 LEU C N 1
ATOM 8609 C CA . LEU C 2 79 ? 122.354 108.388 76.073 1.00 58.97 79 LEU C CA 1
ATOM 8610 C C . LEU C 2 79 ? 123.412 107.528 75.402 1.00 58.97 79 LEU C C 1
ATOM 8611 O O . LEU C 2 79 ? 123.553 107.553 74.174 1.00 58.97 79 LEU C O 1
ATOM 8616 N N . ILE C 2 80 ? 124.184 106.778 76.192 1.00 63.12 80 ILE C N 1
ATOM 8617 C CA . ILE C 2 80 ? 125.220 105.923 75.602 1.00 63.12 80 ILE C CA 1
ATOM 8618 C C . ILE C 2 80 ? 124.637 104.921 74.607 1.00 63.12 80 ILE C C 1
ATOM 8619 O O . ILE C 2 80 ? 125.141 104.849 73.473 1.00 63.12 80 ILE C O 1
ATOM 8624 N N . PRO C 2 81 ? 123.596 104.141 74.938 1.00 65.38 81 PRO C N 1
ATOM 8625 C CA . PRO C 2 81 ? 122.979 103.301 73.895 1.00 65.38 81 PRO C CA 1
ATOM 8626 C C . PRO C 2 81 ? 122.400 104.103 72.745 1.00 65.38 81 PRO C C 1
ATOM 8627 O O . PRO C 2 81 ? 122.448 103.650 71.597 1.00 65.38 81 PRO C O 1
ATOM 8631 N N . ALA C 2 82 ? 121.842 105.284 73.022 1.00 66.79 82 ALA C N 1
ATOM 8632 C CA . ALA C 2 82 ? 121.316 106.121 71.948 1.00 66.79 82 ALA C CA 1
ATOM 8633 C C . ALA C 2 82 ? 122.430 106.561 71.007 1.00 66.79 82 ALA C C 1
ATOM 8634 O O . ALA C 2 82 ? 122.266 106.552 69.781 1.00 66.79 82 ALA C O 1
ATOM 8636 N N . ILE C 2 83 ? 123.579 106.943 71.569 1.00 70.02 83 ILE C N 1
ATOM 8637 C CA . ILE C 2 83 ? 124.722 107.333 70.748 1.00 70.02 83 ILE C CA 1
ATOM 8638 C C . ILE C 2 83 ? 125.211 106.154 69.916 1.00 70.02 83 ILE C C 1
ATOM 8639 O O . ILE C 2 83 ? 125.528 106.303 68.730 1.00 70.02 83 ILE C O 1
ATOM 8644 N N . ILE C 2 84 ? 125.278 104.964 70.521 1.00 72.18 84 ILE C N 1
ATOM 8645 C CA . ILE C 2 84 ? 125.719 103.782 69.779 1.00 72.18 84 ILE C CA 1
ATOM 8646 C C . ILE C 2 84 ? 124.755 103.480 68.635 1.00 72.18 84 ILE C C 1
ATOM 8647 O O . ILE C 2 84 ? 125.171 103.185 67.508 1.00 72.18 84 ILE C O 1
ATOM 8652 N N . THR C 2 85 ? 123.452 103.550 68.909 1.00 73.30 85 THR C N 1
ATOM 8653 C CA . THR C 2 85 ? 122.455 103.282 67.877 1.00 73.30 85 THR C CA 1
ATOM 8654 C C . THR C 2 85 ? 122.555 104.296 66.743 1.00 73.30 85 THR C C 1
ATOM 8655 O O . THR C 2 85 ? 122.474 103.935 65.563 1.00 73.30 85 THR C O 1
ATOM 8659 N N . TYR C 2 86 ? 122.736 105.574 67.083 1.00 76.20 86 TYR C N 1
ATOM 8660 C CA . TYR C 2 86 ? 122.850 106.600 66.051 1.00 76.20 86 TYR C CA 1
ATOM 8661 C C . TYR C 2 86 ? 124.108 106.408 65.212 1.00 76.20 86 TYR C C 1
ATOM 8662 O O . TYR C 2 86 ? 124.075 106.575 63.988 1.00 76.20 86 TYR C O 1
ATOM 8671 N N . ARG C 2 87 ? 125.229 106.061 65.851 1.00 76.87 87 ARG C N 1
ATOM 8672 C CA . ARG C 2 87 ? 126.461 105.846 65.097 1.00 76.87 87 ARG C CA 1
ATOM 8673 C C . ARG C 2 87 ? 126.356 104.604 64.219 1.00 76.87 87 ARG C C 1
ATOM 8674 O O . ARG C 2 87 ? 126.983 104.533 63.155 1.00 76.87 87 ARG C O 1
ATOM 8682 N N . LEU C 2 88 ? 125.566 103.616 64.644 1.00 77.68 88 LEU C N 1
ATOM 8683 C CA . LEU C 2 88 ? 125.377 102.419 63.835 1.00 77.68 88 LEU C CA 1
ATOM 8684 C C . LEU C 2 88 ? 124.295 102.588 62.778 1.00 77.68 88 LEU C C 1
ATOM 8685 O O . LEU C 2 88 ? 124.075 101.661 61.991 1.00 77.68 88 LEU C O 1
ATOM 8690 N N . ALA C 2 89 ? 123.619 103.731 62.741 1.00 77.03 89 ALA C N 1
ATOM 8691 C CA . ALA C 2 89 ? 122.596 103.984 61.734 1.00 77.03 89 ALA C CA 1
ATOM 8692 C C . ALA C 2 89 ? 122.768 105.370 61.123 1.00 77.03 89 ALA C C 1
ATOM 8693 O O . ALA C 2 89 ? 122.170 105.685 60.095 1.00 77.03 89 ALA C O 1
ATOM 8695 N N . MET D 2 1 ? 104.237 100.878 94.764 1.00 47.56 1 MET D N 1
ATOM 8696 C CA . MET D 2 1 ? 105.406 100.395 95.488 1.00 47.56 1 MET D CA 1
ATOM 8697 C C . MET D 2 1 ? 105.734 98.955 95.107 1.00 47.56 1 MET D C 1
ATOM 8698 O O . MET D 2 1 ? 105.602 98.572 93.945 1.00 47.56 1 MET D O 1
ATOM 8703 N N . ASN D 2 2 ? 106.162 98.165 96.094 1.00 43.86 2 ASN D N 1
ATOM 8704 C CA . ASN D 2 2 ? 106.587 96.769 95.906 1.00 43.86 2 ASN D CA 1
ATOM 8705 C C . ASN D 2 2 ? 107.623 96.751 94.781 1.00 43.86 2 ASN D C 1
ATOM 8706 O O . ASN D 2 2 ? 108.404 97.703 94.664 1.00 43.86 2 ASN D O 1
ATOM 8711 N N . ILE D 2 3 ? 107.677 95.714 93.949 1.00 42.91 3 ILE D N 1
ATOM 8712 C CA . ILE D 2 3 ? 108.523 95.729 92.760 1.00 42.91 3 ILE D CA 1
ATOM 8713 C C . ILE D 2 3 ? 107.658 95.243 91.609 1.00 42.91 3 ILE D C 1
ATOM 8714 O O . ILE D 2 3 ? 107.971 95.463 90.434 1.00 42.91 3 ILE D O 1
ATOM 8719 N N . TYR D 2 4 ? 106.547 94.599 91.952 1.00 43.75 4 TYR D N 1
ATOM 8720 C CA . TYR D 2 4 ? 105.616 94.039 90.984 1.00 43.75 4 TYR D CA 1
ATOM 8721 C C . TYR D 2 4 ? 104.482 94.998 90.670 1.00 43.75 4 TYR D C 1
ATOM 8722 O O . TYR D 2 4 ? 103.921 94.949 89.570 1.00 43.75 4 TYR D O 1
ATOM 8731 N N . ASP D 2 5 ? 104.127 95.868 91.617 1.00 41.89 5 ASP D N 1
ATOM 8732 C CA . ASP D 2 5 ? 103.059 96.835 91.400 1.00 41.89 5 ASP D CA 1
ATOM 8733 C C . ASP D 2 5 ? 103.382 97.766 90.238 1.00 41.89 5 ASP D C 1
ATOM 8734 O O . ASP D 2 5 ? 102.575 97.935 89.318 1.00 41.89 5 ASP D O 1
ATOM 8739 N N . VAL D 2 6 ? 104.575 98.367 90.259 1.00 40.54 6 VAL D N 1
ATOM 8740 C CA . VAL D 2 6 ? 104.951 99.311 89.215 1.00 40.54 6 VAL D CA 1
ATOM 8741 C C . VAL D 2 6 ? 105.067 98.630 87.856 1.00 40.54 6 VAL D C 1
ATOM 8742 O O . VAL D 2 6 ? 104.661 99.211 86.840 1.00 40.54 6 VAL D O 1
ATOM 8746 N N . LEU D 2 7 ? 105.592 97.404 87.808 1.00 40.30 7 LEU D N 1
ATOM 8747 C CA . LEU D 2 7 ? 105.677 96.676 86.549 1.00 40.30 7 LEU D CA 1
ATOM 8748 C C . LEU D 2 7 ? 104.295 96.389 85.983 1.00 40.30 7 LEU D C 1
ATOM 8749 O O . LEU D 2 7 ? 104.069 96.550 84.779 1.00 40.30 7 LEU D O 1
ATOM 8754 N N . ILE D 2 8 ? 103.358 95.981 86.839 1.00 38.83 8 ILE D N 1
ATOM 8755 C CA . ILE D 2 8 ? 102.005 95.684 86.380 1.00 38.83 8 ILE D CA 1
ATOM 8756 C C . ILE D 2 8 ? 101.306 96.954 85.914 1.00 38.83 8 ILE D C 1
ATOM 8757 O O . ILE D 2 8 ? 100.559 96.940 84.930 1.00 38.83 8 ILE D O 1
ATOM 8762 N N . TRP D 2 9 ? 101.541 98.074 86.600 1.00 40.05 9 TRP D N 1
ATOM 8763 C CA . TRP D 2 9 ? 100.929 99.331 86.177 1.00 40.05 9 TRP D CA 1
ATOM 8764 C C . TRP D 2 9 ? 101.473 99.786 84.825 1.00 40.05 9 TRP D C 1
ATOM 8765 O O . TRP D 2 9 ? 100.714 100.235 83.955 1.00 40.05 9 TRP D O 1
ATOM 8776 N N . MET D 2 10 ? 102.787 99.669 84.623 1.00 41.88 10 MET D N 1
ATOM 8777 C CA . MET D 2 10 ? 103.362 100.009 83.325 1.00 41.88 10 MET D CA 1
ATOM 8778 C C . MET D 2 10 ? 102.843 99.077 82.234 1.00 41.88 10 MET D C 1
ATOM 8779 O O . MET D 2 10 ? 102.567 99.506 81.109 1.00 41.88 10 MET D O 1
ATOM 8784 N N . ALA D 2 11 ? 102.705 97.789 82.555 1.00 43.04 11 ALA D N 1
ATOM 8785 C CA . ALA D 2 11 ? 102.164 96.835 81.593 1.00 43.04 11 ALA D CA 1
ATOM 8786 C C . ALA D 2 11 ? 100.724 97.175 81.232 1.00 43.04 11 ALA D C 1
ATOM 8787 O O . ALA D 2 11 ? 100.318 97.056 80.072 1.00 43.04 11 ALA D O 1
ATOM 8789 N N . LEU D 2 12 ? 99.932 97.592 82.221 1.00 42.23 12 LEU D N 1
ATOM 8790 C CA . LEU D 2 12 ? 98.552 97.985 81.955 1.00 42.23 12 LEU D CA 1
ATOM 8791 C C . LEU D 2 12 ? 98.492 99.223 81.072 1.00 42.23 12 LEU D C 1
ATOM 8792 O O . LEU D 2 12 ? 97.658 99.306 80.162 1.00 42.23 12 LEU D O 1
ATOM 8797 N N . GLY D 2 13 ? 99.363 100.201 81.328 1.00 45.99 13 GLY D N 1
ATOM 8798 C CA . GLY D 2 13 ? 99.419 101.367 80.458 1.00 45.99 13 GLY D CA 1
ATOM 8799 C C . GLY D 2 13 ? 99.810 101.012 79.034 1.00 45.99 13 GLY D C 1
ATOM 8800 O O . GLY D 2 13 ? 99.223 101.519 78.071 1.00 45.99 13 GLY D O 1
ATOM 8801 N N . MET D 2 14 ? 100.798 100.126 78.882 1.00 48.92 14 MET D N 1
ATOM 8802 C CA . MET D 2 14 ? 101.195 99.676 77.552 1.00 48.92 14 MET D CA 1
ATOM 8803 C C . MET D 2 14 ? 100.059 98.939 76.856 1.00 48.92 14 MET D C 1
ATOM 8804 O O . MET D 2 14 ? 99.844 99.111 75.651 1.00 48.92 14 MET D O 1
ATOM 8809 N N . THR D 2 15 ? 99.326 98.106 77.598 1.00 48.82 15 THR D N 1
ATOM 8810 C CA . THR D 2 15 ? 98.196 97.387 77.020 1.00 48.82 15 THR D CA 1
ATOM 8811 C C . THR D 2 15 ? 97.103 98.349 76.575 1.00 48.82 15 THR D C 1
ATOM 8812 O O . THR D 2 15 ? 96.495 98.162 75.515 1.00 48.82 15 THR D O 1
ATOM 8816 N N . ALA D 2 16 ? 96.833 99.381 77.377 1.00 51.52 16 ALA D N 1
ATOM 8817 C CA . ALA D 2 16 ? 95.844 100.380 76.986 1.00 51.52 16 ALA D CA 1
ATOM 8818 C C . ALA D 2 16 ? 96.269 101.107 75.717 1.00 51.52 16 ALA D C 1
ATOM 8819 O O . ALA D 2 16 ? 95.452 101.324 74.812 1.00 51.52 16 ALA D O 1
ATOM 8821 N N . LEU D 2 17 ? 97.547 101.484 75.631 1.00 54.34 17 LEU D N 1
ATOM 8822 C CA . LEU D 2 17 ? 98.040 102.132 74.419 1.00 54.34 17 LEU D CA 1
ATOM 8823 C C . LEU D 2 17 ? 97.917 101.211 73.211 1.00 54.34 17 LEU D C 1
ATOM 8824 O O . LEU D 2 17 ? 97.530 101.650 72.121 1.00 54.34 17 LEU D O 1
ATOM 8829 N N . LEU D 2 18 ? 98.250 99.930 73.385 1.00 57.05 18 LEU D N 1
ATOM 8830 C CA . LEU D 2 18 ? 98.151 98.978 72.285 1.00 57.05 18 LEU D CA 1
ATOM 8831 C C . LEU D 2 18 ? 96.710 98.815 71.822 1.00 57.05 18 LEU D C 1
ATOM 8832 O O . LEU D 2 18 ? 96.440 98.763 70.617 1.00 57.05 18 LEU D O 1
ATOM 8837 N N . ILE D 2 19 ? 95.770 98.726 72.765 1.00 59.08 19 ILE D N 1
ATOM 8838 C CA . ILE D 2 19 ? 94.364 98.577 72.397 1.00 59.08 19 ILE D CA 1
ATOM 8839 C C . ILE D 2 19 ? 93.868 99.818 71.668 1.00 59.08 19 ILE D C 1
ATOM 8840 O O . ILE D 2 19 ? 93.132 99.720 70.678 1.00 59.08 19 ILE D O 1
ATOM 8845 N N . GLN D 2 20 ? 94.262 101.006 72.137 1.00 66.15 20 GLN D N 1
ATOM 8846 C CA . GLN D 2 20 ? 93.866 102.230 71.446 1.00 66.15 20 GLN D CA 1
ATOM 8847 C C . GLN D 2 20 ? 94.434 102.292 70.033 1.00 66.15 20 GLN D C 1
ATOM 8848 O O . GLN D 2 20 ? 93.718 102.662 69.090 1.00 66.15 20 GLN D O 1
ATOM 8854 N N . TYR D 2 21 ? 95.710 101.935 69.864 1.00 70.97 21 TYR D N 1
ATOM 8855 C CA . TYR D 2 21 ? 96.305 101.932 68.533 1.00 70.97 21 TYR D CA 1
ATOM 8856 C C . TYR D 2 21 ? 95.620 100.919 67.626 1.00 70.97 21 TYR D C 1
ATOM 8857 O O . TYR D 2 21 ? 95.388 101.194 66.444 1.00 70.97 21 TYR D O 1
ATOM 8866 N N . GLY D 2 22 ? 95.293 99.741 68.161 1.00 72.11 22 GLY D N 1
ATOM 8867 C CA . GLY D 2 22 ? 94.582 98.751 67.369 1.00 72.11 22 GLY D CA 1
ATOM 8868 C C . GLY D 2 22 ? 93.204 99.223 66.949 1.00 72.11 22 GLY D C 1
ATOM 8869 O O . GLY D 2 22 ? 92.774 98.986 65.819 1.00 72.11 22 GLY D O 1
ATOM 8870 N N . ILE D 2 23 ? 92.493 99.899 67.854 1.00 73.19 23 ILE D N 1
ATOM 8871 C CA . ILE D 2 23 ? 91.176 100.436 67.517 1.00 73.19 23 ILE D CA 1
ATOM 8872 C C . ILE D 2 23 ? 91.297 101.473 66.407 1.00 73.19 23 ILE D C 1
ATOM 8873 O O . ILE D 2 23 ? 90.520 101.471 65.442 1.00 73.19 23 ILE D O 1
ATOM 8878 N N . TRP D 2 24 ? 92.277 102.373 66.525 1.00 80.09 24 TRP D N 1
ATOM 8879 C CA . TRP D 2 24 ? 92.458 103.392 65.494 1.00 80.09 24 TRP D CA 1
ATOM 8880 C C . TRP D 2 24 ? 92.827 102.763 64.154 1.00 80.09 24 TRP D C 1
ATOM 8881 O O . TRP D 2 24 ? 92.334 103.190 63.103 1.00 80.09 24 TRP D O 1
ATOM 8892 N N . ARG D 2 25 ? 93.695 101.750 64.173 1.00 80.08 25 ARG D N 1
ATOM 8893 C CA . ARG D 2 25 ? 94.083 101.080 62.936 1.00 80.08 25 ARG D CA 1
ATOM 8894 C C . ARG D 2 25 ? 92.895 100.367 62.303 1.00 80.08 25 ARG D C 1
ATOM 8895 O O . ARG D 2 25 ? 92.730 100.381 61.079 1.00 80.08 25 ARG D O 1
ATOM 8903 N N . TYR D 2 26 ? 92.057 99.731 63.125 1.00 82.12 26 TYR D N 1
ATOM 8904 C CA . TYR D 2 26 ? 90.854 99.078 62.622 1.00 82.12 26 TYR D CA 1
ATOM 8905 C C . TYR D 2 26 ? 89.912 100.083 61.970 1.00 82.12 26 TYR D C 1
ATOM 8906 O O . TYR D 2 26 ? 89.379 99.845 60.878 1.00 82.12 26 TYR D O 1
ATOM 8915 N N . LEU D 2 27 ? 89.704 101.224 62.633 1.00 83.17 27 LEU D N 1
ATOM 8916 C CA . LEU D 2 27 ? 88.833 102.254 62.074 1.00 83.17 27 LEU D CA 1
ATOM 8917 C C . LEU D 2 27 ? 89.384 102.791 60.759 1.00 83.17 27 LEU D C 1
ATOM 8918 O O . LEU D 2 27 ? 88.630 103.001 59.802 1.00 83.17 27 LEU D O 1
ATOM 8923 N N . LYS D 2 28 ? 90.697 103.026 60.694 1.00 85.58 28 LYS D N 1
ATOM 8924 C CA . LYS D 2 28 ? 91.297 103.502 59.452 1.00 85.58 28 LYS D CA 1
ATOM 8925 C C . LYS D 2 28 ? 91.193 102.460 58.345 1.00 85.58 28 LYS D C 1
ATOM 8926 O O . LYS D 2 28 ? 90.951 102.811 57.184 1.00 85.58 28 LYS D O 1
ATOM 8932 N N . GLY D 2 29 ? 91.376 101.181 58.679 1.00 85.42 29 GLY D N 1
ATOM 8933 C CA . GLY D 2 29 ? 91.238 100.136 57.680 1.00 85.42 29 GLY D CA 1
ATOM 8934 C C . GLY D 2 29 ? 89.831 100.041 57.125 1.00 85.42 29 GLY D C 1
ATOM 8935 O O . GLY D 2 29 ? 89.639 99.892 55.915 1.00 85.42 29 GLY D O 1
ATOM 8936 N N . LYS D 2 30 ? 88.826 100.128 57.997 1.00 86.04 30 LYS D N 1
ATOM 8937 C CA . LYS D 2 30 ? 87.447 100.165 57.526 1.00 86.04 30 LYS D CA 1
ATOM 8938 C C . LYS D 2 30 ? 87.049 101.525 56.970 1.00 86.04 30 LYS D C 1
ATOM 8939 O O . LYS D 2 30 ? 85.969 101.643 56.382 1.00 86.04 30 LYS D O 1
ATOM 8945 N N . GLY D 2 31 ? 87.886 102.548 57.141 1.00 86.95 31 GLY D N 1
ATOM 8946 C CA . GLY D 2 31 ? 87.647 103.855 56.575 1.00 86.95 31 GLY D CA 1
ATOM 8947 C C . GLY D 2 31 ? 86.853 104.800 57.450 1.00 86.95 31 GLY D C 1
ATOM 8948 O O . GLY D 2 31 ? 86.855 106.009 57.192 1.00 86.95 31 GLY D O 1
ATOM 8949 N N . LYS D 2 32 ? 86.176 104.288 58.478 1.00 87.85 32 LYS D N 1
ATOM 8950 C CA . LYS D 2 32 ? 85.367 105.115 59.372 1.00 87.85 32 LYS D CA 1
ATOM 8951 C C . LYS D 2 32 ? 86.170 105.420 60.638 1.00 87.85 32 LYS D C 1
ATOM 8952 O O . LYS D 2 32 ? 85.953 104.858 61.713 1.00 87.85 32 LYS D O 1
ATOM 8958 N N . ASP D 2 33 ? 87.124 106.339 60.489 1.00 88.61 33 ASP D N 1
ATOM 8959 C CA . ASP D 2 33 ? 88.038 106.706 61.564 1.00 88.61 33 ASP D CA 1
ATOM 8960 C C . ASP D 2 33 ? 87.646 108.015 62.243 1.00 88.61 33 ASP D C 1
ATOM 8961 O O . ASP D 2 33 ? 88.521 108.783 62.654 1.00 88.61 33 ASP D O 1
ATOM 8966 N N . THR D 2 34 ? 86.349 108.280 62.377 1.00 87.34 34 THR D N 1
ATOM 8967 C CA . THR D 2 34 ? 85.898 109.521 62.987 1.00 87.34 34 THR D CA 1
ATOM 8968 C C . THR D 2 34 ? 86.231 109.543 64.477 1.00 87.34 34 THR D C 1
ATOM 8969 O O . THR D 2 34 ? 86.473 108.510 65.107 1.00 87.34 34 THR D O 1
ATOM 8973 N N . ILE D 2 35 ? 86.254 110.757 65.037 1.00 85.07 35 ILE D N 1
ATOM 8974 C CA . ILE D 2 35 ? 86.589 110.913 66.456 1.00 85.07 35 ILE D CA 1
ATOM 8975 C C . ILE D 2 35 ? 85.601 110.199 67.367 1.00 85.07 35 ILE D C 1
ATOM 8976 O O . ILE D 2 35 ? 86.045 109.486 68.280 1.00 85.07 35 ILE D O 1
ATOM 8981 N N . PRO D 2 36 ? 84.274 110.339 67.210 1.00 83.53 36 PRO D N 1
ATOM 8982 C CA . PRO D 2 36 ? 83.368 109.603 68.112 1.00 83.53 36 PRO D CA 1
ATOM 8983 C C . PRO D 2 36 ? 83.557 108.096 68.071 1.00 83.53 36 PRO D C 1
ATOM 8984 O O . PRO D 2 36 ? 83.497 107.439 69.120 1.00 83.53 36 PRO D O 1
ATOM 8988 N N . LEU D 2 37 ? 83.799 107.530 66.889 1.00 82.53 37 LEU D N 1
ATOM 8989 C CA . LEU D 2 37 ? 84.073 106.099 66.774 1.00 82.53 37 LEU D CA 1
ATOM 8990 C C . LEU D 2 37 ? 85.354 105.698 67.455 1.00 82.53 37 LEU D C 1
ATOM 8991 O O . LEU D 2 37 ? 85.536 104.515 67.772 1.00 82.53 37 LEU D O 1
ATOM 8996 N N . GLN D 2 38 ? 86.245 106.657 67.685 1.00 79.73 38 GLN D N 1
ATOM 8997 C CA . GLN D 2 38 ? 87.471 106.435 68.439 1.00 79.73 38 GLN D CA 1
ATOM 8998 C C . GLN D 2 38 ? 87.309 106.714 69.924 1.00 79.73 38 GLN D C 1
ATOM 8999 O O . GLN D 2 38 ? 87.919 106.029 70.744 1.00 79.73 38 GLN D O 1
ATOM 9005 N N . ILE D 2 39 ? 86.478 107.692 70.294 1.00 76.21 39 ILE D N 1
ATOM 9006 C CA . ILE D 2 39 ? 86.206 107.936 71.707 1.00 76.21 39 ILE D CA 1
ATOM 9007 C C . ILE D 2 39 ? 85.432 106.772 72.316 1.00 76.21 39 ILE D C 1
ATOM 9008 O O . ILE D 2 39 ? 85.648 106.414 73.481 1.00 76.21 39 ILE D O 1
ATOM 9013 N N . CYS D 2 40 ? 84.526 106.159 71.551 1.00 72.04 40 CYS D N 1
ATOM 9014 C CA . CYS D 2 40 ? 83.821 104.980 72.047 1.00 72.04 40 CYS D CA 1
ATOM 9015 C C . CYS D 2 40 ? 84.792 103.832 72.318 1.00 72.04 40 CYS D C 1
ATOM 9016 O O . CYS D 2 40 ? 84.710 103.165 73.362 1.00 72.04 40 CYS D O 1
ATOM 9019 N N . GLY D 2 41 ? 85.727 103.599 71.396 1.00 67.89 41 GLY D N 1
ATOM 9020 C CA . GLY D 2 41 ? 86.741 102.585 71.627 1.00 67.89 41 GLY D CA 1
ATOM 9021 C C . GLY D 2 41 ? 87.643 102.925 72.797 1.00 67.89 41 GLY D C 1
ATOM 9022 O O . GLY D 2 41 ? 88.076 102.037 73.536 1.00 67.89 41 GLY D O 1
ATOM 9023 N N . PHE D 2 42 ? 87.940 104.214 72.981 1.00 65.09 42 PHE D N 1
ATOM 9024 C CA . PHE D 2 42 ? 88.721 104.634 74.139 1.00 65.09 42 PHE D CA 1
ATOM 9025 C C . PHE D 2 42 ? 87.989 104.323 75.435 1.00 65.09 42 PHE D C 1
ATOM 9026 O O . PHE D 2 42 ? 88.597 103.879 76.411 1.00 65.09 42 PHE D O 1
ATOM 9034 N N . LEU D 2 43 ? 86.680 104.577 75.469 1.00 61.94 43 LEU D N 1
ATOM 9035 C CA . LEU D 2 43 ? 85.901 104.250 76.658 1.00 61.94 43 LEU D CA 1
ATOM 9036 C C . LEU D 2 43 ? 85.906 102.752 76.930 1.00 61.94 43 LEU D C 1
ATOM 9037 O O . LEU D 2 43 ? 86.063 102.328 78.084 1.00 61.94 43 LEU D O 1
ATOM 9042 N N . ALA D 2 44 ? 85.750 101.937 75.883 1.00 57.93 44 ALA D N 1
ATOM 9043 C CA . ALA D 2 44 ? 85.800 100.488 76.064 1.00 57.93 44 ALA D CA 1
ATOM 9044 C C . ALA D 2 44 ? 87.155 100.045 76.609 1.00 57.93 44 ALA D C 1
ATOM 9045 O O . ALA D 2 44 ? 87.230 99.243 77.550 1.00 57.93 44 ALA D O 1
ATOM 9047 N N . ASN D 2 45 ? 88.239 100.566 76.030 1.00 54.06 45 ASN D N 1
ATOM 9048 C CA . ASN D 2 45 ? 89.581 100.208 76.480 1.00 54.06 45 ASN D CA 1
ATOM 9049 C C . ASN D 2 45 ? 89.815 100.656 77.917 1.00 54.06 45 ASN D C 1
ATOM 9050 O O . ASN D 2 45 ? 90.423 99.934 78.717 1.00 54.06 45 ASN D O 1
ATOM 9055 N N . PHE D 2 46 ? 89.341 101.855 78.259 1.00 50.77 46 PHE D N 1
ATOM 9056 C CA . PHE D 2 46 ? 89.482 102.370 79.614 1.00 50.77 46 PHE D CA 1
ATOM 9057 C C . PHE D 2 46 ? 88.776 101.469 80.613 1.00 50.77 46 PHE D C 1
ATOM 9058 O O . PHE D 2 46 ? 89.316 101.156 81.677 1.00 50.77 46 PHE D O 1
ATOM 9066 N N . PHE D 2 47 ? 87.557 101.036 80.284 1.00 49.55 47 PHE D N 1
ATOM 9067 C CA . PHE D 2 47 ? 86.818 100.193 81.218 1.00 49.55 47 PHE D CA 1
ATOM 9068 C C . PHE D 2 47 ? 87.444 98.807 81.332 1.00 49.55 47 PHE D C 1
ATOM 9069 O O . PHE D 2 47 ? 87.442 98.207 82.412 1.00 49.55 47 PHE D O 1
ATOM 9077 N N . PHE D 2 48 ? 88.003 98.285 80.236 1.00 46.39 48 PHE D N 1
ATOM 9078 C CA . PHE D 2 48 ? 88.700 97.001 80.312 1.00 46.39 48 PHE D CA 1
ATOM 9079 C C . PHE D 2 48 ? 89.943 97.093 81.197 1.00 46.39 48 PHE D C 1
ATOM 9080 O O . PHE D 2 48 ? 90.192 96.216 82.042 1.00 46.39 48 PHE D O 1
ATOM 9088 N N . ILE D 2 49 ? 90.731 98.158 81.027 1.00 44.15 49 ILE D N 1
ATOM 9089 C CA . ILE D 2 49 ? 91.916 98.349 81.860 1.00 44.15 49 ILE D CA 1
ATOM 9090 C C . ILE D 2 49 ? 91.514 98.570 83.312 1.00 44.15 49 ILE D C 1
ATOM 9091 O O . ILE D 2 49 ? 92.194 98.110 84.238 1.00 44.15 49 ILE D O 1
ATOM 9096 N N . PHE D 2 50 ? 90.401 99.272 83.536 1.00 39.21 50 PHE D N 1
ATOM 9097 C CA . PHE D 2 50 ? 89.889 99.454 84.889 1.00 39.21 50 PHE D CA 1
ATOM 9098 C C . PHE D 2 50 ? 89.498 98.121 85.510 1.00 39.21 50 PHE D C 1
ATOM 9099 O O . PHE D 2 50 ? 89.750 97.884 86.695 1.00 39.21 50 PHE D O 1
ATOM 91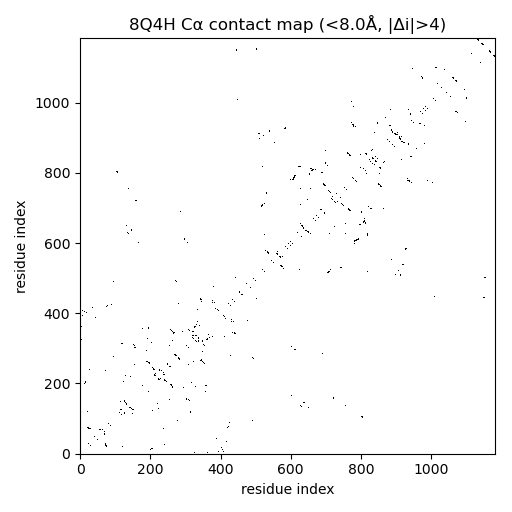07 N N . ALA D 2 51 ? 88.875 97.240 84.723 1.00 38.39 51 ALA D N 1
ATOM 9108 C CA . ALA D 2 51 ? 88.541 95.906 85.212 1.00 38.39 51 ALA D CA 1
ATOM 9109 C C . ALA D 2 51 ? 89.790 95.157 85.650 1.00 38.39 51 ALA D C 1
ATOM 9110 O O . ALA D 2 51 ? 89.836 94.586 86.747 1.00 38.39 51 ALA D O 1
ATOM 9112 N N . LEU D 2 52 ? 90.818 95.149 84.798 1.00 36.63 52 LEU D N 1
ATOM 9113 C CA . LEU D 2 52 ? 92.042 94.427 85.140 1.00 36.63 52 LEU D CA 1
ATOM 9114 C C . LEU D 2 52 ? 92.706 95.015 86.382 1.00 36.63 52 LEU D C 1
ATOM 9115 O O . LEU D 2 52 ? 93.151 94.276 87.274 1.00 36.63 52 LEU D O 1
ATOM 9120 N N . ALA D 2 53 ? 92.773 96.346 86.462 1.00 35.88 53 ALA D N 1
ATOM 9121 C CA . ALA D 2 53 ? 93.410 96.997 87.600 1.00 35.88 53 ALA D CA 1
ATOM 9122 C C . ALA D 2 53 ? 92.649 96.731 88.892 1.00 35.88 53 ALA D C 1
ATOM 9123 O O . ALA D 2 53 ? 93.258 96.485 89.940 1.00 35.88 53 ALA D O 1
ATOM 9125 N N . TRP D 2 54 ? 91.315 96.780 88.839 1.00 33.91 54 TRP D N 1
ATOM 9126 C CA . TRP D 2 54 ? 90.519 96.494 90.026 1.00 33.91 54 TRP D CA 1
ATOM 9127 C C . TRP D 2 54 ? 90.677 95.045 90.458 1.00 33.91 54 TRP D C 1
ATOM 9128 O O . TRP D 2 54 ? 90.729 94.757 91.657 1.00 33.91 54 TRP D O 1
ATOM 9139 N N . GLY D 2 55 ? 90.744 94.118 89.500 1.00 34.57 55 GLY D N 1
ATOM 9140 C CA . GLY D 2 55 ? 90.991 92.730 89.855 1.00 34.57 55 GLY D CA 1
ATOM 9141 C C . GLY D 2 55 ? 92.322 92.542 90.556 1.00 34.57 55 GLY D C 1
ATOM 9142 O O . GLY D 2 55 ? 92.408 91.848 91.575 1.00 34.57 55 GLY D O 1
ATOM 9143 N N . TYR D 2 56 ? 93.376 93.173 90.034 1.00 35.86 56 TYR D N 1
ATOM 9144 C CA . TYR D 2 56 ? 94.681 93.080 90.683 1.00 35.86 56 TYR D CA 1
ATOM 9145 C C . TYR D 2 56 ? 94.647 93.678 92.086 1.00 35.86 56 TYR D C 1
ATOM 9146 O O . TYR D 2 56 ? 95.176 93.089 93.038 1.00 35.86 56 TYR D O 1
ATOM 9155 N N . SER D 2 57 ? 94.021 94.849 92.234 1.00 33.84 57 SER D N 1
ATOM 9156 C CA . SER D 2 57 ? 93.970 95.499 93.540 1.00 33.84 57 SER D CA 1
ATOM 9157 C C . SER D 2 57 ? 93.178 94.668 94.541 1.00 33.84 57 SER D C 1
ATOM 9158 O O . SER D 2 57 ? 93.551 94.578 95.716 1.00 33.84 57 SER D O 1
ATOM 9161 N N . SER D 2 58 ? 92.077 94.058 94.097 1.00 33.20 58 SER D N 1
ATOM 9162 C CA . SER D 2 58 ? 91.292 93.209 94.985 1.00 33.20 58 SER D CA 1
ATOM 9163 C C . SER D 2 58 ? 92.066 91.957 95.373 1.00 33.20 58 SER D C 1
ATOM 9164 O O . SER D 2 58 ? 91.935 91.464 96.499 1.00 33.20 58 SER D O 1
ATOM 9167 N N . PHE D 2 59 ? 92.871 91.420 94.453 1.00 34.80 59 PHE D N 1
ATOM 9168 C CA . PHE D 2 59 ? 93.740 90.306 94.815 1.00 34.80 59 PHE D CA 1
ATOM 9169 C C . PHE D 2 59 ? 94.753 90.724 95.872 1.00 34.80 59 PHE D C 1
ATOM 9170 O O . PHE D 2 59 ? 95.062 89.953 96.788 1.00 34.80 59 PHE D O 1
ATOM 9178 N N . SER D 2 60 ? 95.288 91.943 95.757 1.00 36.24 60 SER D N 1
ATOM 9179 C CA . SER D 2 60 ? 96.228 92.434 96.760 1.00 36.24 60 SER D CA 1
ATOM 9180 C C . SER D 2 60 ? 95.568 92.556 98.131 1.00 36.24 60 SER D C 1
ATOM 9181 O O . SER D 2 60 ? 96.193 92.263 99.156 1.00 36.24 60 SER D O 1
ATOM 9184 N N . GLU D 2 61 ? 94.306 92.985 98.169 1.00 35.69 61 GLU D N 1
ATOM 9185 C CA . GLU D 2 61 ? 93.594 93.219 99.420 1.00 35.69 61 GLU D CA 1
ATOM 9186 C C . GLU D 2 61 ? 92.998 91.954 100.021 1.00 35.69 61 GLU D C 1
ATOM 9187 O O . GLU D 2 61 ? 92.291 92.048 101.030 1.00 35.69 61 GLU D O 1
ATOM 9193 N N . ARG D 2 62 ? 93.244 90.789 99.421 1.00 34.51 62 ARG D N 1
ATOM 9194 C CA . ARG D 2 62 ? 92.709 89.506 99.868 1.00 34.51 62 ARG D CA 1
ATOM 9195 C C . ARG D 2 62 ? 91.190 89.449 99.799 1.00 34.51 62 ARG D C 1
ATOM 9196 O O . ARG D 2 62 ? 90.568 88.627 100.477 1.00 34.51 62 ARG D O 1
ATOM 9204 N N . GLU D 2 63 ? 90.577 90.308 98.990 1.00 33.98 63 GLU D N 1
ATOM 9205 C CA . GLU D 2 63 ? 89.142 90.278 98.723 1.00 33.98 63 GLU D CA 1
ATOM 9206 C C . GLU D 2 63 ? 88.971 89.574 97.382 1.00 33.98 63 GLU D C 1
ATOM 9207 O O . GLU D 2 63 ? 89.001 90.214 96.328 1.00 33.98 63 GLU D O 1
ATOM 9213 N N . TYR D 2 64 ? 88.791 88.254 97.424 1.00 35.01 64 TYR D N 1
ATOM 9214 C CA . TYR D 2 64 ? 88.879 87.428 96.228 1.00 35.01 64 TYR D CA 1
ATOM 9215 C C . TYR D 2 64 ? 87.592 87.369 95.420 1.00 35.01 64 TYR D C 1
ATOM 9216 O O . TYR D 2 64 ? 87.658 87.160 94.204 1.00 35.01 64 TYR D O 1
ATOM 9225 N N . GLN D 2 65 ? 86.430 87.540 96.048 1.00 34.70 65 GLN D N 1
ATOM 9226 C CA . GLN D 2 65 ? 85.192 87.497 95.279 1.00 34.70 65 GLN D CA 1
ATOM 9227 C C . GLN D 2 65 ? 84.991 88.789 94.499 1.00 34.70 65 GLN D C 1
ATOM 9228 O O . GLN D 2 65 ? 84.313 88.800 93.465 1.00 34.70 65 GLN D O 1
ATOM 9234 N N . ALA D 2 66 ? 85.584 89.885 94.973 1.00 34.18 66 ALA D N 1
ATOM 9235 C CA . ALA D 2 66 ? 85.495 91.149 94.249 1.00 34.18 66 ALA D CA 1
ATOM 9236 C C . ALA D 2 66 ? 86.244 91.077 92.924 1.00 34.18 66 ALA D C 1
ATOM 9237 O O . ALA D 2 66 ? 85.947 91.830 91.990 1.00 34.18 66 ALA D O 1
ATOM 9239 N N . ILE D 2 67 ? 87.220 90.171 92.822 1.00 34.95 67 ILE D N 1
ATOM 9240 C CA . ILE D 2 67 ? 87.992 90.033 91.588 1.00 34.95 67 ILE D CA 1
ATOM 9241 C C . ILE D 2 67 ? 87.100 89.622 90.428 1.00 34.95 67 ILE D C 1
ATOM 9242 O O . ILE D 2 67 ? 87.196 90.183 89.330 1.00 34.95 67 ILE D O 1
ATOM 9247 N N . GLY D 2 68 ? 86.226 88.644 90.643 1.00 37.31 68 GLY D N 1
ATOM 9248 C CA . GLY D 2 68 ? 85.352 88.173 89.587 1.00 37.31 68 GLY D CA 1
ATOM 9249 C C . GLY D 2 68 ? 84.186 89.099 89.317 1.00 37.31 68 GLY D C 1
ATOM 9250 O O . GLY D 2 68 ? 83.809 89.311 88.161 1.00 37.31 68 GLY D O 1
ATOM 9251 N N . MET D 2 69 ? 83.602 89.656 90.379 1.00 38.54 69 MET D N 1
ATOM 9252 C CA . MET D 2 69 ? 82.483 90.576 90.204 1.00 38.54 69 MET D CA 1
ATOM 9253 C C . MET D 2 69 ? 82.923 91.844 89.483 1.00 38.54 69 MET D C 1
ATOM 9254 O O . MET D 2 69 ? 82.209 92.352 88.609 1.00 38.54 69 MET D O 1
ATOM 9259 N N . GLY D 2 70 ? 84.095 92.374 89.842 1.00 37.93 70 GLY D N 1
ATOM 9260 C CA . GLY D 2 70 ? 84.618 93.531 89.135 1.00 37.93 70 GLY D CA 1
ATOM 9261 C C . GLY D 2 70 ? 84.895 93.228 87.678 1.00 37.93 70 GLY D C 1
ATOM 9262 O O . GLY D 2 70 ? 84.579 94.027 86.793 1.00 37.93 70 GLY D O 1
ATOM 9263 N N . PHE D 2 71 ? 85.484 92.058 87.410 1.00 39.52 71 PHE D N 1
ATOM 9264 C CA . PHE D 2 71 ? 85.673 91.626 86.030 1.00 39.52 71 PHE D CA 1
ATOM 9265 C C . PHE D 2 71 ? 84.353 91.619 85.277 1.00 39.52 71 PHE D C 1
ATOM 9266 O O . PHE D 2 71 ? 84.248 92.202 84.198 1.00 39.52 71 PHE D O 1
ATOM 9274 N N . ILE D 2 72 ? 83.320 91.002 85.852 1.00 40.17 72 ILE D N 1
ATOM 9275 C CA . ILE D 2 72 ? 82.039 90.893 85.156 1.00 40.17 72 ILE D CA 1
ATOM 9276 C C . ILE D 2 72 ? 81.463 92.276 8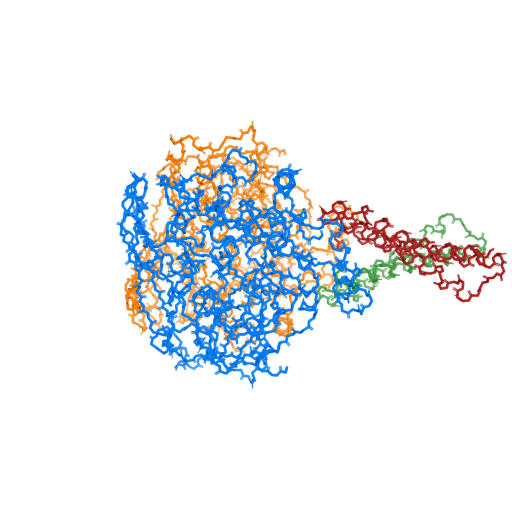4.867 1.00 40.17 72 ILE D C 1
ATOM 9277 O O . ILE D 2 72 ? 81.120 92.600 83.721 1.00 40.17 72 ILE D O 1
ATOM 9282 N N . PHE D 2 73 ? 81.377 93.123 85.895 1.00 41.19 73 PHE D N 1
ATOM 9283 C CA . PHE D 2 73 ? 80.709 94.412 85.728 1.00 41.19 73 PHE D CA 1
ATOM 9284 C C . PHE D 2 73 ? 81.480 95.327 84.784 1.00 41.19 73 PHE D C 1
ATOM 9285 O O . PHE D 2 73 ? 80.908 95.876 83.832 1.00 41.19 73 PHE D O 1
ATOM 9293 N N . PHE D 2 74 ? 82.782 95.502 85.019 1.00 42.40 74 PHE D N 1
ATOM 9294 C CA . PHE D 2 74 ? 83.546 96.418 84.183 1.00 42.40 74 PHE D CA 1
ATOM 9295 C C . PHE D 2 74 ? 83.755 95.841 82.786 1.00 42.40 74 PHE D C 1
ATOM 9296 O O . PHE D 2 74 ? 83.862 96.589 81.810 1.00 42.40 74 PHE D O 1
ATOM 9304 N N . GLY D 2 75 ? 83.766 94.511 82.656 1.00 47.21 75 GLY D N 1
ATOM 9305 C CA . GLY D 2 75 ? 83.837 93.905 81.343 1.00 47.21 75 GLY D CA 1
ATOM 9306 C C . GLY D 2 75 ? 82.586 94.121 80.524 1.00 47.21 75 GLY D C 1
ATOM 9307 O O . GLY D 2 75 ? 82.669 94.366 79.323 1.00 47.21 75 GLY D O 1
ATOM 9308 N N . GLY D 2 76 ? 81.410 94.033 81.149 1.00 50.77 76 GLY D N 1
ATOM 9309 C CA . GLY D 2 76 ? 80.194 94.406 80.441 1.00 50.77 76 GLY D CA 1
ATOM 9310 C C . GLY D 2 76 ? 80.165 95.882 80.090 1.00 50.77 76 GLY D C 1
ATOM 9311 O O . GLY D 2 76 ? 79.759 96.268 78.983 1.00 50.77 76 GLY D O 1
ATOM 9312 N N . THR D 2 77 ? 80.601 96.728 81.027 1.00 51.02 77 THR D N 1
ATOM 9313 C CA . THR D 2 77 ? 80.640 98.166 80.782 1.00 51.02 77 THR D CA 1
ATOM 9314 C C . THR D 2 77 ? 81.621 98.507 79.664 1.00 51.02 77 THR D C 1
ATOM 9315 O O . THR D 2 77 ? 81.504 99.551 79.016 1.00 51.02 77 THR D O 1
ATOM 9319 N N . ALA D 2 78 ? 82.614 97.643 79.440 1.00 54.60 78 ALA D N 1
ATOM 9320 C CA . ALA D 2 78 ? 83.540 97.840 78.329 1.00 54.60 78 ALA D CA 1
ATOM 9321 C C . ALA D 2 78 ? 82.999 97.230 77.041 1.00 54.60 78 ALA D C 1
ATOM 9322 O O . ALA D 2 78 ? 83.252 97.736 75.942 1.00 54.60 78 ALA D O 1
ATOM 9324 N N . LEU D 2 79 ? 82.260 96.125 77.160 1.00 59.74 79 LEU D N 1
ATOM 9325 C CA . LEU D 2 79 ? 81.738 95.440 75.984 1.00 59.74 79 LEU D CA 1
ATOM 9326 C C . LEU D 2 79 ? 80.660 96.261 75.297 1.00 59.74 79 LEU D C 1
ATOM 9327 O O . LEU D 2 79 ? 80.502 96.190 74.073 1.00 59.74 79 LEU D O 1
ATOM 9332 N N . ILE D 2 80 ? 79.890 97.032 76.069 1.00 63.28 80 ILE D N 1
ATOM 9333 C CA . ILE D 2 80 ? 78.853 97.869 75.460 1.00 63.28 80 ILE D CA 1
ATOM 9334 C C . ILE D 2 80 ? 79.437 98.863 74.457 1.00 63.28 80 ILE D C 1
ATOM 9335 O O . ILE D 2 80 ? 78.948 98.911 73.315 1.00 63.28 80 ILE D O 1
ATOM 9340 N N . PRO D 2 81 ? 80.464 99.662 74.789 1.00 65.42 81 PRO D N 1
ATOM 9341 C CA . PRO D 2 81 ? 81.084 100.494 73.743 1.00 65.42 81 PRO D CA 1
ATOM 9342 C C . PRO D 2 81 ? 81.693 99.686 72.614 1.00 65.42 81 PRO D C 1
ATOM 9343 O O . PRO D 2 81 ? 81.657 100.123 71.459 1.00 65.42 81 PRO D O 1
ATOM 9347 N N . ALA D 2 82 ? 82.265 98.518 72.915 1.00 66.70 82 ALA D N 1
ATOM 9348 C CA . ALA D 2 82 ? 82.818 97.674 71.861 1.00 66.70 82 ALA D CA 1
ATOM 9349 C C . ALA D 2 82 ? 81.724 97.201 70.913 1.00 66.70 82 ALA D C 1
ATOM 9350 O O . ALA D 2 82 ? 81.904 97.189 69.690 1.00 66.70 82 ALA D O 1
ATOM 9352 N N . ILE D 2 83 ? 80.574 96.810 71.467 1.00 70.15 83 ILE D N 1
ATOM 9353 C CA . ILE D 2 83 ? 79.448 96.393 70.638 1.00 70.15 83 ILE D CA 1
ATOM 9354 C C . ILE D 2 83 ? 78.958 97.553 69.779 1.00 70.15 83 ILE D C 1
ATOM 9355 O O . ILE D 2 83 ? 78.664 97.381 68.590 1.00 70.15 83 ILE D O 1
ATOM 9360 N N . ILE D 2 84 ? 78.867 98.751 70.363 1.00 72.18 84 ILE D N 1
ATOM 9361 C CA . ILE D 2 84 ? 78.426 99.916 69.596 1.00 72.18 84 ILE D CA 1
ATOM 9362 C C . ILE D 2 84 ? 79.399 100.206 68.457 1.00 72.18 84 ILE D C 1
ATOM 9363 O O . ILE D 2 84 ? 78.993 100.461 67.316 1.00 72.18 84 ILE D O 1
ATOM 9368 N N . THR D 2 85 ? 80.700 100.164 68.749 1.00 73.70 85 THR D N 1
ATOM 9369 C CA . THR D 2 85 ? 81.705 100.434 67.725 1.00 73.70 85 THR D CA 1
ATOM 9370 C C . THR D 2 85 ? 81.640 99.401 66.606 1.00 73.70 85 THR D C 1
ATOM 9371 O O . THR D 2 85 ? 81.722 99.746 65.421 1.00 73.70 85 THR D O 1
ATOM 9375 N N . TYR D 2 86 ? 81.483 98.123 66.962 1.00 75.75 86 TYR D N 1
ATOM 9376 C CA . TYR D 2 86 ? 81.405 97.085 65.940 1.00 75.75 86 TYR D CA 1
ATOM 9377 C C . TYR D 2 86 ? 80.149 97.236 65.089 1.00 75.75 86 TYR D C 1
ATOM 9378 O O . TYR D 2 86 ? 80.193 97.041 63.869 1.00 75.75 86 TYR D O 1
ATOM 9387 N N . ARG D 2 87 ? 79.017 97.576 65.712 1.00 77.37 87 ARG D N 1
ATOM 9388 C CA . ARG D 2 87 ? 77.785 97.741 64.946 1.00 77.37 87 ARG D CA 1
ATOM 9389 C C . ARG D 2 87 ? 77.860 98.967 64.043 1.00 77.37 87 ARG D C 1
ATOM 9390 O O . ARG D 2 87 ? 77.237 98.999 62.976 1.00 77.37 87 ARG D O 1
ATOM 9398 N N . LEU D 2 88 ? 78.620 99.986 64.451 1.00 78.23 88 LEU D N 1
ATOM 9399 C CA . LEU D 2 88 ? 78.776 101.173 63.621 1.00 78.23 88 LEU D CA 1
ATOM 9400 C C . LEU D 2 88 ? 79.863 101.019 62.566 1.00 78.23 88 LEU D C 1
ATOM 9401 O O . LEU D 2 88 ? 80.063 101.943 61.771 1.00 78.23 88 LEU D O 1
ATOM 9406 N N . ALA D 2 89 ? 80.567 99.893 62.542 1.00 77.61 89 ALA D N 1
ATOM 9407 C CA . ALA D 2 89 ? 81.598 99.656 61.539 1.00 77.61 89 ALA D CA 1
ATOM 9408 C C . ALA D 2 89 ? 81.419 98.288 60.891 1.00 77.61 89 ALA D C 1
ATOM 9409 O O . ALA D 2 89 ? 82.163 97.916 59.985 1.00 77.61 89 ALA D O 1
#

InterPro domains:
  IPR006311 Twin-arginine translocation pathway, signal sequence [PS51318] (1-39)
  IPR012832 Reductive dehalogenase [TIGR02486] (219-521)
  IPR017896 4Fe-4S ferredoxin-type, iron-sulphur binding domain [PS51379] (411-440)
  IPR017900 4Fe-4S ferredoxin, iron-sulphur binding, conserved site [PS00198] (420-431)
  IPR019546 Twin-arginine translocation pathway, signal sequence, bacterial/archaeal [PF10518] (3-23)
  IPR019546 Twin-arginine translocation pathway, signal sequence, bacterial/archaeal [TIGR01409] (4-36)

Nearest PDB structures (foldseek):
  8q4h-assembly1_D  TM=1.011E+00  e=5.507E-13  Desulfitobacterium hafniense TCE1
  8q4h-assembly1_B  TM=1.002E+00  e=4.265E-103  Desulfitobacterium hafniense TCE1
  4ur3-assembly3_C  TM=7.242E-01  e=4.904E-26  Sulfurospirillum multivorans
  4ur3-assembly3_D  TM=7.217E-01  e=4.094E-25  Sulfurospirillum multivorans
  4ur3-assembly2_F  TM=7.234E-01  e=5.375E-25  Sulfurospirillum multivorans

Foldseek 3Di:
DDQFDFFFDPPFDFAALCLALLNVLQAQVQQPDADDWLDLFCCVVVVHGFLLNCLQVVLCVVLVHPDDGGTSNSLLVLLVCLLVPVDAAPPCVAFQRDPVLSVLLCVLLVLCVAAQQVCVSAFFFFGKGWDFDADVVPRRTHFGTDIDTGLQGLDLPCLVVCVVVVVADDDPDQAVVQVVLQVVLVVLAFPGKFKHWDDCSFWHQKAKHADWDWDADPVGHIDTDQWHPVCSVVSVDIHGDRIGIDGPDCCVRNNDDFTMKMKTKHFFFLLQCLLFLGCSVSSRVSNQSSSLSSSQSVSQVVQSNSSWGKGWFFNYTGHFQSRCQSRAQADQAQQRAGQGQAAGRRIGMIMMTIRDRHDGHHGDDQQRQVLRLPQCLLQQQDSLSFGDPHNAWAQADPSNADSNDRGRIGHTGGISSSQSSVSSNSSGRGSLSVQLDLSRDADDDVSVVLSVQCPDVVSVVVSSVCSQPVQHSHDSHNVCCVVVCVSSVSSVCVVVPPDGDRD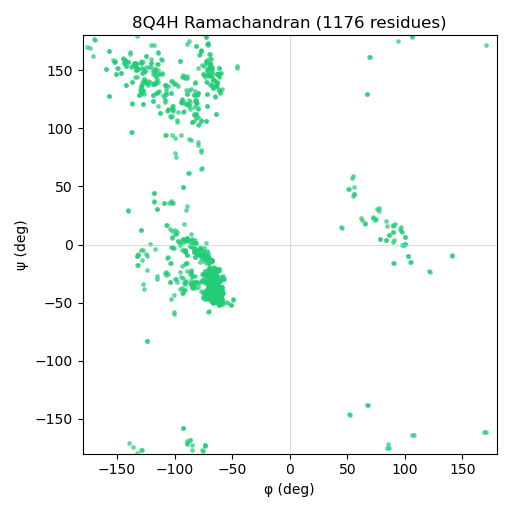/DDQADFFFDPPFDFAALCLALLNVLQAQVQQPDADDWLDLFCCVVVVHGFLLNCLQVVLCVVLVHPDDGGTSNSLLVLLVCLLVPVDAAPPCVAFQRDPVLSVLLCVLLPLCVAAQQVCPSAFFFFGKGWDFDADVVVRDTHFGTDIDTGLQGLDLPCLVVCVVVVVADDDPDQAVVQVVLQVVLVVLAFPGKFKHWDDCSFWHQKAKHADWDWDADPVGHIDTDQWHPVCSVVSNDIHGDRIGIDGPDCCVRNNDDFTMKMKTKHFFFLLQCLLFLGCSVSSRVSNQSSSLSSSQSVSQVVQSNSSWGKGWFFNYTGHRQSRCQSRAQADQAQQRAGQGQAAGRRIGMIMMTIRDRHDGDGGDDQQRQVLRLPQCLLQQQDSLSFGDPHNAWAQADPSNADSNDRGRIGHTGGISSSQSSVSSNSSGRGSLSVQLDLSRDADDDVSVVLSVLCPDVVSNVVSSVCSQPVQHSHDSHNVCCVVVCVSSVSSVCVVVPPDGDHD/DPPVVVVVVVVLVVVLVVQLVVQQVVCVVVPNNDPVLSVLSNQLSVLQSVLVVQLVVCVVVVNNVSNVVSNVVSNVSSVVSVVVSVVVD/DPPVVVVVVVVLVVQLVVQLVVQQVVCVVVPNNDPVLSVLSNQLSVLQSVLVVQLVVCVVVVNNVSNVVSNVVSNVVSVVSVVVSVVVD

Radius of gyration: 31.55 Å; Cα contacts (8 Å, |Δi|>4): 2429; chains: 4; bounding box: 88×64×92 Å

Solvent-accessible surface area: 47124 Å² total; per-residue (Å²): 134,79,100,24,41,31,139,36,54,110,134,34,139,78,22,31,6,21,84,39,21,44,4,57,0,3,51,52,112,15,33,135,91,57,19,123,20,43,111,113,79,10,44,196,93,28,67,109,174,3,56,0,97,60,6,10,64,69,0,1,98,74,39,61,42,192,86,91,53,0,5,16,0,12,0,0,0,0,7,7,0,3,16,49,54,44,44,86,4,85,67,67,125,74,41,0,3,30,36,12,3,48,3,0,9,17,0,0,7,2,2,1,49,55,6,1,21,45,8,9,5,9,19,4,2,4,12,22,1,49,18,41,34,18,64,31,100,81,30,119,41,41,71,117,14,41,40,0,15,0,4,3,16,16,35,19,67,63,1,94,33,26,77,142,118,64,98,38,72,150,36,154,48,103,118,54,1,7,73,5,2,64,7,0,2,74,19,1,23,6,44,33,17,0,0,2,44,59,14,104,61,6,1,23,40,23,3,2,15,14,60,77,107,82,16,151,37,140,61,40,26,26,66,63,9,12,8,35,5,55,76,22,103,93,67,58,36,20,68,12,42,10,31,12,131,16,85,33,63,18,117,140,32,6,41,10,117,8,80,4,3,0,0,0,0,13,68,10,31,8,4,0,1,4,0,0,5,0,0,0,1,0,0,4,3,0,50,5,20,0,30,2,0,5,7,0,13,1,1,0,19,2,0,24,88,2,0,19,19,0,0,0,0,0,50,7,2,2,48,19,35,20,8,0,2,3,2,16,15,1,12,14,3,4,9,33,60,2,1,0,62,69,12,0,5,0,16,60,20,0,0,0,1,0,17,10,89,8,19,60,31,100,21,110,159,13,18,0,19,120,12,10,58,86,34,48,20,9,0,44,1,13,16,1,22,7,6,22,40,86,106,65,12,81,48,2,65,72,137,40,10,41,94,26,24,26,27,35,15,40,66,11,24,58,9,25,22,3,44,4,0,24,49,1,73,8,3,0,8,10,17,3,30,15,0,2,17,16,13,1,19,11,74,5,19,0,7,33,45,30,28,86,13,18,108,73,108,160,84,60,71,37,20,30,72,51,13,88,110,4,26,9,1,8,32,37,53,16,74,84,1,48,133,73,15,42,2,79,81,27,0,102,57,1,17,92,36,96,115,31,5,151,56,135,79,98,23,41,32,139,37,54,110,135,34,138,78,24,32,3,21,82,40,18,44,2,57,0,4,50,52,114,16,35,137,90,55,18,121,15,43,111,111,75,12,40,198,95,27,66,108,176,3,55,0,90,60,8,12,65,68,0,1,101,75,38,62,41,194,89,91,52,0,5,18,0,10,0,0,0,0,7,10,0,2,16,56,56,42,46,87,4,86,65,69,126,73,41,0,3,28,35,11,2,48,2,0,9,16,0,0,7,1,1,1,49,54,7,1,20,47,6,11,4,8,18,4,1,4,10,22,0,47,17,42,35,15,64,30,101,84,32,110,34,36,72,119,14,41,38,0,15,0,5,3,16,17,35,19,66,64,0,93,33,25,76,141,117,64,99,39,73,148,35,155,45,106,116,54,1,6,71,6,1,64,7,0,2,75,19,0,23,5,43,33,18,0,0,2,43,59,13,102,61,6,0,23,40,24,4,1,14,17,58,80,109,80,15,150,37,140,60,42,28,27,67,62,9,12,9,36,6,55,78,21,103,92,65,56,37,20,70,14,42,10,30,12,131,16,85,33,64,18,121,140,33,6,41,10,119,8,78,4,4,0,0,0,0,12,70,9,34,9,5,0,0,4,0,0,5,0,0,0,1,0,0,3,2,0,50,4,19,0,29,3,0,5,8,0,14,1,1,0,18,2,0,24,89,1,0,19,21,0,0,0,0,0,48,7,2,2,46,19,36,21,9,0,2,3,1,16,16,0,12,14,3,4,8,36,61,2,1,0,62,61,14,0,6,1,16,60,20,0,0,0,1,0,16,10,90,7,20,55,35,109,24,112,162,14,17,0,17,117,12,9,58,87,32,48,19,9,0,41,1,13,16,1,22,8,6,24,42,87,105,65,13,81,48,5,65,70,136,40,10,41,94,27,26,25,26,36,15,40,66,12,24,57,9,27,25,2,46,5,0,25,48,0,74,7,3,0,7,10,16,3,31,15,0,1,15,16,12,1,21,9,71,4,15,0,8,26,44,30,28,85,14,19,105,73,108,160,84,56,71,37,20,30,69,47,12,85,111,5,24,9,2,8,34,39,53,16,73,86,1,49,137,71,16,41,2,79,80,26,0,104,55,1,17,94,35,94,113,33,6,149,46,67,66,54,148,7,8,101,60,10,38,48,14,1,70,51,18,32,104,54,32,85,36,36,98,149,98,0,100,68,112,51,102,54,72,112,96,13,45,91,24,2,104,76,11,8,96,54,80,12,33,5,59,4,19,4,48,9,0,126,36,2,44,10,121,109,1,36,35,55,1,84,121,57,21,22,31,54,8,110,109,14,43,112,63,17,159,183,85,47,64,65,56,148,6,7,100,60,13,34,51,13,0,69,51,14,41,105,52,33,83,35,35,97,151,96,1,101,68,112,51,103,52,72,112,96,14,46,92,22,2,100,78,11,8,99,54,81,9,33,4,62,3,19,2,50,8,0,125,36,2,43,10,118,112,1,34,33,52,0,83,119,54,21,22,31,55,8,112,110,13,43,112,63,15,160,181,83,46